Protein AF-0000000079811892 (afdb_homodimer)

Sequence (778 aa):
MNAIPILAWARTPVAPVGGVLAACQPHDLAAPLVARMLADAELPAEAVDAVVLGNALGAGGNPARMLALAAGLPEGIPAVTLDSQCCAGLDAVTHACGLLALGQADVVVAGGAEAWSRAPLRMHRPLQAEEAPEPYDRPPFTPWPERDPDMLLAALDGARRLGLTRHAQDAYAMASHARSVAARAAMAHEIVPLRGLAHDAYPRLLSAARVARMPAVASGQSVDGQDCSLSTVAVSPKADGAALLLLATPSACARWGVRPRAQWRGSVSVGGAPESPMLCAVDVARAAQQRCGWDWAALEALELHDAFAAQGLAFCNALGLPLGAINRGGGGLARGHPIGASGAIALVRVLAQMAQRQGADRTDRALRGMACIAGAGGLGAATWVEMPEMNAIPILAWARTPVAPVGGVLAACQPHDLAAPLVARMLADAELPAEAVDAVVLGNALGAGGNPARMLALAAGLPEGIPAVTLDSQCCAGLDAVTHACGLLALGQADVVVAGGAEAWSRAPLRMHRPLQAEEAPEPYDRPPFTPWPERDPDMLLAALDGARRLGLTRHAQDAYAMASHARSVAARAAMAHEIVPLRGLAHDAYPRLLSAARVARMPAVASGQSVDGQDCSLSTVAVSPKADGAALLLLATPSACARWGVRPRAQWRGSVSVGGAPESPMLCAVDVARAAQQRCGWDWAALEALELHDAFAAQGLAFCNALGLPLGAINRGGGGLARGHPIGASGAIALVRVLAQMAQRQGADRTDRALRGMACIAGAGGLGAATWVEMPE

Solvent-accessible surface area (backbone atoms only — not comparable to full-atom values): 36405 Å² total; per-residue (Å²): 119,82,66,33,34,25,42,32,58,30,25,40,36,27,25,46,51,72,38,87,59,31,84,36,48,41,34,64,51,39,19,62,42,54,56,52,28,29,60,73,42,69,47,62,58,80,61,51,41,35,33,26,23,4,38,38,58,63,72,44,48,19,55,19,40,24,20,43,56,62,48,64,35,62,54,55,36,25,37,34,17,26,19,30,32,29,22,7,2,44,49,17,40,49,46,43,52,8,34,41,68,62,65,72,34,45,21,35,41,20,10,10,24,18,26,55,43,46,30,44,47,39,21,45,54,48,93,45,91,88,47,71,66,43,74,52,93,68,53,64,38,42,79,43,75,94,44,44,63,54,70,68,57,30,46,40,52,48,16,50,77,70,67,42,36,32,67,57,24,46,51,51,25,42,50,22,9,44,28,26,56,74,32,48,75,72,48,45,80,41,35,48,66,52,90,88,34,64,54,56,64,56,42,49,88,68,50,72,72,58,59,71,68,48,61,64,76,45,81,59,78,56,55,94,81,37,53,27,33,34,38,61,61,24,35,29,42,58,8,25,26,16,11,41,36,34,35,33,35,69,67,44,28,61,75,69,72,44,72,62,64,30,26,41,62,50,62,44,64,22,23,28,58,42,51,47,20,61,56,18,30,46,55,20,48,52,52,40,33,67,73,71,66,60,56,77,88,65,40,74,26,37,22,49,53,22,60,29,28,51,39,49,53,51,38,25,61,74,70,71,44,63,77,74,65,36,31,71,50,25,32,16,44,19,39,28,40,13,44,4,6,36,31,18,40,30,38,44,49,24,53,45,54,49,51,54,46,53,72,72,42,86,45,94,49,64,41,30,29,31,21,31,19,34,11,71,39,5,21,13,26,27,42,34,35,39,28,75,99,119,83,66,34,34,26,42,31,58,27,23,41,35,27,25,46,51,71,40,85,58,31,85,35,48,41,33,64,52,39,19,62,43,52,55,52,27,30,59,74,41,68,48,62,57,80,61,51,42,34,32,26,23,4,38,38,59,63,72,44,48,18,55,20,39,26,20,43,54,63,47,63,36,60,52,54,36,26,37,32,18,26,19,30,32,29,21,7,2,44,49,16,42,49,46,43,52,8,35,42,68,61,65,72,34,44,20,35,41,19,10,10,23,16,26,56,43,47,30,44,47,39,20,45,50,49,92,45,91,88,47,71,65,43,76,52,95,66,54,65,38,41,80,43,75,93,46,43,63,54,69,68,56,31,47,39,51,50,15,49,76,70,66,41,36,29,67,58,24,46,51,52,26,43,50,22,9,45,27,27,56,71,32,47,75,73,48,45,81,39,35,48,64,52,90,90,34,64,52,56,65,56,44,49,88,66,50,71,72,60,59,70,67,47,61,63,75,44,79,57,77,56,55,94,79,37,53,26,33,35,38,58,61,24,35,28,43,59,7,24,28,16,10,41,35,34,36,33,35,70,67,44,28,62,74,67,71,44,71,63,66,30,27,41,62,48,62,45,66,24,23,26,56,43,50,48,21,62,55,17,31,46,55,19,49,52,52,41,33,67,70,71,65,60,55,77,88,64,41,75,28,38,23,50,55,22,58,30,27,50,38,47,53,50,37,25,62,74,71,72,45,62,77,74,64,38,31,71,50,25,32,16,43,20,40,28,41,13,44,3,6,37,30,17,39,29,40,44,49,24,52,45,54,49,51,52,47,52,73,73,42,86,44,93,49,63,42,30,27,32,20,32,19,34,11,71,38,4,21,12,24,26,41,33,36,38,28,77,100

Secondary structure (DSSP, 8-state):
---EEEEEEEEPPPEETTSTTTT--HHHHHHHHHHHHHHHHT--GGG--EEEEE-SSS-SS-HHHHHHHHTT--TTS-EEEEE-GGGHHHHHHHHHHHHHHHTS-SEEEEEEEEEGGGPPEEEEPPSSTTSPPEEESS--SSS-GGG---HHHHHHHHHHHHT--HHHHHHHHHHHHHHHHHTHHHHTTTB--BTTB-S-SS--PPPHHHHHHSPEEE----BTTB---EEGGGBPPBEEEEEEEEEE-HHHHHHHT---SEEEEEEEEEE--TT-GGGHHHHHHHHHHHHH---GGG-SEEEE--SBHHHHHHHHHHHT--GGGS-TT--HHHH-B-HHHHHHHHHHHHHHHHHHHHHHS--SS-EEEEEEEEETTTEEEEEEEEE--/---EEEEEEEEPPPEETTSTTTT--HHHHHHHHHHHHHHHHT--GGG--EEEEE-SSS-SS-HHHHHHHHTT--TTS-EEEEE-GGGHHHHHHHHHHHHHHHTS-SEEEEEEEEEGGGPPEEEEPPSSTTSPPEEESS--SSS-GGG---HHHHHHHHHHHHT--HHHHHHHHHHHHHHHHHTHHHHTTTB--BTTB-S-SS-----HHHHHHSPEEE----BTTB---EEGGGBPPBEEEEEEEEEE-HHHHHHHT---SEEEEEEEEEE--TT-GGGHHHHHHHHHHHHH---GGG-SEEEE--SBHHHHHHHHHHHT--GGGS-TT--HHHH-B-HHHHHHHHHHHHHHHHHHHHHHS--SS-EEEEEEEEETTTEEEEEEEEE--

pLDDT: mean 95.51, std 6.01, range [57.34, 99.0]

Foldseek 3Di:
DDWWFFQFKAKAAKEFAVDLCLVDDQLNFCLVGVVVSCVSQVHDLAQAAEEEEEEAQHPDPFVQLVNCVSNPHDNPHYYGYDYPWLCQFQVQVVVVVVCCVVVVHFKYKGGYWFNPSRRDWDWDDDPDPVDDTHTDPDDFLDPDPVLGDDPLVLLLVLLLVVVPFQLNLLVLLQVLLVLQVVCFVLCQVRHDYDSNRRHFDQRDHDDPVRQVPADFPAFDDADVNGGSTAGLLQAFGAIGMAMIIMIGHPVSCVVVVGDGQWIWPDKDKDFDRQSNQLCQLLVRVVVVCVVVVDDLVQALAEEEARRGSSSLVCNCVSNVHDSCSYSSNHHSSRRHRSTRRRQNVRVSVSSSSLSVVCVPDVDPAKHKYKTKYTGHSGMIMMTIMIGGD/DDWWFFQFKAKAAKEFAPDLCLVDDQLNFCLVGVVVSCVSQVHDLAQAAEEEEEEAQHPDPFVQLVNCVSNPHDNPHYYGYDYPWLCQFQVQVVVVVVCCVVVVHFKYKGGYWFNPSRRDWDWDDDPDPVDDTHTDPDDFLDPDPVLGDDPLVLLLVLLLVVVPFQLNLLVLLQVLLVLQVVCFVLCQVRHDYDSNRRHFDQRDHDDPVRQVPADFPAFDDDDVNGGSTAGPLQAFGAIGMAMIIMIGHPVSCVVSVGDGQWIWPDKDKDFDRQSNQLCQLLVRVVVVCVVVVDDLVQALAEEEARRGSSSLVCNCVSNVHDSCSYSSNHHSSRRHRSTRRRQNVRVSVSSSSLSVVCVPDVDPAKHKYKTKYTGHSGMIMMTMMIGGD

Radius of gyration: 25.59 Å; Cα contacts (8 Å, |Δi|>4): 2165; chains: 2; bounding box: 54×82×69 Å

InterPro domains:
  IPR002155 Thiolase [PIRSF000429] (1-386)
  IPR002155 Thiolase [TIGR01930] (6-386)
  IPR002155 Thiolase [cd00751] (5-359)
  IPR016039 Thiolase-like [G3DSA:3.40.47.10] (2-388)
  IPR016039 Thiolase-like [SSF53901] (4-385)
  IPR020613 Thiolase, conserved site [PS00737] (327-343)
  IPR020616 Thiolase, N-terminal [PF00108] (6-248)
  IPR020617 Thiolase, C-terminal [PF02803] (259-385)

Nearest PDB structures (foldseek):
  8jg3-assembly1_A-2  TM=8.983E-01  e=3.197E-34  Clostridium kluyveri
  6bja-assembly1_A  TM=8.931E-01  e=3.767E-30  Ascaris suum
  4c2j-assembly2_B  TM=8.736E-01  e=1.699E-30  Homo sapiens
  5lp7-assembly2_D  TM=8.731E-01  e=1.920E-30  Bacillus subtilis subsp. subtilis str. 168
  6bj9-assembly1_A  TM=8.872E-01  e=4.939E-29  Ascaris suum

Structure (mmCIF, N/CA/C/O backbone):
data_AF-0000000079811892-model_v1
#
loop_
_entity.id
_entity.type
_entity.pdbx_description
1 polymer 'Acetyl-CoA C-acetyltransferase'
#
loop_
_atom_site.group_PDB
_atom_site.id
_atom_site.type_symbol
_atom_site.label_atom_id
_atom_site.label_alt_id
_atom_site.label_comp_id
_atom_site.label_asym_id
_atom_site.label_entity_id
_atom_site.label_seq_id
_atom_site.pdbx_PDB_ins_code
_atom_site.Cartn_x
_atom_site.Cartn_y
_atom_site.Cartn_z
_atom_site.occupancy
_atom_site.B_iso_or_equiv
_atom_site.auth_seq_id
_atom_site.auth_comp_id
_atom_site.auth_asym_id
_atom_site.auth_atom_id
_atom_site.pdbx_PDB_model_num
ATOM 1 N N . MET A 1 1 ? 3.645 -17.266 16.688 1 57.34 1 MET A N 1
ATOM 2 C CA . MET A 1 1 ? 2.697 -16.234 16.266 1 57.34 1 MET A CA 1
ATOM 3 C C . MET A 1 1 ? 1.272 -16.781 16.25 1 57.34 1 MET A C 1
ATOM 5 O O . MET A 1 1 ? 1.06 -17.969 15.977 1 57.34 1 MET A O 1
ATOM 9 N N . ASN A 1 2 ? 0.333 -15.977 16.75 1 76.94 2 ASN A N 1
ATOM 10 C CA . ASN A 1 2 ? -1.021 -16.5 16.922 1 76.94 2 ASN A CA 1
ATOM 11 C C . ASN A 1 2 ? -1.724 -16.688 15.586 1 76.94 2 ASN A C 1
ATOM 13 O O . ASN A 1 2 ? -1.572 -15.867 14.68 1 76.94 2 ASN A O 1
ATOM 17 N N . ALA A 1 3 ? -2.23 -17.844 15.445 1 94.19 3 ALA A N 1
ATOM 18 C CA . ALA A 1 3 ? -3.033 -18.188 14.273 1 94.19 3 ALA A CA 1
ATOM 19 C C . ALA A 1 3 ? -4.156 -17.188 14.062 1 94.19 3 ALA A C 1
ATOM 21 O O . ALA A 1 3 ? -4.762 -16.703 15.023 1 94.19 3 ALA A O 1
ATOM 22 N N . ILE A 1 4 ? -4.324 -16.781 12.852 1 98.25 4 ILE A N 1
ATOM 23 C CA . ILE A 1 4 ? -5.402 -15.852 12.531 1 98.25 4 ILE A CA 1
ATOM 24 C C . ILE A 1 4 ? -6.469 -16.562 11.703 1 98.25 4 ILE A C 1
ATOM 26 O O . ILE A 1 4 ? -6.172 -17.109 10.641 1 98.25 4 ILE A O 1
ATOM 30 N N . PRO A 1 5 ? -7.719 -16.531 12.164 1 98.5 5 PRO A N 1
ATOM 31 C CA . PRO A 1 5 ? -8.812 -17.203 11.461 1 98.5 5 PRO A CA 1
ATOM 32 C C . PRO A 1 5 ? -9.039 -16.656 10.055 1 98.5 5 PRO A C 1
ATOM 34 O O . PRO A 1 5 ? -9 -15.438 9.852 1 98.5 5 PRO A O 1
ATOM 37 N N . ILE A 1 6 ? -9.18 -17.531 9.156 1 98.88 6 ILE A N 1
ATOM 38 C CA . ILE A 1 6 ? -9.695 -17.234 7.824 1 98.88 6 ILE A CA 1
ATOM 39 C C . ILE A 1 6 ? -11.133 -17.75 7.699 1 98.88 6 ILE A C 1
ATOM 41 O O . ILE A 1 6 ? -11.391 -18.938 7.828 1 98.88 6 ILE A O 1
ATOM 45 N N . LEU A 1 7 ? -12.039 -16.875 7.371 1 98.75 7 LEU A N 1
ATOM 46 C CA . LEU A 1 7 ? -13.453 -17.219 7.43 1 98.75 7 LEU A CA 1
ATOM 47 C C . LEU A 1 7 ? -13.977 -17.609 6.051 1 98.75 7 LEU A C 1
ATOM 49 O O . LEU A 1 7 ? -14.906 -18.406 5.938 1 98.75 7 LEU A O 1
ATOM 53 N N . ALA A 1 8 ? -13.461 -17 5.031 1 98.81 8 ALA A N 1
ATOM 54 C CA . ALA A 1 8 ? -13.898 -17.234 3.656 1 98.81 8 ALA A CA 1
ATOM 55 C C . ALA A 1 8 ? -12.852 -16.734 2.66 1 98.81 8 ALA A C 1
ATOM 57 O O . ALA A 1 8 ? -11.945 -15.984 3.023 1 98.81 8 ALA A O 1
ATOM 58 N N . TRP A 1 9 ? -12.945 -17.188 1.463 1 98.88 9 TRP A N 1
ATOM 59 C CA . TRP A 1 9 ? -12.086 -16.781 0.351 1 98.88 9 TRP A CA 1
ATOM 60 C C . TRP A 1 9 ? -12.812 -16.938 -0.98 1 98.88 9 TRP A C 1
ATOM 62 O O . TRP A 1 9 ? -13.75 -17.734 -1.097 1 98.88 9 TRP A O 1
ATOM 72 N N . ALA A 1 10 ? -12.383 -16.156 -1.963 1 98.88 10 ALA A N 1
ATOM 73 C CA . ALA A 1 10 ? -12.945 -16.25 -3.307 1 98.88 10 ALA A CA 1
ATOM 74 C C . ALA A 1 10 ? -12.047 -15.555 -4.328 1 98.88 10 ALA A C 1
ATOM 76 O O . ALA A 1 10 ? -11.25 -14.688 -3.967 1 98.88 10 ALA A O 1
ATOM 77 N N . ARG A 1 11 ? -12.211 -15.93 -5.512 1 98.88 11 ARG A N 1
ATOM 78 C CA . ARG A 1 11 ? -11.523 -15.25 -6.605 1 98.88 11 ARG A CA 1
ATOM 79 C C . ARG A 1 11 ? -12.422 -15.148 -7.836 1 98.88 11 ARG A C 1
ATOM 81 O O . ARG A 1 11 ? -13.438 -15.836 -7.926 1 98.88 11 ARG A O 1
ATOM 88 N N . THR A 1 12 ? -12.055 -14.312 -8.719 1 98.88 12 THR A N 1
ATOM 89 C CA . THR A 1 12 ? -12.688 -14.234 -10.023 1 98.88 12 THR A CA 1
ATOM 90 C C . THR A 1 12 ? -12.07 -15.25 -10.984 1 98.88 12 THR A C 1
ATOM 92 O O . THR A 1 12 ? -11.008 -15.805 -10.711 1 98.88 12 THR A O 1
ATOM 95 N N . PRO A 1 13 ? -12.859 -15.531 -12.141 1 98.44 13 PRO A N 1
ATOM 96 C CA . PRO A 1 13 ? -12.055 -16.047 -13.25 1 98.44 13 PRO A CA 1
ATOM 97 C C . PRO A 1 13 ? -10.969 -15.078 -13.695 1 98.44 13 PRO A C 1
ATOM 99 O O . PRO A 1 13 ? -11.078 -13.875 -13.461 1 98.44 13 PRO A O 1
ATOM 102 N N . VAL A 1 14 ? -9.922 -15.609 -14.211 1 98.62 14 VAL A N 1
ATOM 103 C CA . VAL A 1 14 ? -8.875 -14.797 -14.805 1 98.62 14 VAL A CA 1
ATOM 104 C C . VAL A 1 14 ? -9.031 -14.766 -16.328 1 98.62 14 VAL A C 1
ATOM 106 O O . VAL A 1 14 ? -9.289 -15.797 -16.953 1 98.62 14 VAL A O 1
ATOM 109 N N . ALA A 1 15 ? -8.984 -13.617 -16.891 1 98.38 15 ALA A N 1
ATOM 110 C CA . ALA A 1 15 ? -9.117 -13.453 -18.328 1 98.38 15 ALA A CA 1
ATOM 111 C C . ALA A 1 15 ? -7.973 -12.609 -18.891 1 98.38 15 ALA A C 1
ATOM 113 O O . ALA A 1 15 ? -7.516 -11.664 -18.25 1 98.38 15 ALA A O 1
ATOM 114 N N . PRO A 1 16 ? -7.57 -12.898 -20.094 1 96.75 16 PRO A N 1
ATOM 115 C CA . PRO A 1 16 ? -6.496 -12.117 -20.703 1 96.75 16 PRO A CA 1
ATOM 116 C C . PRO A 1 16 ? -6.879 -10.656 -20.922 1 96.75 16 PRO A C 1
ATOM 118 O O . PRO A 1 16 ? -8.062 -10.336 -21.047 1 96.75 16 PRO A O 1
ATOM 121 N N . VAL A 1 17 ? -5.867 -9.828 -20.969 1 96.12 17 VAL A N 1
ATOM 122 C CA . VAL A 1 17 ? -6.047 -8.414 -21.266 1 96.12 17 VAL A CA 1
ATOM 123 C C . VAL A 1 17 ? -6.867 -8.266 -22.547 1 96.12 17 VAL A C 1
ATOM 125 O O . VAL A 1 17 ? -6.676 -9.016 -23.516 1 96.12 17 VAL A O 1
ATOM 128 N N . GLY A 1 18 ? -7.805 -7.402 -22.516 1 95.25 18 GLY A N 1
ATOM 129 C CA . GLY A 1 18 ? -8.641 -7.18 -23.672 1 95.25 18 GLY A CA 1
ATOM 130 C C . GLY A 1 18 ? -9.758 -8.195 -23.812 1 95.25 18 GLY A C 1
ATOM 131 O O . GLY A 1 18 ? -10.547 -8.133 -24.766 1 95.25 18 GLY A O 1
ATOM 132 N N . GLY A 1 19 ? -9.852 -9.125 -22.906 1 95 19 GLY A N 1
ATOM 133 C CA . GLY A 1 19 ? -10.852 -10.18 -22.953 1 95 19 GLY A CA 1
ATOM 134 C C . GLY A 1 19 ? -12.172 -9.781 -22.328 1 95 19 GLY A C 1
ATOM 135 O O . GLY A 1 19 ? -12.547 -8.609 -22.359 1 95 19 GLY A O 1
ATOM 136 N N . VAL A 1 20 ? -12.867 -10.734 -21.797 1 96.06 20 VAL A N 1
ATOM 137 C CA . VAL A 1 20 ? -14.258 -10.617 -21.359 1 96.06 20 VAL A CA 1
ATOM 138 C C . VAL A 1 20 ? -14.336 -9.656 -20.172 1 96.06 20 VAL A C 1
ATOM 140 O O . VAL A 1 20 ? -15.359 -9 -19.969 1 96.06 20 VAL A O 1
ATOM 143 N N . LEU A 1 21 ? -13.258 -9.508 -19.438 1 97.88 21 LEU A N 1
ATOM 144 C CA . LEU A 1 21 ? -13.273 -8.672 -18.234 1 97.88 21 LEU A CA 1
ATOM 145 C C . LEU A 1 21 ? -12.68 -7.297 -18.531 1 97.88 21 LEU A C 1
ATOM 147 O O . LEU A 1 21 ? -12.461 -6.504 -17.609 1 97.88 21 LEU A O 1
ATOM 151 N N . ALA A 1 22 ? -12.484 -6.93 -19.766 1 96.81 22 ALA A N 1
ATOM 152 C CA . ALA A 1 22 ? -11.695 -5.777 -20.188 1 96.81 22 ALA A CA 1
ATOM 153 C C . ALA A 1 22 ? -12.344 -4.473 -19.734 1 96.81 22 ALA A C 1
ATOM 155 O O . ALA A 1 22 ? -11.672 -3.449 -19.594 1 96.81 22 ALA A O 1
ATOM 156 N N . ALA A 1 23 ? -13.602 -4.48 -19.469 1 96.44 23 ALA A N 1
ATOM 157 C CA . ALA A 1 23 ? -14.297 -3.254 -19.094 1 96.44 23 ALA A CA 1
ATOM 158 C C . ALA A 1 23 ? -14.305 -3.066 -17.578 1 96.44 23 ALA A C 1
ATOM 160 O O . ALA A 1 23 ? -14.648 -1.992 -17.078 1 96.44 23 ALA A O 1
ATOM 161 N N . CYS A 1 24 ? -13.883 -4.031 -16.859 1 97.5 24 CYS A N 1
ATOM 162 C CA . CYS A 1 24 ? -13.961 -4.008 -15.398 1 97.5 24 CYS A CA 1
ATOM 163 C C . CYS A 1 24 ? -12.781 -3.262 -14.797 1 97.5 24 CYS A C 1
ATOM 165 O O . CYS A 1 24 ? -11.633 -3.521 -15.156 1 97.5 24 CYS A O 1
ATOM 167 N N . GLN A 1 25 ? -13.109 -2.305 -13.922 1 97.31 25 GLN A N 1
ATOM 168 C CA . GLN A 1 25 ? -12.094 -1.741 -13.047 1 97.31 25 GLN A CA 1
ATOM 169 C C . GLN A 1 25 ? -11.758 -2.701 -11.906 1 97.31 25 GLN A C 1
ATOM 171 O O . GLN A 1 25 ? -12.508 -3.65 -11.648 1 97.31 25 GLN A O 1
ATOM 176 N N . PRO A 1 26 ? -10.664 -2.455 -11.203 1 98.31 26 PRO A N 1
ATOM 177 C CA . PRO A 1 26 ? -10.305 -3.373 -10.117 1 98.31 26 PRO A CA 1
ATOM 178 C C . PRO A 1 26 ? -11.43 -3.582 -9.117 1 98.31 26 PRO A C 1
ATOM 180 O O . PRO A 1 26 ? -11.68 -4.711 -8.68 1 98.31 26 PRO A O 1
ATOM 183 N N . HIS A 1 27 ? -12.172 -2.488 -8.758 1 98.25 27 HIS A N 1
ATOM 184 C CA . HIS A 1 27 ? -13.234 -2.629 -7.762 1 98.25 27 HIS A CA 1
ATOM 185 C C . HIS A 1 27 ? -14.438 -3.365 -8.344 1 98.25 27 HIS A C 1
ATOM 187 O O . HIS A 1 27 ? -15.18 -4.016 -7.609 1 98.25 27 HIS A O 1
ATOM 193 N N . ASP A 1 28 ? -14.617 -3.35 -9.719 1 98.12 28 ASP A N 1
ATOM 194 C CA . ASP A 1 28 ? -15.664 -4.137 -10.367 1 98.12 28 ASP A CA 1
ATOM 195 C C . ASP A 1 28 ? -15.367 -5.633 -10.266 1 98.12 28 ASP A C 1
ATOM 197 O O . ASP A 1 28 ? -16.281 -6.441 -10.133 1 98.12 28 ASP A O 1
ATOM 201 N N . LEU A 1 29 ? -14.133 -5.926 -10.367 1 98.81 29 LEU A N 1
ATOM 202 C CA . LEU A 1 29 ? -13.695 -7.316 -10.266 1 98.81 29 LEU A CA 1
ATOM 203 C C . LEU A 1 29 ? -13.875 -7.836 -8.844 1 98.81 29 LEU A C 1
ATOM 205 O O . LEU A 1 29 ? -14.359 -8.953 -8.641 1 98.81 29 LEU A O 1
ATOM 209 N N . ALA A 1 30 ? -13.508 -7.059 -7.848 1 98.88 30 ALA A N 1
ATOM 210 C CA . ALA A 1 30 ? -13.32 -7.551 -6.484 1 98.88 30 ALA A CA 1
ATOM 211 C C . ALA A 1 30 ? -14.617 -7.469 -5.688 1 98.88 30 ALA A C 1
ATOM 213 O O . ALA A 1 30 ? -14.836 -8.258 -4.762 1 98.88 30 ALA A O 1
ATOM 214 N N . ALA A 1 31 ? -15.547 -6.551 -5.988 1 98.81 31 ALA A N 1
ATOM 215 C CA . ALA A 1 31 ? -16.734 -6.27 -5.176 1 98.81 31 ALA A CA 1
ATOM 216 C C . ALA A 1 31 ? -17.609 -7.508 -5.047 1 98.81 31 ALA A C 1
ATOM 218 O O . ALA A 1 31 ? -18.078 -7.836 -3.951 1 98.81 31 ALA A O 1
ATOM 219 N N . PRO A 1 32 ? -17.844 -8.258 -6.125 1 98.81 32 PRO A N 1
ATOM 220 C CA . PRO A 1 32 ? -18.688 -9.445 -6.004 1 98.81 32 PRO A CA 1
ATOM 221 C C . PRO A 1 32 ? -18.094 -10.5 -5.066 1 98.81 32 PRO A C 1
ATOM 223 O O . PRO A 1 32 ? -18.828 -11.281 -4.469 1 98.81 32 PRO A O 1
ATOM 226 N N . LEU A 1 33 ? -16.781 -10.516 -4.953 1 98.94 33 LEU A N 1
ATOM 227 C CA . LEU A 1 33 ? -16.125 -11.469 -4.062 1 98.94 33 LEU A CA 1
ATOM 228 C C . LEU A 1 33 ? -16.484 -11.18 -2.607 1 98.94 33 LEU A C 1
ATOM 230 O O . LEU A 1 33 ? -16.641 -12.102 -1.806 1 98.94 33 LEU A O 1
ATOM 234 N N . VAL A 1 34 ? -16.547 -9.875 -2.242 1 98.94 34 VAL A N 1
ATOM 235 C CA . VAL A 1 34 ? -16.875 -9.477 -0.875 1 98.94 34 VAL A CA 1
ATOM 236 C C . VAL A 1 34 ? -18.266 -10.008 -0.503 1 98.94 34 VAL A C 1
ATOM 238 O O . VAL A 1 34 ? -18.453 -10.586 0.57 1 98.94 34 VAL A O 1
ATOM 241 N N . ALA A 1 35 ? -19.219 -9.836 -1.409 1 98.5 35 ALA A N 1
ATOM 242 C CA . ALA A 1 35 ? -20.562 -10.32 -1.169 1 98.5 35 ALA A CA 1
ATOM 243 C C . ALA A 1 35 ? -20.578 -11.828 -0.954 1 98.5 35 ALA A C 1
ATOM 245 O O . ALA A 1 35 ? -21.219 -12.32 -0.022 1 98.5 35 ALA A O 1
ATOM 246 N N . ARG A 1 36 ? -19.922 -12.523 -1.811 1 98.62 36 ARG A N 1
ATOM 247 C CA . ARG A 1 36 ? -19.844 -13.977 -1.717 1 98.62 36 ARG A CA 1
ATOM 248 C C . ARG A 1 36 ? -19.219 -14.414 -0.396 1 98.62 36 ARG A C 1
ATOM 250 O O . ARG A 1 36 ? -19.734 -15.312 0.275 1 98.62 36 ARG A O 1
ATOM 257 N N . MET A 1 37 ? -18.125 -13.789 0.025 1 98.81 37 MET A N 1
ATOM 258 C CA . MET A 1 37 ? -17.391 -14.172 1.229 1 98.81 37 MET A CA 1
ATOM 259 C C . MET A 1 37 ? -18.219 -13.906 2.479 1 98.81 37 MET A C 1
ATOM 261 O O . MET A 1 37 ? -18.219 -14.703 3.418 1 98.81 37 MET A O 1
ATOM 265 N N . LEU A 1 38 ? -18.922 -12.758 2.508 1 98.81 38 LEU A N 1
ATOM 266 C CA . LEU A 1 38 ? -19.766 -12.445 3.65 1 98.81 38 LEU A CA 1
ATOM 267 C C . LEU A 1 38 ? -20.906 -13.461 3.779 1 98.81 38 LEU A C 1
ATOM 269 O O . LEU A 1 38 ? -21.25 -13.883 4.887 1 98.81 38 LEU A O 1
ATOM 273 N N . ALA A 1 39 ? -21.469 -13.859 2.625 1 98.5 39 ALA A N 1
ATOM 274 C CA . ALA A 1 39 ? -22.5 -14.891 2.635 1 98.5 39 ALA A CA 1
ATOM 275 C C . ALA A 1 39 ? -21.953 -16.219 3.143 1 98.5 39 ALA A C 1
ATOM 277 O O . ALA A 1 39 ? -22.562 -16.875 3.984 1 98.5 39 ALA A O 1
ATOM 278 N N . ASP A 1 40 ? -20.812 -16.609 2.645 1 98.12 40 ASP A N 1
ATOM 279 C CA . ASP A 1 40 ? -20.188 -17.875 3.031 1 98.12 40 ASP A CA 1
ATOM 280 C C . ASP A 1 40 ? -19.859 -17.891 4.523 1 98.12 40 ASP A C 1
ATOM 282 O O . ASP A 1 40 ? -19.969 -18.938 5.172 1 98.12 40 ASP A O 1
ATOM 286 N N . ALA A 1 41 ? -19.453 -16.781 5.055 1 98.44 41 ALA A N 1
ATOM 287 C CA . ALA A 1 41 ? -19.047 -16.688 6.453 1 98.44 41 ALA A CA 1
ATOM 288 C C . ALA A 1 41 ? -20.25 -16.391 7.355 1 98.44 41 ALA A C 1
ATOM 290 O O . ALA A 1 41 ? -20.109 -16.375 8.578 1 98.44 41 ALA A O 1
ATOM 291 N N . GLU A 1 42 ? -21.391 -16.062 6.746 1 98.19 42 GLU A N 1
ATOM 292 C CA . GLU A 1 42 ? -22.609 -15.672 7.473 1 98.19 42 GLU A CA 1
ATOM 293 C C . GLU A 1 42 ? -22.359 -14.438 8.336 1 98.19 42 GLU A C 1
ATOM 295 O O . GLU A 1 42 ? -22.672 -14.438 9.531 1 98.19 42 GLU A O 1
ATOM 300 N N . LEU A 1 43 ? -21.766 -13.461 7.816 1 98.75 43 LEU A N 1
ATOM 301 C CA . LEU A 1 43 ? -21.5 -12.18 8.461 1 98.75 43 LEU A CA 1
ATOM 302 C C . LEU A 1 43 ? -22.188 -11.047 7.723 1 98.75 43 LEU A C 1
ATOM 304 O O . LEU A 1 43 ? -22.25 -11.047 6.488 1 98.75 43 LEU A O 1
ATOM 308 N N . PRO A 1 44 ? -22.734 -10.078 8.422 1 98.56 44 PRO A N 1
ATOM 309 C CA . PRO A 1 44 ? -23.219 -8.859 7.762 1 98.56 44 PRO A CA 1
ATOM 310 C C . PRO A 1 44 ? -22.094 -7.938 7.316 1 98.56 44 PRO A C 1
ATOM 312 O O . PRO A 1 44 ? -20.969 -8.055 7.805 1 98.56 44 PRO A O 1
ATOM 315 N N . ALA A 1 45 ? -22.359 -7.059 6.449 1 98.75 45 ALA A N 1
ATOM 316 C CA . ALA A 1 45 ? -21.359 -6.105 5.965 1 98.75 45 ALA A CA 1
ATOM 317 C C . ALA A 1 45 ? -20.781 -5.281 7.113 1 98.75 45 ALA A C 1
ATOM 319 O O . ALA A 1 45 ? -19.609 -4.906 7.09 1 98.75 45 ALA A O 1
ATOM 320 N N . GLU A 1 46 ? -21.547 -4.992 8.133 1 98.31 46 GLU A N 1
ATOM 321 C CA . GLU A 1 46 ? -21.188 -4.152 9.266 1 98.31 46 GLU A CA 1
ATOM 322 C C . GLU A 1 46 ? -20.094 -4.816 10.117 1 98.31 46 GLU A C 1
ATOM 324 O O . GLU A 1 46 ? -19.469 -4.16 10.953 1 98.31 46 GLU A O 1
ATOM 329 N N . ALA A 1 47 ? -19.875 -6.09 9.898 1 98.62 47 ALA A N 1
ATOM 330 C CA . ALA A 1 47 ? -18.844 -6.801 10.656 1 98.62 47 ALA A CA 1
ATOM 331 C C . ALA A 1 47 ? -17.453 -6.418 10.18 1 98.62 47 ALA A C 1
ATOM 333 O O . ALA A 1 47 ? -16.469 -6.582 10.914 1 98.62 47 ALA A O 1
ATOM 334 N N . VAL A 1 48 ? -17.359 -5.918 8.961 1 98.88 48 VAL A N 1
ATOM 335 C CA . VAL A 1 48 ? -16.062 -5.625 8.375 1 98.88 48 VAL A CA 1
ATOM 336 C C . VAL A 1 48 ? -15.531 -4.305 8.93 1 98.88 48 VAL A C 1
ATOM 338 O O . VAL A 1 48 ? -16.25 -3.305 8.961 1 98.88 48 VAL A O 1
ATOM 341 N N . ASP A 1 49 ? -14.219 -4.32 9.258 1 98.75 49 ASP A N 1
ATOM 342 C CA . ASP A 1 49 ? -13.625 -3.16 9.922 1 98.75 49 ASP A CA 1
ATOM 343 C C . ASP A 1 49 ? -12.648 -2.436 9 1 98.75 49 ASP A C 1
ATOM 345 O O . ASP A 1 49 ? -12.297 -1.281 9.242 1 98.75 49 ASP A O 1
ATOM 349 N N . ALA A 1 50 ? -12.141 -3.111 8.016 1 98.94 50 ALA A N 1
ATOM 350 C CA . ALA A 1 50 ? -11.133 -2.52 7.141 1 98.94 50 ALA A CA 1
ATOM 351 C C . ALA A 1 50 ? -10.953 -3.35 5.875 1 98.94 50 ALA A C 1
ATOM 353 O O . ALA A 1 50 ? -11.336 -4.52 5.828 1 98.94 50 ALA A O 1
ATOM 354 N N . VAL A 1 51 ? -10.383 -2.756 4.848 1 98.94 51 VAL A N 1
ATOM 355 C CA . VAL A 1 51 ? -10.016 -3.422 3.602 1 98.94 51 VAL A CA 1
ATOM 356 C C . VAL A 1 51 ? -8.555 -3.129 3.266 1 98.94 51 VAL A C 1
ATOM 358 O O . VAL A 1 51 ? -8.117 -1.981 3.348 1 98.94 51 VAL A O 1
ATOM 361 N N . VAL A 1 52 ? -7.77 -4.133 2.98 1 99 52 VAL A N 1
ATOM 362 C CA . VAL A 1 52 ? -6.398 -4.023 2.492 1 99 52 VAL A CA 1
ATOM 363 C C . VAL A 1 52 ? -6.27 -4.73 1.146 1 99 52 VAL A C 1
ATOM 365 O O . VAL A 1 52 ? -6.445 -5.949 1.061 1 99 52 VAL A O 1
ATOM 368 N N . LEU A 1 53 ? -5.91 -3.988 0.1 1 98.94 53 LEU A N 1
ATOM 369 C CA . LEU A 1 53 ? -5.969 -4.539 -1.25 1 98.94 53 LEU A CA 1
ATOM 370 C C . LEU A 1 53 ? -4.656 -4.305 -1.989 1 98.94 53 LEU A C 1
ATOM 372 O O . LEU A 1 53 ? -4.168 -3.174 -2.051 1 98.94 53 LEU A O 1
ATOM 376 N N . GLY A 1 54 ? -4.066 -5.375 -2.521 1 98.94 54 GLY A N 1
ATOM 377 C CA . GLY A 1 54 ? -2.947 -5.223 -3.438 1 98.94 54 GLY A CA 1
ATOM 378 C C . GLY A 1 54 ? -3.367 -4.785 -4.828 1 98.94 54 GLY A C 1
ATOM 379 O O . GLY A 1 54 ? -4.289 -5.359 -5.414 1 98.94 54 GLY A O 1
ATOM 380 N N . ASN A 1 55 ? -2.775 -3.822 -5.41 1 98.81 55 ASN A N 1
ATOM 381 C CA . ASN A 1 55 ? -2.977 -3.305 -6.762 1 98.81 55 ASN A CA 1
ATOM 382 C C . ASN A 1 55 ? -1.731 -2.592 -7.277 1 98.81 55 ASN A C 1
ATOM 384 O O . ASN A 1 55 ? -1.191 -1.71 -6.609 1 98.81 55 ASN A O 1
ATOM 388 N N . ALA A 1 56 ? -1.303 -2.957 -8.461 1 98 56 ALA A N 1
ATOM 389 C CA . ALA A 1 56 ? -0.012 -2.453 -8.922 1 98 56 ALA A CA 1
ATOM 390 C C . ALA A 1 56 ? -0.19 -1.458 -10.07 1 98 56 ALA A C 1
ATOM 392 O O . ALA A 1 56 ? 0.535 -0.463 -10.148 1 98 56 ALA A O 1
ATOM 393 N N . LEU A 1 57 ? -1.179 -1.667 -10.93 1 96.44 57 LEU A N 1
ATOM 394 C CA . LEU A 1 57 ? -1.217 -0.977 -12.211 1 96.44 57 LEU A CA 1
ATOM 395 C C . LEU A 1 57 ? -2.352 0.042 -12.25 1 96.44 57 LEU A C 1
ATOM 397 O O . LEU A 1 57 ? -2.512 0.762 -13.234 1 96.44 57 LEU A O 1
ATOM 401 N N . GLY A 1 58 ? -3.078 0.122 -11.242 1 92.81 58 GLY A N 1
ATOM 402 C CA . GLY A 1 58 ? -4.305 0.902 -11.25 1 92.81 58 GLY A CA 1
ATOM 403 C C . GLY A 1 58 ? -4.066 2.385 -11.461 1 92.81 58 GLY A C 1
ATOM 404 O O . GLY A 1 58 ? -2.924 2.822 -11.602 1 92.81 58 GLY A O 1
ATOM 405 N N . ALA A 1 59 ? -5.121 3.135 -11.5 1 90.94 59 ALA A N 1
ATOM 406 C CA . ALA A 1 59 ? -5.117 4.566 -11.797 1 90.94 59 ALA A CA 1
ATOM 407 C C . ALA A 1 59 ? -4.68 5.375 -10.578 1 90.94 59 ALA A C 1
ATOM 409 O O . ALA A 1 59 ? -4.473 6.586 -10.672 1 90.94 59 ALA A O 1
ATOM 410 N N . GLY A 1 60 ? -4.441 4.75 -9.461 1 94.06 60 GLY A N 1
ATOM 411 C CA . GLY A 1 60 ? -4.32 5.469 -8.203 1 94.06 60 GLY A CA 1
ATOM 412 C C . GLY A 1 60 ? -5.66 5.754 -7.547 1 94.06 60 GLY A C 1
ATOM 413 O O . GLY A 1 60 ? -6.645 5.062 -7.809 1 94.06 60 GLY A O 1
ATOM 414 N N . GLY A 1 61 ? -5.648 6.598 -6.57 1 96.44 61 GLY A N 1
ATOM 415 C CA . GLY A 1 61 ? -6.895 6.98 -5.922 1 96.44 61 GLY A CA 1
ATOM 416 C C . GLY A 1 61 ? -7.371 5.965 -4.898 1 96.44 61 GLY A C 1
ATOM 417 O O . GLY A 1 61 ? -8.562 5.898 -4.59 1 96.44 61 GLY A O 1
ATOM 418 N N . ASN A 1 62 ? -6.484 5.078 -4.504 1 98.38 62 ASN A N 1
ATOM 419 C CA . ASN A 1 62 ? -6.785 4.086 -3.479 1 98.38 62 ASN A CA 1
ATOM 420 C C . ASN A 1 62 ? -7.863 3.107 -3.945 1 98.38 62 ASN A C 1
ATOM 422 O O . ASN A 1 62 ? -8.969 3.09 -3.404 1 98.38 62 ASN A O 1
ATOM 426 N N . PRO A 1 63 ? -7.543 2.193 -4.785 1 98.44 63 PRO A N 1
ATOM 427 C CA . PRO A 1 63 ? -8.477 1.172 -5.277 1 98.44 63 PRO A CA 1
ATOM 428 C C . PRO A 1 63 ? -9.133 0.381 -4.148 1 98.44 63 PRO A C 1
ATOM 430 O O . PRO A 1 63 ? -10.266 -0.077 -4.293 1 98.44 63 PRO A O 1
ATOM 433 N N . ALA A 1 64 ? -8.469 0.212 -3.043 1 98.88 64 ALA A N 1
ATOM 434 C CA . ALA A 1 64 ? -9.055 -0.489 -1.902 1 98.88 64 ALA A CA 1
ATOM 435 C C . ALA A 1 64 ? -10.297 0.232 -1.395 1 98.88 64 ALA A C 1
ATOM 437 O O . ALA A 1 64 ? -11.297 -0.406 -1.063 1 98.88 64 ALA A O 1
ATOM 438 N N . ARG A 1 65 ? -10.188 1.576 -1.29 1 98.88 65 ARG A N 1
ATOM 439 C CA . ARG A 1 65 ? -11.344 2.354 -0.848 1 98.88 65 ARG A CA 1
ATOM 440 C C . ARG A 1 65 ? -12.484 2.271 -1.861 1 98.88 65 ARG A C 1
ATOM 442 O O . ARG A 1 65 ? -13.648 2.154 -1.484 1 98.88 65 ARG A O 1
ATOM 449 N N . MET A 1 66 ? -12.133 2.326 -3.172 1 98.5 66 MET A N 1
ATOM 450 C CA . MET A 1 66 ? -13.117 2.119 -4.227 1 98.5 66 MET A CA 1
ATOM 451 C C . MET A 1 66 ? -13.844 0.79 -4.039 1 98.5 66 MET A C 1
ATOM 453 O O . MET A 1 66 ? -15.062 0.72 -4.176 1 98.5 66 MET A O 1
ATOM 457 N N . LEU A 1 67 ? -13.086 -0.226 -3.723 1 98.81 67 LEU A N 1
ATOM 458 C CA . LEU A 1 67 ? -13.641 -1.556 -3.504 1 98.81 67 LEU A CA 1
ATOM 459 C C . LEU A 1 67 ? -14.602 -1.554 -2.318 1 98.81 67 LEU A C 1
ATOM 461 O O . LEU A 1 67 ? -15.711 -2.08 -2.412 1 98.81 67 LEU A O 1
ATOM 465 N N . ALA A 1 68 ? -14.141 -1.001 -1.174 1 98.88 68 ALA A N 1
ATOM 466 C CA . ALA A 1 68 ? -14.977 -0.983 0.027 1 98.88 68 ALA A CA 1
ATOM 467 C C . ALA A 1 68 ? -16.328 -0.339 -0.254 1 98.88 68 ALA A C 1
ATOM 469 O O . ALA A 1 68 ? -17.375 -0.89 0.107 1 98.88 68 ALA A O 1
ATOM 470 N N . LEU A 1 69 ? -16.281 0.787 -0.943 1 98.75 69 LEU A N 1
ATOM 471 C CA . LEU A 1 69 ? -17.5 1.53 -1.248 1 98.75 69 LEU A CA 1
ATOM 472 C C . LEU A 1 69 ? -18.359 0.782 -2.268 1 98.75 69 LEU A C 1
ATOM 474 O O . LEU A 1 69 ? -19.562 0.631 -2.082 1 98.75 69 LEU A O 1
ATOM 478 N N . ALA A 1 70 ? -17.734 0.255 -3.322 1 98.62 70 ALA A N 1
ATOM 479 C CA . ALA A 1 70 ? -18.438 -0.447 -4.391 1 98.62 70 ALA A CA 1
ATOM 480 C C . ALA A 1 70 ? -19.094 -1.722 -3.867 1 98.62 70 ALA A C 1
ATOM 482 O O . ALA A 1 70 ? -20.156 -2.133 -4.359 1 98.62 70 ALA A O 1
ATOM 483 N N . ALA A 1 71 ? -18.5 -2.336 -2.863 1 98.75 71 ALA A N 1
ATOM 484 C CA . ALA A 1 71 ? -18.984 -3.594 -2.309 1 98.75 71 ALA A CA 1
ATOM 485 C C . ALA A 1 71 ? -20.141 -3.348 -1.333 1 98.75 71 ALA A C 1
ATOM 487 O O . ALA A 1 71 ? -20.719 -4.297 -0.8 1 98.75 71 ALA A O 1
ATOM 488 N N . GLY A 1 72 ? -20.422 -2.109 -1.058 1 98.19 72 GLY A N 1
ATOM 489 C CA . GLY A 1 72 ? -21.516 -1.783 -0.159 1 98.19 72 GLY A CA 1
ATOM 490 C C . GLY A 1 72 ? -21.141 -1.906 1.306 1 98.19 72 GLY A C 1
ATOM 491 O O . GLY A 1 72 ? -22.016 -2.041 2.166 1 98.19 72 GLY A O 1
ATOM 492 N N . LEU A 1 73 ? -19.922 -1.93 1.645 1 98.81 73 LEU A N 1
ATOM 493 C CA . LEU A 1 73 ? -19.484 -1.911 3.039 1 98.81 73 LEU A CA 1
ATOM 494 C C . LEU A 1 73 ? -19.75 -0.551 3.674 1 98.81 73 LEU A C 1
ATOM 496 O O . LEU A 1 73 ? -19.938 0.443 2.967 1 98.81 73 LEU A O 1
ATOM 500 N N . PRO A 1 74 ? -19.812 -0.504 5 1 98.56 74 PRO A N 1
ATOM 501 C CA . PRO A 1 74 ? -20.047 0.787 5.652 1 98.56 74 PRO A CA 1
ATOM 502 C C . PRO A 1 74 ? -19.016 1.847 5.25 1 98.56 74 PRO A C 1
ATOM 504 O O . PRO A 1 74 ? -17.828 1.552 5.16 1 98.56 74 PRO A O 1
ATOM 507 N N . GLU A 1 75 ? -19.484 3.061 5.043 1 98.31 75 GLU A N 1
ATOM 508 C CA . GLU A 1 75 ? -18.594 4.141 4.605 1 98.31 75 GLU A CA 1
ATOM 509 C C . GLU A 1 75 ? -17.594 4.5 5.691 1 98.31 75 GLU A C 1
ATOM 511 O O . GLU A 1 75 ? -16.562 5.129 5.41 1 98.31 75 GLU A O 1
ATOM 516 N N . GLY A 1 76 ? -17.844 4.074 6.945 1 98.38 76 GLY A N 1
ATOM 517 C CA . GLY A 1 76 ? -17.031 4.461 8.078 1 98.38 76 GLY A CA 1
ATOM 518 C C . GLY A 1 76 ? -15.758 3.633 8.211 1 98.38 76 GLY A C 1
ATOM 519 O O . GLY A 1 76 ? -14.922 3.904 9.07 1 98.38 76 GLY A O 1
ATOM 520 N N . ILE A 1 77 ? -15.555 2.619 7.289 1 97.5 77 ILE A N 1
ATOM 521 C CA . ILE A 1 77 ? -14.375 1.784 7.48 1 97.5 77 ILE A CA 1
ATOM 522 C C . ILE A 1 77 ? -13.242 2.279 6.586 1 97.5 77 ILE A C 1
ATOM 524 O O . ILE A 1 77 ? -13.484 2.764 5.477 1 97.5 77 ILE A O 1
ATOM 528 N N . PRO A 1 78 ? -12.031 2.209 7.094 1 98.56 78 PRO A N 1
ATOM 529 C CA . PRO A 1 78 ? -10.859 2.588 6.301 1 98.56 78 PRO A CA 1
ATOM 530 C C . PRO A 1 78 ? -10.469 1.521 5.277 1 98.56 78 PRO A C 1
ATOM 532 O O . PRO A 1 78 ? -10.914 0.375 5.375 1 98.56 78 PRO A O 1
ATOM 535 N N . ALA A 1 79 ? -9.734 1.904 4.277 1 98.88 79 ALA A N 1
ATOM 536 C CA . ALA A 1 79 ? -9.188 1.015 3.256 1 98.88 79 ALA A CA 1
ATOM 537 C C . ALA A 1 79 ? -7.852 1.533 2.732 1 98.88 79 ALA A C 1
ATOM 539 O O . ALA A 1 79 ? -7.664 2.742 2.584 1 98.88 79 ALA A O 1
ATOM 540 N N . VAL A 1 80 ? -6.926 0.633 2.471 1 98.88 80 VAL A N 1
ATOM 541 C CA . VAL A 1 80 ? -5.602 1.024 2.002 1 98.88 80 VAL A CA 1
ATOM 542 C C . VAL A 1 80 ? -5.164 0.108 0.862 1 98.88 80 VAL A C 1
ATOM 544 O O . VAL A 1 80 ? -5.402 -1.102 0.902 1 98.88 80 VAL A O 1
ATOM 547 N N . THR A 1 81 ? -4.555 0.685 -0.139 1 98.88 81 THR A N 1
ATOM 548 C CA . THR A 1 81 ? -4.008 -0.065 -1.265 1 98.88 81 THR A CA 1
ATOM 549 C C . THR A 1 81 ? -2.506 -0.276 -1.097 1 98.88 81 THR A C 1
ATOM 551 O O . THR A 1 81 ? -1.791 0.631 -0.664 1 98.88 81 THR A O 1
ATOM 554 N N . LEU A 1 82 ? -2.066 -1.469 -1.422 1 98.75 82 LEU A N 1
ATOM 555 C CA . LEU A 1 82 ? -0.651 -1.813 -1.35 1 98.75 82 LEU A CA 1
ATOM 556 C C . LEU A 1 82 ? -0.094 -2.115 -2.736 1 98.75 82 LEU A C 1
ATOM 558 O O . LEU A 1 82 ? -0.755 -2.768 -3.549 1 98.75 82 LEU A O 1
ATOM 562 N N . ASP A 1 83 ? 1.122 -1.601 -2.959 1 98.69 83 ASP A N 1
ATOM 563 C CA . ASP A 1 83 ? 1.852 -1.917 -4.184 1 98.69 83 ASP A CA 1
ATOM 564 C C . ASP A 1 83 ? 3.238 -2.475 -3.867 1 98.69 83 ASP A C 1
ATOM 566 O O . ASP A 1 83 ? 4.125 -1.738 -3.428 1 98.69 83 ASP A O 1
ATOM 570 N N . SER A 1 84 ? 3.406 -3.711 -4.02 1 98.75 84 SER A N 1
ATOM 571 C CA . SER A 1 84 ? 4.672 -4.43 -4.086 1 98.75 84 SER A CA 1
ATOM 572 C C . SER A 1 84 ? 4.75 -5.297 -5.34 1 98.75 84 SER A C 1
ATOM 574 O O . SER A 1 84 ? 5.328 -6.387 -5.312 1 98.75 84 SER A O 1
ATOM 576 N N . GLN A 1 85 ? 4.031 -4.762 -6.344 1 98.31 85 GLN A N 1
ATOM 577 C CA . GLN A 1 85 ? 3.973 -5.438 -7.637 1 98.31 85 GLN A CA 1
ATOM 578 C C . GLN A 1 85 ? 3.373 -6.832 -7.5 1 98.31 85 GLN A C 1
ATOM 580 O O . GLN A 1 85 ? 2.32 -7.004 -6.883 1 98.31 85 GLN A O 1
ATOM 585 N N . CYS A 1 86 ? 3.971 -7.832 -8.086 1 98.62 86 CYS A N 1
ATOM 586 C CA . CYS A 1 86 ? 3.393 -9.172 -8.125 1 98.62 86 CYS A CA 1
ATOM 587 C C . CYS A 1 86 ? 3.121 -9.688 -6.719 1 98.62 86 CYS A C 1
ATOM 589 O O . CYS A 1 86 ? 2.213 -10.5 -6.516 1 98.62 86 CYS A O 1
ATOM 591 N N . CYS A 1 87 ? 3.852 -9.203 -5.699 1 98.88 87 CYS A N 1
ATOM 592 C CA . CYS A 1 87 ? 3.746 -9.695 -4.328 1 98.88 87 CYS A CA 1
ATOM 593 C C . CYS A 1 87 ? 2.584 -9.039 -3.6 1 98.88 87 CYS A C 1
ATOM 595 O O . CYS A 1 87 ? 2.217 -9.453 -2.5 1 98.88 87 CYS A O 1
ATOM 597 N N . ALA A 1 88 ? 1.937 -8.086 -4.203 1 98.88 88 ALA A N 1
ATOM 598 C CA . ALA A 1 88 ? 1.036 -7.164 -3.516 1 98.88 88 ALA A CA 1
ATOM 599 C C . ALA A 1 88 ? -0.118 -7.914 -2.855 1 98.88 88 ALA A C 1
ATOM 601 O O . ALA A 1 88 ? -0.511 -7.594 -1.73 1 98.88 88 ALA A O 1
ATOM 602 N N . GLY A 1 89 ? -0.683 -8.859 -3.531 1 98.94 89 GLY A N 1
ATOM 603 C CA . GLY A 1 89 ? -1.811 -9.594 -2.98 1 98.94 89 GLY A CA 1
ATOM 604 C C . GLY A 1 89 ? -1.472 -10.336 -1.702 1 98.94 89 GLY A C 1
ATOM 605 O O . GLY A 1 89 ? -2.244 -10.312 -0.742 1 98.94 89 GLY A O 1
ATOM 606 N N . LEU A 1 90 ? -0.343 -11.039 -1.626 1 98.94 90 LEU A N 1
ATOM 607 C CA . LEU A 1 90 ? 0.072 -11.75 -0.424 1 98.94 90 LEU A CA 1
ATOM 608 C C . LEU A 1 90 ? 0.488 -10.773 0.672 1 98.94 90 LEU A C 1
ATOM 610 O O . LEU A 1 90 ? 0.194 -10.992 1.849 1 98.94 90 LEU A O 1
ATOM 614 N N . ASP A 1 91 ? 1.188 -9.727 0.226 1 98.94 91 ASP A N 1
ATOM 615 C CA . ASP A 1 91 ? 1.572 -8.719 1.208 1 98.94 91 ASP A CA 1
ATOM 616 C C . ASP A 1 91 ? 0.342 -8.078 1.843 1 98.94 91 ASP A C 1
ATOM 618 O O . ASP A 1 91 ? 0.357 -7.727 3.025 1 98.94 91 ASP A O 1
ATOM 622 N N . ALA A 1 92 ? -0.702 -7.867 1.035 1 98.94 92 ALA A N 1
ATOM 623 C CA . ALA A 1 92 ? -1.941 -7.324 1.584 1 98.94 92 ALA A CA 1
ATOM 624 C C . ALA A 1 92 ? -2.484 -8.219 2.699 1 98.94 92 ALA A C 1
ATOM 626 O O . ALA A 1 92 ? -2.963 -7.719 3.721 1 98.94 92 ALA A O 1
ATOM 627 N N . VAL A 1 93 ? -2.43 -9.508 2.562 1 98.94 93 VAL A N 1
ATOM 628 C CA . VAL A 1 93 ? -2.871 -10.453 3.586 1 98.94 93 VAL A CA 1
ATOM 629 C C . VAL A 1 93 ? -2.002 -10.305 4.832 1 98.94 93 VAL A C 1
ATOM 631 O O . VAL A 1 93 ? -2.516 -10.25 5.953 1 98.94 93 VAL A O 1
ATOM 634 N N . THR A 1 94 ? -0.682 -10.234 4.641 1 98.75 94 THR A N 1
ATOM 635 C CA . THR A 1 94 ? 0.243 -10.078 5.758 1 98.75 94 THR A CA 1
ATOM 636 C C . THR A 1 94 ? -0.06 -8.797 6.531 1 98.75 94 THR A C 1
ATOM 638 O O . THR A 1 94 ? -0.137 -8.812 7.762 1 98.75 94 THR A O 1
ATOM 641 N N . HIS A 1 95 ? -0.229 -7.711 5.824 1 98.81 95 HIS A N 1
ATOM 642 C CA . HIS A 1 95 ? -0.463 -6.426 6.473 1 98.81 95 HIS A CA 1
ATOM 643 C C . HIS A 1 95 ? -1.837 -6.387 7.133 1 98.81 95 HIS A C 1
ATOM 645 O O . HIS A 1 95 ? -2.01 -5.75 8.172 1 98.81 95 HIS A O 1
ATOM 651 N N . ALA A 1 96 ? -2.824 -7.043 6.535 1 98.88 96 ALA A N 1
ATOM 652 C CA . ALA A 1 96 ? -4.117 -7.188 7.195 1 98.88 96 ALA A CA 1
ATOM 653 C C . ALA A 1 96 ? -3.977 -7.926 8.523 1 98.88 96 ALA A C 1
ATOM 655 O O . ALA A 1 96 ? -4.578 -7.535 9.523 1 98.88 96 ALA A O 1
ATOM 656 N N . CYS A 1 97 ? -3.197 -8.992 8.539 1 98.62 97 CYS A N 1
ATOM 657 C CA . CYS A 1 97 ? -2.938 -9.727 9.773 1 98.62 97 CYS A CA 1
ATOM 658 C C . CYS A 1 97 ? -2.26 -8.836 10.805 1 98.62 97 CYS A C 1
ATOM 660 O O . CYS A 1 97 ? -2.494 -8.977 12.008 1 98.62 97 CYS A O 1
ATOM 662 N N . GLY A 1 98 ? -1.41 -7.922 10.32 1 97.88 98 GLY A N 1
ATOM 663 C CA . GLY A 1 98 ? -0.809 -6.941 11.211 1 97.88 98 GLY A CA 1
ATOM 664 C C . GLY A 1 98 ? -1.83 -6.066 11.914 1 97.88 98 GLY A C 1
ATOM 665 O O . GLY A 1 98 ? -1.714 -5.805 13.109 1 97.88 98 GLY A O 1
ATOM 666 N N . LEU A 1 99 ? -2.826 -5.578 11.156 1 97.88 99 LEU A N 1
ATOM 667 C CA . LEU A 1 99 ? -3.879 -4.758 11.742 1 97.88 99 LEU A CA 1
ATOM 668 C C . LEU A 1 99 ? -4.633 -5.527 12.828 1 97.88 99 LEU A C 1
ATOM 670 O O . LEU A 1 99 ? -4.977 -4.969 13.867 1 97.88 99 LEU A O 1
ATOM 674 N N . LEU A 1 100 ? -4.887 -6.785 12.547 1 97.81 100 LEU A N 1
ATOM 675 C CA . LEU A 1 100 ? -5.566 -7.637 13.523 1 97.81 100 LEU A CA 1
ATOM 676 C C . LEU A 1 100 ? -4.711 -7.82 14.773 1 97.81 100 LEU A C 1
ATOM 678 O O . LEU A 1 100 ? -5.219 -7.723 15.891 1 97.81 100 LEU A O 1
ATOM 682 N N . ALA A 1 101 ? -3.455 -8.016 14.547 1 95.5 101 ALA A N 1
ATOM 683 C CA . ALA A 1 101 ? -2.527 -8.234 15.648 1 95.5 101 ALA A CA 1
ATOM 684 C C . ALA A 1 101 ? -2.406 -6.988 16.516 1 95.5 101 ALA A C 1
ATOM 686 O O . ALA A 1 101 ? -2.234 -7.09 17.734 1 95.5 101 ALA A O 1
ATOM 687 N N . LEU A 1 102 ? -2.566 -5.797 15.891 1 94.5 102 LEU A N 1
ATOM 688 C CA . LEU A 1 102 ? -2.434 -4.527 16.594 1 94.5 102 LEU A CA 1
ATOM 689 C C . LEU A 1 102 ? -3.729 -4.168 17.328 1 94.5 102 LEU A C 1
ATOM 691 O O . LEU A 1 102 ? -3.762 -3.221 18.109 1 94.5 102 LEU A O 1
ATOM 695 N N . GLY A 1 103 ? -4.777 -4.938 17.016 1 93.38 103 GLY A N 1
ATOM 696 C CA . GLY A 1 103 ? -6.078 -4.59 17.562 1 93.38 103 GLY A CA 1
ATOM 697 C C . GLY A 1 103 ? -6.73 -3.418 16.844 1 93.38 103 GLY A C 1
ATOM 698 O O . GLY A 1 103 ? -7.605 -2.758 17.406 1 93.38 103 GLY A O 1
ATOM 699 N N . GLN A 1 104 ? -6.293 -3.141 15.625 1 93.81 104 GLN A N 1
ATOM 700 C CA . GLN A 1 104 ? -6.824 -2.035 14.836 1 93.81 104 GLN A CA 1
ATOM 701 C C . GLN A 1 104 ? -8.117 -2.438 14.125 1 93.81 104 GLN A C 1
ATOM 703 O O . GLN A 1 104 ? -8.883 -1.579 13.688 1 93.81 104 GLN A O 1
ATOM 708 N N . ALA A 1 105 ? -8.312 -3.676 13.953 1 97.19 105 ALA A N 1
ATOM 709 C CA . ALA A 1 105 ? -9.484 -4.258 13.305 1 97.19 105 ALA A CA 1
ATOM 710 C C . ALA A 1 105 ? -9.758 -5.668 13.82 1 97.19 105 ALA A C 1
ATOM 712 O O . ALA A 1 105 ? -8.859 -6.32 14.359 1 97.19 105 ALA A O 1
ATOM 713 N N . ASP A 1 106 ? -10.969 -6.102 13.68 1 98.25 106 ASP A N 1
ATOM 714 C CA . ASP A 1 106 ? -11.32 -7.453 14.102 1 98.25 106 ASP A CA 1
ATOM 715 C C . ASP A 1 106 ? -11.688 -8.32 12.906 1 98.25 106 ASP A C 1
ATOM 717 O O . ASP A 1 106 ? -11.578 -9.547 12.961 1 98.25 106 ASP A O 1
ATOM 721 N N . VAL A 1 107 ? -12.227 -7.738 11.852 1 98.88 107 VAL A N 1
ATOM 722 C CA . VAL A 1 107 ? -12.555 -8.414 10.602 1 98.88 107 VAL A CA 1
ATOM 723 C C . VAL A 1 107 ? -12.039 -7.594 9.422 1 98.88 107 VAL A C 1
ATOM 725 O O . VAL A 1 107 ? -12.406 -6.426 9.266 1 98.88 107 VAL A O 1
ATOM 728 N N . VAL A 1 108 ? -11.211 -8.203 8.586 1 98.94 108 VAL A N 1
ATOM 729 C CA . VAL A 1 108 ? -10.562 -7.469 7.504 1 9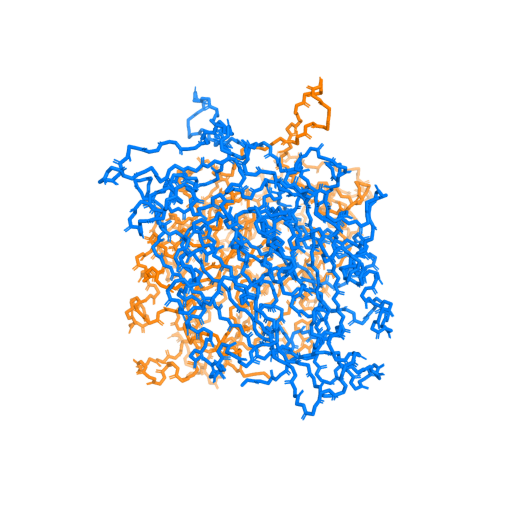8.94 108 VAL A CA 1
ATOM 730 C C . VAL A 1 108 ? -10.703 -8.234 6.195 1 98.94 108 VAL A C 1
ATOM 732 O O . VAL A 1 108 ? -10.508 -9.453 6.156 1 98.94 108 VAL A O 1
ATOM 735 N N . VAL A 1 109 ? -11.133 -7.551 5.121 1 99 109 VAL A N 1
ATOM 736 C CA . VAL A 1 109 ? -11.039 -8.07 3.76 1 99 109 VAL A CA 1
ATOM 737 C C . VAL A 1 109 ? -9.656 -7.781 3.189 1 99 109 VAL A C 1
ATOM 739 O O . VAL A 1 109 ? -9.195 -6.637 3.203 1 99 109 VAL A O 1
ATOM 742 N N . ALA A 1 110 ? -8.961 -8.82 2.713 1 98.94 110 ALA A N 1
ATOM 743 C CA . ALA A 1 110 ? -7.602 -8.625 2.209 1 98.94 110 ALA A CA 1
ATOM 744 C C . ALA A 1 110 ? -7.355 -9.469 0.965 1 98.94 110 ALA A C 1
ATOM 746 O O . ALA A 1 110 ? -7.969 -10.523 0.791 1 98.94 110 ALA A O 1
ATOM 747 N N . GLY A 1 111 ? -6.484 -9.062 0.098 1 98.94 111 GLY A N 1
ATOM 748 C CA . GLY A 1 111 ? -6.102 -9.758 -1.118 1 98.94 111 GLY A CA 1
ATOM 749 C C . GLY A 1 111 ? -5.602 -8.836 -2.209 1 98.94 111 GLY A C 1
ATOM 750 O O . GLY A 1 111 ? -4.781 -7.949 -1.952 1 98.94 111 GLY A O 1
ATOM 751 N N . GLY A 1 112 ? -6.016 -9.133 -3.482 1 98.94 112 GLY A N 1
ATOM 752 C CA . GLY A 1 112 ? -5.566 -8.305 -4.59 1 98.94 112 GLY A CA 1
ATOM 753 C C . GLY A 1 112 ? -6.559 -8.258 -5.738 1 98.94 112 GLY A C 1
ATOM 754 O O . GLY A 1 112 ? -7.406 -9.141 -5.871 1 98.94 112 GLY A O 1
ATOM 755 N N . ALA A 1 113 ? -6.48 -7.23 -6.504 1 98.94 113 ALA A N 1
ATOM 756 C CA . ALA A 1 113 ? -7.234 -7.043 -7.742 1 98.94 113 ALA A CA 1
ATOM 757 C C . ALA A 1 113 ? -6.398 -6.301 -8.781 1 98.94 113 ALA A C 1
ATOM 759 O O . ALA A 1 113 ? -5.676 -5.359 -8.453 1 98.94 113 ALA A O 1
ATOM 760 N N . GLU A 1 114 ? -6.449 -6.77 -9.977 1 98.88 114 GLU A N 1
ATOM 761 C CA . GLU A 1 114 ? -5.734 -6.117 -11.07 1 98.88 114 GLU A CA 1
ATOM 762 C C . GLU A 1 114 ? -6.559 -6.129 -12.352 1 98.88 114 GLU A C 1
ATOM 764 O O . GLU A 1 114 ? -7.07 -7.176 -12.758 1 98.88 114 GLU A O 1
ATOM 769 N N . ALA A 1 115 ? -6.699 -5.051 -12.938 1 98.5 115 ALA A N 1
ATOM 770 C CA . ALA A 1 115 ? -7.285 -4.879 -14.266 1 98.5 115 ALA A CA 1
ATOM 771 C C . ALA A 1 115 ? -6.258 -4.336 -15.25 1 98.5 115 ALA A C 1
ATOM 773 O O . ALA A 1 115 ? -6.23 -3.133 -15.523 1 98.5 115 ALA A O 1
ATOM 774 N N . TRP A 1 116 ? -5.492 -5.254 -15.797 1 97.38 116 TRP A N 1
ATOM 775 C CA . TRP A 1 116 ? -4.512 -4.852 -16.797 1 97.38 116 TRP A CA 1
ATOM 776 C C . TRP A 1 116 ? -5.184 -4.113 -17.953 1 97.38 116 TRP A C 1
ATOM 778 O O . TRP A 1 116 ? -4.609 -3.182 -18.531 1 97.38 116 TRP A O 1
ATOM 788 N N . SER A 1 117 ? -6.332 -4.547 -18.312 1 97.06 117 SER A N 1
ATOM 789 C CA . SER A 1 117 ? -7.094 -3.992 -19.438 1 97.06 117 SER A CA 1
ATOM 790 C C . SER A 1 117 ? -7.414 -2.518 -19.203 1 97.06 117 SER A C 1
ATOM 792 O O . SER A 1 117 ? -7.629 -1.77 -20.156 1 97.06 117 SER A O 1
ATOM 794 N N . ARG A 1 118 ? -7.387 -2.123 -17.922 1 96.69 118 ARG A N 1
ATOM 795 C CA . ARG A 1 118 ? -7.805 -0.76 -17.609 1 96.69 118 ARG A CA 1
ATOM 796 C C . ARG A 1 118 ? -6.637 0.065 -17.078 1 96.69 118 ARG A C 1
ATOM 798 O O . ARG A 1 118 ? -6.828 1.187 -16.609 1 96.69 118 ARG A O 1
ATOM 805 N N . ALA A 1 119 ? -5.457 -0.504 -17.047 1 96.69 119 ALA A N 1
ATOM 806 C CA . ALA A 1 119 ? -4.289 0.268 -16.625 1 96.69 119 ALA A CA 1
ATOM 807 C C . ALA A 1 119 ? -4.148 1.542 -17.453 1 96.69 119 ALA A C 1
ATOM 809 O O . ALA A 1 119 ? -4.164 1.494 -18.688 1 96.69 119 ALA A O 1
ATOM 810 N N . PRO A 1 120 ? -3.996 2.678 -16.812 1 96.75 120 PRO A N 1
ATOM 811 C CA . PRO A 1 120 ? -3.887 3.924 -17.578 1 96.75 120 PRO A CA 1
ATOM 812 C C . PRO A 1 120 ? -2.633 3.977 -18.438 1 96.75 120 PRO A C 1
ATOM 814 O O . PRO A 1 120 ? -1.642 3.305 -18.141 1 96.75 120 PRO A O 1
ATOM 817 N N . LEU A 1 121 ? -2.766 4.738 -19.5 1 96.44 121 LEU A N 1
ATOM 818 C CA . LEU A 1 121 ? -1.557 5.156 -20.203 1 96.44 121 LEU A CA 1
ATOM 819 C C . LEU A 1 121 ? -0.801 6.211 -19.406 1 96.44 121 LEU A C 1
ATOM 821 O O . LEU A 1 121 ? -1.415 7.074 -18.766 1 96.44 121 LEU A O 1
ATOM 825 N N . ARG A 1 122 ? 0.548 6.09 -19.344 1 96.56 122 ARG A N 1
ATOM 826 C CA . ARG A 1 122 ? 1.342 6.984 -18.516 1 96.56 122 ARG A CA 1
ATOM 827 C C . ARG A 1 122 ? 2.506 7.578 -19.297 1 96.56 122 ARG A C 1
ATOM 829 O O . ARG A 1 122 ? 3.035 6.941 -20.203 1 96.56 122 ARG A O 1
ATOM 836 N N . MET A 1 123 ? 2.836 8.781 -18.953 1 96.62 123 MET A N 1
ATOM 837 C CA . MET A 1 123 ? 3.992 9.469 -19.531 1 96.62 123 MET A CA 1
ATOM 838 C C . MET A 1 123 ? 4.789 10.188 -18.438 1 96.62 123 MET A C 1
ATOM 840 O O . MET A 1 123 ? 4.211 10.758 -17.516 1 96.62 123 MET A O 1
ATOM 844 N N . HIS A 1 124 ? 6.094 10.117 -18.547 1 94.38 124 HIS A N 1
ATOM 845 C CA . HIS A 1 124 ? 6.934 10.938 -17.688 1 94.38 124 HIS A CA 1
ATOM 846 C C . HIS A 1 124 ? 6.73 12.422 -17.953 1 94.38 124 HIS A C 1
ATOM 848 O O . HIS A 1 124 ? 6.703 12.844 -19.109 1 94.38 124 HIS A O 1
ATOM 854 N N . ARG A 1 125 ? 6.59 13.125 -16.891 1 92.12 125 ARG A N 1
ATOM 855 C CA . ARG A 1 125 ? 6.531 14.578 -17.031 1 92.12 125 ARG A CA 1
ATOM 856 C C . ARG A 1 125 ? 7.902 15.148 -17.391 1 92.12 125 ARG A C 1
ATOM 858 O O . ARG A 1 125 ? 8.906 14.797 -16.766 1 92.12 125 ARG A O 1
ATOM 865 N N . PRO A 1 126 ? 7.898 16.047 -18.344 1 91.19 126 PRO A N 1
ATOM 866 C CA . PRO A 1 126 ? 9.195 16.656 -18.656 1 91.19 126 PRO A CA 1
ATOM 867 C C . PRO A 1 126 ? 9.664 17.625 -17.562 1 91.19 126 PRO A C 1
ATOM 869 O O . PRO A 1 126 ? 8.844 18.25 -16.891 1 91.19 126 PRO A O 1
ATOM 872 N N . LEU A 1 127 ? 10.938 17.688 -17.375 1 85.75 127 LEU A N 1
ATOM 873 C CA . LEU A 1 127 ? 11.5 18.641 -16.422 1 85.75 127 LEU A CA 1
ATOM 874 C C . LEU A 1 127 ? 11.43 20.062 -16.953 1 85.75 127 LEU A C 1
ATOM 876 O O . LEU A 1 127 ? 11.219 21 -16.188 1 85.75 127 LEU A O 1
ATOM 880 N N . GLN A 1 128 ? 11.602 20.172 -18.219 1 84.81 128 GLN A N 1
ATOM 881 C CA . GLN A 1 128 ? 11.562 21.469 -18.891 1 84.81 128 GLN A CA 1
ATOM 882 C C . GLN A 1 128 ? 10.336 21.578 -19.797 1 84.81 128 GLN A C 1
ATOM 884 O O . GLN A 1 128 ? 9.945 20.609 -20.438 1 84.81 128 GLN A O 1
ATOM 889 N N . ALA A 1 129 ? 9.773 22.75 -19.797 1 81.19 129 ALA A N 1
ATOM 890 C CA . ALA A 1 129 ? 8.523 22.984 -20.531 1 81.19 129 ALA A CA 1
ATOM 891 C C . ALA A 1 129 ? 8.695 22.703 -22.016 1 81.19 129 ALA A C 1
ATOM 893 O O . ALA A 1 129 ? 7.734 22.312 -22.688 1 81.19 129 ALA A O 1
ATOM 894 N N . GLU A 1 130 ? 9.875 22.75 -22.516 1 86.69 130 GLU A N 1
ATOM 895 C CA . GLU A 1 130 ? 10.125 22.594 -23.953 1 86.69 130 GLU A CA 1
ATOM 896 C C . GLU A 1 130 ? 10.234 21.109 -24.328 1 86.69 130 GLU A C 1
ATOM 898 O O . GLU A 1 130 ? 10.164 20.766 -25.516 1 86.69 130 GLU A O 1
ATOM 903 N N . GLU A 1 131 ? 10.328 20.297 -23.344 1 88.88 131 GLU A N 1
ATOM 904 C CA . GLU A 1 131 ? 10.477 18.859 -23.594 1 88.88 131 GLU A CA 1
ATOM 905 C C . GLU A 1 131 ? 9.109 18.188 -23.688 1 88.88 131 GLU A C 1
ATOM 907 O O . GLU A 1 131 ? 8.164 18.594 -23.016 1 88.88 131 GLU A O 1
ATOM 912 N N . ALA A 1 132 ? 9.047 17.281 -24.562 1 92.56 132 ALA A N 1
ATOM 913 C CA . ALA A 1 132 ? 7.812 16.516 -24.703 1 92.56 132 ALA A CA 1
ATOM 914 C C . ALA A 1 132 ? 7.73 15.414 -23.656 1 92.56 132 ALA A C 1
ATOM 916 O O . ALA A 1 132 ? 8.742 14.805 -23.297 1 92.56 132 ALA A O 1
ATOM 917 N N . PRO A 1 133 ? 6.457 15.133 -23.156 1 92.81 133 PRO A N 1
ATOM 918 C CA . PRO A 1 133 ? 6.305 13.977 -22.281 1 92.81 133 PRO A CA 1
ATOM 919 C C . PRO A 1 133 ? 6.695 12.656 -22.938 1 92.81 133 PRO A C 1
ATOM 921 O O . PRO A 1 133 ? 6.5 12.5 -24.156 1 92.81 133 PRO A O 1
ATOM 924 N N . GLU A 1 134 ? 7.227 11.742 -22.188 1 93.5 134 GLU A N 1
ATOM 925 C CA . GLU A 1 134 ? 7.68 10.453 -22.703 1 93.5 134 GLU A CA 1
ATOM 926 C C . GLU A 1 134 ? 6.816 9.312 -22.172 1 93.5 134 GLU A C 1
ATOM 928 O O . GLU A 1 134 ? 6.758 9.078 -20.969 1 93.5 134 GLU A O 1
ATOM 933 N N . PRO A 1 135 ? 6.195 8.625 -23.125 1 94.69 135 PRO A N 1
ATOM 934 C CA . PRO A 1 135 ? 5.395 7.484 -22.672 1 94.69 135 PRO A CA 1
ATOM 935 C C . PRO A 1 135 ? 6.25 6.355 -22.094 1 94.69 135 PRO A C 1
ATOM 937 O O . PRO A 1 135 ? 7.406 6.184 -22.5 1 94.69 135 PRO A O 1
ATOM 940 N N . TYR A 1 136 ? 5.746 5.621 -21.109 1 92.88 136 TYR A N 1
ATOM 941 C CA . TYR A 1 136 ? 6.391 4.402 -20.641 1 92.88 136 TYR A CA 1
ATOM 942 C C . TYR A 1 136 ? 5.367 3.299 -20.406 1 92.88 136 TYR A C 1
ATOM 944 O O . TYR A 1 136 ? 4.234 3.568 -20 1 92.88 136 TYR A O 1
ATOM 952 N N . ASP A 1 137 ? 5.758 2.027 -20.656 1 90.06 137 ASP A N 1
ATOM 953 C CA . ASP A 1 137 ? 4.887 0.866 -20.5 1 90.06 137 ASP A CA 1
ATOM 954 C C . ASP A 1 137 ? 4.969 0.304 -19.078 1 90.06 137 ASP A C 1
ATOM 956 O O . ASP A 1 137 ? 4.047 -0.375 -18.609 1 90.06 137 ASP A O 1
ATOM 960 N N . ARG A 1 138 ? 6.141 0.488 -18.531 1 92.56 138 ARG A N 1
ATOM 961 C CA . ARG A 1 138 ? 6.34 0.069 -17.141 1 92.56 138 ARG A CA 1
ATOM 962 C C . ARG A 1 138 ? 7.16 1.096 -16.375 1 92.56 138 ARG A C 1
ATOM 964 O O . ARG A 1 138 ? 7.996 1.79 -16.953 1 92.56 138 ARG A O 1
ATOM 971 N N . PRO A 1 139 ? 6.895 1.18 -15.047 1 94.25 139 PRO A N 1
ATOM 972 C CA . PRO A 1 139 ? 7.762 2.025 -14.227 1 94.25 139 PRO A CA 1
ATOM 973 C C . PRO A 1 139 ? 9.117 1.375 -13.938 1 94.25 139 PRO A C 1
ATOM 975 O O . PRO A 1 139 ? 9.297 0.184 -14.203 1 94.25 139 PRO A O 1
ATOM 978 N N . PRO A 1 140 ? 10.062 2.225 -13.5 1 95 140 PRO A N 1
ATOM 979 C CA . PRO A 1 140 ? 11.305 1.607 -13.031 1 95 140 PRO A CA 1
ATOM 980 C C . PRO A 1 140 ? 11.109 0.779 -11.766 1 95 140 PRO A C 1
ATOM 982 O O . PRO A 1 140 ? 10.32 1.158 -10.891 1 95 140 PRO A O 1
ATOM 985 N N . PHE A 1 141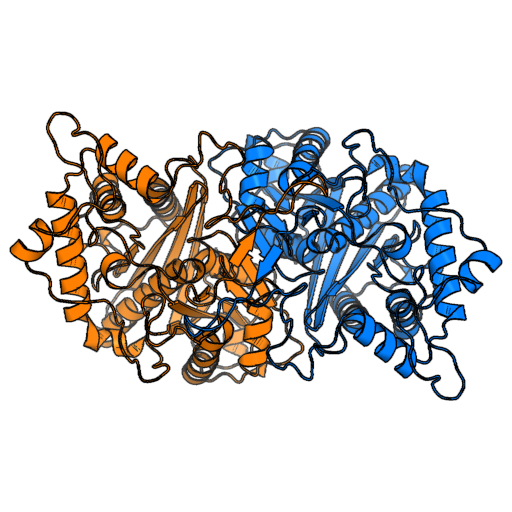 ? 11.867 -0.302 -11.688 1 96.94 141 PHE A N 1
ATOM 986 C CA . PHE A 1 141 ? 11.773 -1.171 -10.516 1 96.94 141 PHE A CA 1
ATOM 987 C C . PHE A 1 141 ? 13.031 -1.051 -9.656 1 96.94 141 PHE A C 1
ATOM 989 O O . PHE A 1 141 ? 13.078 -1.59 -8.547 1 96.94 141 PHE A O 1
ATOM 996 N N . THR A 1 142 ? 14.055 -0.397 -10.133 1 96.5 142 THR A N 1
ATOM 997 C CA . THR A 1 142 ? 15.273 -0.079 -9.398 1 96.5 142 THR A CA 1
ATOM 998 C C . THR A 1 142 ? 15.742 1.338 -9.711 1 96.5 142 THR A C 1
ATOM 1000 O O . THR A 1 142 ? 15.391 1.896 -10.75 1 96.5 142 THR A O 1
ATOM 1003 N N . PRO A 1 143 ? 16.516 1.915 -8.812 1 96 143 PRO A N 1
ATOM 1004 C CA . PRO A 1 143 ? 17.031 3.252 -9.102 1 96 143 PRO A CA 1
ATOM 1005 C C . PRO A 1 143 ? 18.188 3.227 -10.109 1 96 143 PRO A C 1
ATOM 1007 O O . PRO A 1 143 ? 18.656 4.281 -10.539 1 96 143 PRO A O 1
ATOM 1010 N N . TRP A 1 144 ? 18.609 2.02 -10.531 1 96.62 144 TRP A N 1
ATOM 1011 C CA . TRP A 1 144 ? 19.75 1.861 -11.43 1 96.62 144 TRP A CA 1
ATOM 1012 C C . TRP A 1 144 ? 19.297 1.321 -12.781 1 96.62 144 TRP A C 1
ATOM 1014 O O . TRP A 1 144 ? 19.156 0.108 -12.961 1 96.62 144 TRP A O 1
ATOM 1024 N N . PRO A 1 145 ? 19.234 2.154 -13.797 1 94.5 145 PRO A N 1
ATOM 1025 C CA . PRO A 1 145 ? 18.75 1.708 -15.102 1 94.5 145 PRO A CA 1
ATOM 1026 C C . PRO A 1 145 ? 19.5 0.483 -15.625 1 94.5 145 PRO A C 1
ATOM 1028 O O . PRO A 1 145 ? 18.891 -0.377 -16.281 1 94.5 145 PRO A O 1
ATOM 1031 N N . GLU A 1 146 ? 20.766 0.308 -15.352 1 95 146 GLU A N 1
ATOM 1032 C CA . GLU A 1 146 ? 21.578 -0.803 -15.852 1 95 146 GLU A CA 1
ATOM 1033 C C . GLU A 1 146 ? 21.203 -2.107 -15.141 1 95 146 GLU A C 1
ATOM 1035 O O . GLU A 1 146 ? 21.547 -3.191 -15.617 1 95 146 GLU A O 1
ATOM 1040 N N . ARG A 1 147 ? 20.516 -2.008 -14.055 1 96.19 147 ARG A N 1
ATOM 1041 C CA . ARG A 1 147 ? 20.078 -3.178 -13.289 1 96.19 147 ARG A CA 1
ATOM 1042 C C . ARG A 1 147 ? 18.562 -3.322 -13.32 1 96.19 147 ARG A C 1
ATOM 1044 O O . ARG A 1 147 ? 17.969 -3.859 -12.383 1 96.19 147 ARG A O 1
ATOM 1051 N N . ASP A 1 148 ? 17.984 -2.766 -14.328 1 96.44 148 ASP A N 1
ATOM 1052 C CA . ASP A 1 148 ? 16.531 -2.785 -14.445 1 96.44 148 ASP A CA 1
ATOM 1053 C C . ASP A 1 148 ? 16.094 -3.385 -15.781 1 96.44 148 ASP A C 1
ATOM 1055 O O . ASP A 1 148 ? 15.359 -2.754 -16.547 1 96.44 148 ASP A O 1
ATOM 1059 N N . PRO A 1 149 ? 16.453 -4.609 -16.031 1 93.12 149 PRO A N 1
ATOM 1060 C CA . PRO A 1 149 ? 16.031 -5.211 -17.297 1 93.12 149 PRO A CA 1
ATOM 1061 C C . PRO A 1 149 ? 14.516 -5.418 -17.375 1 93.12 149 PRO A C 1
ATOM 1063 O O . PRO A 1 149 ? 13.844 -5.516 -16.344 1 93.12 149 PRO A O 1
ATOM 1066 N N . ASP A 1 150 ? 14.094 -5.484 -18.641 1 93.25 150 ASP A N 1
ATOM 1067 C CA . ASP A 1 150 ? 12.734 -5.973 -18.859 1 93.25 150 ASP A CA 1
ATOM 1068 C C . ASP A 1 150 ? 12.547 -7.359 -18.234 1 93.25 150 ASP A C 1
ATOM 1070 O O . ASP A 1 150 ? 13.461 -8.188 -18.266 1 93.25 150 ASP A O 1
ATOM 1074 N N . MET A 1 151 ? 11.359 -7.582 -17.781 1 93.38 151 MET A N 1
ATOM 1075 C CA . MET A 1 151 ? 11.102 -8.82 -17.047 1 93.38 151 MET A CA 1
ATOM 1076 C C . MET A 1 151 ? 11.312 -10.031 -17.938 1 93.38 151 MET A C 1
ATOM 1078 O O . MET A 1 151 ? 11.742 -11.086 -17.469 1 93.38 151 MET A O 1
ATOM 1082 N N . LEU A 1 152 ? 10.977 -9.875 -19.203 1 93.25 152 LEU A N 1
ATOM 1083 C CA . LEU A 1 152 ? 11.188 -10.953 -20.156 1 93.25 152 LEU A CA 1
ATOM 1084 C C . LEU A 1 152 ? 12.672 -11.25 -20.328 1 93.25 152 LEU A C 1
ATOM 1086 O O . LEU A 1 152 ? 13.078 -12.414 -20.391 1 93.25 152 LEU A O 1
ATOM 1090 N N . LEU A 1 153 ? 13.422 -10.188 -20.406 1 93.5 153 LEU A N 1
ATOM 1091 C CA . LEU A 1 153 ? 14.859 -10.336 -20.578 1 93.5 153 LEU A CA 1
ATOM 1092 C C . LEU A 1 153 ? 15.508 -10.898 -19.328 1 93.5 153 LEU A C 1
ATOM 1094 O O . LEU A 1 153 ? 16.453 -11.68 -19.406 1 93.5 153 LEU A O 1
ATOM 1098 N N . ALA A 1 154 ? 15.016 -10.484 -18.219 1 94.88 154 ALA A N 1
ATOM 1099 C CA . ALA A 1 154 ? 15.508 -11.039 -16.953 1 94.88 154 ALA A CA 1
ATOM 1100 C C . ALA A 1 154 ? 15.242 -12.539 -16.875 1 94.88 154 ALA A C 1
ATOM 1102 O O . ALA A 1 154 ? 16.094 -13.305 -16.406 1 94.88 154 ALA A O 1
ATOM 1103 N N . ALA A 1 155 ? 14.07 -12.977 -17.266 1 95 155 ALA A N 1
ATOM 1104 C CA . ALA A 1 155 ? 13.727 -14.391 -17.266 1 95 155 ALA A CA 1
ATOM 1105 C C . ALA A 1 155 ? 14.617 -15.172 -18.234 1 95 155 ALA A C 1
ATOM 1107 O O . ALA A 1 155 ? 15.047 -16.281 -17.922 1 95 155 ALA A O 1
ATOM 1108 N N . LEU A 1 156 ? 14.836 -14.594 -19.406 1 94.38 156 LEU A N 1
ATOM 1109 C CA . LEU A 1 156 ? 15.719 -15.219 -20.391 1 94.38 156 LEU A CA 1
ATOM 1110 C C . LEU A 1 156 ? 17.125 -15.406 -19.812 1 94.38 156 LEU A C 1
ATOM 1112 O O . LEU A 1 156 ? 17.719 -16.469 -19.969 1 94.38 156 LEU A O 1
ATOM 1116 N N . ASP A 1 157 ? 17.594 -14.344 -19.203 1 93.44 157 ASP A N 1
ATOM 1117 C CA . ASP A 1 157 ? 18.922 -14.406 -18.594 1 93.44 157 ASP A CA 1
ATOM 1118 C C . ASP A 1 157 ? 18.984 -15.484 -17.516 1 93.44 157 ASP A C 1
ATOM 1120 O O . ASP A 1 157 ? 19.969 -16.219 -17.422 1 93.44 157 ASP A O 1
ATOM 1124 N N . GLY A 1 158 ? 17.984 -15.555 -16.719 1 94 158 GLY A N 1
ATOM 1125 C CA . GLY A 1 158 ? 17.906 -16.594 -15.703 1 94 158 GLY A CA 1
ATOM 1126 C C . GLY A 1 158 ? 17.875 -18 -16.281 1 94 158 GLY A C 1
ATOM 1127 O O . GLY A 1 158 ? 18.562 -18.891 -15.797 1 94 158 GLY A O 1
ATOM 1128 N N . ALA A 1 159 ? 17.094 -18.188 -17.328 1 95.06 159 ALA A N 1
ATOM 1129 C CA . ALA A 1 159 ? 17.016 -19.484 -18 1 95.06 159 ALA A CA 1
ATOM 1130 C C . ALA A 1 159 ? 18.391 -19.906 -18.531 1 95.06 159 ALA A C 1
ATOM 1132 O O . ALA A 1 159 ? 18.797 -21.062 -18.359 1 95.06 159 ALA A O 1
ATOM 1133 N N . ARG A 1 160 ? 19.047 -18.953 -19.094 1 93.56 160 ARG A N 1
ATOM 1134 C CA . ARG A 1 160 ? 20.375 -19.219 -19.641 1 93.56 160 ARG A CA 1
ATOM 1135 C C . ARG A 1 160 ? 21.359 -19.594 -18.531 1 93.56 160 ARG A C 1
ATOM 1137 O O . ARG A 1 160 ? 22.078 -20.594 -18.641 1 93.56 160 ARG A O 1
ATOM 1144 N N . ARG A 1 161 ? 21.391 -18.859 -17.531 1 92.5 161 ARG A N 1
ATOM 1145 C CA . ARG A 1 161 ? 22.328 -19.047 -16.438 1 92.5 161 ARG A CA 1
ATOM 1146 C C . ARG A 1 161 ? 22.109 -20.391 -15.75 1 92.5 161 ARG A C 1
ATOM 1148 O O . ARG A 1 161 ? 23.062 -21.016 -15.281 1 92.5 161 ARG A O 1
ATOM 1155 N N . LEU A 1 162 ? 20.844 -20.812 -15.75 1 94.19 162 LEU A N 1
ATOM 1156 C CA . LEU A 1 162 ? 20.5 -22.047 -15.039 1 94.19 162 LEU A CA 1
ATOM 1157 C C . LEU A 1 162 ? 20.422 -23.219 -15.992 1 94.19 162 LEU A C 1
ATOM 1159 O O . LEU A 1 162 ? 20.109 -24.344 -15.578 1 94.19 162 LEU A O 1
ATOM 1163 N N . GLY A 1 163 ? 20.594 -22.969 -17.266 1 93.06 163 GLY A N 1
ATOM 1164 C CA . GLY A 1 163 ? 20.594 -24.031 -18.266 1 93.06 163 GLY A CA 1
ATOM 1165 C C . GLY A 1 163 ? 19.203 -24.594 -18.531 1 93.06 163 GLY A C 1
ATOM 1166 O O . GLY A 1 163 ? 19.047 -25.781 -18.781 1 93.06 163 GLY A O 1
ATOM 1167 N N . LEU A 1 164 ? 18.219 -23.797 -18.484 1 95.56 164 LEU A N 1
ATOM 1168 C CA . LEU A 1 164 ? 16.859 -24.219 -18.766 1 95.56 164 LEU A CA 1
ATOM 1169 C C . LEU A 1 164 ? 16.516 -24.062 -20.234 1 95.56 164 LEU A C 1
ATOM 1171 O O . LEU A 1 164 ? 16.297 -22.953 -20.719 1 95.56 164 LEU A O 1
ATOM 1175 N N . THR A 1 165 ? 16.344 -25.188 -20.922 1 94.12 165 THR A N 1
ATOM 1176 C CA . THR A 1 165 ? 16.172 -25.172 -22.375 1 94.12 165 THR A CA 1
ATOM 1177 C C . THR A 1 165 ? 14.758 -24.766 -22.75 1 94.12 165 THR A C 1
ATOM 1179 O O . THR A 1 165 ? 13.836 -24.891 -21.938 1 94.12 165 THR A O 1
ATOM 1182 N N . ARG A 1 166 ? 14.648 -24.312 -23.953 1 94.62 166 ARG A N 1
ATOM 1183 C CA . ARG A 1 166 ? 13.328 -24.016 -24.5 1 94.62 166 ARG A CA 1
ATOM 1184 C C . ARG A 1 166 ? 12.406 -25.219 -24.406 1 94.62 166 ARG A C 1
ATOM 1186 O O . ARG A 1 166 ? 11.234 -25.094 -24.047 1 94.62 166 ARG A O 1
ATOM 1193 N N . HIS A 1 167 ? 12.953 -26.375 -24.734 1 93.81 167 HIS A N 1
ATOM 1194 C CA . HIS A 1 167 ? 12.172 -27.609 -24.703 1 93.81 167 HIS A CA 1
ATOM 1195 C C . HIS A 1 167 ? 11.617 -27.859 -23.312 1 93.81 167 HIS A C 1
ATOM 1197 O O . HIS A 1 167 ? 10.438 -28.188 -23.156 1 93.81 167 HIS A O 1
ATOM 1203 N N . ALA A 1 168 ? 12.445 -27.766 -22.328 1 95.69 168 ALA A N 1
ATOM 1204 C CA . ALA A 1 168 ? 12.016 -27.984 -20.953 1 95.69 168 ALA A CA 1
ATOM 1205 C C . ALA A 1 168 ? 10.961 -26.969 -20.531 1 95.69 168 ALA A C 1
ATOM 1207 O O . ALA A 1 168 ? 9.992 -27.312 -19.859 1 95.69 168 ALA A O 1
ATOM 1208 N N . GLN A 1 169 ? 11.156 -25.766 -20.938 1 96.88 169 GLN A N 1
ATOM 1209 C CA . GLN A 1 169 ? 10.219 -24.688 -20.609 1 96.88 169 GLN A CA 1
ATOM 1210 C C . GLN A 1 169 ? 8.859 -24.938 -21.266 1 96.88 169 GLN A C 1
ATOM 1212 O O . GLN A 1 169 ? 7.82 -24.797 -20.609 1 96.88 169 GLN A O 1
ATOM 1217 N N . ASP A 1 170 ? 8.906 -25.297 -22.516 1 96.81 170 ASP A N 1
ATOM 1218 C CA . ASP A 1 170 ? 7.676 -25.578 -23.234 1 96.81 170 ASP A CA 1
ATOM 1219 C C . ASP A 1 170 ? 6.934 -26.766 -22.625 1 96.81 170 ASP A C 1
ATOM 1221 O O . ASP A 1 170 ? 5.703 -26.75 -22.531 1 96.81 170 ASP A O 1
ATOM 1225 N N . ALA A 1 171 ? 7.672 -27.75 -22.266 1 97.12 171 ALA A N 1
ATOM 1226 C CA . ALA A 1 171 ? 7.066 -28.938 -21.641 1 97.12 171 ALA A CA 1
ATOM 1227 C C . ALA A 1 171 ? 6.391 -28.562 -20.328 1 97.12 171 ALA A C 1
ATOM 1229 O O . ALA A 1 171 ? 5.297 -29.047 -20.031 1 97.12 171 ALA A O 1
ATOM 1230 N N . TYR A 1 172 ? 7.051 -27.781 -19.547 1 97.62 172 TYR A N 1
ATOM 1231 C CA . TYR A 1 172 ? 6.48 -27.297 -18.297 1 97.62 172 TYR A CA 1
ATOM 1232 C C . TYR A 1 172 ? 5.18 -26.547 -18.547 1 97.62 172 TYR A C 1
ATOM 1234 O O . TYR A 1 172 ? 4.191 -26.75 -17.844 1 97.62 172 TYR A O 1
ATOM 1242 N N . ALA A 1 173 ? 5.176 -25.672 -19.531 1 97.5 173 ALA A N 1
ATOM 1243 C CA . ALA A 1 173 ? 3.996 -24.875 -19.875 1 97.5 173 ALA A CA 1
ATOM 1244 C C . ALA A 1 173 ? 2.848 -25.781 -20.328 1 97.5 173 ALA A C 1
ATOM 1246 O O . ALA A 1 173 ? 1.697 -25.562 -19.938 1 97.5 173 ALA A O 1
ATOM 1247 N N . MET A 1 174 ? 3.146 -26.75 -21.156 1 97.56 174 MET A N 1
ATOM 1248 C CA . MET A 1 174 ? 2.127 -27.672 -21.641 1 97.56 174 MET A CA 1
ATOM 1249 C C . MET A 1 174 ? 1.479 -28.438 -20.484 1 97.56 174 MET A C 1
ATOM 1251 O O . MET A 1 174 ? 0.259 -28.594 -20.453 1 97.56 174 MET A O 1
ATOM 1255 N N . ALA A 1 175 ? 2.283 -28.859 -19.578 1 97.69 175 ALA A N 1
ATOM 1256 C CA . ALA A 1 175 ? 1.771 -29.562 -18.406 1 97.69 175 ALA A CA 1
ATOM 1257 C C . ALA A 1 175 ? 0.881 -28.656 -17.562 1 97.69 175 ALA A C 1
ATOM 1259 O O . ALA A 1 175 ? -0.154 -29.094 -17.062 1 97.69 175 ALA A O 1
ATOM 1260 N N . SER A 1 176 ? 1.271 -27.422 -17.391 1 97.81 176 SER A N 1
ATOM 1261 C CA . SER A 1 176 ? 0.481 -26.453 -16.625 1 97.81 176 SER A CA 1
ATOM 1262 C C . SER A 1 176 ? -0.907 -26.281 -17.234 1 97.81 176 SER A C 1
ATOM 1264 O O . SER A 1 176 ? -1.908 -26.266 -16.516 1 97.81 176 SER A O 1
ATOM 1266 N N . HIS A 1 177 ? -0.96 -26.109 -18.516 1 97.75 177 HIS A N 1
ATOM 1267 C CA . HIS A 1 177 ? -2.232 -25.969 -19.219 1 97.75 177 HIS A CA 1
ATOM 1268 C C . HIS A 1 177 ? -3.094 -27.203 -19.078 1 97.75 177 HIS A C 1
ATOM 1270 O O . HIS A 1 177 ? -4.293 -27.109 -18.797 1 97.75 177 HIS A O 1
ATOM 1276 N N . ALA A 1 178 ? -2.482 -28.359 -19.266 1 97.69 178 ALA A N 1
ATOM 1277 C CA . ALA A 1 178 ? -3.215 -29.609 -19.156 1 97.69 178 ALA A CA 1
ATOM 1278 C C . ALA A 1 178 ? -3.812 -29.781 -17.75 1 97.69 178 ALA A C 1
ATOM 1280 O O . ALA A 1 178 ? -4.969 -30.188 -17.609 1 97.69 178 ALA A O 1
ATOM 1281 N N . ARG A 1 179 ? -3.059 -29.484 -16.766 1 97.44 179 ARG A N 1
ATOM 1282 C CA . ARG A 1 179 ? -3.52 -29.594 -15.391 1 97.44 179 ARG A CA 1
ATOM 1283 C C . ARG A 1 179 ? -4.664 -28.609 -15.117 1 97.44 179 ARG A C 1
ATOM 1285 O O . ARG A 1 179 ? -5.613 -28.953 -14.406 1 97.44 179 ARG A O 1
ATOM 1292 N N . SER A 1 180 ? -4.539 -27.422 -15.648 1 97.06 180 SER A N 1
ATOM 1293 C CA . SER A 1 180 ? -5.586 -26.422 -15.461 1 97.06 180 SER A CA 1
ATOM 1294 C C . SER A 1 180 ? -6.902 -26.875 -16.094 1 97.06 180 SER A C 1
ATOM 1296 O O . SER A 1 180 ? -7.965 -26.719 -15.492 1 97.06 180 SER A O 1
ATOM 1298 N N . VAL A 1 181 ? -6.812 -27.422 -17.234 1 96.88 181 VAL A N 1
ATOM 1299 C CA . VAL A 1 181 ? -8 -27.922 -17.922 1 96.88 181 VAL A CA 1
ATOM 1300 C C . VAL A 1 181 ? -8.617 -29.062 -17.125 1 96.88 181 VAL A C 1
ATOM 1302 O O . VAL A 1 181 ? -9.836 -29.109 -16.938 1 96.88 181 VAL A O 1
ATOM 1305 N N . ALA A 1 182 ? -7.797 -29.922 -16.641 1 96.19 182 ALA A N 1
ATOM 1306 C CA . ALA A 1 182 ? -8.258 -31.094 -15.883 1 96.19 182 ALA A CA 1
ATOM 1307 C C . ALA A 1 182 ? -8.914 -30.672 -14.57 1 96.19 182 ALA A C 1
ATOM 1309 O O . ALA A 1 182 ? -9.828 -31.328 -14.086 1 96.19 182 ALA A O 1
ATOM 1310 N N . ALA A 1 183 ? -8.508 -29.547 -14.016 1 95.31 183 ALA A N 1
ATOM 1311 C CA . ALA A 1 183 ? -8.953 -29.109 -12.695 1 95.31 183 ALA A CA 1
ATOM 1312 C C . ALA A 1 183 ? -10.156 -28.188 -12.797 1 95.31 183 ALA A C 1
ATOM 1314 O O . ALA A 1 183 ? -10.641 -27.672 -11.781 1 95.31 183 ALA A O 1
ATOM 1315 N N . ARG A 1 184 ? -10.672 -27.953 -13.906 1 95.25 184 ARG A N 1
ATOM 1316 C CA . ARG A 1 184 ? -11.695 -26.938 -14.148 1 95.25 184 ARG A CA 1
ATOM 1317 C C . ARG A 1 184 ? -12.914 -27.172 -13.25 1 95.25 184 ARG A C 1
ATOM 1319 O O . ARG A 1 184 ? -13.406 -26.234 -12.617 1 95.25 184 ARG A O 1
ATOM 1326 N N . ALA A 1 185 ? -13.391 -28.344 -13.141 1 94.06 185 ALA A N 1
ATOM 1327 C CA . ALA A 1 185 ? -14.578 -28.641 -12.336 1 94.06 185 ALA A CA 1
ATOM 1328 C C . ALA A 1 185 ? -14.312 -28.391 -10.852 1 94.06 185 ALA A C 1
ATOM 1330 O O . ALA A 1 185 ? -15.164 -27.844 -10.148 1 94.06 185 ALA A O 1
ATOM 1331 N N . ALA A 1 186 ? -13.195 -28.75 -10.43 1 91.88 186 ALA A N 1
ATOM 1332 C CA . ALA A 1 186 ? -12.828 -28.594 -9.023 1 91.88 186 ALA A CA 1
ATOM 1333 C C . ALA A 1 186 ? -12.688 -27.125 -8.656 1 91.88 186 ALA A C 1
ATOM 1335 O O . ALA A 1 186 ? -12.969 -26.734 -7.523 1 91.88 186 ALA A O 1
ATOM 1336 N N . MET A 1 187 ? -12.328 -26.297 -9.594 1 92.44 187 MET A N 1
ATOM 1337 C CA . MET A 1 187 ? -12.039 -24.891 -9.336 1 92.44 187 MET A CA 1
ATOM 1338 C C . MET A 1 187 ? -13.32 -24.078 -9.258 1 92.44 187 MET A C 1
ATOM 1340 O O . MET A 1 187 ? -13.305 -22.906 -8.836 1 92.44 187 MET A O 1
ATOM 1344 N N . ALA A 1 188 ? -14.391 -24.641 -9.578 1 92.25 188 ALA A N 1
ATOM 1345 C CA . ALA A 1 188 ? -15.672 -23.922 -9.586 1 92.25 188 ALA A CA 1
ATOM 1346 C C . ALA A 1 188 ? -16.031 -23.422 -8.188 1 92.25 188 ALA A C 1
ATOM 1348 O O . ALA A 1 188 ? -16.703 -22.406 -8.047 1 92.25 188 ALA A O 1
ATOM 1349 N N . HIS A 1 189 ? -15.492 -24.047 -7.148 1 91.31 189 HIS A N 1
ATOM 1350 C CA . HIS A 1 189 ? -15.859 -23.719 -5.777 1 91.31 189 HIS A CA 1
ATOM 1351 C C . HIS A 1 189 ? -15.188 -22.422 -5.32 1 91.31 189 HIS A C 1
ATOM 1353 O O . HIS A 1 189 ? -15.664 -21.766 -4.395 1 91.31 189 HIS A O 1
ATOM 1359 N N . GLU A 1 190 ? -14.109 -22.109 -5.941 1 95 190 GLU A N 1
ATOM 1360 C CA . GLU A 1 190 ? -13.367 -20.922 -5.52 1 95 190 GLU A CA 1
ATOM 1361 C C . GLU A 1 190 ? -13.672 -19.734 -6.43 1 95 190 GLU A C 1
ATOM 1363 O O . GLU A 1 190 ? -13.352 -18.594 -6.098 1 95 190 GLU A O 1
ATOM 1368 N N . ILE A 1 191 ? -14.359 -19.906 -7.555 1 98.31 191 ILE A N 1
ATOM 1369 C CA . ILE A 1 191 ? -14.547 -18.859 -8.562 1 98.31 191 ILE A CA 1
ATOM 1370 C C . ILE A 1 191 ? -15.945 -18.266 -8.445 1 98.31 191 ILE A C 1
ATOM 1372 O O . ILE A 1 191 ? -16.938 -19 -8.391 1 98.31 191 ILE A O 1
ATOM 1376 N N . VAL A 1 192 ? -15.992 -16.969 -8.297 1 98.69 192 VAL A N 1
ATOM 1377 C CA . VAL A 1 192 ? -17.234 -16.234 -8.469 1 98.69 192 VAL A CA 1
ATOM 1378 C C . VAL A 1 192 ? -17.406 -15.812 -9.93 1 98.69 192 VAL A C 1
ATOM 1380 O O . VAL A 1 192 ? -16.625 -15 -10.438 1 98.69 192 VAL A O 1
ATOM 1383 N N . PRO A 1 193 ? -18.375 -16.391 -10.602 1 98.12 193 PRO A N 1
ATOM 1384 C CA . PRO A 1 193 ? -18.547 -16.031 -12.008 1 98.12 193 PRO A CA 1
ATOM 1385 C C . PRO A 1 193 ? -18.766 -14.531 -12.211 1 98.12 193 PRO A C 1
ATOM 1387 O O . PRO A 1 193 ? -19.438 -13.883 -11.406 1 98.12 193 PRO A O 1
ATOM 1390 N N . LEU A 1 194 ? -18.188 -14.023 -13.242 1 97.94 194 LEU A N 1
ATOM 1391 C CA . LEU A 1 194 ? -18.266 -12.602 -13.578 1 97.94 194 LEU A CA 1
ATOM 1392 C C . LEU A 1 194 ? -18.453 -12.414 -15.086 1 97.94 194 LEU A C 1
ATOM 1394 O O . LEU A 1 194 ? -17.703 -12.992 -15.875 1 97.94 194 LEU A O 1
ATOM 1398 N N . ARG A 1 195 ? -19.391 -11.586 -15.516 1 97 195 ARG A N 1
ATOM 1399 C CA . ARG A 1 195 ? -19.641 -11.242 -16.906 1 97 195 ARG A CA 1
ATOM 1400 C C . ARG A 1 195 ? -19.812 -12.492 -17.766 1 97 195 ARG A C 1
ATOM 1402 O O . ARG A 1 195 ? -19.25 -12.578 -18.859 1 97 195 ARG A O 1
ATOM 1409 N N . GLY A 1 196 ? -20.406 -13.5 -17.188 1 95.94 196 GLY A N 1
ATOM 1410 C CA . GLY A 1 196 ? -20.719 -14.727 -17.906 1 95.94 196 GLY A CA 1
ATOM 1411 C C . GLY A 1 196 ? -19.562 -15.711 -17.938 1 95.94 196 GLY A C 1
ATOM 1412 O O . GLY A 1 196 ? -19.688 -16.812 -18.484 1 95.94 196 GLY A O 1
ATOM 1413 N N . LEU A 1 197 ? -18.422 -15.352 -17.359 1 96.75 197 LEU A N 1
ATOM 1414 C CA . LEU A 1 197 ? -17.266 -16.234 -17.297 1 96.75 197 LEU A CA 1
ATOM 1415 C C . LEU A 1 197 ? -17.234 -16.984 -15.977 1 96.75 197 LEU A C 1
ATOM 1417 O O . LEU A 1 197 ? -17.203 -16.375 -14.906 1 96.75 197 LEU A O 1
ATOM 1421 N N . ALA A 1 198 ? -17.109 -18.344 -16.062 1 96.69 198 ALA A N 1
ATOM 1422 C CA . ALA A 1 198 ? -17.203 -19.141 -14.852 1 96.69 198 ALA A CA 1
ATOM 1423 C C . ALA A 1 198 ? -15.922 -19.953 -14.648 1 96.69 198 ALA A C 1
ATOM 1425 O O . ALA A 1 198 ? -15.789 -20.672 -13.648 1 96.69 198 ALA A O 1
ATOM 1426 N N . HIS A 1 199 ? -15.047 -19.938 -15.555 1 96.44 199 HIS A N 1
ATOM 1427 C CA . HIS A 1 199 ? -13.742 -20.578 -15.477 1 96.44 199 HIS A CA 1
ATOM 1428 C C . HIS A 1 199 ? -12.648 -19.688 -16.062 1 96.44 199 HIS A C 1
ATOM 1430 O O . HIS A 1 199 ? -12.945 -18.75 -16.812 1 96.44 199 HIS A O 1
ATOM 1436 N N . ASP A 1 200 ? -11.43 -19.938 -15.695 1 97.31 200 ASP A N 1
ATOM 1437 C CA . ASP A 1 200 ? -10.328 -19.188 -16.297 1 97.31 200 ASP A CA 1
ATOM 1438 C C . ASP A 1 200 ? -10.344 -19.312 -17.812 1 97.31 200 ASP A C 1
ATOM 1440 O O . ASP A 1 200 ? -10.609 -20.391 -18.344 1 97.31 200 ASP A O 1
ATOM 1444 N N . ALA A 1 201 ? -10.031 -18.266 -18.516 1 94.69 201 ALA A N 1
ATOM 1445 C CA . ALA A 1 201 ? -10.281 -18.188 -19.953 1 94.69 201 ALA A CA 1
ATOM 1446 C C . ALA A 1 201 ? -9.07 -18.672 -20.75 1 94.69 201 ALA A C 1
ATOM 1448 O O . ALA A 1 201 ? -9.195 -19.016 -21.922 1 94.69 201 ALA A O 1
ATOM 1449 N N . TYR A 1 202 ? -7.949 -18.797 -20.188 1 91.31 202 TYR A N 1
ATOM 1450 C CA . TYR A 1 202 ? -6.715 -18.969 -20.953 1 91.31 202 TYR A CA 1
ATOM 1451 C C . TYR A 1 202 ? -6.375 -20.453 -21.094 1 91.31 202 TYR A C 1
ATOM 1453 O O . TYR A 1 202 ? -5.801 -20.859 -22.109 1 91.31 202 TYR A O 1
ATOM 1461 N N . PRO A 1 203 ? -6.668 -21.328 -20.156 1 93.75 203 PRO A N 1
ATOM 1462 C CA . PRO A 1 203 ? -6.254 -22.734 -20.266 1 93.75 203 PRO A CA 1
ATOM 1463 C C . PRO A 1 203 ? -6.762 -23.406 -21.531 1 93.75 203 PRO A C 1
ATOM 1465 O O . PRO A 1 203 ? -7.914 -23.203 -21.922 1 93.75 203 PRO A O 1
ATOM 1468 N N . ARG A 1 204 ? -5.836 -24.109 -22.188 1 93 204 ARG A N 1
ATOM 1469 C CA . ARG A 1 204 ? -6.156 -24.891 -23.375 1 93 204 ARG A CA 1
ATOM 1470 C C . ARG A 1 204 ? -5.227 -26.094 -23.516 1 93 204 ARG A C 1
ATOM 1472 O O . ARG A 1 204 ? -4.148 -26.125 -22.922 1 93 204 ARG A O 1
ATOM 1479 N N . LEU A 1 205 ? -5.688 -27.094 -24.281 1 93.69 205 LEU A N 1
ATOM 1480 C CA . LEU A 1 205 ? -4.824 -28.234 -24.562 1 93.69 205 LEU A CA 1
ATOM 1481 C C . LEU A 1 205 ? -3.854 -27.922 -25.688 1 93.69 205 LEU A C 1
ATOM 1483 O O . LEU A 1 205 ? -4.277 -27.609 -26.812 1 93.69 205 LEU A O 1
ATOM 1487 N N . LEU A 1 206 ? -2.594 -28 -25.328 1 93.94 206 LEU A N 1
ATOM 1488 C CA . LEU A 1 206 ? -1.543 -27.672 -26.281 1 93.94 206 LEU A CA 1
ATOM 1489 C C . LEU A 1 206 ? -0.878 -28.938 -26.828 1 93.94 206 LEU A C 1
ATOM 1491 O O . LEU A 1 206 ? -0.683 -29.891 -26.078 1 93.94 206 LEU A O 1
ATOM 1495 N N . SER A 1 207 ? -0.586 -28.938 -28.078 1 94.06 207 SER A N 1
ATOM 1496 C CA . SER A 1 207 ? 0.181 -30.031 -28.641 1 94.06 207 SER A CA 1
ATOM 1497 C C . SER A 1 207 ? 1.659 -29.688 -28.766 1 94.06 207 SER A C 1
ATOM 1499 O O . SER A 1 207 ? 2.008 -28.516 -28.969 1 94.06 207 SER A O 1
ATOM 1501 N N . ALA A 1 208 ? 2.443 -30.719 -28.609 1 93.06 208 ALA A N 1
ATOM 1502 C CA . ALA A 1 208 ? 3.887 -30.516 -28.734 1 93.06 208 ALA A CA 1
ATOM 1503 C C . ALA A 1 208 ? 4.25 -29.922 -30.094 1 93.06 208 ALA A C 1
ATOM 1505 O O . ALA A 1 208 ? 5.125 -29.047 -30.188 1 93.06 208 ALA A O 1
ATOM 1506 N N . ALA A 1 209 ? 3.648 -30.391 -31.078 1 93.56 209 ALA A N 1
ATOM 1507 C CA . ALA A 1 209 ? 3.93 -29.938 -32.438 1 93.56 209 ALA A CA 1
ATOM 1508 C C . ALA A 1 209 ? 3.607 -28.453 -32.594 1 93.56 209 ALA A C 1
ATOM 1510 O O . ALA A 1 209 ? 4.363 -27.703 -33.219 1 93.56 209 ALA A O 1
ATOM 1511 N N . ARG A 1 210 ? 2.518 -28.062 -32.062 1 92.94 210 ARG A N 1
ATOM 1512 C CA . ARG A 1 210 ? 2.111 -26.656 -32.156 1 92.94 210 ARG A CA 1
ATOM 1513 C C . ARG A 1 210 ? 3.059 -25.766 -31.375 1 92.94 210 ARG A C 1
ATOM 1515 O O . ARG A 1 210 ? 3.459 -24.703 -31.859 1 92.94 210 ARG A O 1
ATOM 1522 N N . VAL A 1 211 ? 3.381 -26.141 -30.172 1 93.75 211 VAL A N 1
ATOM 1523 C CA . VAL A 1 211 ? 4.223 -25.344 -29.281 1 93.75 211 VAL A CA 1
ATOM 1524 C C . VAL A 1 211 ? 5.621 -25.203 -29.891 1 93.75 211 VAL A C 1
ATOM 1526 O O . VAL A 1 211 ? 6.23 -24.125 -29.812 1 93.75 211 VAL A O 1
ATOM 1529 N N . ALA A 1 212 ? 6.082 -26.25 -30.5 1 88.94 212 ALA A N 1
ATOM 1530 C CA . ALA A 1 212 ? 7.41 -26.234 -31.109 1 88.94 212 ALA A CA 1
ATOM 1531 C C . ALA A 1 212 ? 7.488 -25.203 -32.25 1 88.94 212 ALA A C 1
ATOM 1533 O O . ALA A 1 212 ? 8.562 -24.672 -32.531 1 88.94 212 ALA A O 1
ATOM 1534 N N . ARG A 1 213 ? 6.402 -24.875 -32.844 1 90.88 213 ARG A N 1
ATOM 1535 C CA . ARG A 1 213 ? 6.371 -23.969 -34 1 90.88 213 ARG A CA 1
ATOM 1536 C C . ARG A 1 213 ? 6.129 -22.531 -33.531 1 90.88 213 ARG A C 1
ATOM 1538 O O . ARG A 1 213 ? 6.266 -21.594 -34.344 1 90.88 213 ARG A O 1
ATOM 1545 N N . MET A 1 214 ? 5.812 -22.391 -32.281 1 90.94 214 MET A N 1
ATOM 1546 C CA . MET A 1 214 ? 5.551 -21.047 -31.797 1 90.94 214 MET A CA 1
ATOM 1547 C C . MET A 1 214 ? 6.824 -20.219 -31.781 1 90.94 214 MET A C 1
ATOM 1549 O O . MET A 1 214 ? 7.895 -20.719 -31.422 1 90.94 214 MET A O 1
ATOM 1553 N N . PRO A 1 215 ? 6.668 -18.953 -32.219 1 88.19 215 PRO A N 1
ATOM 1554 C CA . PRO A 1 215 ? 7.852 -18.094 -32.219 1 88.19 215 PRO A CA 1
ATOM 1555 C C . PRO A 1 215 ? 8.32 -17.75 -30.812 1 88.19 215 PRO A C 1
ATOM 1557 O O . PRO A 1 215 ? 7.523 -17.766 -29.875 1 88.19 215 PRO A O 1
ATOM 1560 N N . ALA A 1 216 ? 9.664 -17.406 -30.797 1 90.25 216 ALA A N 1
ATOM 1561 C CA . ALA A 1 216 ? 10.219 -16.906 -29.547 1 90.25 216 ALA A CA 1
ATOM 1562 C C . ALA A 1 216 ? 9.805 -15.461 -29.297 1 90.25 216 ALA A C 1
ATOM 1564 O O . ALA A 1 216 ? 9.805 -14.648 -30.219 1 90.25 216 ALA A O 1
ATOM 1565 N N . VAL A 1 217 ? 9.352 -15.242 -28.094 1 90.25 217 VAL A N 1
ATOM 1566 C CA . VAL A 1 217 ? 9.055 -13.867 -27.703 1 90.25 217 VAL A CA 1
ATOM 1567 C C . VAL A 1 217 ? 10.328 -13.18 -27.219 1 90.25 217 VAL A C 1
ATOM 1569 O O . VAL A 1 217 ? 10.422 -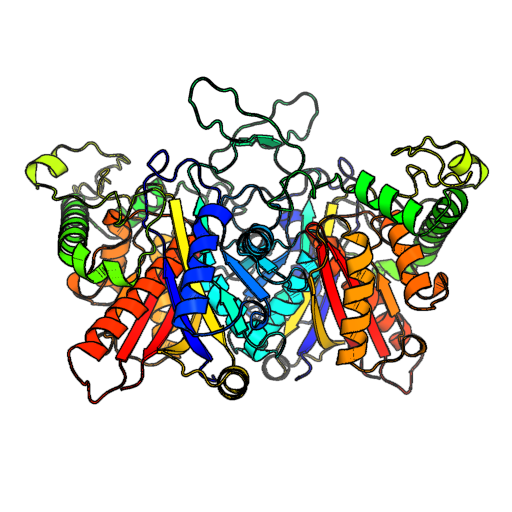11.953 -27.234 1 90.25 217 VAL A O 1
ATOM 1572 N N . ALA A 1 218 ? 11.25 -13.914 -26.766 1 87.06 218 ALA A N 1
ATOM 1573 C CA . ALA A 1 218 ? 12.586 -13.43 -26.406 1 87.06 218 ALA A CA 1
ATOM 1574 C C . ALA A 1 218 ? 13.656 -14.422 -26.828 1 87.06 218 ALA A C 1
ATOM 1576 O O . ALA A 1 218 ? 13.656 -15.578 -26.406 1 87.06 218 ALA A O 1
ATOM 1577 N N . SER A 1 219 ? 14.461 -13.922 -27.766 1 80.69 219 SER A N 1
ATOM 1578 C CA . SER A 1 219 ? 15.484 -14.812 -28.297 1 80.69 219 SER A CA 1
ATOM 1579 C C . SER A 1 219 ? 16.875 -14.43 -27.781 1 80.69 219 SER A C 1
ATOM 1581 O O . SER A 1 219 ? 17.156 -13.242 -27.594 1 80.69 219 SER A O 1
ATOM 1583 N N . GLY A 1 220 ? 17.453 -15.359 -27.047 1 66.38 220 GLY A N 1
ATOM 1584 C CA . GLY A 1 220 ? 18.844 -15.102 -26.703 1 66.38 220 GLY A CA 1
ATOM 1585 C C . GLY A 1 220 ? 19.828 -16 -27.438 1 66.38 220 GLY A C 1
ATOM 1586 O O . GLY A 1 220 ? 19.422 -17 -28.062 1 66.38 220 GLY A O 1
ATOM 1587 N N . GLN A 1 221 ? 20.984 -15.508 -27.594 1 62.25 221 GLN A N 1
ATOM 1588 C CA . GLN A 1 221 ? 22.062 -16.312 -28.172 1 62.25 221 GLN A CA 1
ATOM 1589 C C . GLN A 1 221 ? 22.172 -17.672 -27.469 1 62.25 221 GLN A C 1
ATOM 1591 O O . GLN A 1 221 ? 21.906 -17.766 -26.266 1 62.25 221 GLN A O 1
ATOM 1596 N N . SER A 1 222 ? 22.109 -18.672 -28.219 1 68 222 SER A N 1
ATOM 1597 C CA . SER A 1 222 ? 22.344 -20 -27.688 1 68 222 SER A CA 1
ATOM 1598 C C . SER A 1 222 ? 23.531 -20 -26.719 1 68 222 SER A C 1
ATOM 1600 O O . SER A 1 222 ? 24.5 -19.266 -26.922 1 68 222 SER A O 1
ATOM 1602 N N . VAL A 1 223 ? 23.219 -20.469 -25.5 1 66.81 223 VAL A N 1
ATOM 1603 C CA . VAL A 1 223 ? 24.312 -20.656 -24.547 1 66.81 223 VAL A CA 1
ATOM 1604 C C . VAL A 1 223 ? 24.812 -22.094 -24.609 1 66.81 223 VAL A C 1
ATOM 1606 O O . VAL A 1 223 ? 24.047 -23.031 -24.328 1 66.81 223 VAL A O 1
ATOM 1609 N N . ASP A 1 224 ? 26.094 -22.266 -24.906 1 70.31 224 ASP A N 1
ATOM 1610 C CA . ASP A 1 224 ? 26.734 -23.562 -25.031 1 70.31 224 ASP A CA 1
ATOM 1611 C C . ASP A 1 224 ? 25.922 -24.484 -25.953 1 70.31 224 ASP A C 1
ATOM 1613 O O . ASP A 1 224 ? 25.703 -25.656 -25.641 1 70.31 224 ASP A O 1
ATOM 1617 N N . GLY A 1 225 ? 25.422 -23.891 -26.844 1 76.56 225 GLY A N 1
ATOM 1618 C CA . GLY A 1 225 ? 24.719 -24.688 -27.859 1 76.56 225 GLY A CA 1
ATOM 1619 C C . GLY A 1 225 ? 23.281 -24.984 -27.484 1 76.56 225 GLY A C 1
ATOM 1620 O O . GLY A 1 225 ? 22.594 -25.719 -28.203 1 76.56 225 GLY A O 1
ATOM 1621 N N . GLN A 1 226 ? 22.938 -24.516 -26.422 1 83.06 226 GLN A N 1
ATOM 1622 C CA . GLN A 1 226 ? 21.562 -24.797 -26 1 83.06 226 GLN A CA 1
ATOM 1623 C C . GLN A 1 226 ? 20.672 -23.594 -26.203 1 83.06 226 GLN A C 1
ATOM 1625 O O . GLN A 1 226 ? 21.062 -22.453 -25.891 1 83.06 226 GLN A O 1
ATOM 1630 N N . ASP A 1 227 ? 19.5 -23.875 -26.797 1 89.69 227 ASP A N 1
ATOM 1631 C CA . ASP A 1 227 ? 18.484 -22.844 -26.969 1 89.69 227 ASP A CA 1
ATOM 1632 C C . ASP A 1 227 ? 17.703 -22.609 -25.672 1 89.69 227 ASP A C 1
ATOM 1634 O O . ASP A 1 227 ? 17.016 -23.516 -25.188 1 89.69 227 ASP A O 1
ATOM 1638 N N . CYS A 1 228 ? 17.812 -21.453 -25.125 1 91.62 228 CYS A N 1
ATOM 1639 C CA . CYS A 1 228 ? 17.125 -21.125 -23.875 1 91.62 228 CYS A CA 1
ATOM 1640 C C . CYS A 1 228 ? 16.078 -20.047 -24.109 1 91.62 228 CYS A C 1
ATOM 1642 O O . CYS A 1 228 ? 15.625 -19.391 -23.156 1 91.62 228 CYS A O 1
ATOM 1644 N N . SER A 1 229 ? 15.664 -19.953 -25.344 1 92.5 229 SER A N 1
ATOM 1645 C CA . SER A 1 229 ? 14.688 -18.938 -25.719 1 92.5 229 SER A CA 1
ATOM 1646 C C . SER A 1 229 ? 13.359 -19.172 -25.016 1 92.5 229 SER A C 1
ATOM 1648 O O . SER A 1 229 ? 13.102 -20.25 -24.5 1 92.5 229 SER A O 1
ATOM 1650 N N . LEU A 1 230 ? 12.609 -18.125 -24.984 1 93.81 230 LEU A N 1
ATOM 1651 C CA . LEU A 1 230 ? 11.266 -18.188 -24.406 1 93.81 230 LEU A CA 1
ATOM 1652 C C . LEU A 1 230 ? 10.203 -18.156 -25.484 1 93.81 230 LEU A C 1
ATOM 1654 O O . LEU A 1 230 ? 10.172 -17.234 -26.312 1 93.81 230 LEU A O 1
ATOM 1658 N N . SER A 1 231 ? 9.422 -19.156 -25.516 1 93.81 231 SER A N 1
ATOM 1659 C CA . SER A 1 231 ? 8.258 -19.109 -26.406 1 93.81 231 SER A CA 1
ATOM 1660 C C . SER A 1 231 ? 7.082 -18.406 -25.734 1 93.81 231 SER A C 1
ATOM 1662 O O . SER A 1 231 ? 7.121 -18.125 -24.531 1 93.81 231 SER A O 1
ATOM 1664 N N . THR A 1 232 ? 6.012 -18.188 -26.484 1 93.5 232 THR A N 1
ATOM 1665 C CA . THR A 1 232 ? 4.832 -17.484 -25.984 1 93.5 232 THR A CA 1
ATOM 1666 C C . THR A 1 232 ? 4.156 -18.281 -24.875 1 93.5 232 THR A C 1
ATOM 1668 O O . THR A 1 232 ? 3.586 -17.688 -23.953 1 93.5 232 THR A O 1
ATOM 1671 N N . VAL A 1 233 ? 4.227 -19.594 -24.906 1 94.75 233 VAL A N 1
ATOM 1672 C CA . VAL A 1 233 ? 3.504 -20.406 -23.922 1 94.75 233 VAL A CA 1
ATOM 1673 C C . VAL A 1 233 ? 4.297 -20.469 -22.625 1 94.75 233 VAL A C 1
ATOM 1675 O O . VAL A 1 233 ? 3.76 -20.859 -21.578 1 94.75 233 VAL A O 1
ATOM 1678 N N . ALA A 1 234 ? 5.562 -20.047 -22.703 1 96.06 234 ALA A N 1
ATOM 1679 C CA . ALA A 1 234 ? 6.426 -20.094 -21.516 1 96.06 234 ALA A CA 1
ATOM 1680 C C . ALA A 1 234 ? 6.344 -18.797 -20.719 1 96.06 234 ALA A C 1
ATOM 1682 O O . ALA A 1 234 ? 7.121 -18.578 -19.797 1 96.06 234 ALA A O 1
ATOM 1683 N N . VAL A 1 235 ? 5.406 -17.922 -21.094 1 96.44 235 VAL A N 1
ATOM 1684 C CA . VAL A 1 235 ? 5.188 -16.641 -20.438 1 96.44 235 VAL A CA 1
ATOM 1685 C C . VAL A 1 235 ? 3.713 -16.5 -20.078 1 96.44 235 VAL A C 1
ATOM 1687 O O . VAL A 1 235 ? 2.834 -16.719 -20.906 1 96.44 235 VAL A O 1
ATOM 1690 N N . SER A 1 236 ? 3.502 -16.172 -18.812 1 97.31 236 SER A N 1
ATOM 1691 C CA . SER A 1 236 ? 2.123 -15.938 -18.406 1 97.31 236 SER A CA 1
ATOM 1692 C C . SER A 1 236 ? 1.536 -14.719 -19.109 1 97.31 236 SER A C 1
ATOM 1694 O O . SER A 1 236 ? 2.174 -13.664 -19.172 1 97.31 236 SER A O 1
ATOM 1696 N N . PRO A 1 237 ? 0.365 -14.82 -19.625 1 96.12 237 PRO A N 1
ATOM 1697 C CA . PRO A 1 237 ? -0.239 -13.664 -20.281 1 96.12 237 PRO A CA 1
ATOM 1698 C C . PRO A 1 237 ? -0.668 -12.578 -19.297 1 96.12 237 PRO A C 1
ATOM 1700 O O . PRO A 1 237 ? -1.047 -12.875 -18.172 1 96.12 237 PRO A O 1
ATOM 1703 N N . LYS A 1 238 ? -0.609 -11.312 -19.797 1 97.31 238 LYS A N 1
ATOM 1704 C CA . LYS A 1 238 ? -1.246 -10.234 -19.047 1 97.31 238 LYS A CA 1
ATOM 1705 C C . LYS A 1 238 ? -2.736 -10.5 -18.859 1 97.31 238 LYS A C 1
ATOM 1707 O O . LYS A 1 238 ? -3.424 -10.914 -19.797 1 97.31 238 LYS A O 1
ATOM 1712 N N . ALA A 1 239 ? -3.215 -10.242 -17.609 1 98.62 239 ALA A N 1
ATOM 1713 C CA . ALA A 1 239 ? -4.578 -10.703 -17.359 1 98.62 239 ALA A CA 1
ATOM 1714 C C . ALA A 1 239 ? -5.281 -9.805 -16.359 1 98.62 239 ALA A C 1
ATOM 1716 O O . ALA A 1 239 ? -4.641 -8.984 -15.688 1 98.62 239 ALA A O 1
ATOM 1717 N N . ASP A 1 240 ? -6.594 -9.945 -16.297 1 98.75 240 ASP A N 1
ATOM 1718 C CA . ASP A 1 240 ? -7.473 -9.312 -15.32 1 98.75 240 ASP A CA 1
ATOM 1719 C C . ASP A 1 240 ? -8.008 -10.344 -14.328 1 98.75 240 ASP A C 1
ATOM 1721 O O . ASP A 1 240 ? -8.32 -11.477 -14.703 1 98.75 240 ASP A O 1
ATOM 1725 N N . GLY A 1 241 ? -8.031 -9.969 -13.047 1 98.88 241 GLY A N 1
ATOM 1726 C CA . GLY A 1 241 ? -8.562 -10.859 -12.031 1 98.88 241 GLY A CA 1
ATOM 1727 C C . GLY A 1 241 ? -8.422 -10.312 -10.625 1 98.88 241 GLY A C 1
ATOM 1728 O O . GLY A 1 241 ? -7.805 -9.266 -10.414 1 98.88 241 GLY A O 1
ATOM 1729 N N . ALA A 1 242 ? -9.078 -10.969 -9.695 1 98.94 242 ALA A N 1
ATOM 1730 C CA . ALA A 1 242 ? -9.039 -10.586 -8.281 1 98.94 242 ALA A CA 1
ATOM 1731 C C . ALA A 1 242 ? -9.188 -11.812 -7.383 1 98.94 242 ALA A C 1
ATOM 1733 O O . ALA A 1 242 ? -9.711 -12.844 -7.809 1 98.94 242 ALA A O 1
ATOM 1734 N N . ALA A 1 243 ? -8.695 -11.742 -6.23 1 98.94 243 ALA A N 1
ATOM 1735 C CA . ALA A 1 243 ? -8.844 -12.734 -5.172 1 98.94 243 ALA A CA 1
ATOM 1736 C C . ALA A 1 243 ? -8.812 -12.078 -3.795 1 98.94 243 ALA A C 1
ATOM 1738 O O . ALA A 1 243 ? -8.031 -11.156 -3.557 1 98.94 243 ALA A O 1
ATOM 1739 N N . LEU A 1 244 ? -9.703 -12.523 -2.918 1 98.94 244 LEU A N 1
ATOM 1740 C CA . LEU A 1 244 ? -9.836 -11.938 -1.587 1 98.94 244 LEU A CA 1
ATOM 1741 C C . LEU A 1 244 ? -10 -13.023 -0.529 1 98.94 244 LEU A C 1
ATOM 1743 O O . LEU A 1 244 ? -10.43 -14.133 -0.84 1 98.94 244 LEU A O 1
ATOM 1747 N N . LEU A 1 245 ? -9.633 -12.688 0.646 1 98.94 245 LEU A N 1
ATOM 1748 C CA . LEU A 1 245 ? -9.875 -13.461 1.857 1 98.94 245 LEU A CA 1
ATOM 1749 C C . LEU A 1 245 ? -10.562 -12.609 2.92 1 98.94 245 LEU A C 1
ATOM 1751 O O . LEU A 1 245 ? -10.406 -11.391 2.939 1 98.94 245 LEU A O 1
ATOM 1755 N N . LEU A 1 246 ? -11.289 -13.234 3.727 1 98.94 246 LEU A N 1
ATOM 1756 C CA . LEU A 1 246 ? -11.883 -12.641 4.918 1 98.94 246 LEU A CA 1
ATOM 1757 C C . LEU A 1 246 ? -11.188 -13.141 6.18 1 98.94 246 LEU A C 1
ATOM 1759 O O . LEU A 1 246 ? -11.305 -14.312 6.535 1 98.94 246 LEU A O 1
ATOM 1763 N N . LEU A 1 247 ? -10.484 -12.227 6.871 1 98.94 247 LEU A N 1
ATOM 1764 C CA . LEU A 1 247 ? -9.703 -12.547 8.062 1 98.94 247 LEU A CA 1
ATOM 1765 C C . LEU A 1 247 ? -10.359 -11.984 9.312 1 98.94 247 LEU A C 1
ATOM 1767 O O . LEU A 1 247 ? -11.023 -10.945 9.258 1 98.94 247 LEU A O 1
ATOM 1771 N N . ALA A 1 248 ? -10.148 -12.656 10.43 1 98.75 248 ALA A N 1
ATOM 1772 C CA . ALA A 1 248 ? -10.789 -12.188 11.656 1 98.75 248 ALA A CA 1
ATOM 1773 C C . ALA A 1 248 ? -9.938 -12.516 12.883 1 98.75 248 ALA A C 1
ATOM 1775 O O . ALA A 1 248 ? -9.031 -13.352 12.805 1 98.75 248 ALA A O 1
ATOM 1776 N N . THR A 1 249 ? -10.188 -11.844 13.938 1 98.12 249 THR A N 1
ATOM 1777 C CA . THR A 1 249 ? -9.633 -12.25 15.227 1 98.12 249 THR A CA 1
ATOM 1778 C C . THR A 1 249 ? -10.461 -13.375 15.844 1 98.12 249 THR A C 1
ATOM 1780 O O . THR A 1 249 ? -11.641 -13.531 15.516 1 98.12 249 THR A O 1
ATOM 1783 N N . PRO A 1 250 ? -9.812 -14.156 16.703 1 97.44 250 PRO A N 1
ATOM 1784 C CA . PRO A 1 250 ? -10.609 -15.156 17.438 1 97.44 250 PRO A CA 1
ATOM 1785 C C . PRO A 1 250 ? -11.766 -14.531 18.203 1 97.44 250 PRO A C 1
ATOM 1787 O O . PRO A 1 250 ? -12.852 -15.109 18.266 1 97.44 250 PRO A O 1
ATOM 1790 N N . SER A 1 251 ? -11.547 -13.375 18.781 1 97.56 251 SER A N 1
ATOM 1791 C CA . SER A 1 251 ? -12.594 -12.695 19.547 1 97.56 251 SER A CA 1
ATOM 1792 C C . SER A 1 251 ? -13.773 -12.32 18.641 1 97.56 251 SER A C 1
ATOM 1794 O O . SER A 1 251 ? -14.93 -12.406 19.062 1 97.56 251 SER A O 1
ATOM 1796 N N . ALA A 1 252 ? -13.508 -11.898 17.406 1 98 252 ALA A N 1
ATOM 1797 C CA . ALA A 1 252 ? -14.578 -11.586 16.469 1 98 252 ALA A CA 1
ATOM 1798 C C . ALA A 1 252 ? -15.359 -12.844 16.109 1 98 252 ALA A C 1
ATOM 1800 O O . ALA A 1 252 ? -16.578 -12.797 15.953 1 98 252 ALA A O 1
ATOM 1801 N N . CYS A 1 253 ? -14.656 -13.938 15.906 1 97.94 253 CYS A N 1
ATOM 1802 C CA . CYS A 1 253 ? -15.328 -15.195 15.617 1 97.94 253 CYS A CA 1
ATOM 1803 C C . CYS A 1 253 ? -16.328 -15.547 16.719 1 97.94 253 CYS A C 1
ATOM 1805 O O . CYS A 1 253 ? -17.453 -15.938 16.438 1 97.94 253 CYS A O 1
ATOM 1807 N N . ALA A 1 254 ? -15.867 -15.391 17.953 1 98.06 254 ALA A N 1
ATOM 1808 C CA . ALA A 1 254 ? -16.734 -15.672 19.094 1 98.06 254 ALA A CA 1
ATOM 1809 C C . ALA A 1 254 ? -17.922 -14.719 19.141 1 98.06 254 ALA A C 1
ATOM 1811 O O . ALA A 1 254 ? -19.062 -15.148 19.359 1 98.06 254 ALA A O 1
ATOM 1812 N N . ARG A 1 255 ? -17.688 -13.461 18.953 1 97.94 255 ARG A N 1
ATOM 1813 C CA . ARG A 1 255 ? -18.719 -12.43 19.016 1 97.94 255 ARG A CA 1
ATOM 1814 C C . ARG A 1 255 ? -19.812 -12.672 17.984 1 97.94 255 ARG A C 1
ATOM 1816 O O . ARG A 1 255 ? -20.984 -12.492 18.266 1 97.94 255 ARG A O 1
ATOM 1823 N N . TRP A 1 256 ? -19.391 -13.086 16.781 1 98.12 256 TRP A N 1
ATOM 1824 C CA . TRP A 1 256 ? -20.344 -13.227 15.68 1 98.12 256 TRP A CA 1
ATOM 1825 C C . TRP A 1 256 ? -20.844 -14.656 15.562 1 98.12 256 TRP A C 1
ATOM 1827 O O . TRP A 1 256 ? -21.719 -14.953 14.75 1 98.12 256 TRP A O 1
ATOM 1837 N N . GLY A 1 257 ? -20.297 -15.57 16.312 1 97.94 257 GLY A N 1
ATOM 1838 C CA . GLY A 1 257 ? -20.719 -16.969 16.328 1 97.94 257 GLY A CA 1
ATOM 1839 C C . GLY A 1 257 ? -20.359 -17.703 15.055 1 97.94 257 GLY A C 1
ATOM 1840 O O . GLY A 1 257 ? -21.141 -18.531 14.562 1 97.94 257 GLY A O 1
ATOM 1841 N N . VAL A 1 258 ? -19.188 -17.391 14.477 1 97.88 258 VAL A N 1
ATOM 1842 C CA . VAL A 1 258 ? -18.766 -18.031 13.242 1 97.88 258 VAL A CA 1
ATOM 1843 C C . VAL A 1 258 ? -17.516 -18.875 13.484 1 97.88 258 VAL A C 1
ATOM 1845 O O . VAL A 1 258 ? -16.766 -18.609 14.43 1 97.88 258 VAL A O 1
ATOM 1848 N N . ARG A 1 259 ? -17.328 -19.875 12.695 1 96 259 ARG A N 1
ATOM 1849 C CA . ARG A 1 259 ? -16.188 -20.766 12.812 1 96 259 ARG A CA 1
ATOM 1850 C C . ARG A 1 259 ? -15.188 -20.547 11.68 1 96 259 ARG A C 1
ATOM 1852 O O . ARG A 1 259 ? -15.586 -20.422 10.516 1 96 259 ARG A O 1
ATOM 1859 N N . PRO A 1 260 ? -13.906 -20.5 12.031 1 97.12 260 PRO A N 1
ATOM 1860 C CA . PRO A 1 260 ? -12.906 -20.375 10.969 1 97.12 260 PRO A CA 1
ATOM 1861 C C . PRO A 1 260 ? -12.859 -21.609 10.055 1 97.12 260 PRO A C 1
ATOM 1863 O O . PRO A 1 260 ? -12.984 -22.734 10.531 1 97.12 260 PRO A O 1
ATOM 1866 N N . ARG A 1 261 ? -12.68 -21.359 8.781 1 96.88 261 ARG A N 1
ATOM 1867 C CA . ARG A 1 261 ? -12.523 -22.453 7.82 1 96.88 261 ARG A CA 1
ATOM 1868 C C . ARG A 1 261 ? -11.062 -22.875 7.691 1 96.88 261 ARG A C 1
ATOM 1870 O O . ARG A 1 261 ? -10.766 -24.016 7.344 1 96.88 261 ARG A O 1
ATOM 1877 N N . ALA A 1 262 ? -10.195 -21.969 7.906 1 98.12 262 ALA A N 1
ATOM 1878 C CA . ALA A 1 262 ? -8.742 -22.156 7.891 1 98.12 262 ALA A CA 1
ATOM 1879 C C . ALA A 1 262 ? -8.047 -21.156 8.797 1 98.12 262 ALA A C 1
ATOM 1881 O O . ALA A 1 262 ? -8.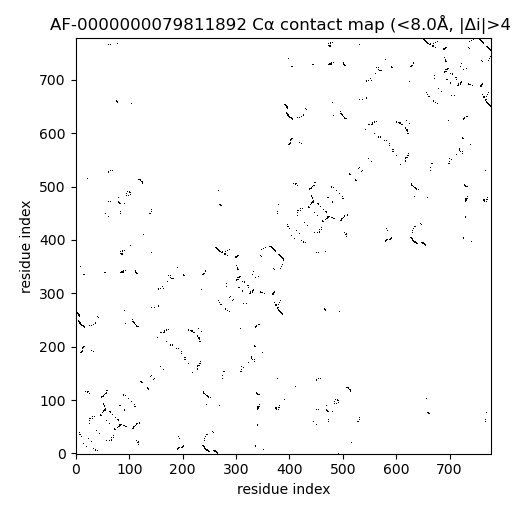703 -20.328 9.445 1 98.12 262 ALA A O 1
ATOM 1882 N N . GLN A 1 263 ? -6.758 -21.297 8.93 1 98.19 263 GLN A N 1
ATOM 1883 C CA . GLN A 1 263 ? -5.969 -20.391 9.75 1 98.19 263 GLN A CA 1
ATOM 1884 C C . GLN A 1 263 ? -4.73 -19.906 9.008 1 98.19 263 GLN A C 1
ATOM 1886 O O . GLN A 1 263 ? -4.016 -20.703 8.391 1 98.19 263 GLN A O 1
ATOM 1891 N N . TRP A 1 264 ? -4.555 -18.625 9 1 98.5 264 TRP A N 1
ATOM 1892 C CA . TRP A 1 264 ? -3.25 -18.062 8.656 1 98.5 264 TRP A CA 1
ATOM 1893 C C . TRP A 1 264 ? -2.219 -18.406 9.727 1 98.5 264 TRP A C 1
ATOM 1895 O O . TRP A 1 264 ? -2.412 -18.094 10.906 1 98.5 264 TRP A O 1
ATOM 1905 N N . ARG A 1 265 ? -1.12 -19.031 9.312 1 97.69 265 ARG A N 1
ATOM 1906 C CA . ARG A 1 265 ? -0.104 -19.438 10.281 1 97.69 265 ARG A CA 1
ATOM 1907 C C . ARG A 1 265 ? 1.138 -18.562 10.172 1 97.69 265 ARG A C 1
ATOM 1909 O O . ARG A 1 265 ? 1.958 -18.516 11.094 1 97.69 265 ARG A O 1
ATOM 1916 N N . GLY A 1 266 ? 1.209 -17.859 9.016 1 97.81 266 GLY A N 1
ATOM 1917 C CA . GLY A 1 266 ? 2.334 -16.953 8.891 1 97.81 266 GLY A CA 1
ATOM 1918 C C . GLY A 1 266 ? 2.586 -16.516 7.457 1 97.81 266 GLY A C 1
ATOM 1919 O O . GLY A 1 266 ? 1.952 -17 6.527 1 97.81 266 GLY A O 1
ATOM 1920 N N . SER A 1 267 ? 3.398 -15.531 7.297 1 98.38 267 SER A N 1
ATOM 1921 C CA . SER A 1 267 ? 3.904 -14.984 6.043 1 98.38 267 SER A CA 1
ATOM 1922 C C . SER A 1 267 ? 5.359 -14.547 6.18 1 98.38 267 SER A C 1
ATOM 1924 O O . SER A 1 267 ? 5.859 -14.383 7.293 1 98.38 267 SER A O 1
ATOM 1926 N N . VAL A 1 268 ? 5.961 -14.422 5.078 1 98.19 268 VAL A N 1
ATOM 1927 C CA . VAL A 1 268 ? 7.289 -13.828 5.023 1 98.19 268 VAL A CA 1
ATOM 1928 C C . VAL A 1 268 ? 7.484 -13.109 3.689 1 98.19 268 VAL A C 1
ATOM 1930 O O . VAL A 1 268 ? 6.973 -13.562 2.66 1 98.19 268 VAL A O 1
ATOM 1933 N N . SER A 1 269 ? 8.047 -11.977 3.705 1 98.62 269 SER A N 1
ATOM 1934 C CA . SER A 1 269 ? 8.469 -11.227 2.523 1 98.62 269 SER A CA 1
ATOM 1935 C C . SER A 1 269 ? 9.977 -11.016 2.512 1 98.62 269 SER A C 1
ATOM 1937 O O . SER A 1 269 ? 10.586 -10.789 3.559 1 98.62 269 SER A O 1
ATOM 1939 N N . VAL A 1 270 ? 10.57 -11.109 1.345 1 98.62 270 VAL A N 1
ATOM 1940 C CA . VAL A 1 270 ? 12.008 -10.938 1.222 1 98.62 270 VAL A CA 1
ATOM 1941 C C . VAL A 1 270 ? 12.32 -10.008 0.048 1 98.62 270 VAL A C 1
ATOM 1943 O O . VAL A 1 270 ? 11.445 -9.703 -0.759 1 98.62 270 VAL A O 1
ATOM 1946 N N . GLY A 1 271 ? 13.555 -9.469 0.061 1 98.5 271 GLY A N 1
ATOM 1947 C CA . GLY A 1 271 ? 14.172 -8.859 -1.105 1 98.5 271 GLY A CA 1
ATOM 1948 C C . GLY A 1 271 ? 15.289 -9.695 -1.692 1 98.5 271 GLY A C 1
ATOM 1949 O O . GLY A 1 271 ? 15.688 -10.711 -1.114 1 98.5 271 GLY A O 1
ATOM 1950 N N . GLY A 1 272 ? 15.703 -9.281 -2.789 1 98.25 272 GLY A N 1
ATOM 1951 C CA . GLY A 1 272 ? 16.812 -9.883 -3.506 1 98.25 272 GLY A CA 1
ATOM 1952 C C . GLY A 1 272 ? 17.359 -9 -4.617 1 98.25 272 GLY A C 1
ATOM 1953 O O . GLY A 1 272 ? 17.047 -7.805 -4.672 1 98.25 272 GLY A O 1
ATOM 1954 N N . ALA A 1 273 ? 18.156 -9.609 -5.473 1 97.31 273 ALA A N 1
ATOM 1955 C CA . ALA A 1 273 ? 18.719 -8.867 -6.598 1 97.31 273 ALA A CA 1
ATOM 1956 C C . ALA A 1 273 ? 17.625 -8.352 -7.52 1 97.31 273 ALA A C 1
ATOM 1958 O O . ALA A 1 273 ? 16.844 -9.141 -8.078 1 97.31 273 ALA A O 1
ATOM 1959 N N . PRO A 1 274 ? 17.578 -7.039 -7.715 1 96.88 274 PRO A N 1
ATOM 1960 C CA . PRO A 1 274 ? 16.469 -6.512 -8.508 1 96.88 274 PRO A CA 1
ATOM 1961 C C . PRO A 1 274 ? 16.547 -6.926 -9.977 1 96.88 274 PRO A C 1
ATOM 1963 O O . PRO A 1 274 ? 15.516 -6.957 -10.664 1 96.88 274 PRO A O 1
ATOM 1966 N N . GLU A 1 275 ? 17.688 -7.281 -10.469 1 96.19 275 GLU A N 1
ATOM 1967 C CA . GLU A 1 275 ? 17.844 -7.652 -11.875 1 96.19 275 GLU A CA 1
ATOM 1968 C C . GLU A 1 275 ? 17.516 -9.125 -12.094 1 96.19 275 GLU A C 1
ATOM 1970 O O . GLU A 1 275 ? 17.453 -9.594 -13.234 1 96.19 275 GLU A O 1
ATOM 1975 N N . SER A 1 276 ? 17.297 -9.922 -10.992 1 95.06 276 SER A N 1
ATOM 1976 C CA . SER A 1 276 ? 16.969 -11.344 -11.078 1 95.06 276 SER A CA 1
ATOM 1977 C C . SER A 1 276 ? 15.781 -11.688 -10.188 1 95.06 276 SER A C 1
ATOM 1979 O O . SER A 1 276 ? 15.883 -12.57 -9.328 1 95.06 276 SER A O 1
ATOM 1981 N N . PRO A 1 277 ? 14.672 -11.125 -10.469 1 95.5 277 PRO A N 1
ATOM 1982 C CA . PRO A 1 277 ? 13.531 -11.273 -9.562 1 95.5 277 PRO A CA 1
ATOM 1983 C C . PRO A 1 277 ? 13.008 -12.703 -9.5 1 95.5 277 PRO A C 1
ATOM 1985 O O . PRO A 1 277 ? 12.453 -13.125 -8.477 1 95.5 277 PRO A O 1
ATOM 1988 N N . MET A 1 278 ? 13.18 -13.508 -10.539 1 93.62 278 MET A N 1
ATOM 1989 C CA . MET A 1 278 ? 12.578 -14.836 -10.594 1 93.62 278 MET A CA 1
ATOM 1990 C C . MET A 1 278 ? 13.102 -15.727 -9.477 1 93.62 278 MET A C 1
ATOM 1992 O O . MET A 1 278 ? 12.383 -16.578 -8.953 1 93.62 278 MET A O 1
ATOM 1996 N N . LEU A 1 279 ? 14.312 -15.477 -8.984 1 95.62 279 LEU A N 1
ATOM 1997 C CA . LEU A 1 279 ? 14.945 -16.328 -7.977 1 95.62 279 LEU A CA 1
ATOM 1998 C C . LEU A 1 279 ? 14.445 -15.961 -6.582 1 95.62 279 LEU A C 1
ATOM 2000 O O . LEU A 1 279 ? 14.625 -16.734 -5.637 1 95.62 279 LEU A O 1
ATOM 2004 N N . CYS A 1 280 ? 13.789 -14.859 -6.473 1 98.12 280 CYS A N 1
ATOM 2005 C CA . CYS A 1 280 ? 13.266 -14.445 -5.176 1 98.12 280 CYS A CA 1
ATOM 2006 C C . CYS A 1 280 ? 12.164 -15.391 -4.703 1 98.12 280 CYS A C 1
ATOM 2008 O O . CYS A 1 280 ? 11.898 -15.492 -3.504 1 98.12 280 CYS A O 1
ATOM 2010 N N . ALA A 1 281 ? 11.562 -16.125 -5.629 1 98.12 281 ALA A N 1
ATOM 2011 C CA . ALA A 1 281 ? 10.578 -17.125 -5.246 1 98.12 281 ALA A CA 1
ATOM 2012 C C . ALA A 1 281 ? 11.234 -18.266 -4.465 1 98.12 281 ALA A C 1
ATOM 2014 O O . ALA A 1 281 ? 10.633 -18.812 -3.541 1 98.12 281 ALA A O 1
ATOM 2015 N N . VAL A 1 282 ? 12.453 -18.625 -4.867 1 98.38 282 VAL A N 1
ATOM 2016 C CA . VAL A 1 282 ? 13.211 -19.656 -4.16 1 98.38 282 VAL A CA 1
ATOM 2017 C C . VAL A 1 282 ? 13.602 -19.156 -2.773 1 98.38 282 VAL A C 1
ATOM 2019 O O . VAL A 1 282 ? 13.422 -19.859 -1.775 1 98.38 282 VAL A O 1
ATOM 2022 N N . ASP A 1 283 ? 14.102 -17.906 -2.732 1 98.56 283 ASP A N 1
ATOM 2023 C CA . ASP A 1 283 ? 14.555 -17.297 -1.482 1 98.56 283 ASP A CA 1
ATOM 2024 C C . ASP A 1 283 ? 13.414 -17.234 -0.466 1 98.56 283 ASP A C 1
ATOM 2026 O O . ASP A 1 283 ? 13.609 -17.547 0.71 1 98.56 283 ASP A O 1
ATOM 2030 N N . VAL A 1 284 ? 12.273 -16.859 -0.915 1 98.75 284 VAL A N 1
ATOM 2031 C CA . VAL A 1 284 ? 11.172 -16.656 0.024 1 98.75 284 VAL A CA 1
ATOM 2032 C C . VAL A 1 284 ? 10.617 -18 0.475 1 98.75 284 VAL A C 1
ATOM 2034 O O . VAL A 1 284 ? 10.188 -18.156 1.619 1 98.75 284 VAL A O 1
ATOM 2037 N N . ALA A 1 285 ? 10.586 -18.984 -0.409 1 98.75 285 ALA A N 1
ATOM 2038 C CA . ALA A 1 285 ? 10.164 -20.328 -0.013 1 98.75 285 ALA A CA 1
ATOM 2039 C C . ALA A 1 285 ? 11.078 -20.891 1.075 1 98.75 285 ALA A C 1
ATOM 2041 O O . ALA A 1 285 ? 10.602 -21.469 2.053 1 98.75 285 ALA A O 1
ATOM 2042 N N . ARG A 1 286 ? 12.352 -20.766 0.884 1 98.56 286 ARG A N 1
ATOM 2043 C CA . ARG A 1 286 ? 13.305 -21.219 1.886 1 98.56 286 ARG A CA 1
ATOM 2044 C C . ARG A 1 286 ? 13.117 -20.484 3.207 1 98.56 286 ARG A C 1
ATOM 2046 O O . ARG A 1 286 ? 13.156 -21.094 4.277 1 98.56 286 ARG A O 1
ATOM 2053 N N . ALA A 1 287 ? 12.922 -19.188 3.102 1 98.38 287 ALA A N 1
ATOM 2054 C CA . ALA A 1 287 ? 12.68 -18.406 4.305 1 98.38 287 ALA A CA 1
ATOM 2055 C C . ALA A 1 287 ? 11.406 -18.875 5.02 1 98.38 287 ALA A C 1
ATOM 2057 O O . ALA A 1 287 ? 11.375 -18.953 6.246 1 98.38 287 ALA A O 1
ATOM 2058 N N . ALA A 1 288 ? 10.359 -19.094 4.238 1 98.31 288 ALA A N 1
ATOM 2059 C CA . ALA A 1 288 ? 9.102 -19.594 4.801 1 98.31 288 ALA A CA 1
ATOM 2060 C C . ALA A 1 288 ? 9.297 -20.938 5.484 1 98.31 288 ALA A C 1
ATOM 2062 O O . ALA A 1 288 ? 8.797 -21.156 6.59 1 98.31 288 ALA A O 1
ATOM 2063 N N . GLN A 1 289 ? 9.969 -21.812 4.836 1 98.12 289 GLN A N 1
ATOM 2064 C CA . GLN A 1 289 ? 10.234 -23.141 5.41 1 98.12 289 GLN A CA 1
ATOM 2065 C C . GLN A 1 289 ? 11 -23.016 6.719 1 98.12 289 GLN A C 1
ATOM 2067 O O . GLN A 1 289 ? 10.703 -23.719 7.688 1 98.12 289 GLN A O 1
ATOM 2072 N N . GLN A 1 290 ? 11.969 -22.172 6.711 1 97.44 290 GLN A N 1
ATOM 2073 C CA . GLN A 1 290 ? 12.758 -21.969 7.926 1 97.44 290 GLN A CA 1
ATOM 2074 C C . GLN A 1 290 ? 11.875 -21.469 9.07 1 97.44 290 GLN A C 1
ATOM 2076 O O . GLN A 1 290 ? 12.062 -21.875 10.219 1 97.44 290 GLN A O 1
ATOM 2081 N N . ARG A 1 291 ? 10.961 -20.703 8.789 1 96.38 291 ARG A N 1
ATOM 2082 C CA . ARG A 1 291 ? 10.109 -20.094 9.812 1 96.38 291 ARG A CA 1
ATOM 2083 C C . ARG A 1 291 ? 9.055 -21.094 10.305 1 96.38 291 ARG A C 1
ATOM 2085 O O . ARG A 1 291 ? 8.766 -21.141 11.5 1 96.38 291 ARG A O 1
ATOM 2092 N N . CYS A 1 292 ? 8.453 -21.781 9.367 1 95.75 292 CYS A N 1
ATOM 2093 C CA . CYS A 1 292 ? 7.336 -22.625 9.773 1 95.75 292 CYS A CA 1
ATOM 2094 C C . CYS A 1 292 ? 7.812 -24.016 10.156 1 95.75 292 CYS A C 1
ATOM 2096 O O . CYS A 1 292 ? 7.121 -24.75 10.867 1 95.75 292 CYS A O 1
ATOM 2098 N N . GLY A 1 293 ? 8.945 -24.438 9.594 1 97.19 293 GLY A N 1
ATOM 2099 C CA . GLY A 1 293 ? 9.523 -25.734 9.898 1 97.19 293 GLY A CA 1
ATOM 2100 C C . GLY A 1 293 ? 8.828 -26.875 9.188 1 97.19 293 GLY A C 1
ATOM 2101 O O . GLY A 1 293 ? 8.984 -28.047 9.578 1 97.19 293 GLY A O 1
ATOM 2102 N N . TRP A 1 294 ? 8.023 -26.641 8.188 1 96.44 294 TRP A N 1
ATOM 2103 C CA . TRP A 1 294 ? 7.273 -27.688 7.5 1 96.44 294 TRP A CA 1
ATOM 2104 C C . TRP A 1 294 ? 8.102 -28.312 6.383 1 96.44 294 TRP A C 1
ATOM 2106 O O . TRP A 1 294 ? 8.836 -27.609 5.68 1 96.44 294 TRP A O 1
ATOM 2116 N N . ASP A 1 295 ? 7.977 -29.609 6.254 1 96.19 295 ASP A N 1
ATOM 2117 C CA . ASP A 1 295 ? 8.547 -30.297 5.105 1 96.19 295 ASP A CA 1
ATOM 2118 C C . ASP A 1 295 ? 7.684 -30.109 3.863 1 96.19 295 ASP A C 1
ATOM 2120 O O . ASP A 1 295 ? 6.453 -30.141 3.949 1 96.19 295 ASP A O 1
ATOM 2124 N N . TRP A 1 296 ? 8.375 -29.984 2.754 1 96.5 296 TRP A N 1
ATOM 2125 C CA . TRP A 1 296 ? 7.641 -29.812 1.503 1 96.5 296 TRP A CA 1
ATOM 2126 C C . TRP A 1 296 ? 6.664 -30.969 1.288 1 96.5 296 TRP A C 1
ATOM 2128 O O . TRP A 1 296 ? 5.555 -30.766 0.791 1 96.5 296 TRP A O 1
ATOM 2138 N N . ALA A 1 297 ? 7.082 -32.188 1.674 1 92.94 297 ALA A N 1
ATOM 2139 C CA . ALA A 1 297 ? 6.277 -33.406 1.469 1 92.94 297 ALA A CA 1
ATOM 2140 C C . ALA A 1 297 ? 5.023 -33.375 2.338 1 92.94 297 ALA A C 1
ATOM 2142 O O . ALA A 1 297 ? 4.059 -34.094 2.061 1 92.94 297 ALA A O 1
ATOM 2143 N N . ALA A 1 298 ? 5.047 -32.531 3.312 1 92.31 298 ALA A N 1
ATOM 2144 C CA . ALA A 1 298 ? 3.922 -32.469 4.242 1 92.31 298 ALA A CA 1
ATOM 2145 C C . ALA A 1 298 ? 2.852 -31.5 3.729 1 92.31 298 ALA A C 1
ATOM 2147 O O . ALA A 1 298 ? 1.729 -31.484 4.238 1 92.31 298 ALA A O 1
ATOM 2148 N N . LEU A 1 299 ? 3.104 -30.781 2.697 1 96.75 299 LEU A N 1
ATOM 2149 C CA . LEU A 1 299 ? 2.156 -29.781 2.195 1 96.75 299 LEU A CA 1
ATOM 2150 C C . LEU A 1 299 ? 1.099 -30.438 1.314 1 96.75 299 LEU A C 1
ATOM 2152 O O . LEU A 1 299 ? 1.431 -31.188 0.39 1 96.75 299 LEU A O 1
ATOM 2156 N N . GLU A 1 300 ? -0.124 -30.172 1.68 1 95.81 300 GLU A N 1
ATOM 2157 C CA . GLU A 1 300 ? -1.227 -30.625 0.831 1 95.81 300 GLU A CA 1
ATOM 2158 C C . GLU A 1 300 ? -1.258 -29.844 -0.481 1 95.81 300 GLU A C 1
ATOM 2160 O O . GLU A 1 300 ? -1.651 -30.375 -1.519 1 95.81 300 GLU A O 1
ATOM 2165 N N . ALA A 1 301 ? -0.926 -28.609 -0.341 1 97.62 301 ALA A N 1
ATOM 2166 C CA . ALA A 1 301 ? -0.924 -27.75 -1.521 1 97.62 301 ALA A CA 1
ATOM 2167 C C . ALA A 1 301 ? 0.222 -26.75 -1.465 1 97.62 301 ALA A C 1
ATOM 2169 O O . ALA A 1 301 ? 0.452 -26.109 -0.431 1 97.62 301 ALA A O 1
ATOM 2170 N N . LEU A 1 302 ? 0.964 -26.656 -2.518 1 98.62 302 LEU A N 1
ATOM 2171 C CA . LEU A 1 302 ? 2.012 -25.672 -2.73 1 98.62 302 LEU A CA 1
ATOM 2172 C C . LEU A 1 302 ? 1.82 -24.953 -4.062 1 98.62 302 LEU A C 1
ATOM 2174 O O . LEU A 1 302 ? 1.933 -25.562 -5.125 1 98.62 302 LEU A O 1
ATOM 2178 N N . GLU A 1 303 ? 1.521 -23.688 -4.004 1 98.75 303 GLU A N 1
ATOM 2179 C CA . GLU A 1 303 ? 1.315 -22.875 -5.207 1 98.75 303 GLU A CA 1
ATOM 2180 C C . GLU A 1 303 ? 2.434 -21.859 -5.387 1 98.75 303 GLU A C 1
ATOM 2182 O O . GLU A 1 303 ? 2.783 -21.141 -4.449 1 98.75 303 GLU A O 1
ATOM 2187 N N . LEU A 1 304 ? 3.006 -21.828 -6.508 1 98.69 304 LEU A N 1
ATOM 2188 C CA . LEU A 1 304 ? 3.91 -20.781 -6.996 1 98.69 304 LEU A CA 1
ATOM 2189 C C . LEU A 1 304 ? 3.285 -20.031 -8.164 1 98.69 304 LEU A C 1
ATOM 2191 O O . LEU A 1 304 ? 2.834 -20.641 -9.133 1 98.69 304 LEU A O 1
ATOM 2195 N N . HIS A 1 305 ? 3.207 -18.75 -8.016 1 98.56 305 HIS A N 1
ATOM 2196 C CA . HIS A 1 305 ? 2.863 -18.031 -9.234 1 98.56 305 HIS A CA 1
ATOM 2197 C C . HIS A 1 305 ? 4.031 -18.016 -10.211 1 98.56 305 HIS A C 1
ATOM 2199 O O . HIS A 1 305 ? 5.023 -17.312 -9.992 1 98.56 305 HIS A O 1
ATOM 2205 N N . ASP A 1 306 ? 3.867 -18.719 -11.242 1 98.12 306 ASP A N 1
ATOM 2206 C CA . ASP A 1 306 ? 4.906 -18.812 -12.266 1 98.12 306 ASP A CA 1
ATOM 2207 C C . ASP A 1 306 ? 4.602 -17.891 -13.445 1 98.12 306 ASP A C 1
ATOM 2209 O O . ASP A 1 306 ? 3.953 -18.297 -14.406 1 98.12 306 ASP A O 1
ATOM 2213 N N . ALA A 1 307 ? 5.227 -16.734 -13.398 1 97.81 307 ALA A N 1
ATOM 2214 C CA . ALA A 1 307 ? 5.086 -15.789 -14.508 1 97.81 307 ALA A CA 1
ATOM 2215 C C . ALA A 1 307 ? 5.809 -16.281 -15.75 1 97.81 307 ALA A C 1
ATOM 2217 O O . ALA A 1 307 ? 5.453 -15.922 -16.875 1 97.81 307 ALA A O 1
ATOM 2218 N N . PHE A 1 308 ? 6.832 -17.078 -15.562 1 97.88 308 PHE A N 1
ATOM 2219 C CA . PHE A 1 308 ? 7.637 -17.688 -16.609 1 97.88 308 PHE A CA 1
ATOM 2220 C C . PHE A 1 308 ? 7.883 -19.172 -16.312 1 97.88 308 PHE A C 1
ATOM 2222 O O . PHE A 1 308 ? 8.031 -19.547 -15.148 1 97.88 308 PHE A O 1
ATOM 2229 N N . ALA A 1 309 ? 7.941 -19.969 -17.375 1 97.88 309 ALA A N 1
ATOM 2230 C CA . ALA A 1 309 ? 8.25 -21.391 -17.203 1 97.88 309 ALA A CA 1
ATOM 2231 C C . ALA A 1 309 ? 9.594 -21.562 -16.484 1 97.88 309 ALA A C 1
ATOM 2233 O O . ALA A 1 309 ? 9.742 -22.453 -15.648 1 97.88 309 ALA A O 1
ATOM 2234 N N . ALA A 1 310 ? 10.547 -20.688 -16.812 1 97.25 310 ALA A N 1
ATOM 2235 C CA . ALA A 1 310 ? 11.867 -20.734 -16.203 1 97.25 310 ALA A CA 1
ATOM 2236 C C . ALA A 1 310 ? 11.781 -20.609 -14.688 1 97.25 310 ALA A C 1
ATOM 2238 O O . ALA A 1 310 ? 12.555 -21.219 -13.961 1 97.25 310 ALA A O 1
ATOM 2239 N N . GLN A 1 311 ? 10.906 -19.828 -14.227 1 98 311 GLN A N 1
ATOM 2240 C CA . GLN A 1 311 ? 10.734 -19.609 -12.797 1 98 311 GLN A CA 1
ATOM 2241 C C . GLN A 1 311 ? 10.258 -20.875 -12.086 1 98 311 GLN A C 1
ATOM 2243 O O . GLN A 1 311 ? 10.766 -21.219 -11.023 1 98 311 GLN A O 1
ATOM 2248 N N . GLY A 1 312 ? 9.234 -21.531 -12.625 1 98.25 312 GLY A N 1
ATOM 2249 C CA . GLY A 1 312 ? 8.766 -22.781 -12.055 1 98.25 312 GLY A CA 1
ATOM 2250 C C . GLY A 1 312 ? 9.828 -23.859 -12.023 1 98.25 312 GLY A C 1
ATOM 2251 O O . GLY A 1 312 ? 9.992 -24.547 -11.016 1 98.25 312 GLY A O 1
ATOM 2252 N N . LEU A 1 313 ? 10.555 -24 -13.141 1 98.38 313 LEU A N 1
ATOM 2253 C CA . LEU A 1 313 ? 11.625 -24.984 -13.234 1 98.38 313 LEU A CA 1
ATOM 2254 C C . LEU A 1 313 ? 12.719 -24.688 -12.219 1 98.38 313 LEU A C 1
ATOM 2256 O O . LEU A 1 313 ? 13.18 -25.594 -11.508 1 98.38 313 LEU A O 1
ATOM 2260 N N . ALA A 1 314 ? 13.133 -23.438 -12.156 1 98.06 314 ALA A N 1
ATOM 2261 C CA . ALA A 1 314 ? 14.18 -23.031 -11.219 1 98.06 314 ALA A CA 1
ATOM 2262 C C . ALA A 1 314 ? 13.758 -23.281 -9.773 1 98.06 314 ALA A C 1
ATOM 2264 O O . ALA A 1 314 ? 14.562 -23.734 -8.961 1 98.06 314 ALA A O 1
ATOM 2265 N N . PHE A 1 315 ? 12.547 -23.031 -9.477 1 98.56 315 PHE A N 1
ATOM 2266 C CA . PHE A 1 315 ? 11.984 -23.203 -8.148 1 98.56 315 PHE A CA 1
ATOM 2267 C C . PHE A 1 315 ? 12.039 -24.672 -7.723 1 98.56 315 PHE A C 1
ATOM 2269 O O . PHE A 1 315 ? 12.562 -25 -6.656 1 98.56 315 PHE A O 1
ATOM 2276 N N . CYS A 1 316 ? 11.5 -25.547 -8.547 1 98.31 316 CYS A N 1
ATOM 2277 C CA . CYS A 1 316 ? 11.469 -26.969 -8.25 1 98.31 316 CYS A CA 1
ATOM 2278 C C . CYS A 1 316 ? 12.883 -27.531 -8.164 1 98.31 316 CYS A C 1
ATOM 2280 O O . CYS A 1 316 ? 13.195 -28.297 -7.242 1 98.31 316 CYS A O 1
ATOM 2282 N N . ASN A 1 317 ? 13.734 -27.094 -9.133 1 98.19 317 ASN A N 1
ATOM 2283 C CA . ASN A 1 317 ? 15.109 -27.578 -9.117 1 98.19 317 ASN A CA 1
ATOM 2284 C C . ASN A 1 317 ? 15.836 -27.156 -7.836 1 98.19 317 ASN A C 1
ATOM 2286 O O . ASN A 1 317 ? 16.5 -27.984 -7.199 1 98.19 317 ASN A O 1
ATOM 2290 N N . ALA A 1 318 ? 15.688 -25.938 -7.473 1 98 318 ALA A N 1
ATOM 2291 C CA . ALA A 1 318 ? 16.406 -25.391 -6.32 1 98 318 ALA A CA 1
ATOM 2292 C C . ALA A 1 318 ? 15.938 -26.047 -5.027 1 98 318 ALA A C 1
ATOM 2294 O O . ALA A 1 318 ? 16.734 -26.25 -4.102 1 98 318 ALA A O 1
ATOM 2295 N N . LEU A 1 319 ? 14.656 -26.359 -4.945 1 97.94 319 LEU A N 1
ATOM 2296 C CA . LEU A 1 319 ? 14.094 -26.906 -3.709 1 97.94 319 LEU A CA 1
ATOM 2297 C C . LEU A 1 319 ? 14.094 -28.422 -3.725 1 97.94 319 LEU A C 1
ATOM 2299 O O . LEU A 1 319 ? 13.695 -29.062 -2.746 1 97.94 319 LEU A O 1
ATOM 2303 N N . GLY A 1 320 ? 14.492 -29.031 -4.816 1 97.62 320 GLY A N 1
ATOM 2304 C CA . GLY A 1 320 ? 14.508 -30.484 -4.941 1 97.62 320 GLY A CA 1
ATOM 2305 C C . GLY A 1 320 ? 13.125 -31.094 -5.023 1 97.62 320 GLY A C 1
ATOM 2306 O O . GLY A 1 320 ? 12.867 -32.156 -4.438 1 97.62 320 GLY A O 1
ATOM 2307 N N . LEU A 1 321 ? 12.211 -30.469 -5.715 1 97.88 321 LEU A N 1
ATOM 2308 C CA . LEU A 1 321 ? 10.828 -30.922 -5.824 1 97.88 321 LEU A CA 1
ATOM 2309 C C . LEU A 1 321 ? 10.539 -31.453 -7.227 1 97.88 321 LEU A C 1
ATOM 2311 O O . LEU A 1 321 ? 11.039 -30.906 -8.211 1 97.88 321 LEU A O 1
ATOM 2315 N N . PRO A 1 322 ? 9.734 -32.562 -7.297 1 96.75 322 PRO A N 1
ATOM 2316 C CA . PRO A 1 322 ? 9.219 -32.875 -8.625 1 96.75 322 PRO A CA 1
ATOM 2317 C C . PRO A 1 322 ? 8.297 -31.797 -9.188 1 96.75 322 PRO A C 1
ATOM 2319 O O . PRO A 1 322 ? 7.672 -31.062 -8.422 1 96.75 322 PRO A O 1
ATOM 2322 N N . LEU A 1 323 ? 8.18 -31.672 -10.461 1 95.5 323 LEU A N 1
ATOM 2323 C CA . LEU A 1 323 ? 7.422 -30.609 -11.102 1 95.5 323 LEU A CA 1
ATOM 2324 C C . LEU A 1 323 ? 5.945 -30.688 -10.719 1 95.5 323 LEU A C 1
ATOM 2326 O O . LEU A 1 323 ? 5.262 -29.656 -10.664 1 95.5 323 LEU A O 1
ATOM 2330 N N . GLY A 1 324 ? 5.465 -31.859 -10.391 1 93.81 324 GLY A N 1
ATOM 2331 C CA . GLY A 1 324 ? 4.066 -32.031 -10.047 1 93.81 324 GLY A CA 1
ATOM 2332 C C . GLY A 1 324 ? 3.74 -31.641 -8.625 1 93.81 324 GLY A C 1
ATOM 2333 O O . GLY A 1 324 ? 2.572 -31.625 -8.227 1 93.81 324 GLY A O 1
ATOM 2334 N N . ALA A 1 325 ? 4.723 -31.234 -7.863 1 96.44 325 ALA A N 1
ATOM 2335 C CA . ALA A 1 325 ? 4.527 -30.875 -6.461 1 96.44 325 ALA A CA 1
ATOM 2336 C C . ALA A 1 325 ? 3.891 -29.484 -6.34 1 96.44 325 ALA A C 1
ATOM 2338 O O . ALA A 1 325 ? 3.301 -29.172 -5.305 1 96.44 325 ALA A O 1
ATOM 2339 N N . ILE A 1 326 ? 4.047 -28.688 -7.359 1 98 326 ILE A N 1
ATOM 2340 C CA . ILE A 1 326 ? 3.488 -27.328 -7.297 1 98 326 ILE A CA 1
ATOM 2341 C C . ILE A 1 326 ? 2.383 -27.188 -8.336 1 98 326 ILE A C 1
ATOM 2343 O O . ILE A 1 326 ? 2.354 -27.922 -9.336 1 98 326 ILE A O 1
ATOM 2347 N N . ASN A 1 327 ? 1.487 -26.281 -8.086 1 97.94 327 ASN A N 1
ATOM 2348 C CA . ASN A 1 327 ? 0.482 -25.875 -9.062 1 97.94 327 ASN A CA 1
ATOM 2349 C C . ASN A 1 327 ? -0.249 -27.078 -9.648 1 97.94 327 ASN A C 1
ATOM 2351 O O . ASN A 1 327 ? -0.322 -27.234 -10.875 1 97.94 327 ASN A O 1
ATOM 2355 N N . ARG A 1 328 ? -0.822 -27.844 -8.781 1 95.81 328 ARG A N 1
ATOM 2356 C CA . ARG A 1 328 ? -1.457 -29.078 -9.203 1 95.81 328 ARG A CA 1
ATOM 2357 C C . ARG A 1 328 ? -2.639 -28.812 -10.125 1 95.81 328 ARG A C 1
ATOM 2359 O O . ARG A 1 328 ? -2.99 -29.641 -10.961 1 95.81 328 ARG A O 1
ATOM 2366 N N . GLY A 1 329 ? -3.23 -27.656 -10.07 1 95.81 329 GLY A N 1
ATOM 2367 C CA . GLY A 1 329 ? -4.297 -27.266 -10.969 1 95.81 329 GLY A CA 1
ATOM 2368 C C . GLY A 1 329 ? -3.836 -26.328 -12.062 1 95.81 329 GLY A C 1
ATOM 2369 O O . GLY A 1 329 ? -4.645 -25.609 -12.656 1 95.81 329 GLY A O 1
ATOM 2370 N N . GLY A 1 330 ? -2.549 -26.297 -12.32 1 97 330 GLY A N 1
ATOM 2371 C CA . GLY A 1 330 ? -1.99 -25.328 -13.25 1 97 330 GLY A CA 1
ATOM 2372 C C . GLY A 1 330 ? -1.659 -24 -12.594 1 97 330 GLY A C 1
ATOM 2373 O O . GLY A 1 330 ? -2.326 -23.594 -11.648 1 97 330 GLY A O 1
ATOM 2374 N N . GLY A 1 331 ? -0.701 -23.328 -13.164 1 96.94 331 GLY A N 1
ATOM 2375 C CA . GLY A 1 331 ? -0.232 -22.078 -12.57 1 96.94 331 GLY A CA 1
ATOM 2376 C C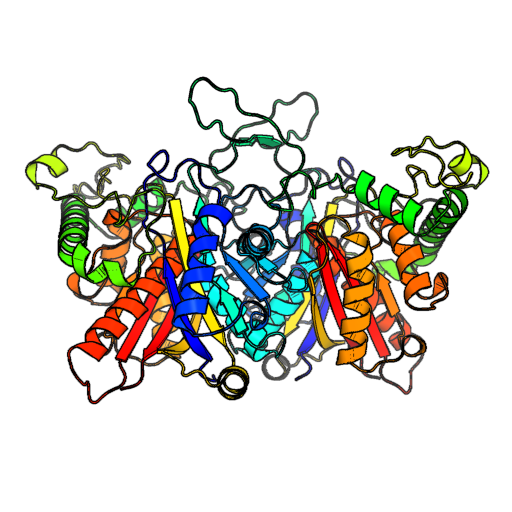 . GLY A 1 331 ? -0.482 -20.875 -13.445 1 96.94 331 GLY A C 1
ATOM 2377 O O . GLY A 1 331 ? -1.487 -20.812 -14.156 1 96.94 331 GLY A O 1
ATOM 2378 N N . GLY A 1 332 ? 0.37 -19.828 -13.258 1 97.31 332 GLY A N 1
ATOM 2379 C CA . GLY A 1 332 ? 0.233 -18.562 -13.961 1 97.31 332 GLY A CA 1
ATOM 2380 C C . GLY A 1 332 ? 0.349 -18.703 -15.469 1 97.31 332 GLY A C 1
ATOM 2381 O O . GLY A 1 332 ? -0.26 -17.938 -16.219 1 97.31 332 GLY A O 1
ATOM 2382 N N . LEU A 1 333 ? 1.101 -19.703 -15.914 1 97.5 333 LEU A N 1
ATOM 2383 C CA . LEU A 1 333 ? 1.276 -19.891 -17.359 1 97.5 333 LEU A CA 1
ATOM 2384 C C . LEU A 1 333 ? -0.05 -20.234 -18.016 1 97.5 333 LEU A C 1
ATOM 2386 O O . LEU A 1 333 ? -0.296 -19.828 -19.156 1 97.5 333 LEU A O 1
ATOM 2390 N N . ALA A 1 334 ? -0.828 -20.969 -17.297 1 96.94 334 ALA A N 1
ATOM 2391 C CA . ALA A 1 334 ? -2.119 -21.391 -17.844 1 96.94 334 ALA A CA 1
ATOM 2392 C C . ALA A 1 334 ? -3.219 -20.406 -17.453 1 96.94 334 ALA A C 1
ATOM 2394 O O . ALA A 1 334 ? -4.227 -20.281 -18.156 1 96.94 334 ALA A O 1
ATOM 2395 N N . ARG A 1 335 ? -3.098 -19.672 -16.438 1 96.06 335 ARG A N 1
ATOM 2396 C CA . ARG A 1 335 ? -4.188 -18.875 -15.898 1 96.06 335 ARG A CA 1
ATOM 2397 C C . ARG A 1 335 ? -4.031 -17.406 -16.281 1 96.06 335 ARG A C 1
ATOM 2399 O O . ARG A 1 335 ? -5.016 -16.719 -16.547 1 96.06 335 ARG A O 1
ATOM 2406 N N . GLY A 1 336 ? -2.871 -16.969 -16.25 1 97.75 336 GLY A N 1
ATOM 2407 C CA . GLY A 1 336 ? -2.602 -15.555 -16.453 1 97.75 336 GLY A CA 1
ATOM 2408 C C . GLY A 1 336 ? -2.033 -14.867 -15.227 1 97.75 336 GLY A C 1
ATOM 2409 O O . GLY A 1 336 ? -1.948 -15.469 -14.156 1 97.75 336 GLY A O 1
ATOM 2410 N N . HIS A 1 337 ? -1.652 -13.617 -15.484 1 98.38 337 HIS A N 1
ATOM 2411 C CA . HIS A 1 337 ? -0.938 -12.906 -14.438 1 98.38 337 HIS A CA 1
ATOM 2412 C C . HIS A 1 337 ? -1.587 -11.555 -14.148 1 98.38 337 HIS A C 1
ATOM 2414 O O . HIS A 1 337 ? -1.079 -10.516 -14.57 1 98.38 337 HIS A O 1
ATOM 2420 N N . PRO A 1 338 ? -2.674 -11.531 -13.43 1 98.75 338 PRO A N 1
ATOM 2421 C CA . PRO A 1 338 ? -3.109 -10.25 -12.859 1 98.75 338 PRO A CA 1
ATOM 2422 C C . PRO A 1 338 ? -2.176 -9.75 -11.766 1 98.75 338 PRO A C 1
ATOM 2424 O O . PRO A 1 338 ? -2.412 -10.008 -10.578 1 98.75 338 PRO A O 1
ATOM 2427 N N . ILE A 1 339 ? -1.271 -8.992 -11.984 1 98.19 339 ILE A N 1
ATOM 2428 C CA . ILE A 1 339 ? -0.079 -8.586 -11.25 1 98.19 339 ILE A CA 1
ATOM 2429 C C . ILE A 1 339 ? -0.376 -8.562 -9.758 1 98.19 339 ILE A C 1
ATOM 2431 O O . ILE A 1 339 ? -0.058 -9.516 -9.039 1 98.19 339 ILE A O 1
ATOM 2435 N N . GLY A 1 340 ? -1.102 -7.598 -9.289 1 98.38 340 GLY A N 1
ATOM 2436 C CA . GLY A 1 340 ? -1.327 -7.391 -7.867 1 98.38 340 GLY A CA 1
ATOM 2437 C C . GLY A 1 340 ? -2.227 -8.438 -7.242 1 98.38 340 GLY A C 1
ATOM 2438 O O . GLY A 1 340 ? -2.287 -8.57 -6.02 1 98.38 340 GLY A O 1
ATOM 2439 N N . ALA A 1 341 ? -2.889 -9.258 -8.047 1 98.88 341 ALA A N 1
ATOM 2440 C CA . ALA A 1 341 ? -3.848 -10.242 -7.547 1 98.88 341 ALA A CA 1
ATOM 2441 C C . ALA A 1 341 ? -3.254 -11.641 -7.566 1 98.88 341 ALA A C 1
ATOM 2443 O O . ALA A 1 341 ? -3.785 -12.555 -6.93 1 98.88 341 ALA A O 1
ATOM 2444 N N . SER A 1 342 ? -2.16 -11.836 -8.25 1 98.88 342 SER A N 1
ATOM 2445 C CA . SER A 1 342 ? -1.658 -13.172 -8.562 1 98.88 342 SER A CA 1
ATOM 2446 C C . SER A 1 342 ? -1.304 -13.938 -7.293 1 98.88 342 SER A C 1
ATOM 2448 O O . SER A 1 342 ? -1.626 -15.117 -7.168 1 98.88 342 SER A O 1
ATOM 2450 N N . GLY A 1 343 ? -0.634 -13.211 -6.359 1 98.81 343 GLY A N 1
ATOM 2451 C CA . GLY A 1 343 ? -0.304 -13.867 -5.105 1 98.81 343 GLY A CA 1
ATOM 2452 C C . GLY A 1 343 ? -1.526 -14.305 -4.32 1 98.81 343 GLY A C 1
ATOM 2453 O O . GLY A 1 343 ? -1.55 -15.406 -3.756 1 98.81 343 GLY A O 1
ATOM 2454 N N . ALA A 1 344 ? -2.5 -13.469 -4.258 1 98.94 344 ALA A N 1
ATOM 2455 C CA . ALA A 1 344 ? -3.73 -13.805 -3.545 1 98.94 344 ALA A CA 1
ATOM 2456 C C . ALA A 1 344 ? -4.477 -14.938 -4.238 1 98.94 344 ALA A C 1
ATOM 2458 O O . ALA A 1 344 ? -5.07 -15.797 -3.578 1 98.94 344 ALA A O 1
ATOM 2459 N N . ILE A 1 345 ? -4.48 -14.945 -5.57 1 98.88 345 ILE A N 1
ATOM 2460 C CA . ILE A 1 345 ? -5.102 -16.031 -6.32 1 98.88 345 ILE A CA 1
ATOM 2461 C C . ILE A 1 345 ? -4.422 -17.359 -5.977 1 98.88 345 ILE A C 1
ATOM 2463 O O . ILE A 1 345 ? -5.09 -18.359 -5.742 1 98.88 345 ILE A O 1
ATOM 2467 N N . ALA A 1 346 ? -3.102 -17.312 -5.922 1 98.81 346 ALA A N 1
ATOM 2468 C CA . ALA A 1 346 ? -2.369 -18.531 -5.539 1 98.81 346 ALA A CA 1
ATOM 2469 C C . ALA A 1 346 ? -2.789 -19 -4.152 1 98.81 346 ALA A C 1
ATOM 2471 O O . ALA A 1 346 ? -2.959 -20.203 -3.932 1 98.81 346 ALA A O 1
ATOM 2472 N N . LEU A 1 347 ? -2.965 -18.094 -3.213 1 98.94 347 LEU A N 1
ATOM 2473 C CA . LEU A 1 347 ? -3.346 -18.453 -1.851 1 98.94 347 LEU A CA 1
ATOM 2474 C C . LEU A 1 347 ? -4.762 -19.016 -1.813 1 98.94 347 LEU A C 1
ATOM 2476 O O . LEU A 1 347 ? -5.031 -20 -1.109 1 98.94 347 LEU A O 1
ATOM 2480 N N . VAL A 1 348 ? -5.672 -18.406 -2.529 1 98.88 348 VAL A N 1
ATOM 2481 C CA . VAL A 1 348 ? -7.043 -18.891 -2.598 1 98.88 348 VAL A CA 1
ATOM 2482 C C . VAL A 1 348 ? -7.062 -20.297 -3.188 1 98.88 348 VAL A C 1
ATOM 2484 O O . VAL A 1 348 ? -7.816 -21.172 -2.73 1 98.88 348 VAL A O 1
ATOM 2487 N N . ARG A 1 349 ? -6.234 -20.547 -4.176 1 98.38 349 ARG A N 1
ATOM 2488 C CA . ARG A 1 349 ? -6.133 -21.875 -4.766 1 98.38 349 ARG A CA 1
ATOM 2489 C C . ARG A 1 349 ? -5.641 -22.891 -3.742 1 98.38 349 ARG A C 1
ATOM 2491 O O . ARG A 1 349 ? -6.133 -24.016 -3.695 1 98.38 349 ARG A O 1
ATOM 2498 N N . VAL A 1 350 ? -4.645 -22.469 -2.945 1 98.44 350 VAL A N 1
ATOM 2499 C CA . VAL A 1 350 ? -4.156 -23.328 -1.874 1 98.44 350 VAL A CA 1
ATOM 2500 C C . VAL A 1 350 ? -5.305 -23.703 -0.936 1 98.44 350 VAL A C 1
ATOM 2502 O O . VAL A 1 350 ? -5.531 -24.875 -0.653 1 98.44 350 VAL A O 1
ATOM 2505 N N . LEU A 1 351 ? -6.023 -22.734 -0.507 1 98.5 351 LEU A N 1
ATOM 2506 C CA . LEU A 1 351 ? -7.117 -22.922 0.44 1 98.5 351 LEU A CA 1
ATOM 2507 C C . LEU A 1 351 ? -8.211 -23.797 -0.161 1 98.5 351 LEU A C 1
ATOM 2509 O O . LEU A 1 351 ? -8.75 -24.672 0.513 1 98.5 351 LEU A O 1
ATOM 2513 N N . ALA A 1 352 ? -8.516 -23.562 -1.407 1 97.25 352 ALA A N 1
ATOM 2514 C CA . ALA A 1 352 ? -9.562 -24.328 -2.08 1 97.25 352 ALA A CA 1
ATOM 2515 C C . ALA A 1 352 ? -9.18 -25.797 -2.215 1 97.25 352 ALA A C 1
ATOM 2517 O O . ALA A 1 352 ? -10.016 -26.688 -2.025 1 97.25 352 ALA A O 1
ATOM 2518 N N . GLN A 1 353 ? -7.941 -26.062 -2.609 1 96 353 GLN A N 1
ATOM 2519 C CA . GLN A 1 353 ? -7.465 -27.438 -2.725 1 96 353 GLN A CA 1
ATOM 2520 C C . GLN A 1 353 ? -7.535 -28.156 -1.382 1 96 353 GLN A C 1
ATOM 2522 O O . GLN A 1 353 ? -7.949 -29.328 -1.316 1 96 353 GLN A O 1
ATOM 2527 N N . MET A 1 354 ? -7.141 -27.453 -0.345 1 96.62 354 MET A N 1
ATOM 2528 C CA . MET A 1 354 ? -7.195 -28.031 0.994 1 96.62 354 MET A CA 1
ATOM 2529 C C . MET A 1 354 ? -8.633 -28.312 1.411 1 96.62 354 MET A C 1
ATOM 2531 O O . MET A 1 354 ? -8.93 -29.359 1.99 1 96.62 354 MET A O 1
ATOM 2535 N N . ALA A 1 355 ? -9.5 -27.375 1.094 1 95.06 355 ALA A N 1
ATOM 2536 C CA . ALA A 1 355 ? -10.914 -27.547 1.443 1 95.06 355 ALA A CA 1
ATOM 2537 C C . ALA A 1 355 ? -11.516 -28.75 0.731 1 95.06 355 ALA A C 1
ATOM 2539 O O . ALA A 1 355 ? -12.32 -29.484 1.312 1 95.06 355 ALA A O 1
ATOM 2540 N N . GLN A 1 356 ? -11.18 -28.938 -0.516 1 92.25 356 GLN A N 1
ATOM 2541 C CA . GLN A 1 356 ? -11.672 -30.078 -1.284 1 92.25 356 GLN A CA 1
ATOM 2542 C C . GLN A 1 356 ? -11.18 -31.391 -0.688 1 92.25 356 GLN A C 1
ATOM 2544 O O . GLN A 1 356 ? -11.938 -32.375 -0.613 1 92.25 356 GLN A O 1
ATOM 2549 N N . ARG A 1 357 ? -9.945 -31.391 -0.296 1 89.88 357 ARG A N 1
ATOM 2550 C CA . ARG A 1 357 ? -9.383 -32.594 0.314 1 89.88 357 ARG A CA 1
ATOM 2551 C C . ARG A 1 357 ? -10.055 -32.906 1.648 1 89.88 357 ARG A C 1
ATOM 2553 O O . ARG A 1 357 ? -10.281 -34.062 1.979 1 89.88 357 ARG A O 1
ATOM 2560 N N . GLN A 1 358 ? -10.188 -31.891 2.443 1 85.38 358 GLN A N 1
ATOM 2561 C CA . GLN A 1 358 ? -10.836 -32.062 3.74 1 85.38 358 GLN A CA 1
ATOM 2562 C C . GLN A 1 358 ? -12.242 -32.625 3.586 1 85.38 358 GLN A C 1
ATOM 2564 O O . GLN A 1 358 ? -12.68 -33.438 4.398 1 85.38 358 GLN A O 1
ATOM 2569 N N . GLY A 1 359 ? -12.953 -32.25 2.623 1 78.38 359 GLY A N 1
ATOM 2570 C CA . GLY A 1 359 ? -14.297 -32.75 2.379 1 78.38 359 GLY A CA 1
ATOM 2571 C C . GLY A 1 359 ? -14.312 -34.188 1.871 1 78.38 359 GLY A C 1
ATOM 2572 O O . GLY A 1 359 ? -15.25 -34.938 2.143 1 78.38 359 GLY A O 1
ATOM 2573 N N . ALA A 1 360 ? -13.328 -34.594 1.17 1 76.75 360 ALA A N 1
ATOM 2574 C CA . ALA A 1 360 ? -13.305 -35.906 0.542 1 76.75 360 ALA A CA 1
ATOM 2575 C C . ALA A 1 360 ? -12.844 -37 1.528 1 76.75 360 ALA A C 1
ATOM 2577 O O . ALA A 1 360 ? -13.375 -38.094 1.537 1 76.75 360 ALA A O 1
ATOM 2578 N N . ASP A 1 361 ? -11.766 -36.656 2.279 1 72.5 361 ASP A N 1
ATOM 2579 C CA . ASP A 1 361 ? -11.172 -37.656 3.145 1 72.5 361 ASP A CA 1
ATOM 2580 C C . ASP A 1 361 ? -10.977 -37.125 4.562 1 72.5 361 ASP A C 1
ATOM 2582 O O . ASP A 1 361 ? -10.367 -36.062 4.754 1 72.5 361 ASP A O 1
ATOM 2586 N N . ARG A 1 362 ? -11.781 -37.562 5.496 1 64.12 362 ARG A N 1
ATOM 2587 C CA . ARG A 1 362 ? -11.508 -37.188 6.875 1 64.12 362 ARG A CA 1
ATOM 2588 C C . ARG A 1 362 ? -10.062 -37.469 7.258 1 64.12 362 ARG A C 1
ATOM 2590 O O . ARG A 1 362 ? -9.672 -38.625 7.375 1 64.12 362 ARG A O 1
ATOM 2597 N N . THR A 1 363 ? -9.281 -36.375 6.922 1 66.88 363 THR A N 1
ATOM 2598 C CA . THR A 1 363 ? -7.879 -36.562 7.27 1 66.88 363 THR A CA 1
ATOM 2599 C C . THR A 1 363 ? -7.68 -36.469 8.781 1 66.88 363 THR A C 1
ATOM 2601 O O . THR A 1 363 ? -8.414 -35.75 9.461 1 66.88 363 THR A O 1
ATOM 2604 N N . ASP A 1 364 ? -6.902 -37.375 9.297 1 69.81 364 ASP A N 1
ATOM 2605 C CA . ASP A 1 364 ? -6.617 -37.375 10.727 1 69.81 364 ASP A CA 1
ATOM 2606 C C . ASP A 1 364 ? -5.574 -36.344 11.094 1 69.81 364 ASP A C 1
ATOM 2608 O O . ASP A 1 364 ? -5.043 -36.344 12.203 1 69.81 364 ASP A O 1
ATOM 2612 N N . ARG A 1 365 ? -5.238 -35.531 10.094 1 84.38 365 ARG A N 1
ATOM 2613 C CA . ARG A 1 365 ? -4.25 -34.5 10.438 1 84.38 365 ARG A CA 1
ATOM 2614 C C . ARG A 1 365 ? -4.602 -33.156 9.805 1 84.38 365 ARG A C 1
ATOM 2616 O O . ARG A 1 365 ? -5.348 -33.125 8.82 1 84.38 365 ARG A O 1
ATOM 2623 N N . ALA A 1 366 ? -4.148 -32.156 10.352 1 91.44 366 ALA A N 1
ATOM 2624 C CA . ALA A 1 366 ? -4.316 -30.828 9.805 1 91.44 366 ALA A CA 1
ATOM 2625 C C . ALA A 1 366 ? -3.678 -30.719 8.422 1 91.44 366 ALA A C 1
ATOM 2627 O O . ALA A 1 366 ? -2.6 -31.266 8.18 1 91.44 366 ALA A O 1
ATOM 2628 N N . LEU A 1 367 ? -4.41 -30.172 7.566 1 96.25 367 LEU A N 1
ATOM 2629 C CA . LEU A 1 367 ? -3.871 -29.922 6.234 1 96.25 367 LEU A CA 1
ATOM 2630 C C . LEU A 1 367 ? -3.066 -28.625 6.203 1 96.25 367 LEU A C 1
ATOM 2632 O O . LEU A 1 367 ? -3.453 -27.641 6.832 1 96.25 367 LEU A O 1
ATOM 2636 N N . ARG A 1 368 ? -1.912 -28.719 5.52 1 97.56 368 ARG A N 1
ATOM 2637 C CA . ARG A 1 368 ? -1.016 -27.578 5.43 1 97.56 368 ARG A CA 1
ATOM 2638 C C . ARG A 1 368 ? -0.802 -27.156 3.977 1 97.56 368 ARG A C 1
ATOM 2640 O O . ARG A 1 368 ? -0.742 -28.016 3.086 1 97.56 368 ARG A O 1
ATOM 2647 N N . GLY A 1 369 ? -0.746 -25.859 3.748 1 98.44 369 GLY A N 1
ATOM 2648 C CA . GLY A 1 369 ? -0.513 -25.328 2.412 1 98.44 369 GLY A CA 1
ATOM 2649 C C . GLY A 1 369 ? 0.296 -24.047 2.41 1 98.44 369 GLY A C 1
ATOM 2650 O O . GLY A 1 369 ? 0.448 -23.406 3.449 1 98.44 369 GLY A O 1
ATOM 2651 N N . MET A 1 370 ? 0.84 -23.734 1.234 1 98.81 370 MET A N 1
ATOM 2652 C CA . MET A 1 370 ? 1.683 -22.547 1.107 1 98.81 370 MET A CA 1
ATOM 2653 C C . MET A 1 370 ? 1.569 -21.938 -0.29 1 98.81 370 MET A C 1
ATOM 2655 O O . MET A 1 370 ? 1.473 -22.672 -1.278 1 98.81 370 MET A O 1
ATOM 2659 N N . ALA A 1 371 ? 1.533 -20.656 -0.367 1 98.94 371 ALA A N 1
ATOM 2660 C CA . ALA A 1 371 ? 1.624 -19.906 -1.617 1 98.94 371 ALA A CA 1
ATOM 2661 C C . ALA A 1 371 ? 2.895 -19.062 -1.659 1 98.94 371 ALA A C 1
ATOM 2663 O O . ALA A 1 371 ? 3.26 -18.422 -0.665 1 98.94 371 ALA A O 1
ATOM 2664 N N . CYS A 1 372 ? 3.609 -19.031 -2.779 1 98.88 372 CYS A N 1
ATOM 2665 C CA . CYS A 1 372 ? 4.832 -18.266 -2.99 1 98.88 372 CYS A CA 1
ATOM 2666 C C . CYS A 1 372 ? 4.746 -17.453 -4.277 1 98.88 372 CYS A C 1
ATOM 2668 O O . CYS A 1 372 ? 4.074 -17.844 -5.227 1 98.88 372 CYS A O 1
ATOM 2670 N N . ILE A 1 373 ? 5.457 -16.375 -4.293 1 98.88 373 ILE A N 1
ATOM 2671 C CA . ILE A 1 373 ? 5.508 -15.555 -5.5 1 98.88 373 ILE A CA 1
ATOM 2672 C C . ILE A 1 373 ? 6.746 -14.664 -5.469 1 98.88 373 ILE A C 1
ATOM 2674 O O . ILE A 1 373 ? 7.207 -14.266 -4.395 1 98.88 373 ILE A O 1
ATOM 2678 N N . ALA A 1 374 ? 7.293 -14.398 -6.629 1 98.62 374 ALA A N 1
ATOM 2679 C CA . ALA A 1 374 ? 8.336 -13.383 -6.809 1 98.62 374 ALA A CA 1
ATOM 2680 C C . ALA A 1 374 ? 7.758 -12.102 -7.406 1 98.62 374 ALA A C 1
ATOM 2682 O O . ALA A 1 374 ? 6.645 -12.102 -7.934 1 98.62 374 ALA A O 1
ATOM 2683 N N . GLY A 1 375 ? 8.477 -11.047 -7.246 1 98 375 GLY A N 1
ATOM 2684 C CA . GLY A 1 375 ? 7.988 -9.773 -7.75 1 98 375 GLY A CA 1
ATOM 2685 C C . GLY A 1 375 ? 9.086 -8.898 -8.32 1 98 375 GLY A C 1
ATOM 2686 O O . GLY A 1 375 ? 10.258 -9.078 -7.992 1 98 375 GLY A O 1
ATOM 2687 N N . ALA A 1 376 ? 8.664 -7.969 -9.203 1 97.81 376 ALA A N 1
ATOM 2688 C CA . ALA A 1 376 ? 9.57 -6.969 -9.781 1 97.81 376 ALA A CA 1
ATOM 2689 C C . ALA A 1 376 ? 10.312 -6.207 -8.688 1 97.81 376 ALA A C 1
ATOM 2691 O O . ALA A 1 376 ? 9.773 -5.992 -7.598 1 97.81 376 ALA A O 1
ATOM 2692 N N . GLY A 1 377 ? 11.477 -5.762 -8.992 1 97.56 377 GLY A N 1
ATOM 2693 C CA . GLY A 1 377 ? 12.305 -5.066 -8.016 1 97.56 377 GLY A CA 1
ATOM 2694 C C . GLY A 1 377 ? 13.086 -6.008 -7.121 1 97.56 377 GLY A C 1
ATOM 2695 O O . GLY A 1 377 ? 13.852 -5.562 -6.266 1 97.56 377 GLY A O 1
ATOM 2696 N N . GLY A 1 378 ? 13.023 -7.305 -7.402 1 98.31 378 GLY A N 1
ATOM 2697 C CA . GLY A 1 378 ? 13.703 -8.289 -6.578 1 98.31 378 GLY A CA 1
ATOM 2698 C C . GLY A 1 378 ? 13.008 -8.539 -5.25 1 98.31 378 GLY A C 1
ATOM 2699 O O . GLY A 1 378 ? 13.617 -8.375 -4.191 1 98.31 378 GLY A O 1
ATOM 2700 N N . LEU A 1 379 ? 11.75 -8.992 -5.328 1 98.75 379 LEU A N 1
ATOM 2701 C CA . LEU A 1 379 ? 10.953 -9.219 -4.129 1 98.75 379 LEU A CA 1
ATOM 2702 C C . LEU A 1 379 ? 10.383 -10.633 -4.121 1 98.75 379 LEU A C 1
ATOM 2704 O O . LEU A 1 379 ? 10.336 -11.297 -5.16 1 98.75 379 LEU A O 1
ATOM 2708 N N . GLY A 1 380 ? 10.039 -11.109 -3.012 1 98.81 380 GLY A N 1
ATOM 2709 C CA . GLY A 1 380 ? 9.352 -12.375 -2.816 1 98.81 380 GLY A CA 1
ATOM 2710 C C . GLY A 1 380 ? 8.406 -12.359 -1.63 1 98.81 380 GLY A C 1
ATOM 2711 O O . GLY A 1 380 ? 8.672 -11.695 -0.625 1 98.81 380 GLY A O 1
ATOM 2712 N N . ALA A 1 381 ? 7.297 -13.047 -1.736 1 98.88 381 ALA A N 1
ATOM 2713 C CA . ALA A 1 381 ? 6.336 -13.18 -0.643 1 98.88 381 ALA A CA 1
ATOM 2714 C C . ALA A 1 381 ? 5.809 -14.609 -0.55 1 98.88 381 ALA A C 1
ATOM 2716 O O . ALA A 1 381 ? 5.605 -15.273 -1.57 1 98.88 381 ALA A O 1
ATOM 2717 N N . ALA A 1 382 ? 5.621 -15.078 0.639 1 98.88 382 ALA A N 1
ATOM 2718 C CA . ALA A 1 382 ? 5.023 -16.391 0.894 1 98.88 382 ALA A CA 1
ATOM 2719 C C . ALA A 1 382 ? 4.062 -16.328 2.076 1 98.88 382 ALA A C 1
ATOM 2721 O O . ALA A 1 382 ? 4.277 -15.562 3.023 1 98.88 382 ALA A O 1
ATOM 2722 N N . THR A 1 383 ? 3.025 -17.031 2.008 1 98.88 383 THR A N 1
ATOM 2723 C CA . THR A 1 383 ? 2.043 -17.203 3.072 1 98.88 383 THR A CA 1
ATOM 2724 C C . THR A 1 383 ? 1.709 -18.688 3.26 1 98.88 383 THR A C 1
ATOM 2726 O O . THR A 1 383 ? 1.544 -19.406 2.283 1 98.88 383 THR A O 1
ATOM 2729 N N . TRP A 1 384 ? 1.663 -19.156 4.488 1 98.56 384 TRP A N 1
ATOM 2730 C CA . TRP A 1 384 ? 1.296 -20.547 4.742 1 98.56 384 TRP A CA 1
ATOM 2731 C C . TRP A 1 384 ? 0.115 -20.641 5.703 1 98.56 384 TRP A C 1
ATOM 2733 O O . TRP A 1 384 ? -0.035 -19.797 6.586 1 98.56 384 TRP A O 1
ATOM 2743 N N . VAL A 1 385 ? -0.7 -21.609 5.449 1 98.62 385 VAL A N 1
ATOM 2744 C CA . VAL A 1 385 ? -1.993 -21.734 6.113 1 98.62 385 VAL A CA 1
ATOM 2745 C C . VAL A 1 385 ? -2.209 -23.188 6.559 1 98.62 385 VAL A C 1
ATOM 2747 O O . VAL A 1 385 ? -1.55 -24.094 6.059 1 98.62 385 VAL A O 1
ATOM 2750 N N . GLU A 1 386 ? -3.133 -23.297 7.504 1 97.38 386 GLU A N 1
ATOM 2751 C CA . GLU A 1 386 ? -3.516 -24.609 8.023 1 97.38 386 GLU A CA 1
ATOM 2752 C C . GLU A 1 386 ? -5.035 -24.75 8.086 1 97.38 386 GLU A C 1
ATOM 2754 O O . GLU A 1 386 ? -5.746 -23.781 8.344 1 97.38 386 GLU A O 1
ATOM 2759 N N . MET A 1 387 ? -5.512 -25.891 7.781 1 95.75 387 MET A N 1
ATOM 2760 C CA . MET A 1 387 ? -6.922 -26.234 7.906 1 95.75 387 MET A CA 1
ATOM 2761 C C . MET A 1 387 ? -7.102 -27.422 8.859 1 95.75 387 MET A C 1
ATOM 2763 O O . MET A 1 387 ? -6.523 -28.484 8.648 1 95.75 387 MET A O 1
ATOM 2767 N N . PRO A 1 388 ? -7.797 -27.141 9.93 1 85.62 388 PRO A N 1
ATOM 2768 C CA . PRO A 1 388 ? -7.957 -28.203 10.922 1 85.62 388 PRO A CA 1
ATOM 2769 C C . PRO A 1 388 ? -8.664 -29.422 10.367 1 85.62 388 PRO A C 1
ATOM 2771 O O . PRO A 1 388 ? -9.305 -29.359 9.312 1 85.62 388 PRO A O 1
ATOM 2774 N N . GLU A 1 389 ? -8.57 -30.547 11.094 1 76 389 GLU A N 1
ATOM 2775 C CA . GLU A 1 389 ? -9.141 -31.828 10.703 1 76 389 GLU A CA 1
ATOM 2776 C C . GLU A 1 389 ? -10.672 -31.766 10.703 1 76 389 GLU A C 1
ATOM 2778 O O . GLU A 1 389 ? -11.266 -31.047 11.5 1 76 389 GLU A O 1
ATOM 2783 N N . MET B 1 1 ? -2.303 -1.972 24.125 1 57.59 1 MET B N 1
ATOM 2784 C CA . MET B 1 1 ? -1.41 -2.266 23 1 57.59 1 MET B CA 1
ATOM 2785 C C . MET B 1 1 ? 0.027 -1.881 23.344 1 57.59 1 MET B C 1
ATOM 2787 O O . MET B 1 1 ? 0.262 -0.925 24.078 1 57.59 1 MET B O 1
ATOM 2791 N N . ASN B 1 2 ? 0.979 -2.775 22.969 1 76.75 2 ASN B N 1
ATOM 2792 C CA . ASN B 1 2 ? 2.357 -2.568 23.391 1 76.75 2 ASN B CA 1
ATOM 2793 C C . ASN B 1 2 ? 3.004 -1.397 22.656 1 76.75 2 ASN B C 1
ATOM 2795 O O . ASN B 1 2 ? 2.783 -1.21 21.469 1 76.75 2 ASN B O 1
ATOM 2799 N N . ALA B 1 3 ? 3.531 -0.539 23.438 1 94.25 3 ALA B N 1
ATOM 2800 C CA . ALA B 1 3 ? 4.293 0.598 22.922 1 94.25 3 ALA B CA 1
ATOM 2801 C C . ALA B 1 3 ? 5.383 0.139 21.969 1 94.25 3 ALA B C 1
ATOM 2803 O O . ALA B 1 3 ? 6.023 -0.892 22.188 1 94.25 3 ALA B O 1
ATOM 2804 N N . ILE B 1 4 ? 5.484 0.815 20.875 1 98.25 4 ILE B N 1
ATOM 2805 C CA . ILE B 1 4 ? 6.523 0.494 19.906 1 98.25 4 ILE B CA 1
ATOM 2806 C C . ILE B 1 4 ? 7.562 1.609 19.875 1 98.25 4 ILE B C 1
ATOM 2808 O O . ILE B 1 4 ? 7.23 2.773 19.625 1 98.25 4 ILE B O 1
ATOM 2812 N N . PRO B 1 5 ? 8.836 1.261 20.078 1 98.5 5 PRO B N 1
ATOM 2813 C CA . PRO B 1 5 ? 9.914 2.254 20.109 1 98.5 5 PRO B CA 1
ATOM 2814 C C . PRO B 1 5 ? 10.062 2.99 18.781 1 98.5 5 PRO B C 1
ATOM 2816 O O . PRO B 1 5 ? 9.984 2.371 17.719 1 98.5 5 PRO B O 1
ATOM 2819 N N . ILE B 1 6 ? 10.18 4.25 18.891 1 98.88 6 ILE B N 1
ATOM 2820 C CA . ILE B 1 6 ? 10.625 5.098 17.781 1 98.88 6 ILE B CA 1
ATOM 2821 C C . ILE B 1 6 ? 12.07 5.547 18.031 1 98.88 6 ILE B C 1
ATOM 2823 O O . ILE B 1 6 ? 12.352 6.215 19.031 1 98.88 6 ILE B O 1
ATOM 2827 N N . LEU B 1 7 ? 12.93 5.27 17.109 1 98.75 7 LEU B N 1
ATOM 2828 C CA . LEU B 1 7 ? 14.359 5.473 17.344 1 98.75 7 LEU B CA 1
ATOM 2829 C C . LEU B 1 7 ? 14.828 6.793 16.75 1 98.75 7 LEU B C 1
ATOM 2831 O O . LEU B 1 7 ? 15.766 7.414 17.25 1 98.75 7 LEU B O 1
ATOM 2835 N N . ALA B 1 8 ? 14.25 7.188 15.656 1 98.81 8 ALA B N 1
ATOM 2836 C CA . ALA B 1 8 ? 14.633 8.398 14.938 1 98.81 8 ALA B CA 1
ATOM 2837 C C . ALA B 1 8 ? 13.531 8.828 13.969 1 98.81 8 ALA B C 1
ATOM 2839 O O . ALA B 1 8 ? 12.633 8.047 13.656 1 98.81 8 ALA B O 1
ATOM 2840 N N . TRP B 1 9 ? 13.578 10.039 13.555 1 98.88 9 TRP B N 1
ATOM 2841 C CA . TRP B 1 9 ? 12.664 10.625 12.578 1 98.88 9 TRP B CA 1
ATOM 2842 C C . TRP B 1 9 ? 13.336 11.766 11.812 1 98.88 9 TRP B C 1
ATOM 2844 O O . TRP B 1 9 ? 14.281 12.383 12.312 1 98.88 9 TRP B O 1
ATOM 2854 N N . ALA B 1 10 ? 12.836 12.008 10.609 1 98.88 10 ALA B N 1
ATOM 2855 C CA . ALA B 1 10 ? 13.336 13.125 9.805 1 98.88 10 ALA B CA 1
ATOM 2856 C C . ALA B 1 10 ? 12.383 13.445 8.656 1 98.88 10 ALA B C 1
ATOM 2858 O O . ALA B 1 10 ? 11.578 12.594 8.25 1 98.88 10 ALA B O 1
ATOM 2859 N N . ARG B 1 11 ? 12.492 14.602 8.18 1 98.88 11 ARG B N 1
ATOM 2860 C CA . ARG B 1 11 ? 11.742 15 6.992 1 98.88 11 ARG B CA 1
ATOM 2861 C C . ARG B 1 11 ? 12.578 15.898 6.09 1 98.88 11 ARG B C 1
ATOM 2863 O O . ARG B 1 11 ? 13.609 16.422 6.516 1 98.88 11 ARG B O 1
ATOM 2870 N N . THR B 1 12 ? 12.156 16.047 4.91 1 98.88 12 THR B N 1
ATOM 2871 C CA . THR B 1 12 ? 12.734 17.016 3.988 1 98.88 12 THR B CA 1
ATOM 2872 C C . THR B 1 12 ? 12.086 18.391 4.188 1 98.88 12 THR B C 1
ATOM 2874 O O . THR B 1 12 ? 11.055 18.516 4.844 1 98.88 12 THR B O 1
ATOM 2877 N N . PRO B 1 13 ? 12.828 19.469 3.633 1 98.44 13 PRO B N 1
ATOM 2878 C CA . PRO B 1 13 ? 11.992 20.641 3.361 1 98.44 13 PRO B CA 1
ATOM 2879 C C . PRO B 1 13 ? 10.859 20.344 2.379 1 98.44 13 PRO B C 1
ATOM 2881 O O . PRO B 1 13 ? 10.961 19.406 1.593 1 98.44 13 PRO B O 1
ATOM 2884 N N . VAL B 1 14 ? 9.805 21.062 2.512 1 98.62 14 VAL B N 1
ATOM 2885 C CA . VAL B 1 14 ? 8.711 20.969 1.553 1 98.62 14 VAL B CA 1
ATOM 2886 C C . VAL B 1 14 ? 8.797 22.125 0.559 1 98.62 14 VAL B C 1
ATOM 2888 O O . VAL B 1 14 ? 9.055 23.266 0.947 1 98.62 14 VAL B O 1
ATOM 2891 N N . ALA B 1 15 ? 8.695 21.828 -0.688 1 98.44 15 ALA B N 1
ATOM 2892 C CA . ALA B 1 15 ? 8.742 22.844 -1.736 1 98.44 15 ALA B CA 1
ATOM 2893 C C . ALA B 1 15 ? 7.562 22.719 -2.691 1 98.44 15 ALA B C 1
ATOM 2895 O O . ALA B 1 15 ? 7.145 21.594 -3.016 1 98.44 15 ALA B O 1
ATOM 2896 N N . PRO B 1 16 ? 7.074 23.812 -3.191 1 96.88 16 PRO B N 1
ATOM 2897 C CA . PRO B 1 16 ? 5.961 23.75 -4.141 1 96.88 16 PRO B CA 1
ATOM 2898 C C . PRO B 1 16 ? 6.32 23.016 -5.426 1 96.88 16 PRO B C 1
ATOM 2900 O O . PRO B 1 16 ? 7.496 22.953 -5.797 1 96.88 16 PRO B O 1
ATOM 2903 N N . VAL B 1 17 ? 5.301 22.5 -6.047 1 96.25 17 VAL B N 1
ATOM 2904 C CA . VAL B 1 17 ? 5.449 21.844 -7.344 1 96.25 17 VAL B CA 1
ATOM 2905 C C . VAL B 1 17 ? 6.207 22.766 -8.305 1 96.25 17 VAL B C 1
ATOM 2907 O O . VAL B 1 17 ? 5.98 23.969 -8.32 1 96.25 17 VAL B O 1
ATOM 2910 N N . GLY B 1 18 ? 7.133 22.203 -9 1 95.31 18 GLY B N 1
ATOM 2911 C CA . GLY B 1 18 ? 7.906 22.984 -9.945 1 95.31 18 GLY B CA 1
ATOM 2912 C C . GLY B 1 18 ? 9.039 23.766 -9.297 1 95.31 18 GLY B C 1
ATOM 2913 O O . GLY B 1 18 ? 9.781 24.469 -9.984 1 95.31 18 GLY B O 1
ATOM 2914 N N . GLY B 1 19 ? 9.18 23.641 -8.008 1 95.06 19 GLY B N 1
ATOM 2915 C CA . GLY B 1 19 ? 10.203 24.375 -7.281 1 95.06 19 GLY B CA 1
ATOM 2916 C C . GLY B 1 19 ? 11.539 23.672 -7.242 1 95.06 19 GLY B C 1
ATOM 2917 O O . GLY B 1 19 ? 11.891 22.953 -8.18 1 95.06 19 GLY B O 1
ATOM 2918 N N . VAL B 1 20 ? 12.281 23.875 -6.191 1 96.19 20 VAL B N 1
ATOM 2919 C CA . VAL B 1 20 ? 13.68 23.5 -6.066 1 96.19 20 VAL B CA 1
ATOM 2920 C C . VAL B 1 20 ? 13.797 21.969 -6.059 1 96.19 20 VAL B C 1
ATOM 2922 O O . VAL B 1 20 ? 14.812 21.422 -6.484 1 96.19 20 VAL B O 1
ATOM 2925 N N . LEU B 1 21 ? 12.75 21.266 -5.668 1 97.88 21 LEU B N 1
ATOM 2926 C CA . LEU B 1 21 ? 12.805 19.812 -5.547 1 97.88 21 LEU B CA 1
ATOM 2927 C C . LEU B 1 21 ? 12.172 19.156 -6.766 1 97.88 21 LEU B C 1
ATOM 2929 O O . LEU B 1 21 ? 11.969 17.938 -6.777 1 97.88 21 LEU B O 1
ATOM 2933 N N . ALA B 1 22 ? 11.914 19.875 -7.828 1 96.88 22 ALA B N 1
ATOM 2934 C CA . ALA B 1 22 ? 11.078 19.438 -8.945 1 96.88 22 ALA B CA 1
ATOM 2935 C C . ALA B 1 22 ? 11.727 18.281 -9.688 1 96.88 22 ALA B C 1
ATOM 2937 O O . ALA B 1 22 ? 11.031 17.5 -10.359 1 96.88 22 ALA B O 1
ATOM 2938 N N . ALA B 1 23 ? 12.992 18.109 -9.57 1 96.5 23 ALA B N 1
ATOM 2939 C CA . ALA B 1 23 ? 13.68 17.047 -10.305 1 96.5 23 ALA B CA 1
ATOM 2940 C C . ALA B 1 23 ? 13.75 15.766 -9.492 1 96.5 23 ALA B C 1
ATOM 2942 O O . ALA B 1 23 ? 14.086 14.703 -10.023 1 96.5 23 ALA B O 1
ATOM 2943 N N . CYS B 1 24 ? 13.383 15.812 -8.273 1 97.5 24 CYS B N 1
ATOM 2944 C CA . CYS B 1 24 ? 13.531 14.672 -7.371 1 97.5 24 CYS B CA 1
ATOM 2945 C C . CYS B 1 24 ? 12.359 13.711 -7.508 1 97.5 24 CYS B C 1
ATOM 2947 O O . CYS B 1 24 ? 11.203 14.125 -7.48 1 97.5 24 CYS B O 1
ATOM 2949 N N . GLN B 1 25 ? 12.703 12.438 -7.707 1 97.31 25 GLN B N 1
ATOM 2950 C CA . GLN B 1 25 ? 11.719 11.375 -7.535 1 97.31 25 GLN B CA 1
ATOM 2951 C C . GLN B 1 25 ? 11.461 11.102 -6.059 1 97.31 25 GLN B C 1
ATOM 2953 O O . GLN B 1 25 ? 12.234 11.523 -5.195 1 97.31 25 GLN B O 1
ATOM 2958 N N . PRO B 1 26 ? 10.398 10.375 -5.75 1 98.31 26 PRO B N 1
ATOM 2959 C CA . PRO B 1 26 ? 10.102 10.117 -4.34 1 98.31 26 PRO B CA 1
ATOM 2960 C C . PRO B 1 26 ? 11.289 9.508 -3.592 1 98.31 26 PRO B C 1
ATOM 2962 O O . PRO B 1 26 ? 11.57 9.891 -2.455 1 98.31 26 PRO B O 1
ATOM 2965 N N . HIS B 1 27 ? 12.023 8.547 -4.238 1 98.25 27 HIS B N 1
ATOM 2966 C CA . HIS B 1 27 ? 13.125 7.898 -3.547 1 98.25 27 HIS B CA 1
ATOM 2967 C C . HIS B 1 27 ? 14.312 8.844 -3.4 1 98.25 27 HIS B C 1
ATOM 2969 O O . HIS B 1 27 ? 15.109 8.703 -2.465 1 98.25 27 HIS B O 1
ATOM 2975 N N . ASP B 1 28 ? 14.438 9.891 -4.297 1 98.12 28 ASP B N 1
ATOM 2976 C CA . ASP B 1 28 ? 15.469 10.914 -4.152 1 98.12 28 ASP B CA 1
ATOM 2977 C C . ASP B 1 28 ? 15.203 11.781 -2.918 1 98.12 28 ASP B C 1
ATOM 2979 O O . ASP B 1 28 ? 16.141 12.219 -2.25 1 98.12 28 ASP B O 1
ATOM 2983 N N . LEU B 1 29 ? 13.969 12.023 -2.701 1 98.81 29 LEU B N 1
ATOM 2984 C CA . LEU B 1 29 ? 13.57 12.82 -1.547 1 98.81 29 LEU B CA 1
ATOM 2985 C C . LEU B 1 29 ? 13.82 12.055 -0.249 1 98.81 29 LEU B C 1
ATOM 2987 O O . LEU B 1 29 ? 14.344 12.617 0.715 1 98.81 29 LEU B O 1
ATOM 2991 N N . ALA B 1 30 ? 13.492 10.781 -0.201 1 98.88 30 ALA B N 1
ATOM 2992 C CA . ALA B 1 30 ? 13.383 10.039 1.053 1 98.88 30 ALA B CA 1
ATOM 2993 C C . ALA B 1 30 ? 14.711 9.398 1.437 1 98.88 30 ALA B C 1
ATOM 2995 O O . ALA B 1 30 ? 14.992 9.195 2.619 1 98.88 30 ALA B O 1
ATOM 2996 N N . ALA B 1 31 ? 15.602 9.07 0.5 1 98.81 31 ALA B N 1
ATOM 2997 C CA . ALA B 1 31 ? 16.812 8.297 0.745 1 98.81 31 ALA B CA 1
ATOM 2998 C C . ALA B 1 31 ? 17.734 9 1.739 1 98.81 31 ALA B C 1
ATOM 3000 O O . ALA B 1 31 ? 18.25 8.375 2.668 1 98.81 31 ALA B O 1
ATOM 3001 N N . PRO B 1 32 ? 17.922 10.32 1.625 1 98.81 32 PRO B N 1
ATOM 3002 C CA . PRO B 1 32 ? 18.797 11 2.582 1 98.81 32 PRO B CA 1
ATOM 3003 C C . PRO B 1 32 ? 18.281 10.938 4.016 1 98.81 32 PRO B C 1
ATOM 3005 O O . PRO B 1 32 ? 19.062 10.992 4.965 1 98.81 32 PRO B O 1
ATOM 3008 N N . LEU B 1 33 ? 16.969 10.82 4.156 1 98.94 33 LEU B N 1
ATOM 3009 C CA . LEU B 1 33 ? 16.375 10.727 5.484 1 98.94 33 LEU B CA 1
ATOM 3010 C C . LEU B 1 33 ? 16.781 9.43 6.172 1 98.94 33 LEU B C 1
ATOM 3012 O O . LEU B 1 33 ? 17 9.398 7.387 1 98.94 33 LEU B O 1
ATOM 3016 N N . VAL B 1 34 ? 16.859 8.32 5.391 1 98.94 34 VAL B N 1
ATOM 3017 C CA . VAL B 1 34 ? 17.234 7.027 5.941 1 98.94 34 VAL B CA 1
ATOM 3018 C C . VAL B 1 34 ? 18.641 7.102 6.52 1 98.94 34 VAL B C 1
ATOM 3020 O O . VAL B 1 34 ? 18.891 6.648 7.641 1 98.94 34 VAL B O 1
ATOM 3023 N N . ALA B 1 35 ? 19.547 7.715 5.773 1 98.5 35 ALA B N 1
ATOM 3024 C CA . ALA B 1 35 ? 20.922 7.863 6.238 1 98.5 35 ALA B CA 1
ATOM 3025 C C . ALA B 1 35 ? 20.984 8.664 7.539 1 98.5 35 ALA B C 1
ATOM 3027 O O . ALA B 1 35 ? 21.672 8.273 8.484 1 98.5 35 ALA B O 1
ATOM 3028 N N . ARG B 1 36 ? 20.297 9.75 7.562 1 98.62 36 ARG B N 1
ATOM 3029 C CA . ARG B 1 36 ? 20.266 10.609 8.742 1 98.62 36 ARG B CA 1
ATOM 3030 C C . ARG B 1 36 ? 19.703 9.852 9.945 1 98.62 36 ARG B C 1
ATOM 3032 O O . ARG B 1 36 ? 20.266 9.914 11.047 1 98.62 36 ARG B O 1
ATOM 3039 N N . MET B 1 37 ? 18.609 9.094 9.781 1 98.81 37 MET B N 1
ATOM 3040 C CA . MET B 1 37 ? 17.938 8.398 10.875 1 98.81 37 MET B CA 1
ATOM 3041 C C . MET B 1 37 ? 18.828 7.281 11.43 1 98.81 37 MET B C 1
ATOM 3043 O O . MET B 1 37 ? 18.875 7.066 12.641 1 98.81 37 MET B O 1
ATOM 3047 N N . LEU B 1 38 ? 19.5 6.555 10.531 1 98.81 38 LEU B N 1
ATOM 3048 C CA . LEU B 1 38 ? 20.391 5.492 10.977 1 98.81 38 LEU B CA 1
ATOM 3049 C C . LEU B 1 38 ? 21.562 6.062 11.789 1 98.81 38 LEU B C 1
ATOM 3051 O O . LEU B 1 38 ? 21.953 5.484 12.805 1 98.81 38 LEU B O 1
ATOM 3055 N N . ALA B 1 39 ? 22.078 7.219 11.344 1 98.5 39 ALA B N 1
ATOM 3056 C CA . ALA B 1 39 ? 23.125 7.891 12.094 1 98.5 39 ALA B CA 1
ATOM 3057 C C . ALA B 1 39 ? 22.625 8.328 13.469 1 98.5 39 ALA B C 1
ATOM 3059 O O . ALA B 1 39 ? 23.297 8.109 14.484 1 98.5 39 ALA B O 1
ATOM 3060 N N . ASP B 1 40 ? 21.484 8.938 13.508 1 98.12 40 ASP B N 1
ATOM 3061 C CA . ASP B 1 40 ? 20.906 9.43 14.758 1 98.12 40 ASP B CA 1
ATOM 3062 C C . ASP B 1 40 ? 20.641 8.289 15.734 1 98.12 40 ASP B C 1
ATOM 3064 O O . ASP B 1 40 ? 20.797 8.453 16.938 1 98.12 40 ASP B O 1
ATOM 3068 N N . ALA B 1 41 ? 20.234 7.156 15.219 1 98.5 41 ALA B N 1
ATOM 3069 C CA . ALA B 1 41 ? 19.891 6.012 16.062 1 98.5 41 ALA B CA 1
ATOM 3070 C C . ALA B 1 41 ? 21.109 5.152 16.344 1 98.5 41 ALA B C 1
ATOM 3072 O O . ALA B 1 41 ? 21.047 4.199 17.125 1 98.5 41 ALA B O 1
ATOM 3073 N N . GLU B 1 42 ? 22.234 5.438 15.648 1 98.19 42 GLU B N 1
ATOM 3074 C CA . GLU B 1 42 ? 23.469 4.656 15.766 1 98.19 42 GLU B CA 1
ATOM 3075 C C . GLU B 1 42 ? 23.219 3.197 15.375 1 98.19 42 GLU B C 1
ATOM 3077 O O . GLU B 1 42 ? 23.594 2.285 16.109 1 98.19 42 GLU B O 1
ATOM 3082 N N . LEU B 1 43 ? 22.594 2.969 14.312 1 98.75 43 LEU B N 1
ATOM 3083 C CA . LEU B 1 43 ? 22.328 1.647 13.75 1 98.75 43 LEU B CA 1
ATOM 3084 C C . LEU B 1 43 ? 22.953 1.511 12.367 1 98.75 43 LEU B C 1
ATOM 3086 O O . LEU B 1 43 ? 22.969 2.465 11.586 1 98.75 43 LEU B O 1
ATOM 3090 N N . PRO B 1 44 ? 23.516 0.366 12.047 1 98.56 44 PRO B N 1
ATOM 3091 C CA . PRO B 1 44 ? 23.938 0.112 10.672 1 98.56 44 PRO B CA 1
ATOM 3092 C C . PRO B 1 44 ? 22.781 -0.161 9.727 1 98.56 44 PRO B C 1
ATOM 3094 O O . PRO B 1 44 ? 21.672 -0.49 10.18 1 98.56 44 PRO B O 1
ATOM 3097 N N . ALA B 1 45 ? 22.984 -0.042 8.484 1 98.75 45 ALA B N 1
ATOM 3098 C CA . ALA B 1 45 ? 21.953 -0.297 7.488 1 98.75 45 ALA B CA 1
ATOM 3099 C C . ALA B 1 45 ? 21.406 -1.721 7.605 1 98.75 45 ALA B C 1
ATOM 3101 O O . ALA B 1 45 ? 20.234 -1.967 7.355 1 98.75 45 ALA B O 1
ATOM 3102 N N . GLU B 1 46 ? 22.203 -2.67 8.008 1 98.31 46 GLU B N 1
ATOM 3103 C CA . GLU B 1 46 ? 21.875 -4.09 8.094 1 98.31 46 GLU B CA 1
ATOM 3104 C C . GLU B 1 46 ? 20.844 -4.348 9.195 1 98.31 46 GLU B C 1
ATOM 3106 O O . GLU B 1 46 ? 20.25 -5.422 9.25 1 98.31 46 GLU B O 1
ATOM 3111 N N . ALA B 1 47 ? 20.641 -3.371 10.039 1 98.62 47 ALA B N 1
ATOM 3112 C CA . ALA B 1 47 ? 19.672 -3.527 11.117 1 98.62 47 ALA B CA 1
ATOM 3113 C C . ALA B 1 47 ? 18.25 -3.434 10.586 1 98.62 47 ALA B C 1
ATOM 3115 O O . ALA B 1 47 ? 17.297 -3.912 11.227 1 98.62 47 ALA B O 1
ATOM 3116 N N . VAL B 1 48 ? 18.094 -2.822 9.43 1 98.88 48 VAL B N 1
ATOM 3117 C CA . VAL B 1 48 ? 16.75 -2.582 8.891 1 98.88 48 VAL B CA 1
ATOM 3118 C C . VAL B 1 48 ? 16.219 -3.859 8.25 1 98.88 48 VAL B C 1
ATOM 3120 O O . VAL B 1 48 ? 16.906 -4.508 7.465 1 98.88 48 VAL B O 1
ATOM 3123 N N . ASP B 1 49 ? 14.93 -4.133 8.531 1 98.75 49 ASP B N 1
ATOM 3124 C CA . ASP B 1 49 ? 14.344 -5.395 8.086 1 98.75 49 ASP B CA 1
ATOM 3125 C C . ASP B 1 49 ? 13.312 -5.164 6.988 1 98.75 49 ASP B C 1
ATOM 3127 O O . ASP B 1 49 ? 12.945 -6.094 6.27 1 98.75 49 ASP B O 1
ATOM 3131 N N . ALA B 1 50 ? 12.773 -3.992 6.906 1 98.94 50 ALA B N 1
ATOM 3132 C CA . ALA B 1 50 ? 11.711 -3.719 5.941 1 98.94 50 ALA B CA 1
ATOM 3133 C C . ALA B 1 50 ? 11.492 -2.217 5.781 1 98.94 50 ALA B C 1
ATOM 3135 O O . ALA B 1 50 ? 11.898 -1.429 6.637 1 98.94 50 ALA B O 1
ATOM 3136 N N . VAL B 1 51 ? 10.859 -1.815 4.699 1 98.94 51 VAL B N 1
ATOM 3137 C CA . VAL B 1 51 ? 10.453 -0.439 4.434 1 98.94 51 VAL B CA 1
ATOM 3138 C C . VAL B 1 51 ? 8.969 -0.399 4.062 1 98.94 51 VAL B C 1
ATOM 3140 O O . VAL B 1 51 ? 8.5 -1.203 3.252 1 98.94 51 VAL B O 1
ATOM 3143 N N . VAL B 1 52 ? 8.195 0.447 4.691 1 99 52 VAL B N 1
ATOM 3144 C CA . VAL B 1 52 ? 6.797 0.721 4.359 1 99 52 VAL B CA 1
ATOM 3145 C C . VAL B 1 52 ? 6.621 2.207 4.055 1 99 52 VAL B C 1
ATOM 3147 O O . VAL B 1 52 ? 6.82 3.055 4.926 1 99 52 VAL B O 1
ATOM 3150 N N . LEU B 1 53 ? 6.203 2.535 2.838 1 98.94 53 LEU B N 1
ATOM 3151 C CA . LEU B 1 53 ? 6.211 3.926 2.4 1 98.94 53 LEU B CA 1
ATOM 3152 C C . LEU B 1 53 ? 4.863 4.316 1.81 1 98.94 53 LEU B C 1
ATOM 3154 O O . LEU B 1 53 ? 4.344 3.631 0.926 1 98.94 53 LEU B O 1
ATOM 3158 N N . GLY B 1 54 ? 4.273 5.395 2.312 1 98.94 54 GLY B N 1
ATOM 3159 C CA . GLY B 1 54 ? 3.107 5.977 1.671 1 98.94 54 GLY B CA 1
ATOM 3160 C C . GLY B 1 54 ? 3.449 6.781 0.432 1 98.94 54 GLY B C 1
ATOM 3161 O O . GLY B 1 54 ? 4.348 7.625 0.461 1 98.94 54 GLY B O 1
ATOM 3162 N N . ASN B 1 55 ? 2.814 6.609 -0.647 1 98.81 55 ASN B N 1
ATOM 3163 C CA . ASN B 1 55 ? 2.939 7.324 -1.913 1 98.81 55 ASN B CA 1
ATOM 3164 C C . ASN B 1 55 ? 1.657 7.238 -2.734 1 98.81 55 ASN B C 1
ATOM 3166 O O . ASN B 1 55 ? 1.13 6.148 -2.959 1 98.81 55 ASN B O 1
ATOM 3170 N N . ALA B 1 56 ? 1.187 8.375 -3.189 1 98 56 ALA B N 1
ATOM 3171 C CA . ALA B 1 56 ? -0.135 8.375 -3.812 1 98 56 ALA B CA 1
ATOM 3172 C C . ALA B 1 56 ? -0.031 8.625 -5.312 1 98 56 ALA B C 1
ATOM 3174 O O . ALA B 1 56 ? -0.785 8.039 -6.098 1 98 56 ALA B O 1
ATOM 3175 N N . LEU B 1 57 ? 0.924 9.438 -5.746 1 96.5 57 LEU B N 1
ATOM 3176 C CA . LEU B 1 57 ? 0.888 9.992 -7.098 1 96.5 57 LEU B CA 1
ATOM 3177 C C . LEU B 1 57 ? 2 9.398 -7.957 1 96.5 57 LEU B C 1
ATOM 3179 O O . LEU B 1 57 ? 2.107 9.711 -9.141 1 96.5 57 LEU B O 1
ATOM 3183 N N . GLY B 1 58 ? 2.775 8.586 -7.41 1 92.94 58 GLY B N 1
ATOM 3184 C CA . GLY B 1 58 ? 3.984 8.125 -8.078 1 92.94 58 GLY B CA 1
ATOM 3185 C C . GLY B 1 58 ? 3.705 7.336 -9.344 1 92.94 58 GLY B C 1
ATOM 3186 O O . GLY B 1 58 ? 2.547 7.137 -9.711 1 92.94 58 GLY B O 1
ATOM 3187 N N . ALA B 1 59 ? 4.742 6.918 -9.992 1 91.06 59 ALA B N 1
ATOM 3188 C CA . ALA B 1 59 ? 4.695 6.234 -11.281 1 91.06 59 ALA B CA 1
ATOM 3189 C C . ALA B 1 59 ? 4.293 4.773 -11.117 1 91.06 59 ALA B C 1
ATOM 3191 O O . ALA B 1 59 ? 4.059 4.07 -12.102 1 91.06 59 ALA B O 1
ATOM 3192 N N . GLY B 1 60 ? 4.117 4.301 -9.914 1 94.12 60 GLY B N 1
ATOM 3193 C CA . GLY B 1 60 ? 4.035 2.869 -9.664 1 94.12 60 GLY B CA 1
ATOM 3194 C C . GLY B 1 60 ? 5.395 2.207 -9.531 1 94.12 60 GLY B C 1
ATOM 3195 O O . GLY B 1 60 ? 6.387 2.873 -9.227 1 94.12 60 GLY B O 1
ATOM 3196 N N . GLY B 1 61 ? 5.414 0.923 -9.539 1 96.5 61 GLY B N 1
ATOM 3197 C CA . GLY B 1 61 ? 6.676 0.203 -9.477 1 96.5 61 GLY B CA 1
ATOM 3198 C C . GLY B 1 61 ? 7.215 0.071 -8.07 1 96.5 61 GLY B C 1
ATOM 3199 O O . GLY B 1 61 ? 8.422 -0.087 -7.875 1 96.5 61 GLY B O 1
ATOM 3200 N N . ASN B 1 62 ? 6.375 0.312 -7.102 1 98.38 62 ASN B N 1
ATOM 3201 C CA . ASN B 1 62 ? 6.742 0.165 -5.695 1 98.38 62 ASN B CA 1
ATOM 3202 C C . ASN B 1 62 ? 7.816 1.17 -5.289 1 98.38 62 ASN B C 1
ATOM 3204 O O . ASN B 1 62 ? 8.945 0.787 -4.984 1 98.38 62 ASN B O 1
ATOM 3208 N N . PRO B 1 63 ? 7.48 2.393 -5.105 1 98.38 63 PRO B N 1
ATOM 3209 C CA . PRO B 1 63 ? 8.406 3.443 -4.676 1 98.38 63 PRO B CA 1
ATOM 3210 C C . PRO B 1 63 ? 9.133 3.094 -3.381 1 98.38 63 PRO B C 1
ATOM 3212 O O . PRO B 1 63 ? 10.273 3.521 -3.172 1 98.38 63 PRO B O 1
ATOM 3215 N N . ALA B 1 64 ? 8.523 2.334 -2.516 1 98.88 64 ALA B N 1
ATOM 3216 C CA . ALA B 1 64 ? 9.172 1.914 -1.277 1 98.88 64 ALA B CA 1
ATOM 3217 C C . ALA B 1 64 ? 10.422 1.092 -1.566 1 98.88 64 ALA B C 1
ATOM 3219 O O . ALA B 1 64 ? 11.453 1.266 -0.911 1 98.88 64 ALA B O 1
ATOM 3220 N N . ARG B 1 65 ? 10.297 0.156 -2.529 1 98.88 65 ARG B N 1
ATOM 3221 C CA . ARG B 1 65 ? 11.453 -0.654 -2.898 1 98.88 65 ARG B CA 1
ATOM 3222 C C . ARG B 1 65 ? 12.547 0.204 -3.531 1 98.88 65 ARG B C 1
ATOM 3224 O O . ARG B 1 65 ? 13.734 0.015 -3.256 1 98.88 65 ARG B O 1
ATOM 3231 N N . MET B 1 66 ? 12.133 1.168 -4.391 1 98.5 66 MET B N 1
ATOM 3232 C CA . MET B 1 66 ? 13.07 2.133 -4.949 1 98.5 66 MET B CA 1
ATOM 3233 C C . MET B 1 66 ? 13.836 2.855 -3.84 1 98.5 66 MET B C 1
ATOM 3235 O O . MET B 1 66 ? 15.047 3.031 -3.928 1 98.5 66 MET B O 1
ATOM 3239 N N . LEU B 1 67 ? 13.109 3.244 -2.822 1 98.81 67 LEU B N 1
ATOM 3240 C CA . LEU B 1 67 ? 13.711 3.936 -1.686 1 98.81 67 LEU B CA 1
ATOM 3241 C C . LEU B 1 67 ? 14.719 3.045 -0.977 1 98.81 67 LEU B C 1
ATOM 3243 O O . LEU B 1 67 ? 15.836 3.477 -0.685 1 98.81 67 LEU B O 1
ATOM 3247 N N . ALA B 1 68 ? 14.312 1.803 -0.656 1 98.88 68 ALA B N 1
ATOM 3248 C CA . ALA B 1 68 ? 15.195 0.886 0.055 1 98.88 68 ALA B CA 1
ATOM 3249 C C . ALA B 1 68 ? 16.516 0.721 -0.682 1 98.88 68 ALA B C 1
ATOM 3251 O O . ALA B 1 68 ? 17.594 0.817 -0.077 1 98.88 68 ALA B O 1
ATOM 3252 N N . LEU B 1 69 ? 16.422 0.53 -1.98 1 98.75 69 LEU B N 1
ATOM 3253 C CA . LEU B 1 69 ? 17.609 0.318 -2.805 1 98.75 69 LEU B CA 1
ATOM 3254 C C . LEU B 1 69 ? 18.422 1.598 -2.916 1 98.75 69 LEU B C 1
ATOM 3256 O O . LEU B 1 69 ? 19.641 1.574 -2.736 1 98.75 69 LEU B O 1
ATOM 3260 N N . ALA B 1 70 ? 17.766 2.729 -3.152 1 98.56 70 ALA B N 1
ATOM 3261 C CA . ALA B 1 70 ? 18.438 4.016 -3.322 1 98.56 70 ALA B CA 1
ATOM 3262 C C . ALA B 1 70 ? 19.156 4.434 -2.037 1 98.56 70 ALA B C 1
ATOM 3264 O O . ALA B 1 70 ? 20.188 5.102 -2.084 1 98.56 70 ALA B O 1
ATOM 3265 N N . ALA B 1 71 ? 18.609 4.039 -0.898 1 98.75 71 ALA B N 1
ATOM 3266 C CA . ALA B 1 71 ? 19.156 4.422 0.402 1 98.75 71 ALA B CA 1
ATOM 3267 C C . ALA B 1 71 ? 20.344 3.537 0.781 1 98.75 71 ALA B C 1
ATOM 3269 O O . ALA B 1 71 ? 20.969 3.742 1.823 1 98.75 71 ALA B O 1
ATOM 3270 N N . GLY B 1 72 ? 20.609 2.547 -0.017 1 98.19 72 GLY B N 1
ATOM 3271 C CA . GLY B 1 72 ? 21.75 1.673 0.255 1 98.19 72 GLY B CA 1
ATOM 3272 C C . GLY B 1 72 ? 21.438 0.615 1.299 1 98.19 72 GLY B C 1
ATOM 3273 O O . GLY B 1 72 ? 22.359 0.056 1.908 1 98.19 72 GLY B O 1
ATOM 3274 N N . LEU B 1 73 ? 20.219 0.342 1.589 1 98.81 73 LEU B N 1
ATOM 3275 C CA . LEU B 1 73 ? 19.859 -0.753 2.48 1 98.81 73 LEU B CA 1
ATOM 3276 C C . LEU B 1 73 ? 20.125 -2.102 1.823 1 98.81 73 LEU B C 1
ATOM 3278 O O . LEU B 1 73 ? 20.25 -2.188 0.599 1 98.81 73 LEU B O 1
ATOM 3282 N N . PRO B 1 74 ? 20.234 -3.152 2.633 1 98.56 74 PRO B N 1
ATOM 3283 C CA . PRO B 1 74 ? 20.469 -4.473 2.041 1 98.56 74 PRO B CA 1
ATOM 3284 C C . PRO B 1 74 ? 19.406 -4.859 1.019 1 98.56 74 PRO B C 1
ATOM 3286 O O . PRO B 1 74 ? 18.219 -4.621 1.242 1 98.56 74 PRO B O 1
ATOM 3289 N N . GLU B 1 75 ? 19.828 -5.473 -0.072 1 98.31 75 GLU B N 1
ATOM 3290 C CA . GLU B 1 75 ? 18.906 -5.84 -1.139 1 98.31 75 GLU B CA 1
ATOM 3291 C C . GLU B 1 75 ? 17.938 -6.926 -0.68 1 98.31 75 GLU B C 1
ATOM 3293 O O . GLU B 1 75 ? 16.891 -7.133 -1.294 1 98.31 75 GLU B O 1
ATOM 3298 N N . GLY B 1 76 ? 18.266 -7.621 0.431 1 98.31 76 GLY B N 1
ATOM 3299 C CA . GLY B 1 76 ? 17.484 -8.758 0.894 1 98.31 76 GLY B CA 1
ATOM 3300 C C . GLY B 1 76 ? 16.234 -8.352 1.671 1 98.31 76 GLY B C 1
ATOM 3301 O O . GLY B 1 76 ? 15.438 -9.203 2.047 1 98.31 76 GLY B O 1
ATOM 3302 N N . ILE B 1 77 ? 16.016 -7.012 1.876 1 97.5 77 ILE B N 1
ATOM 3303 C CA . ILE B 1 77 ? 14.867 -6.648 2.695 1 97.5 77 ILE B CA 1
ATOM 3304 C C . ILE B 1 77 ? 13.688 -6.301 1.797 1 97.5 77 ILE B C 1
ATOM 3306 O O . ILE B 1 77 ? 13.867 -5.754 0.707 1 97.5 77 ILE B O 1
ATOM 3310 N N . PRO B 1 78 ? 12.5 -6.672 2.232 1 98.56 78 PRO B N 1
ATOM 3311 C CA . PRO B 1 78 ? 11.281 -6.328 1.489 1 98.56 78 PRO B CA 1
ATOM 3312 C C . PRO B 1 78 ? 10.867 -4.875 1.682 1 98.56 78 PRO B C 1
ATOM 3314 O O . PRO B 1 78 ? 11.344 -4.207 2.607 1 98.56 78 PRO B O 1
ATOM 3317 N N . ALA B 1 79 ? 10.078 -4.363 0.781 1 98.88 79 ALA B N 1
ATOM 3318 C CA . ALA B 1 79 ? 9.508 -3.02 0.843 1 98.88 79 ALA B CA 1
ATOM 3319 C C . ALA B 1 79 ? 8.141 -2.977 0.172 1 98.88 79 ALA B C 1
ATOM 3321 O O . ALA B 1 79 ? 7.918 -3.635 -0.848 1 98.88 79 ALA B O 1
ATOM 3322 N N . VAL B 1 80 ? 7.219 -2.225 0.741 1 98.88 80 VAL B N 1
ATOM 3323 C CA . VAL B 1 80 ? 5.863 -2.139 0.202 1 98.88 80 VAL B CA 1
ATOM 3324 C C . VAL B 1 80 ? 5.398 -0.685 0.201 1 98.88 80 VAL B C 1
ATOM 3326 O O . VAL B 1 80 ? 5.668 0.06 1.146 1 98.88 80 VAL B O 1
ATOM 3329 N N . THR B 1 81 ? 4.73 -0.291 -0.847 1 98.88 81 THR B N 1
ATOM 3330 C CA . THR B 1 81 ? 4.152 1.043 -0.958 1 98.88 81 THR B CA 1
ATOM 3331 C C . THR B 1 81 ? 2.664 1.018 -0.621 1 98.88 81 THR B C 1
ATOM 3333 O O . THR B 1 81 ? 1.949 0.093 -1.015 1 98.88 81 THR B O 1
ATOM 3336 N N . LEU B 1 82 ? 2.238 2.012 0.117 1 98.75 82 LEU B N 1
ATOM 3337 C CA . LEU B 1 82 ? 0.835 2.146 0.491 1 98.75 82 LEU B CA 1
ATOM 3338 C C . LEU B 1 82 ? 0.224 3.396 -0.132 1 98.75 82 LEU B C 1
ATOM 3340 O O . LEU B 1 82 ? 0.864 4.449 -0.175 1 98.75 82 LEU B O 1
ATOM 3344 N N . ASP B 1 83 ? -1.015 3.219 -0.62 1 98.69 83 ASP B N 1
ATOM 3345 C CA . ASP B 1 83 ? -1.789 4.352 -1.121 1 98.69 83 ASP B CA 1
ATOM 3346 C C . ASP B 1 83 ? -3.146 4.438 -0.428 1 98.69 83 ASP B C 1
ATOM 3348 O O . ASP B 1 83 ? -4.027 3.609 -0.673 1 98.69 83 ASP B O 1
ATOM 3352 N N . SER B 1 84 ? -3.295 5.336 0.428 1 98.81 84 SER B N 1
ATOM 3353 C CA . SER B 1 84 ? -4.547 5.824 0.997 1 98.81 84 SER B CA 1
ATOM 3354 C C . SER B 1 84 ? -4.664 7.34 0.868 1 98.81 84 SER B C 1
ATOM 3356 O O . SER B 1 84 ? -5.215 8 1.748 1 98.81 84 SER B O 1
ATOM 3358 N N . GLN B 1 85 ? -3.996 7.789 -0.216 1 98.31 85 GLN B N 1
ATOM 3359 C CA . GLN B 1 85 ? -3.98 9.219 -0.521 1 98.31 85 GLN B CA 1
ATOM 3360 C C . GLN B 1 85 ? -3.346 10.016 0.614 1 98.31 85 GLN B C 1
ATOM 3362 O O . GLN B 1 85 ? -2.264 9.672 1.093 1 98.31 85 GLN B O 1
ATOM 3367 N N . CYS B 1 86 ? -3.953 11.086 1.04 1 98.62 86 CYS B N 1
ATOM 3368 C CA . CYS B 1 86 ? -3.354 11.984 2.02 1 98.62 86 CYS B CA 1
ATOM 3369 C C . CYS B 1 86 ? -3.002 11.242 3.301 1 98.62 86 CYS B C 1
ATOM 3371 O O . CYS B 1 86 ? -2.066 11.617 4.008 1 98.62 86 CYS B O 1
ATOM 3373 N N . CYS B 1 87 ? -3.693 10.125 3.613 1 98.88 87 CYS B N 1
ATOM 3374 C CA . CYS B 1 87 ? -3.512 9.383 4.859 1 98.88 87 CYS B CA 1
ATOM 3375 C C . CYS B 1 87 ? -2.334 8.43 4.758 1 98.88 87 CYS B C 1
ATOM 3377 O O . CYS B 1 87 ? -1.902 7.859 5.766 1 98.88 87 CYS B O 1
ATOM 3379 N N . ALA B 1 88 ? -1.735 8.297 3.617 1 98.88 88 ALA B N 1
ATOM 3380 C CA . ALA B 1 88 ? -0.828 7.199 3.301 1 98.88 88 ALA B CA 1
ATOM 3381 C C . ALA B 1 88 ? 0.371 7.188 4.246 1 98.88 88 ALA B C 1
ATOM 3383 O O . ALA B 1 88 ? 0.803 6.125 4.695 1 98.88 88 ALA B O 1
ATOM 3384 N N . GLY B 1 89 ? 0.927 8.328 4.523 1 98.94 89 GLY B N 1
ATOM 3385 C CA . GLY B 1 89 ? 2.096 8.391 5.387 1 98.94 89 GLY B CA 1
ATOM 3386 C C . GLY B 1 89 ? 1.829 7.871 6.789 1 98.94 89 GLY B C 1
ATOM 3387 O O . GLY B 1 89 ? 2.643 7.129 7.348 1 98.94 89 GLY B O 1
ATOM 3388 N N . LEU B 1 90 ? 0.72 8.242 7.422 1 98.94 90 LEU B N 1
ATOM 3389 C CA . LEU B 1 90 ? 0.373 7.762 8.758 1 98.94 90 LEU B CA 1
ATOM 3390 C C . LEU B 1 90 ? -0.016 6.285 8.719 1 98.94 90 LEU B C 1
ATOM 3392 O O . LEU B 1 90 ? 0.332 5.523 9.625 1 98.94 90 LEU B O 1
ATOM 3396 N N . ASP B 1 91 ? -0.757 5.941 7.66 1 98.94 91 ASP B N 1
ATOM 3397 C CA . ASP B 1 91 ? -1.116 4.535 7.523 1 98.94 91 ASP B CA 1
ATOM 3398 C C . ASP B 1 91 ? 0.128 3.662 7.375 1 98.94 91 ASP B C 1
ATOM 3400 O O . ASP B 1 91 ? 0.16 2.529 7.863 1 98.94 91 ASP B O 1
ATOM 3404 N N . ALA B 1 92 ? 1.131 4.172 6.656 1 98.94 92 ALA B N 1
ATOM 3405 C CA . ALA B 1 92 ? 2.383 3.43 6.527 1 98.94 92 ALA B CA 1
ATOM 3406 C C . ALA B 1 92 ? 2.994 3.15 7.898 1 98.94 92 ALA B C 1
ATOM 3408 O O . ALA B 1 92 ? 3.506 2.055 8.141 1 98.94 92 ALA B O 1
ATOM 3409 N N . VAL B 1 93 ? 2.965 4.082 8.812 1 98.94 93 VAL B N 1
ATOM 3410 C CA . VAL B 1 93 ? 3.475 3.9 10.164 1 98.94 93 VAL B CA 1
ATOM 3411 C C . VAL B 1 93 ? 2.658 2.828 10.883 1 98.94 93 VAL B C 1
ATOM 3413 O O . VAL B 1 93 ? 3.221 1.94 11.531 1 98.94 93 VAL B O 1
ATOM 3416 N N . THR B 1 94 ? 1.326 2.902 10.773 1 98.75 94 THR B N 1
ATOM 3417 C CA . THR B 1 94 ? 0.45 1.921 11.398 1 98.75 94 THR B CA 1
ATOM 3418 C C . THR B 1 94 ? 0.759 0.516 10.891 1 98.75 94 THR B C 1
ATOM 3420 O O . THR B 1 94 ? 0.892 -0.42 11.688 1 98.75 94 THR B O 1
ATOM 3423 N N . HIS B 1 95 ? 0.866 0.375 9.594 1 98.81 95 HIS B N 1
ATOM 3424 C CA . HIS B 1 95 ? 1.101 -0.94 9.008 1 98.81 95 HIS B CA 1
ATOM 3425 C C . HIS B 1 95 ? 2.502 -1.446 9.336 1 98.81 95 HIS B C 1
ATOM 3427 O O . HIS B 1 95 ? 2.709 -2.65 9.5 1 98.81 95 HIS B O 1
ATOM 3433 N N . ALA B 1 96 ? 3.48 -0.551 9.422 1 98.88 96 ALA B N 1
ATOM 3434 C CA . ALA B 1 96 ? 4.809 -0.941 9.891 1 98.88 96 ALA B CA 1
ATOM 3435 C C . ALA B 1 96 ? 4.742 -1.495 11.312 1 98.88 96 ALA B C 1
ATOM 3437 O O . ALA B 1 96 ? 5.379 -2.504 11.617 1 98.88 96 ALA B O 1
ATOM 3438 N N . CYS B 1 97 ? 3.99 -0.839 12.18 1 98.62 97 CYS B N 1
ATOM 3439 C CA . CYS B 1 97 ? 3.805 -1.328 13.539 1 98.62 97 CYS B CA 1
ATOM 3440 C C . CYS B 1 97 ? 3.154 -2.707 13.539 1 98.62 97 CYS B C 1
ATOM 3442 O O . CYS B 1 97 ? 3.447 -3.535 14.406 1 98.62 97 CYS B O 1
ATOM 3444 N N . GLY B 1 98 ? 2.26 -2.936 12.562 1 97.88 98 GLY B N 1
ATOM 3445 C CA . GLY B 1 98 ? 1.679 -4.258 12.406 1 97.88 98 GLY B CA 1
ATOM 3446 C C . GLY B 1 98 ? 2.713 -5.336 12.125 1 97.88 98 GLY B C 1
ATOM 3447 O O . GLY B 1 98 ? 2.646 -6.426 12.695 1 97.88 98 GLY B O 1
ATOM 3448 N N . LEU B 1 99 ? 3.67 -5.039 11.227 1 97.88 99 LEU B N 1
ATOM 3449 C CA . LEU B 1 99 ? 4.73 -5.992 10.922 1 97.88 99 LEU B CA 1
ATOM 3450 C C . LEU B 1 99 ? 5.547 -6.32 12.172 1 97.88 99 LEU B C 1
ATOM 3452 O O . LEU B 1 99 ? 5.922 -7.473 12.383 1 97.88 99 LEU B O 1
ATOM 3456 N N . LEU B 1 100 ? 5.82 -5.301 12.945 1 97.81 100 LEU B N 1
ATOM 3457 C CA . LEU B 1 100 ? 6.562 -5.492 14.188 1 97.81 100 LEU B CA 1
ATOM 3458 C C . LEU B 1 100 ? 5.77 -6.355 15.164 1 97.81 100 LEU B C 1
ATOM 3460 O O . LEU B 1 100 ? 6.324 -7.27 15.781 1 97.81 100 LEU B O 1
ATOM 3464 N N . ALA B 1 101 ? 4.5 -6.086 15.234 1 95.56 101 ALA B N 1
ATOM 3465 C CA . ALA B 1 101 ? 3.631 -6.82 16.141 1 95.56 101 ALA B CA 1
ATOM 3466 C C . ALA B 1 101 ? 3.521 -8.289 15.742 1 95.56 101 ALA B C 1
ATOM 3468 O O . ALA B 1 101 ? 3.408 -9.164 16.594 1 95.56 101 ALA B O 1
ATOM 3469 N N . LEU B 1 102 ? 3.623 -8.555 14.414 1 94.56 102 LEU B N 1
ATOM 3470 C CA . LEU B 1 102 ? 3.494 -9.914 13.891 1 94.56 102 LEU B CA 1
ATOM 3471 C C . LEU B 1 102 ? 4.809 -10.672 14.016 1 94.56 102 LEU B C 1
ATOM 3473 O O . LEU B 1 102 ? 4.855 -11.883 13.789 1 94.56 102 LEU B O 1
ATOM 3477 N N . GLY B 1 103 ? 5.855 -9.93 14.367 1 93.5 103 GLY B N 1
ATOM 3478 C CA . GLY B 1 103 ? 7.172 -10.539 14.391 1 93.5 103 GLY B CA 1
ATOM 3479 C C . GLY B 1 103 ? 7.766 -10.727 13.008 1 93.5 103 GLY B C 1
ATOM 3480 O O . GLY B 1 103 ? 8.648 -11.57 12.812 1 93.5 103 GLY B O 1
ATOM 3481 N N . GLN B 1 104 ? 7.277 -9.961 12.031 1 93.88 104 GLN B N 1
ATOM 3482 C CA . GLN B 1 104 ? 7.75 -10.047 10.656 1 93.88 104 GLN B CA 1
ATOM 3483 C C . GLN B 1 104 ? 9.008 -9.211 10.453 1 93.88 104 GLN B C 1
ATOM 3485 O O . GLN B 1 104 ? 9.734 -9.398 9.477 1 93.88 104 GLN B O 1
ATOM 3490 N N . ALA B 1 105 ? 9.234 -8.289 11.297 1 97.25 105 ALA B N 1
ATOM 3491 C CA . ALA B 1 105 ? 10.383 -7.391 11.273 1 97.25 105 ALA B CA 1
ATOM 3492 C C . ALA B 1 105 ? 10.719 -6.887 12.672 1 97.25 105 ALA B C 1
ATOM 3494 O O . ALA B 1 105 ? 9.859 -6.91 13.57 1 97.25 105 ALA B O 1
ATOM 3495 N N . ASP B 1 106 ? 11.922 -6.473 12.859 1 98.25 106 ASP B N 1
ATOM 3496 C CA . ASP B 1 106 ? 12.32 -5.934 14.156 1 98.25 106 ASP B CA 1
ATOM 3497 C C . ASP B 1 106 ? 12.656 -4.449 14.055 1 98.25 106 ASP B C 1
ATOM 3499 O O . ASP B 1 106 ? 12.578 -3.717 15.039 1 98.25 106 ASP B O 1
ATOM 3503 N N . VAL B 1 107 ? 13.133 -4.004 12.906 1 98.88 107 VAL B N 1
ATOM 3504 C CA . VAL B 1 107 ? 13.422 -2.604 12.617 1 98.88 107 VAL B CA 1
ATOM 3505 C C . VAL B 1 107 ? 12.828 -2.229 11.258 1 98.88 107 VAL B C 1
ATOM 3507 O O . VAL B 1 107 ? 13.164 -2.842 10.242 1 98.88 107 VAL B O 1
ATOM 3510 N N . VAL B 1 108 ? 11.969 -1.212 11.234 1 98.94 108 VAL B N 1
ATOM 3511 C CA . VAL B 1 108 ? 11.258 -0.861 10.008 1 98.94 108 VAL B CA 1
ATOM 3512 C C . VAL B 1 108 ? 11.359 0.643 9.766 1 98.94 108 VAL B C 1
ATOM 3514 O O . VAL B 1 108 ? 11.188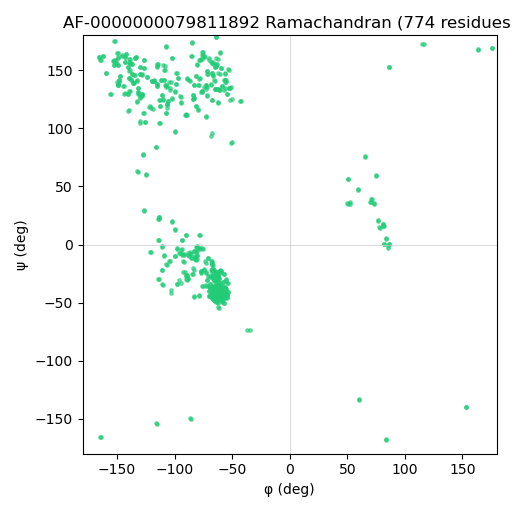 1.442 10.688 1 98.94 108 VAL B O 1
ATOM 3517 N N . VAL B 1 109 ? 11.727 1.038 8.531 1 99 109 VAL B N 1
ATOM 3518 C CA . VAL B 1 109 ? 11.586 2.416 8.07 1 99 109 VAL B CA 1
ATOM 3519 C C . VAL B 1 109 ? 10.172 2.645 7.547 1 99 109 VAL B C 1
ATOM 3521 O O . VAL B 1 109 ? 9.688 1.895 6.691 1 99 109 VAL B O 1
ATOM 3524 N N . ALA B 1 110 ? 9.477 3.652 8.07 1 98.94 110 ALA B N 1
ATOM 3525 C CA . ALA B 1 110 ? 8.094 3.889 7.668 1 98.94 110 ALA B CA 1
ATOM 3526 C C . ALA B 1 110 ? 7.809 5.383 7.539 1 98.94 110 ALA B C 1
ATOM 3528 O O . ALA B 1 110 ? 8.438 6.203 8.211 1 98.94 110 ALA B O 1
ATOM 3529 N N . GLY B 1 111 ? 6.891 5.773 6.719 1 98.94 111 GLY B N 1
ATOM 3530 C CA . GLY B 1 111 ? 6.469 7.145 6.504 1 98.94 111 GLY B CA 1
ATOM 3531 C C . GLY B 1 111 ? 5.902 7.387 5.117 1 98.94 111 GLY B C 1
ATOM 3532 O O . GLY B 1 111 ? 5.078 6.602 4.633 1 98.94 111 GLY B O 1
ATOM 3533 N N . GLY B 1 112 ? 6.254 8.57 4.516 1 98.94 112 GLY B N 1
ATOM 3534 C CA . GLY B 1 112 ? 5.738 8.891 3.193 1 98.94 112 GLY B CA 1
ATOM 3535 C C . GLY B 1 112 ? 6.668 9.766 2.383 1 98.94 112 GLY B C 1
ATOM 3536 O O . GLY B 1 112 ? 7.523 10.461 2.943 1 98.94 112 GLY B O 1
ATOM 3537 N N . ALA B 1 113 ? 6.539 9.703 1.112 1 98.94 113 ALA B N 1
ATOM 3538 C CA . ALA B 1 113 ? 7.227 10.555 0.146 1 98.94 113 ALA B CA 1
ATOM 3539 C C . ALA B 1 113 ? 6.328 10.875 -1.047 1 98.94 113 ALA B C 1
ATOM 3541 O O . ALA B 1 113 ? 5.598 10 -1.526 1 98.94 113 ALA B O 1
ATOM 3542 N N . GLU B 1 114 ? 6.328 12.086 -1.453 1 98.88 114 GLU B N 1
ATOM 3543 C CA . GLU B 1 114 ? 5.551 12.492 -2.621 1 98.88 114 GLU B CA 1
ATOM 3544 C C . GLU B 1 114 ? 6.32 13.508 -3.465 1 98.88 114 GLU B C 1
ATOM 3546 O O . GLU B 1 114 ? 6.828 14.5 -2.941 1 98.88 114 GLU B O 1
ATOM 3551 N N . ALA B 1 115 ? 6.414 13.281 -4.668 1 98.5 115 ALA B N 1
ATOM 3552 C CA . ALA B 1 115 ? 6.938 14.203 -5.672 1 98.5 115 ALA B CA 1
ATOM 3553 C C . ALA B 1 115 ? 5.855 14.594 -6.672 1 98.5 115 ALA B C 1
ATOM 3555 O O . ALA B 1 115 ? 5.793 14.047 -7.773 1 98.5 115 ALA B O 1
ATOM 3556 N N . TRP B 1 116 ? 5.086 15.578 -6.281 1 97.38 116 TRP B N 1
ATOM 3557 C CA . TRP B 1 116 ? 4.055 16.078 -7.184 1 97.38 116 TRP B CA 1
ATOM 3558 C C . TRP B 1 116 ? 4.656 16.516 -8.516 1 97.38 116 TRP B C 1
ATOM 3560 O O . TRP B 1 116 ? 4.035 16.344 -9.57 1 97.38 116 TRP B O 1
ATOM 3570 N N . SER B 1 117 ? 5.793 17.094 -8.461 1 97.12 117 SER B N 1
ATOM 3571 C CA . SER B 1 117 ? 6.484 17.609 -9.633 1 97.12 117 SER B CA 1
ATOM 3572 C C . SER B 1 117 ? 6.781 16.5 -10.641 1 97.12 117 SER B C 1
ATOM 3574 O O . SER B 1 117 ? 6.938 16.766 -11.836 1 97.12 117 SER B O 1
ATOM 3576 N N . ARG B 1 118 ? 6.812 15.266 -10.125 1 96.69 118 ARG B N 1
ATOM 3577 C CA . ARG B 1 118 ? 7.219 14.164 -11 1 96.69 118 ARG B CA 1
ATOM 3578 C C . ARG B 1 118 ? 6.059 13.203 -11.242 1 96.69 118 ARG B C 1
ATOM 3580 O O . ARG B 1 118 ? 6.246 12.125 -11.812 1 96.69 118 ARG B O 1
ATOM 3587 N N . ALA B 1 119 ? 4.891 13.508 -10.727 1 96.69 119 ALA B N 1
ATOM 3588 C CA . ALA B 1 119 ? 3.73 12.672 -10.992 1 96.69 119 ALA B CA 1
ATOM 3589 C C . ALA B 1 119 ? 3.518 12.492 -12.492 1 96.69 119 ALA B C 1
ATOM 3591 O O . ALA B 1 119 ? 3.48 13.477 -13.242 1 96.69 119 ALA B O 1
ATOM 3592 N N . PRO B 1 120 ? 3.369 11.281 -12.961 1 96.75 120 PRO B N 1
ATOM 3593 C CA . PRO B 1 120 ? 3.199 11.07 -14.398 1 96.75 120 PRO B CA 1
ATOM 3594 C C . PRO B 1 120 ? 1.904 11.672 -14.93 1 96.75 120 PRO B C 1
ATOM 3596 O O . PRO B 1 120 ? 0.942 11.852 -14.18 1 96.75 120 PRO B O 1
ATOM 3599 N N . LEU B 1 121 ? 1.967 12.016 -16.203 1 96.44 121 LEU B N 1
ATOM 3600 C CA . LEU B 1 121 ? 0.717 12.258 -16.922 1 96.44 121 LEU B CA 1
ATOM 3601 C C . LEU B 1 121 ? -0.02 10.945 -17.188 1 96.44 121 LEU B C 1
ATOM 3603 O O . LEU B 1 121 ? 0.606 9.93 -17.484 1 96.44 121 LEU B O 1
ATOM 3607 N N . ARG B 1 122 ? -1.362 10.961 -16.984 1 96.62 122 ARG B N 1
ATOM 3608 C CA . ARG B 1 122 ? -2.133 9.727 -17.125 1 96.62 122 ARG B CA 1
ATOM 3609 C C . ARG B 1 122 ? -3.346 9.93 -18.016 1 96.62 122 ARG B C 1
ATOM 3611 O O . ARG B 1 122 ? -3.902 11.031 -18.078 1 96.62 122 ARG B O 1
ATOM 3618 N N . MET B 1 123 ? -3.68 8.898 -18.719 1 96.69 123 MET B N 1
ATOM 3619 C CA . MET B 1 123 ? -4.875 8.875 -19.562 1 96.69 123 MET B CA 1
ATOM 3620 C C . MET B 1 123 ? -5.637 7.562 -19.391 1 96.69 123 MET B C 1
ATOM 3622 O O . MET B 1 123 ? -5.027 6.496 -19.266 1 96.69 123 MET B O 1
ATOM 3626 N N . HIS B 1 124 ? -6.949 7.66 -19.344 1 94.44 124 HIS B N 1
ATOM 3627 C CA . HIS B 1 124 ? -7.766 6.453 -19.391 1 94.44 124 HIS B CA 1
ATOM 3628 C C . HIS B 1 124 ? -7.602 5.719 -20.703 1 94.44 124 HIS B C 1
ATOM 3630 O O . HIS B 1 124 ? -7.629 6.34 -21.781 1 94.44 124 HIS B O 1
ATOM 3636 N N . ARG B 1 125 ? -7.43 4.457 -20.578 1 92.19 125 ARG B N 1
ATOM 3637 C CA . ARG B 1 125 ? -7.398 3.643 -21.781 1 92.19 125 ARG B CA 1
ATOM 3638 C C . ARG B 1 125 ? -8.789 3.508 -22.391 1 92.19 125 ARG B C 1
ATOM 3640 O O . ARG B 1 125 ? -9.758 3.215 -21.688 1 92.19 125 ARG B O 1
ATOM 3647 N N . PRO B 1 126 ? -8.852 3.689 -23.703 1 91.25 126 PRO B N 1
ATOM 3648 C CA . PRO B 1 126 ? -10.172 3.504 -24.312 1 91.25 126 PRO B CA 1
ATOM 3649 C C . PRO B 1 126 ? -10.602 2.041 -24.344 1 91.25 126 PRO B C 1
ATOM 3651 O O . PRO B 1 126 ? -9.766 1.145 -24.438 1 91.25 126 PRO B O 1
ATOM 3654 N N . LEU B 1 127 ? -11.867 1.804 -24.219 1 85.94 127 LEU B N 1
ATOM 3655 C CA . LEU B 1 127 ? -12.398 0.448 -24.312 1 85.94 127 LEU B CA 1
ATOM 3656 C C . LEU B 1 127 ? -12.375 -0.046 -25.75 1 85.94 127 LEU B C 1
ATOM 3658 O O . LEU B 1 127 ? -12.141 -1.229 -26 1 85.94 127 LEU B O 1
ATOM 3662 N N . GLN B 1 128 ? -12.609 0.858 -26.641 1 84.94 128 GLN B N 1
ATOM 3663 C CA . GLN B 1 128 ? -12.617 0.55 -28.062 1 84.94 128 GLN B CA 1
ATOM 3664 C C . GLN B 1 128 ? -11.438 1.205 -28.781 1 84.94 128 GLN B C 1
ATOM 3666 O O . GLN B 1 128 ? -11.062 2.336 -28.453 1 84.94 128 GLN B O 1
ATOM 3671 N N . ALA B 1 129 ? -10.883 0.49 -29.703 1 81.31 129 ALA B N 1
ATOM 3672 C CA . ALA B 1 129 ? -9.672 0.925 -30.406 1 81.31 129 ALA B CA 1
ATOM 3673 C C . ALA B 1 129 ? -9.906 2.248 -31.125 1 81.31 129 ALA B C 1
ATOM 3675 O O . ALA B 1 129 ? -8.977 3.039 -31.297 1 81.31 129 ALA B O 1
ATOM 3676 N N . GLU B 1 130 ? -11.125 2.568 -31.422 1 86.88 130 GLU B N 1
ATOM 3677 C CA . GLU B 1 130 ? -11.43 3.758 -32.219 1 86.88 130 GLU B CA 1
ATOM 3678 C C . GLU B 1 130 ? -11.531 4.996 -31.328 1 86.88 130 GLU B C 1
ATOM 3680 O O . GLU B 1 130 ? -11.508 6.125 -31.812 1 86.88 130 GLU B O 1
ATOM 3685 N N . GLU B 1 131 ? -11.578 4.758 -30.062 1 89.19 131 GLU B N 1
ATOM 3686 C CA . GLU B 1 131 ? -11.711 5.863 -29.125 1 89.19 131 GLU B CA 1
ATOM 3687 C C . GLU B 1 131 ? -10.344 6.406 -28.703 1 89.19 131 GLU B C 1
ATOM 3689 O O . GLU B 1 131 ? -9.375 5.652 -28.625 1 89.19 131 GLU B O 1
ATOM 3694 N N . ALA B 1 132 ? -10.305 7.641 -28.547 1 92.75 132 ALA B N 1
ATOM 3695 C CA . ALA B 1 132 ? -9.07 8.273 -28.094 1 92.75 132 ALA B CA 1
ATOM 3696 C C . ALA B 1 132 ? -8.922 8.172 -26.578 1 92.75 132 ALA B C 1
ATOM 3698 O O . ALA B 1 132 ? -9.906 8.266 -25.844 1 92.75 132 ALA B O 1
ATOM 3699 N N . PRO B 1 133 ? -7.629 8.016 -26.141 1 92.81 133 PRO B N 1
ATOM 3700 C CA . PRO B 1 133 ? -7.414 8.07 -24.688 1 92.81 133 PRO B CA 1
ATOM 3701 C C . PRO B 1 133 ? -7.805 9.414 -24.094 1 92.81 133 PRO B C 1
ATOM 3703 O O . PRO B 1 133 ? -7.664 10.453 -24.734 1 92.81 133 PRO B O 1
ATOM 3706 N N . GLU B 1 134 ? -8.281 9.414 -22.875 1 93.5 134 GLU B N 1
ATOM 3707 C CA . GLU B 1 134 ? -8.727 10.617 -22.188 1 93.5 134 GLU B CA 1
ATOM 3708 C C . GLU B 1 134 ? -7.82 10.953 -21.016 1 93.5 134 GLU B C 1
ATOM 3710 O O . GLU B 1 134 ? -7.707 10.172 -20.062 1 93.5 134 GLU B O 1
ATOM 3715 N N . PRO B 1 135 ? -7.227 12.141 -21.109 1 94.69 135 PRO B N 1
ATOM 3716 C CA . PRO B 1 135 ? -6.387 12.531 -19.969 1 94.69 135 PRO B CA 1
ATOM 3717 C C . PRO B 1 135 ? -7.195 12.789 -18.703 1 94.69 135 PRO B C 1
ATOM 3719 O O . PRO B 1 135 ? -8.359 13.18 -18.781 1 94.69 135 PRO B O 1
ATOM 3722 N N . TYR B 1 136 ? -6.637 12.508 -17.531 1 92.88 136 TYR B N 1
ATOM 3723 C CA . TYR B 1 136 ? -7.23 12.906 -16.266 1 92.88 136 TYR B CA 1
ATOM 3724 C C . TYR B 1 136 ? -6.176 13.453 -15.32 1 92.88 136 TYR B C 1
ATOM 3726 O O . TYR B 1 136 ? -5.031 12.992 -15.312 1 92.88 136 TYR B O 1
ATOM 3734 N N . ASP B 1 137 ? -6.543 14.445 -14.469 1 90.25 137 ASP B N 1
ATOM 3735 C CA . ASP B 1 137 ? -5.637 15.094 -13.523 1 90.25 137 ASP B CA 1
ATOM 3736 C C . ASP B 1 137 ? -5.637 14.359 -12.18 1 90.25 137 ASP B C 1
ATOM 3738 O O . ASP B 1 137 ? -4.68 14.461 -11.414 1 90.25 137 ASP B O 1
ATOM 3742 N N . ARG B 1 138 ? -6.781 13.781 -11.922 1 92.75 138 ARG B N 1
ATOM 3743 C CA . ARG B 1 138 ? -6.898 12.984 -10.703 1 92.75 138 ARG B CA 1
ATOM 3744 C C . ARG B 1 138 ? -7.707 11.719 -10.953 1 92.75 138 ARG B C 1
ATOM 3746 O O . ARG B 1 138 ? -8.594 11.703 -11.812 1 92.75 138 ARG B O 1
ATOM 3753 N N . PRO B 1 139 ? -7.379 10.656 -10.203 1 94.44 139 PRO B N 1
ATOM 3754 C CA . PRO B 1 139 ? -8.227 9.461 -10.281 1 94.44 139 PRO B CA 1
ATOM 3755 C C . PRO B 1 139 ? -9.547 9.625 -9.523 1 94.44 139 PRO B C 1
ATOM 3757 O O . PRO B 1 139 ? -9.711 10.578 -8.758 1 94.44 139 PRO B O 1
ATOM 3760 N N . PRO B 1 140 ? -10.5 8.719 -9.859 1 95.06 140 PRO B N 1
ATOM 3761 C CA . PRO B 1 140 ? -11.703 8.727 -9.023 1 95.06 140 PRO B CA 1
ATOM 3762 C C . PRO B 1 140 ? -11.43 8.281 -7.59 1 95.06 140 PRO B C 1
ATOM 3764 O O . PRO B 1 140 ? -10.617 7.379 -7.359 1 95.06 140 PRO B O 1
ATOM 3767 N N . PHE B 1 141 ? -12.164 8.891 -6.676 1 97 141 PHE B N 1
ATOM 3768 C CA . PHE B 1 141 ? -12 8.547 -5.27 1 97 141 PHE B CA 1
ATOM 3769 C C . PHE B 1 141 ? -13.219 7.785 -4.754 1 97 141 PHE B C 1
ATOM 3771 O O . PHE B 1 141 ? -13.211 7.281 -3.627 1 97 141 PHE B O 1
ATOM 3778 N N . THR B 1 142 ? -14.273 7.703 -5.504 1 96.56 142 THR B N 1
ATOM 3779 C CA . THR B 1 142 ? -15.469 6.906 -5.227 1 96.56 142 THR B CA 1
ATOM 3780 C C . THR B 1 142 ? -15.977 6.242 -6.5 1 96.56 142 THR B C 1
ATOM 3782 O O . THR B 1 142 ? -15.695 6.699 -7.605 1 96.56 142 THR B O 1
ATOM 3785 N N . PRO B 1 143 ? -16.719 5.152 -6.34 1 96.12 143 PRO B N 1
ATOM 3786 C CA . PRO B 1 143 ? -17.281 4.52 -7.531 1 96.12 143 PRO B CA 1
ATOM 3787 C C . PRO B 1 143 ? -18.469 5.289 -8.102 1 96.12 143 PRO B C 1
ATOM 3789 O O . PRO B 1 143 ? -18.984 4.945 -9.172 1 96.12 143 PRO B O 1
ATOM 3792 N N . TRP B 1 144 ? -18.891 6.363 -7.41 1 96.69 144 TRP B N 1
ATOM 3793 C CA . TRP B 1 144 ? -20.062 7.141 -7.809 1 96.69 144 TRP B CA 1
ATOM 3794 C C . TRP B 1 144 ? -19.656 8.539 -8.273 1 96.69 144 TRP B C 1
ATOM 3796 O O . TRP B 1 144 ? -19.5 9.445 -7.453 1 96.69 144 TRP B O 1
ATOM 3806 N N . PRO B 1 145 ? -19.672 8.781 -9.562 1 94.62 145 PRO B N 1
ATOM 3807 C CA . PRO B 1 145 ? -19.234 10.086 -10.078 1 94.62 145 PRO B CA 1
ATOM 3808 C C . PRO B 1 145 ? -19.984 11.258 -9.43 1 94.62 145 PRO B C 1
ATOM 3810 O O . PRO B 1 145 ? -19.391 12.312 -9.211 1 94.62 145 PRO B O 1
ATOM 3813 N N . GLU B 1 146 ? -21.234 11.133 -9.055 1 95.19 146 GLU B N 1
ATOM 3814 C CA . GLU B 1 146 ? -22.031 12.211 -8.484 1 95.19 146 GLU B CA 1
ATOM 3815 C C . GLU B 1 146 ? -21.609 12.508 -7.047 1 95.19 146 GLU B C 1
ATOM 3817 O O . GLU B 1 146 ? -21.953 13.555 -6.496 1 95.19 146 GLU B O 1
ATOM 3822 N N . ARG B 1 147 ? -20.859 11.617 -6.457 1 96.38 147 ARG B N 1
ATOM 3823 C CA . ARG B 1 147 ? -20.375 11.781 -5.094 1 96.38 147 ARG B CA 1
ATOM 3824 C C . ARG B 1 147 ? -18.859 11.938 -5.07 1 96.38 147 ARG B C 1
ATOM 3826 O O . ARG B 1 147 ? -18.203 11.57 -4.094 1 96.38 147 ARG B O 1
ATOM 3833 N N . ASP B 1 148 ? -18.328 12.375 -6.176 1 96.5 148 ASP B N 1
ATOM 3834 C CA . ASP B 1 148 ? -16.891 12.508 -6.301 1 96.5 148 ASP B CA 1
ATOM 3835 C C . ASP B 1 148 ? -16.5 13.93 -6.711 1 96.5 148 ASP B C 1
ATOM 3837 O O . ASP B 1 148 ? -15.812 14.125 -7.711 1 96.5 148 ASP B O 1
ATOM 3841 N N . PRO B 1 149 ? -16.828 14.898 -5.922 1 93.31 149 PRO B N 1
ATOM 3842 C CA . PRO B 1 149 ? -16.453 16.266 -6.285 1 93.31 149 PRO B CA 1
ATOM 3843 C C . PRO B 1 149 ? -14.945 16.5 -6.242 1 93.31 149 PRO B C 1
ATOM 3845 O O . PRO B 1 149 ? -14.227 15.781 -5.535 1 93.31 149 PRO B O 1
ATOM 3848 N N . ASP B 1 150 ? -14.578 17.516 -7.02 1 93.38 150 ASP B N 1
ATOM 3849 C CA . ASP B 1 150 ? -13.219 18.016 -6.836 1 93.38 150 ASP B CA 1
ATOM 3850 C C . ASP B 1 150 ? -12.977 18.422 -5.387 1 93.38 150 ASP B C 1
ATOM 3852 O O . ASP B 1 150 ? -13.875 18.953 -4.727 1 93.38 150 ASP B O 1
ATOM 3856 N N . MET B 1 151 ? -11.758 18.234 -4.973 1 93.5 151 MET B N 1
ATOM 3857 C CA . MET B 1 151 ? -11.438 18.469 -3.564 1 93.5 151 MET B CA 1
ATOM 3858 C C . MET B 1 151 ? -11.672 19.922 -3.189 1 93.5 151 MET B C 1
ATOM 3860 O O . MET B 1 151 ? -12.062 20.234 -2.061 1 93.5 151 MET B O 1
ATOM 3864 N N . LEU B 1 152 ? -11.398 20.797 -4.125 1 93.38 152 LEU B N 1
ATOM 3865 C CA . LEU B 1 152 ? -11.625 22.219 -3.896 1 93.38 152 LEU B CA 1
ATOM 3866 C C . LEU B 1 152 ? -13.109 22.516 -3.717 1 93.38 152 LEU B C 1
ATOM 3868 O O . LEU B 1 152 ? -13.492 23.297 -2.838 1 93.38 152 LEU B O 1
ATOM 3872 N N . LEU B 1 153 ? -13.891 21.875 -4.547 1 93.69 153 LEU B N 1
ATOM 3873 C CA . LEU B 1 153 ? -15.336 22.078 -4.477 1 93.69 153 LEU B CA 1
ATOM 3874 C C . LEU B 1 153 ? -15.914 21.453 -3.215 1 93.69 153 LEU B C 1
ATOM 3876 O O . LEU B 1 153 ? -16.844 21.984 -2.621 1 93.69 153 LEU B O 1
ATOM 3880 N N . ALA B 1 154 ? -15.375 20.344 -2.85 1 95.06 154 ALA B N 1
ATOM 3881 C CA . ALA B 1 154 ? -15.805 19.719 -1.602 1 95.06 154 ALA B CA 1
ATOM 3882 C C . ALA B 1 154 ? -15.508 20.625 -0.406 1 95.06 154 ALA B C 1
ATOM 3884 O O . ALA B 1 154 ? -16.312 20.734 0.514 1 95.06 154 ALA B O 1
ATOM 3885 N N . ALA B 1 155 ? -14.336 21.219 -0.376 1 95.06 155 ALA B N 1
ATOM 3886 C CA . ALA B 1 155 ? -13.961 22.141 0.699 1 95.06 155 ALA B CA 1
ATOM 3887 C C . ALA B 1 155 ? -14.875 23.344 0.732 1 95.06 155 ALA B C 1
ATOM 3889 O O . ALA B 1 155 ? -15.266 23.812 1.807 1 95.06 155 ALA B O 1
ATOM 3890 N N . LEU B 1 156 ? -15.164 23.891 -0.456 1 94.62 156 LEU B N 1
ATOM 3891 C CA . LEU B 1 156 ? -16.078 25.031 -0.554 1 94.62 156 LEU B CA 1
ATOM 3892 C C . LEU B 1 156 ? -17.453 24.672 0.014 1 94.62 156 LEU B C 1
ATOM 3894 O O . LEU B 1 156 ? -18.031 25.453 0.765 1 94.62 156 LEU B O 1
ATOM 3898 N N . ASP B 1 157 ? -17.922 23.516 -0.389 1 93.56 157 ASP B N 1
ATOM 3899 C CA . ASP B 1 157 ? -19.219 23.062 0.104 1 93.56 157 ASP B CA 1
ATOM 3900 C C . ASP B 1 157 ? -19.203 22.906 1.624 1 93.56 157 ASP B C 1
ATOM 3902 O O . ASP B 1 157 ? -20.156 23.281 2.299 1 93.56 157 ASP B O 1
ATOM 3906 N N . GLY B 1 158 ? -18.172 22.344 2.145 1 94.19 158 GLY B N 1
ATOM 3907 C CA . GLY B 1 158 ? -18.016 22.234 3.588 1 94.19 158 GLY B CA 1
ATOM 3908 C C . GLY B 1 158 ? -18 23.578 4.289 1 94.19 158 GLY B C 1
ATOM 3909 O O . GLY B 1 158 ? -18.641 23.766 5.328 1 94.19 158 GLY B O 1
ATOM 3910 N N . ALA B 1 159 ? -17.234 24.531 3.744 1 95.12 159 ALA B N 1
ATOM 3911 C CA . ALA B 1 159 ? -17.172 25.875 4.312 1 95.12 159 ALA B CA 1
ATOM 3912 C C . ALA B 1 159 ? -18.562 26.516 4.367 1 95.12 159 ALA B C 1
ATOM 3914 O O . ALA B 1 159 ? -18.938 27.109 5.379 1 95.12 159 ALA B O 1
ATOM 3915 N N . ARG B 1 160 ? -19.281 26.328 3.303 1 93.75 160 ARG B N 1
ATOM 3916 C CA . ARG B 1 160 ? -20.625 26.875 3.219 1 93.75 160 ARG B CA 1
ATOM 3917 C C . ARG B 1 160 ? -21.547 26.25 4.25 1 93.75 160 ARG B C 1
ATOM 3919 O O . ARG B 1 160 ? -22.25 26.938 4.977 1 93.75 160 ARG B O 1
ATOM 3926 N N . ARG B 1 161 ? -21.547 25 4.316 1 92.62 161 ARG B N 1
ATOM 3927 C CA . ARG B 1 161 ? -22.422 24.25 5.207 1 92.62 161 ARG B CA 1
ATOM 3928 C C . ARG B 1 161 ? -22.141 24.594 6.668 1 92.62 161 ARG B C 1
ATOM 3930 O O . ARG B 1 161 ? -23.062 24.609 7.496 1 92.62 161 ARG B O 1
ATOM 3937 N N . LEU B 1 162 ? -20.875 24.891 6.945 1 94.25 162 LEU B N 1
ATOM 3938 C CA . LEU B 1 162 ? -20.469 25.125 8.328 1 94.25 162 LEU B CA 1
ATOM 3939 C C . LEU B 1 162 ? -20.422 26.625 8.625 1 94.25 162 LEU B C 1
ATOM 3941 O O . LEU B 1 162 ? -20.062 27.016 9.742 1 94.25 162 LEU B O 1
ATOM 3945 N N . GLY B 1 163 ? -20.656 27.438 7.633 1 93.06 163 GLY B N 1
ATOM 3946 C CA . GLY B 1 163 ? -20.672 28.891 7.812 1 93.06 163 GLY B CA 1
ATOM 3947 C C . GLY B 1 163 ? -19.281 29.469 8.008 1 93.06 163 GLY B C 1
ATOM 3948 O O . GLY B 1 163 ? -19.109 30.438 8.766 1 93.06 163 GLY B O 1
ATOM 3949 N N . LEU B 1 164 ? -18.312 28.969 7.379 1 95.62 164 LEU B N 1
ATOM 3950 C CA . LEU B 1 164 ? -16.953 29.469 7.473 1 95.62 164 LEU B CA 1
ATOM 3951 C C . LEU B 1 164 ? -16.688 30.516 6.398 1 95.62 164 LEU B C 1
ATOM 3953 O O . LEU B 1 164 ? -16.531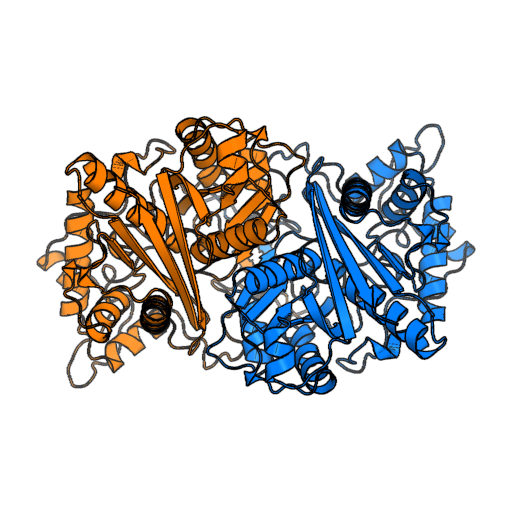 30.188 5.223 1 95.62 164 LEU B O 1
ATOM 3957 N N . THR B 1 165 ? -16.516 31.766 6.824 1 94.12 165 THR B N 1
ATOM 3958 C CA . THR B 1 165 ? -16.422 32.875 5.891 1 94.12 165 THR B CA 1
ATOM 3959 C C . THR B 1 165 ? -15.023 32.938 5.266 1 94.12 165 THR B C 1
ATOM 3961 O O . THR B 1 165 ? -14.062 32.438 5.832 1 94.12 165 THR B O 1
ATOM 3964 N N . ARG B 1 166 ? -14.984 33.594 4.137 1 94.69 166 ARG B N 1
ATOM 3965 C CA . ARG B 1 166 ? -13.695 33.844 3.502 1 94.69 166 ARG B CA 1
ATOM 3966 C C . ARG B 1 166 ? -12.75 34.562 4.457 1 94.69 166 ARG B C 1
ATOM 3968 O O . ARG B 1 166 ? -11.562 34.219 4.531 1 94.69 166 ARG B O 1
ATOM 3975 N N . HIS B 1 167 ? -13.266 35.531 5.16 1 93.88 167 HIS B N 1
ATOM 3976 C CA . HIS B 1 167 ? -12.461 36.312 6.094 1 93.88 167 HIS B CA 1
ATOM 3977 C C . HIS B 1 167 ? -11.836 35.406 7.156 1 93.88 167 HIS B C 1
ATOM 3979 O O . HIS B 1 167 ? -10.641 35.531 7.449 1 93.88 167 HIS B O 1
ATOM 3985 N N . ALA B 1 168 ? -12.617 34.594 7.754 1 95.75 168 ALA B N 1
ATOM 3986 C CA . ALA B 1 168 ? -12.125 33.656 8.773 1 95.75 168 ALA B CA 1
ATOM 3987 C C . ALA B 1 168 ? -11.078 32.719 8.203 1 95.75 168 ALA B C 1
ATOM 3989 O O . ALA B 1 168 ? -10.07 32.438 8.852 1 95.75 168 ALA B O 1
ATOM 3990 N N . GLN B 1 169 ? -11.328 32.25 7.027 1 96.94 169 GLN B N 1
ATOM 3991 C CA . GLN B 1 169 ? -10.398 31.344 6.359 1 96.94 169 GLN B CA 1
ATOM 3992 C C . GLN B 1 169 ? -9.07 32.031 6.066 1 96.94 169 GLN B C 1
ATOM 3994 O O . GLN B 1 169 ? -8 31.469 6.324 1 96.94 169 GLN B O 1
ATOM 3999 N N . ASP B 1 170 ? -9.156 33.219 5.555 1 96.81 170 ASP B N 1
ATOM 4000 C CA . ASP B 1 170 ? -7.957 34 5.246 1 96.81 170 ASP B CA 1
ATOM 4001 C C . ASP B 1 170 ? -7.156 34.281 6.512 1 96.81 170 ASP B C 1
ATOM 4003 O O . ASP B 1 170 ? -5.926 34.219 6.504 1 96.81 170 ASP B O 1
ATOM 4007 N N . ALA B 1 171 ? -7.852 34.625 7.547 1 97.12 171 ALA B N 1
ATOM 4008 C CA . ALA B 1 171 ? -7.191 34.906 8.82 1 97.12 171 ALA B CA 1
ATOM 4009 C C . ALA B 1 171 ? -6.465 33.688 9.344 1 97.12 171 ALA B C 1
ATOM 4011 O O . ALA B 1 171 ? -5.344 33.781 9.852 1 97.12 171 ALA B O 1
ATOM 4012 N N . TYR B 1 172 ? -7.113 32.562 9.273 1 97.62 172 TYR B N 1
ATOM 4013 C CA . TYR B 1 172 ? -6.5 31.312 9.664 1 97.62 172 TYR B CA 1
ATOM 4014 C C . TYR B 1 172 ? -5.23 31.047 8.867 1 97.62 172 TYR B C 1
ATOM 4016 O O . TYR B 1 172 ? -4.203 30.656 9.422 1 97.62 172 TYR B O 1
ATOM 4024 N N . ALA B 1 173 ? -5.285 31.25 7.559 1 97.5 173 ALA B N 1
ATOM 4025 C CA . ALA B 1 173 ? -4.141 31.031 6.676 1 97.5 173 ALA B CA 1
ATOM 4026 C C . ALA B 1 173 ? -2.994 31.969 7.023 1 97.5 173 ALA B C 1
ATOM 4028 O O . ALA B 1 173 ? -1.833 31.562 7.059 1 97.5 173 ALA B O 1
ATOM 4029 N N . MET B 1 174 ? -3.305 33.219 7.262 1 97.62 174 MET B N 1
ATOM 4030 C CA . MET B 1 174 ? -2.287 34.219 7.617 1 97.62 174 MET B CA 1
ATOM 4031 C C . MET B 1 174 ? -1.572 33.812 8.906 1 97.62 174 MET B C 1
ATOM 4033 O O . MET B 1 174 ? -0.348 33.906 8.992 1 97.62 174 MET B O 1
ATOM 4037 N N . ALA B 1 175 ? -2.328 33.375 9.852 1 97.75 175 ALA B N 1
ATOM 4038 C CA . ALA B 1 175 ? -1.746 32.938 11.117 1 97.75 175 ALA B CA 1
ATOM 4039 C C . ALA B 1 175 ? -0.837 31.719 10.914 1 97.75 175 ALA B C 1
ATOM 4041 O O . ALA B 1 175 ? 0.229 31.625 11.523 1 97.75 175 ALA B O 1
ATOM 4042 N N . SER B 1 176 ? -1.252 30.781 10.086 1 97.88 176 SER B N 1
ATOM 4043 C CA . SER B 1 176 ? -0.449 29.609 9.789 1 97.88 176 SER B CA 1
ATOM 4044 C C . SER B 1 176 ? 0.905 29.984 9.203 1 97.88 176 SER B C 1
ATOM 4046 O O . SER B 1 176 ? 1.938 29.453 9.609 1 97.88 176 SER B O 1
ATOM 4048 N N . HIS B 1 177 ? 0.892 30.875 8.258 1 97.81 177 HIS B N 1
ATOM 4049 C CA . HIS B 1 177 ? 2.125 31.344 7.641 1 97.81 177 HIS B CA 1
ATOM 4050 C C . HIS B 1 177 ? 3.021 32.062 8.656 1 97.81 177 HIS B C 1
ATOM 4052 O O . HIS B 1 177 ? 4.23 31.812 8.703 1 97.81 177 HIS B O 1
ATOM 4058 N N . ALA B 1 178 ? 2.432 32.906 9.445 1 97.75 178 ALA B N 1
ATOM 4059 C CA . ALA B 1 178 ? 3.197 33.656 10.453 1 97.75 178 ALA B CA 1
ATOM 4060 C C . ALA B 1 178 ? 3.859 32.688 11.445 1 97.75 178 ALA B C 1
ATOM 4062 O O . ALA B 1 178 ? 5.027 32.875 11.797 1 97.75 178 ALA B O 1
ATOM 4063 N N . ARG B 1 179 ? 3.145 31.719 11.875 1 97.5 179 ARG B N 1
ATOM 4064 C CA . ARG B 1 179 ? 3.67 30.734 12.812 1 97.5 179 ARG B CA 1
ATOM 4065 C C . ARG B 1 179 ? 4.805 29.922 12.188 1 97.5 179 ARG B C 1
ATOM 4067 O O . ARG B 1 179 ? 5.793 29.609 12.852 1 97.5 179 ARG B O 1
ATOM 4074 N N . SER B 1 180 ? 4.625 29.578 10.938 1 97.12 180 SER B N 1
ATOM 4075 C CA . SER B 1 180 ? 5.656 28.828 10.234 1 97.12 180 SER B CA 1
ATOM 4076 C C . SER B 1 180 ? 6.953 29.625 10.125 1 97.12 180 SER B C 1
ATOM 4078 O O . SER B 1 180 ? 8.039 29.078 10.328 1 97.12 180 SER B O 1
ATOM 4080 N N . VAL B 1 181 ? 6.824 30.859 9.812 1 96.94 181 VAL B N 1
ATOM 4081 C CA . VAL B 1 181 ? 7.992 31.719 9.703 1 96.94 181 VAL B CA 1
ATOM 4082 C C . VAL B 1 181 ? 8.672 31.844 11.07 1 96.94 181 VAL B C 1
ATOM 4084 O O . VAL B 1 181 ? 9.898 31.766 11.172 1 96.94 181 VAL B O 1
ATOM 4087 N N . ALA B 1 182 ? 7.891 32 12.086 1 96.25 182 ALA B N 1
ATOM 4088 C CA . ALA B 1 182 ? 8.414 32.156 13.438 1 96.25 182 ALA B CA 1
ATOM 4089 C C . ALA B 1 182 ? 9.117 30.906 13.914 1 96.25 182 ALA B C 1
ATOM 4091 O O . ALA B 1 182 ? 10.07 30.969 14.695 1 96.25 182 ALA B O 1
ATOM 4092 N N . ALA B 1 183 ? 8.703 29.75 13.422 1 95.38 183 ALA B N 1
ATOM 4093 C CA . ALA B 1 183 ? 9.195 28.469 13.914 1 95.38 183 ALA B CA 1
ATOM 4094 C C . ALA B 1 183 ? 10.375 27.969 13.078 1 95.38 183 ALA B C 1
ATOM 4096 O O . ALA B 1 183 ? 10.898 26.875 13.32 1 95.38 183 ALA B O 1
ATOM 4097 N N . ARG B 1 184 ? 10.828 28.703 12.164 1 95.38 184 ARG B N 1
ATOM 4098 C CA . ARG B 1 184 ? 11.82 28.266 11.188 1 95.38 184 ARG B CA 1
ATOM 4099 C C . ARG B 1 184 ? 13.078 27.75 11.875 1 95.38 184 ARG B C 1
ATOM 4101 O O . ARG B 1 184 ? 13.578 26.672 11.539 1 95.38 184 ARG B O 1
ATOM 4108 N N . ALA B 1 185 ? 13.594 28.406 12.828 1 94.19 185 ALA B N 1
ATOM 4109 C CA . ALA B 1 185 ? 14.82 28.016 13.516 1 94.19 185 ALA B CA 1
ATOM 4110 C C . ALA B 1 185 ? 14.617 26.703 14.289 1 94.19 185 ALA B C 1
ATOM 4112 O O . ALA B 1 185 ? 15.484 25.828 14.281 1 94.19 185 ALA B O 1
ATOM 4113 N N . ALA B 1 186 ? 13.523 26.578 14.891 1 92 186 ALA B N 1
ATOM 4114 C CA . ALA B 1 186 ? 13.227 25.391 15.688 1 92 186 ALA B CA 1
ATOM 4115 C C . ALA B 1 186 ? 13.062 24.172 14.797 1 92 186 ALA B C 1
ATOM 4117 O O . ALA B 1 186 ? 13.375 23.047 15.203 1 92 186 ALA B O 1
ATOM 4118 N N . MET B 1 187 ? 12.641 24.344 13.578 1 92.69 187 MET B N 1
ATOM 4119 C CA . MET B 1 187 ? 12.336 23.25 12.672 1 92.69 187 MET B CA 1
ATOM 4120 C C . MET B 1 187 ? 13.602 22.688 12.039 1 92.69 187 MET B C 1
ATOM 4122 O O . MET B 1 187 ? 13.578 21.625 11.422 1 92.69 187 MET B O 1
ATOM 4126 N N . ALA B 1 188 ? 14.672 23.328 12.211 1 92.38 188 ALA B N 1
ATOM 4127 C CA . ALA B 1 188 ? 15.93 22.906 11.602 1 92.38 188 ALA B CA 1
ATOM 4128 C C . ALA B 1 188 ? 16.344 21.516 12.078 1 92.38 188 ALA B C 1
ATOM 4130 O O . ALA B 1 188 ? 16.984 20.766 11.336 1 92.38 188 ALA B O 1
ATOM 4131 N N . HIS B 1 189 ? 15.883 21.094 13.242 1 91.44 189 HIS B N 1
ATOM 4132 C CA . HIS B 1 189 ? 16.312 19.828 13.836 1 91.44 189 HIS B CA 1
ATOM 4133 C C . HIS B 1 189 ? 15.625 18.641 13.164 1 91.44 189 HIS B C 1
ATOM 4135 O O . HIS B 1 189 ? 16.125 17.516 13.219 1 91.44 189 HIS B O 1
ATOM 4141 N N . GLU B 1 190 ? 14.508 18.906 12.586 1 95.06 190 GLU B N 1
ATOM 4142 C CA . GLU B 1 190 ? 13.758 17.812 11.977 1 95.06 190 GLU B CA 1
ATOM 4143 C C . GLU B 1 190 ? 13.992 17.766 10.469 1 95.06 190 GLU B C 1
ATOM 4145 O O . GLU B 1 190 ? 13.664 16.766 9.812 1 95.06 190 GLU B O 1
ATOM 4150 N N . ILE B 1 191 ? 14.633 18.75 9.844 1 98.31 191 ILE B N 1
ATOM 4151 C CA . ILE B 1 191 ? 14.75 18.875 8.398 1 98.31 191 ILE B CA 1
ATOM 4152 C C . ILE B 1 191 ? 16.141 18.422 7.953 1 98.31 191 ILE B C 1
ATOM 4154 O O . ILE B 1 191 ? 17.156 18.875 8.508 1 98.31 191 ILE B O 1
ATOM 4158 N N . VAL B 1 192 ? 16.172 17.5 7.031 1 98.69 192 VAL B N 1
ATOM 4159 C CA . VAL B 1 192 ? 17.391 17.188 6.301 1 98.69 192 VAL B CA 1
ATOM 4160 C C . VAL B 1 192 ? 17.484 18.047 5.043 1 98.69 192 VAL B C 1
ATOM 4162 O O . VAL B 1 192 ? 16.656 17.906 4.129 1 98.69 192 VAL B O 1
ATOM 4165 N N . PRO B 1 193 ? 18.438 18.953 5.023 1 98.12 193 PRO B N 1
ATOM 4166 C CA . PRO B 1 193 ? 18.547 19.812 3.84 1 98.12 193 PRO B CA 1
ATOM 4167 C C . PRO B 1 193 ? 18.703 19.016 2.547 1 98.12 193 PRO B C 1
ATOM 4169 O O . PRO B 1 193 ? 19.391 18 2.527 1 98.12 193 PRO B O 1
ATOM 4172 N N . LEU B 1 194 ? 18.078 19.469 1.525 1 98 194 LEU B N 1
ATOM 4173 C CA . LEU B 1 194 ? 18.109 18.828 0.216 1 98 194 LEU B CA 1
ATOM 4174 C C . LEU B 1 194 ? 18.203 19.859 -0.897 1 98 194 LEU B C 1
ATOM 4176 O O . LEU B 1 194 ? 17.438 20.828 -0.923 1 98 194 LEU B O 1
ATOM 4180 N N . ARG B 1 195 ? 19.094 19.688 -1.851 1 97.06 195 ARG B N 1
ATOM 4181 C CA . ARG B 1 195 ? 19.281 20.547 -3.016 1 97.06 195 ARG B CA 1
ATOM 4182 C C . ARG B 1 195 ? 19.438 22.016 -2.602 1 97.06 195 ARG B C 1
ATOM 4184 O O . ARG B 1 195 ? 18.828 22.891 -3.199 1 97.06 195 ARG B O 1
ATOM 4191 N N . GLY B 1 196 ? 20.094 22.219 -1.485 1 96 196 GLY B N 1
ATOM 4192 C CA . GLY B 1 196 ? 20.391 23.562 -1.017 1 96 196 GLY B CA 1
ATOM 4193 C C . GLY B 1 196 ? 19.266 24.188 -0.22 1 96 196 GLY B C 1
ATOM 4194 O O . GLY B 1 196 ? 19.391 25.312 0.266 1 96 196 GLY B O 1
ATOM 4195 N N . LEU B 1 197 ? 18.141 23.5 -0.08 1 96.75 197 LEU B N 1
ATOM 4196 C CA . LEU B 1 197 ? 17 23.984 0.692 1 96.75 197 LEU B CA 1
ATOM 4197 C C . LEU B 1 197 ? 17.047 23.453 2.117 1 96.75 197 LEU B C 1
ATOM 4199 O O . LEU B 1 197 ? 17.047 22.234 2.326 1 96.75 197 LEU B O 1
ATOM 4203 N N . ALA B 1 198 ? 16.953 24.375 3.104 1 96.75 198 ALA B N 1
ATOM 4204 C CA . ALA B 1 198 ? 17.109 23.953 4.492 1 96.75 198 ALA B CA 1
ATOM 4205 C C . ALA B 1 198 ? 15.859 24.281 5.309 1 96.75 198 ALA B C 1
ATOM 4207 O O . ALA B 1 198 ? 15.789 23.969 6.496 1 96.75 198 ALA B O 1
ATOM 4208 N N . HIS B 1 199 ? 14.938 24.953 4.746 1 96.56 199 HIS B N 1
ATOM 4209 C CA . HIS B 1 199 ? 13.656 25.266 5.352 1 96.56 199 HIS B CA 1
ATOM 4210 C C . HIS B 1 199 ? 12.516 25.141 4.34 1 96.56 199 HIS B C 1
ATOM 4212 O O . HIS B 1 199 ? 12.758 25.125 3.133 1 96.56 199 HIS B O 1
ATOM 4218 N N . ASP B 1 200 ? 11.32 24.984 4.824 1 97.38 200 ASP B N 1
ATOM 4219 C CA . ASP B 1 200 ? 10.18 24.953 3.918 1 97.38 200 ASP B CA 1
ATOM 4220 C C . ASP B 1 200 ? 10.125 26.203 3.043 1 97.38 200 ASP B C 1
ATOM 4222 O O . ASP B 1 200 ? 10.398 27.312 3.514 1 97.38 200 ASP B O 1
ATOM 4226 N N . ALA B 1 201 ? 9.758 26.078 1.799 1 95.12 201 ALA B N 1
ATOM 4227 C CA . ALA B 1 201 ? 9.953 27.141 0.808 1 95.12 201 ALA B CA 1
ATOM 4228 C C . ALA B 1 201 ? 8.719 28.031 0.72 1 95.12 201 ALA B C 1
ATOM 4230 O O . ALA B 1 201 ? 8.797 29.156 0.213 1 95.12 201 ALA B O 1
ATOM 4231 N N . TYR B 1 202 ? 7.625 27.656 1.242 1 91.69 202 TYR B N 1
ATOM 4232 C CA . TYR B 1 202 ? 6.371 28.344 0.943 1 91.69 202 TYR B CA 1
ATOM 4233 C C . TYR B 1 202 ? 6.039 29.375 2.018 1 91.69 202 TYR B C 1
ATOM 4235 O O . TYR B 1 202 ? 5.387 30.375 1.74 1 91.69 202 TYR B O 1
ATOM 4243 N N . PRO B 1 203 ? 6.406 29.203 3.271 1 93.81 203 PRO B N 1
ATOM 4244 C CA . PRO B 1 203 ? 6.027 30.172 4.312 1 93.81 203 PRO B CA 1
ATOM 4245 C C . PRO B 1 203 ? 6.488 31.594 3.998 1 93.81 203 PRO B C 1
ATOM 4247 O O . PRO B 1 203 ? 7.609 31.797 3.527 1 93.81 203 PRO B O 1
ATOM 4250 N N . ARG B 1 204 ? 5.539 32.531 4.203 1 92.88 204 ARG B N 1
ATOM 4251 C CA . ARG B 1 204 ? 5.816 33.938 4.023 1 92.88 204 ARG B CA 1
ATOM 4252 C C . ARG B 1 204 ? 4.91 34.812 4.91 1 92.88 204 ARG B C 1
ATOM 4254 O O . ARG B 1 204 ? 3.869 34.344 5.371 1 92.88 204 ARG B O 1
ATOM 4261 N N . LEU B 1 205 ? 5.359 36.031 5.152 1 93.62 205 LEU B N 1
ATOM 4262 C CA . LEU B 1 205 ? 4.512 36.969 5.895 1 93.62 205 LEU B CA 1
ATOM 4263 C C . LEU B 1 205 ? 3.484 37.625 4.977 1 93.62 205 LEU B C 1
ATOM 4265 O O . LEU B 1 205 ? 3.848 38.281 3.998 1 93.62 205 LEU B O 1
ATOM 4269 N N . LEU B 1 206 ? 2.238 37.375 5.328 1 93.88 206 LEU B N 1
ATOM 4270 C CA . LEU B 1 206 ? 1.138 37.875 4.512 1 93.88 206 LEU B CA 1
ATOM 4271 C C . LEU B 1 206 ? 0.474 39.062 5.172 1 93.88 206 LEU B C 1
ATOM 4273 O O . LEU B 1 206 ? 0.335 39.125 6.398 1 93.88 206 LEU B O 1
ATOM 4277 N N . SER B 1 207 ? 0.117 40.031 4.395 1 94.19 207 SER B N 1
ATOM 4278 C CA . SER B 1 207 ? -0.65 41.156 4.922 1 94.19 207 SER B CA 1
ATOM 4279 C C . SER B 1 207 ? -2.139 41 4.637 1 94.19 207 SER B C 1
ATOM 4281 O O . SER B 1 207 ? -2.521 40.406 3.611 1 94.19 207 SER B O 1
ATOM 4283 N N . ALA B 1 208 ? -2.895 41.5 5.555 1 93.19 208 ALA B N 1
ATOM 4284 C CA . ALA B 1 208 ? -4.344 41.438 5.391 1 93.19 208 ALA B CA 1
ATOM 4285 C C . ALA B 1 208 ? -4.781 42.094 4.09 1 93.19 208 ALA B C 1
ATOM 4287 O O . ALA B 1 208 ? -5.676 41.594 3.4 1 93.19 208 ALA B O 1
ATOM 4288 N N . ALA B 1 209 ? -4.215 43.188 3.814 1 93.56 209 ALA B N 1
ATOM 4289 C CA . ALA B 1 209 ? -4.57 43.938 2.615 1 93.56 209 ALA B CA 1
ATOM 4290 C C . ALA B 1 209 ? -4.285 43.125 1.354 1 93.56 209 ALA B C 1
ATOM 4292 O O . ALA B 1 209 ? -5.086 43.125 0.416 1 93.56 209 ALA B O 1
ATOM 4293 N N . ARG B 1 210 ? -3.176 42.5 1.327 1 93.06 210 ARG B N 1
ATOM 4294 C CA . ARG B 1 210 ? -2.803 41.688 0.167 1 93.06 210 ARG B CA 1
ATOM 4295 C C . ARG B 1 210 ? -3.729 40.469 0.017 1 93.06 210 ARG B C 1
ATOM 4297 O O . ARG B 1 210 ? -4.172 40.156 -1.089 1 93.06 210 ARG B O 1
ATOM 4304 N N . VAL B 1 211 ? -3.979 39.781 1.085 1 93.94 211 VAL B N 1
ATOM 4305 C CA . VAL B 1 211 ? -4.793 38.562 1.075 1 93.94 211 VAL B CA 1
ATOM 4306 C C . VAL B 1 211 ? -6.219 38.906 0.646 1 93.94 211 VAL B C 1
ATOM 4308 O O . VAL B 1 211 ? -6.848 38.156 -0.096 1 93.94 211 VAL B O 1
ATOM 4311 N N . ALA B 1 212 ? -6.691 40.062 1.081 1 88.94 212 ALA B N 1
ATOM 4312 C CA . ALA B 1 212 ? -8.047 40.469 0.742 1 88.94 212 ALA B CA 1
ATOM 4313 C C . ALA B 1 212 ? -8.195 40.688 -0.762 1 88.94 212 ALA B C 1
ATOM 4315 O O . ALA B 1 212 ? -9.297 40.562 -1.308 1 88.94 212 ALA B O 1
ATOM 4316 N N . ARG B 1 213 ? -7.156 40.969 -1.458 1 90.81 213 ARG B N 1
ATOM 4317 C CA . ARG B 1 213 ? -7.199 41.281 -2.885 1 90.81 213 ARG B CA 1
ATOM 4318 C C . ARG B 1 213 ? -6.957 40.031 -3.721 1 90.81 213 ARG B C 1
ATOM 4320 O O . ARG B 1 213 ? -7.152 40.031 -4.938 1 90.81 213 ARG B O 1
ATOM 4327 N N . MET B 1 214 ? -6.586 38.969 -3.045 1 91 214 MET B N 1
ATOM 4328 C CA . MET B 1 214 ? -6.328 37.75 -3.779 1 91 214 MET B CA 1
ATOM 4329 C C . MET B 1 214 ? -7.621 37.188 -4.355 1 91 214 MET B C 1
ATOM 4331 O O . MET B 1 214 ? -8.664 37.188 -3.697 1 91 214 MET B O 1
ATOM 4335 N N . PRO B 1 215 ? -7.512 36.75 -5.621 1 88.19 215 PRO B N 1
ATOM 4336 C CA . PRO B 1 215 ? -8.711 36.156 -6.234 1 88.19 215 PRO B CA 1
ATOM 4337 C C . PRO B 1 215 ? -9.125 34.844 -5.586 1 88.19 215 PRO B C 1
ATOM 4339 O O . PRO B 1 215 ? -8.281 34.125 -5.023 1 88.19 215 PRO B O 1
ATOM 4342 N N . ALA B 1 216 ? -10.477 34.594 -5.758 1 90.31 216 ALA B N 1
ATOM 4343 C CA . ALA B 1 216 ? -10.984 33.281 -5.309 1 90.31 216 ALA B CA 1
ATOM 4344 C C . ALA B 1 216 ? -10.602 32.188 -6.289 1 90.31 216 ALA B C 1
ATOM 4346 O O . ALA B 1 216 ? -10.672 32.375 -7.508 1 90.31 216 ALA B O 1
ATOM 4347 N N . VAL B 1 217 ? -10.094 31.125 -5.727 1 90.56 217 VAL B N 1
ATOM 4348 C CA . VAL B 1 217 ? -9.805 29.953 -6.555 1 90.56 217 VAL B CA 1
ATOM 4349 C C . VAL B 1 217 ? -11.07 29.109 -6.707 1 90.56 217 VAL B C 1
ATOM 4351 O O . VAL B 1 217 ? -11.203 28.344 -7.66 1 90.56 217 VAL B O 1
ATOM 4354 N N . ALA B 1 218 ? -11.945 29.203 -5.809 1 87.75 218 ALA B N 1
ATOM 4355 C CA . ALA B 1 218 ? -13.273 28.594 -5.891 1 87.75 218 ALA B CA 1
ATOM 4356 C C . ALA B 1 218 ? -14.344 29.531 -5.336 1 87.75 218 ALA B C 1
ATOM 4358 O O . ALA B 1 218 ? -14.289 29.922 -4.168 1 87.75 218 ALA B O 1
ATOM 4359 N N . SER B 1 219 ? -15.211 29.906 -6.262 1 81.5 219 SER B N 1
ATOM 4360 C CA . SER B 1 219 ? -16.234 30.859 -5.852 1 81.5 219 SER B CA 1
ATOM 4361 C C . SER B 1 219 ? -17.594 30.172 -5.719 1 81.5 219 SER B C 1
ATOM 4363 O O . SER B 1 219 ? -17.922 29.266 -6.48 1 81.5 219 SER B O 1
ATOM 4365 N N . GLY B 1 220 ? -18.141 30.234 -4.492 1 67.38 220 GLY B N 1
ATOM 4366 C CA . GLY B 1 220 ? -19.5 29.75 -4.363 1 67.38 220 GLY B CA 1
ATOM 4367 C C . GLY B 1 220 ? -20.5 30.875 -4.113 1 67.38 220 GLY B C 1
ATOM 4368 O O . GLY B 1 220 ? -20.125 32 -3.814 1 67.38 220 GLY B O 1
ATOM 4369 N N . GLN B 1 221 ? -21.688 30.594 -4.508 1 62.94 221 GLN B N 1
ATOM 4370 C CA . GLN B 1 221 ? -22.781 31.5 -4.211 1 62.94 221 GLN B CA 1
ATOM 4371 C C . GLN B 1 221 ? -22.828 31.844 -2.723 1 62.94 221 GLN B C 1
ATOM 4373 O O . GLN B 1 221 ? -22.5 31.016 -1.88 1 62.94 221 GLN B O 1
ATOM 4378 N N . SER B 1 222 ? -22.797 33.062 -2.461 1 68.94 222 SER B N 1
ATOM 4379 C CA . SER B 1 222 ? -22.969 33.5 -1.082 1 68.94 222 SER B CA 1
ATOM 4380 C C . SER B 1 222 ? -24.094 32.75 -0.394 1 68.94 222 SER B C 1
ATOM 4382 O O . SER B 1 222 ? -25.094 32.406 -1.028 1 68.94 222 SER B O 1
ATOM 4384 N N . VAL B 1 223 ? -23.703 32.125 0.719 1 67.56 223 VAL B N 1
ATOM 4385 C CA . VAL B 1 223 ? -24.75 31.516 1.53 1 67.56 223 VAL B CA 1
ATOM 4386 C C . VAL B 1 223 ? -25.203 32.469 2.623 1 67.56 223 VAL B C 1
ATOM 4388 O O . VAL B 1 223 ? -24.391 32.875 3.467 1 67.56 223 VAL B O 1
ATOM 4391 N N . ASP B 1 224 ? -26.5 32.781 2.629 1 70.75 224 ASP B N 1
ATOM 4392 C CA . ASP B 1 224 ? -27.109 33.688 3.584 1 70.75 224 ASP B CA 1
ATOM 4393 C C . ASP B 1 224 ? -26.328 35 3.646 1 70.75 224 ASP B C 1
ATOM 4395 O O . ASP B 1 224 ? -26.062 35.531 4.73 1 70.75 224 ASP B O 1
ATOM 4399 N N . GLY B 1 225 ? -25.891 35.312 2.58 1 77.19 225 GLY B N 1
ATOM 4400 C CA . GLY B 1 225 ? -25.234 36.625 2.496 1 77.19 225 GLY B CA 1
ATOM 4401 C C . GLY B 1 225 ? -23.766 36.562 2.883 1 77.19 225 GLY B C 1
ATOM 4402 O O . GLY B 1 225 ? -23.094 37.594 2.941 1 77.19 225 GLY B O 1
ATOM 4403 N N . GLN B 1 226 ? -23.375 35.438 3.184 1 83.44 226 GLN B N 1
ATOM 4404 C CA . GLN B 1 226 ? -21.969 35.344 3.59 1 83.44 226 GLN B CA 1
ATOM 4405 C C . GLN B 1 226 ? -21.125 34.75 2.479 1 83.44 226 GLN B C 1
ATOM 4407 O O . GLN B 1 226 ? -21.531 33.75 1.843 1 83.44 226 GLN B O 1
ATOM 4412 N N . ASP B 1 227 ? -19.969 35.406 2.248 1 89.62 227 ASP B N 1
ATOM 4413 C CA . ASP B 1 227 ? -19 34.875 1.288 1 89.62 227 ASP B CA 1
ATOM 4414 C C . ASP B 1 227 ? -18.156 33.75 1.896 1 89.62 227 ASP B C 1
ATOM 4416 O O . ASP B 1 227 ? -17.438 33.969 2.867 1 89.62 227 ASP B O 1
ATOM 4420 N N . CYS B 1 228 ? -18.281 32.594 1.352 1 91.94 228 CYS B N 1
ATOM 4421 C CA . CYS B 1 228 ? -17.531 31.438 1.86 1 91.94 228 CYS B CA 1
ATOM 4422 C C . CYS B 1 228 ? -16.516 30.953 0.839 1 91.94 228 CYS B C 1
ATOM 4424 O O . CYS B 1 228 ? -16.031 29.812 0.93 1 91.94 228 CYS B O 1
ATOM 4426 N N . SER B 1 229 ? -16.172 31.844 -0.037 1 92.69 229 SER B N 1
ATOM 4427 C CA . SER B 1 229 ? -15.227 31.516 -1.104 1 92.69 229 SER B CA 1
ATOM 4428 C C . SER B 1 229 ? -13.859 31.141 -0.541 1 92.69 229 SER B C 1
ATOM 4430 O O . SER B 1 229 ? -13.555 31.469 0.611 1 92.69 229 SER B O 1
ATOM 4432 N N . LEU B 1 230 ? -13.133 30.469 -1.358 1 93.94 230 LEU B N 1
ATOM 4433 C CA . LEU B 1 230 ? -11.766 30.094 -1.004 1 93.94 230 LEU B CA 1
ATOM 4434 C C . LEU B 1 230 ? -10.758 30.922 -1.776 1 93.94 230 LEU B C 1
ATOM 4436 O O . LEU B 1 230 ? -10.789 30.969 -3.008 1 93.94 230 LEU B O 1
ATOM 4440 N N . SER B 1 231 ? -9.945 31.609 -1.055 1 93.88 231 SER B N 1
ATOM 4441 C CA . SER B 1 231 ? -8.828 32.281 -1.708 1 93.88 231 SER B CA 1
ATOM 4442 C C . SER B 1 231 ? -7.645 31.344 -1.885 1 93.88 231 SER B C 1
ATOM 4444 O O . SER B 1 231 ? -7.637 30.234 -1.342 1 93.88 231 SER B O 1
ATOM 4446 N N . THR B 1 232 ? -6.617 31.797 -2.568 1 93.44 232 THR B N 1
ATOM 4447 C CA . THR B 1 232 ? -5.43 31.016 -2.857 1 93.44 232 THR B CA 1
ATOM 4448 C C . THR B 1 232 ? -4.688 30.656 -1.569 1 93.44 232 THR B C 1
ATOM 4450 O O . THR B 1 232 ? -4.094 29.578 -1.462 1 93.44 232 THR B O 1
ATOM 4453 N N . VAL B 1 233 ? -4.719 31.531 -0.571 1 94.69 233 VAL B N 1
ATOM 4454 C CA . VAL B 1 233 ? -3.932 31.297 0.637 1 94.69 233 VAL B CA 1
ATOM 4455 C C . VAL B 1 233 ? -4.664 30.328 1.554 1 94.69 233 VAL B C 1
ATOM 4457 O O . VAL B 1 233 ? -4.07 29.766 2.482 1 94.69 233 VAL B O 1
ATOM 4460 N N . ALA B 1 234 ? -5.945 30.094 1.227 1 96.06 234 ALA B N 1
ATOM 4461 C CA . ALA B 1 234 ? -6.75 29.188 2.053 1 96.06 234 ALA B CA 1
ATOM 4462 C C . ALA B 1 234 ? -6.656 27.75 1.554 1 96.06 234 ALA B C 1
ATOM 4464 O O . ALA B 1 234 ? -7.391 26.875 2.02 1 96.06 234 ALA B O 1
ATOM 4465 N N . VAL B 1 235 ? -5.766 27.516 0.606 1 96.5 235 VAL B N 1
ATOM 4466 C CA . VAL B 1 235 ? -5.539 26.203 0.02 1 96.5 235 VAL B CA 1
ATOM 4467 C C . VAL B 1 235 ? -4.051 25.859 0.071 1 96.5 235 VAL B C 1
ATOM 4469 O O . VAL B 1 235 ? -3.209 26.672 -0.326 1 96.5 235 VAL B O 1
ATOM 4472 N N . SER B 1 236 ? -3.783 24.703 0.607 1 97.44 236 SER B N 1
ATOM 4473 C CA . SER B 1 236 ? -2.389 24.266 0.623 1 97.44 236 SER B CA 1
ATOM 4474 C C . SER B 1 236 ? -1.863 24.047 -0.791 1 97.44 236 SER B C 1
ATOM 4476 O O . SER B 1 236 ? -2.527 23.406 -1.615 1 97.44 236 SER B O 1
ATOM 4478 N N . PRO B 1 237 ? -0.715 24.531 -1.096 1 96.31 237 PRO B N 1
ATOM 4479 C CA . PRO B 1 237 ? -0.175 24.312 -2.439 1 96.31 237 PRO B CA 1
ATOM 4480 C C . PRO B 1 237 ? 0.266 22.875 -2.664 1 96.31 237 PRO B C 1
ATOM 4482 O O . PRO B 1 237 ? 0.7 22.203 -1.725 1 96.31 237 PRO B O 1
ATOM 4485 N N . LYS B 1 238 ? 0.15 22.438 -3.936 1 97.44 238 LYS B N 1
ATOM 4486 C CA . LYS B 1 238 ? 0.792 21.172 -4.32 1 97.44 238 LYS B CA 1
ATOM 4487 C C . LYS B 1 238 ? 2.295 21.234 -4.062 1 97.44 238 LYS B C 1
ATOM 4489 O O . LYS B 1 238 ? 2.949 22.234 -4.363 1 97.44 238 LYS B O 1
ATOM 4494 N N . ALA B 1 239 ? 2.83 20.109 -3.486 1 98.69 239 ALA B N 1
ATOM 4495 C CA . ALA B 1 239 ? 4.215 20.25 -3.037 1 98.69 239 ALA B CA 1
ATOM 4496 C C . ALA B 1 239 ? 4.945 18.906 -3.109 1 98.69 239 ALA B C 1
ATOM 4498 O O . ALA B 1 239 ? 4.316 17.859 -3.283 1 98.69 239 ALA B O 1
ATOM 4499 N N . ASP B 1 240 ? 6.262 18.984 -3.037 1 98.75 240 ASP B N 1
ATOM 4500 C CA . ASP B 1 240 ? 7.176 17.844 -2.938 1 98.75 240 ASP B CA 1
ATOM 4501 C C . ASP B 1 240 ? 7.777 17.75 -1.538 1 98.75 240 ASP B C 1
ATOM 4503 O O . ASP B 1 240 ? 8.086 18.766 -0.917 1 98.75 240 ASP B O 1
ATOM 4507 N N . GLY B 1 241 ? 7.852 16.531 -1.017 1 98.88 241 GLY B N 1
ATOM 4508 C CA . GLY B 1 241 ? 8.445 16.328 0.294 1 98.88 241 GLY B CA 1
ATOM 4509 C C . GLY B 1 241 ? 8.359 14.883 0.772 1 98.88 241 GLY B C 1
ATOM 4510 O O . GLY B 1 241 ? 7.734 14.047 0.123 1 98.88 241 GLY B O 1
ATOM 4511 N N . ALA B 1 242 ? 9.062 14.594 1.844 1 98.94 242 ALA B N 1
ATOM 4512 C CA . ALA B 1 242 ? 9.086 13.266 2.449 1 98.94 242 ALA B CA 1
ATOM 4513 C C . ALA B 1 242 ? 9.297 13.359 3.959 1 98.94 242 ALA B C 1
ATOM 4515 O O . ALA B 1 242 ? 9.828 14.352 4.461 1 98.94 242 ALA B O 1
ATOM 4516 N N . ALA B 1 243 ? 8.859 12.414 4.656 1 99 243 ALA B N 1
ATOM 4517 C CA . ALA B 1 243 ? 9.086 12.234 6.09 1 99 243 ALA B CA 1
ATOM 4518 C C . ALA B 1 243 ? 9.102 10.75 6.461 1 99 243 ALA B C 1
ATOM 4520 O O . ALA B 1 243 ? 8.312 9.961 5.934 1 99 243 ALA B O 1
ATOM 4521 N N . LEU B 1 244 ? 10.039 10.375 7.316 1 98.94 244 LEU B N 1
ATOM 4522 C CA . LEU B 1 244 ? 10.219 8.984 7.703 1 98.94 244 LEU B CA 1
ATOM 4523 C C . LEU B 1 244 ? 10.461 8.859 9.203 1 98.94 244 LEU B C 1
ATOM 4525 O O . LEU B 1 244 ? 10.906 9.82 9.844 1 98.94 244 LEU B O 1
ATOM 4529 N N . LEU B 1 245 ? 10.141 7.73 9.711 1 98.94 245 LEU B N 1
ATOM 4530 C CA . LEU B 1 245 ? 10.453 7.297 11.07 1 98.94 245 LEU B CA 1
ATOM 4531 C C . LEU B 1 245 ? 11.172 5.953 11.062 1 98.94 245 LEU B C 1
ATOM 4533 O O . LEU B 1 245 ? 10.992 5.152 10.141 1 98.94 245 LEU B O 1
ATOM 4537 N N . LEU B 1 246 ? 11.945 5.746 12.016 1 98.94 246 LEU B N 1
ATOM 4538 C CA . LEU B 1 246 ? 12.578 4.461 12.289 1 98.94 246 LEU B CA 1
ATOM 4539 C C . LEU B 1 246 ? 11.953 3.793 13.508 1 98.94 246 LEU B C 1
ATOM 4541 O O . LEU B 1 246 ? 12.117 4.27 14.633 1 98.94 246 LEU B O 1
ATOM 4545 N N . LEU B 1 247 ? 11.266 2.662 13.273 1 98.94 247 LEU B N 1
ATOM 4546 C CA . LEU B 1 247 ? 10.547 1.932 14.312 1 98.94 247 LEU B CA 1
ATOM 4547 C C . LEU B 1 247 ? 11.25 0.62 14.641 1 98.94 247 LEU B C 1
ATOM 4549 O O . LEU B 1 247 ? 11.875 0.014 13.773 1 98.94 247 LEU B O 1
ATOM 4553 N N . ALA B 1 248 ? 11.102 0.189 15.883 1 98.81 248 ALA B N 1
ATOM 4554 C CA . ALA B 1 248 ? 11.781 -1.043 16.266 1 98.81 248 ALA B CA 1
ATOM 4555 C C . ALA B 1 248 ? 10.992 -1.789 17.344 1 98.81 248 ALA B C 1
ATOM 4557 O O . ALA B 1 248 ? 10.109 -1.217 17.984 1 98.81 248 ALA B O 1
ATOM 4558 N N . THR B 1 249 ? 11.281 -3.041 17.484 1 98.12 249 THR B N 1
ATOM 4559 C CA . THR B 1 249 ? 10.797 -3.787 18.641 1 98.12 249 THR B CA 1
ATOM 4560 C C . THR B 1 249 ? 11.68 -3.531 19.859 1 98.12 249 THR B C 1
ATOM 4562 O O . THR B 1 249 ? 12.844 -3.152 19.719 1 98.12 249 THR B O 1
ATOM 4565 N N . PRO B 1 250 ? 11.078 -3.705 21.047 1 97.44 250 PRO B N 1
ATOM 4566 C CA . PRO B 1 250 ? 11.93 -3.617 22.234 1 97.44 250 PRO B CA 1
ATOM 4567 C C . PRO B 1 250 ? 13.102 -4.586 22.203 1 97.44 250 PRO B C 1
ATOM 4569 O O . PRO B 1 250 ? 14.203 -4.246 22.641 1 97.44 250 PRO B O 1
ATOM 4572 N N . SER B 1 251 ? 12.891 -5.773 21.672 1 97.56 251 SER B N 1
ATOM 4573 C CA . SER B 1 251 ? 13.961 -6.766 21.594 1 97.56 251 SER B CA 1
ATOM 4574 C C . SER B 1 251 ? 15.086 -6.289 20.672 1 97.56 251 SER B C 1
ATOM 4576 O O . SER B 1 251 ? 16.266 -6.535 20.953 1 97.56 251 SER B O 1
ATOM 4578 N N . ALA B 1 252 ? 14.75 -5.613 19.578 1 98 252 ALA B N 1
ATOM 4579 C CA . ALA B 1 252 ? 15.773 -5.059 18.688 1 98 252 ALA B CA 1
ATOM 4580 C C . ALA B 1 252 ? 16.562 -3.959 19.391 1 98 252 ALA B C 1
ATOM 4582 O O . ALA B 1 252 ? 17.781 -3.848 19.203 1 98 252 ALA B O 1
ATOM 4583 N N . CYS B 1 253 ? 15.875 -3.125 20.141 1 97.94 253 CYS B N 1
ATOM 4584 C CA . CYS B 1 253 ? 16.562 -2.084 20.906 1 97.94 253 CYS B CA 1
ATOM 4585 C C . CYS B 1 253 ? 17.609 -2.688 21.828 1 97.94 253 CYS B C 1
ATOM 4587 O O . CYS B 1 253 ? 18.734 -2.193 21.891 1 97.94 253 CYS B O 1
ATOM 4589 N N . ALA B 1 254 ? 17.219 -3.76 22.5 1 98 254 ALA B N 1
ATOM 4590 C CA . ALA B 1 254 ? 18.125 -4.449 23.406 1 98 254 ALA B CA 1
ATOM 4591 C C . ALA B 1 254 ? 19.297 -5.059 22.656 1 98 254 ALA B C 1
ATOM 4593 O O . ALA B 1 254 ? 20.453 -4.926 23.062 1 98 254 ALA B O 1
ATOM 4594 N N . ARG B 1 255 ? 19.047 -5.715 21.578 1 97.94 255 ARG B N 1
ATOM 4595 C CA . ARG B 1 255 ? 20.047 -6.402 20.766 1 97.94 255 ARG B CA 1
ATOM 4596 C C . ARG B 1 255 ? 21.094 -5.426 20.234 1 97.94 255 ARG B C 1
ATOM 4598 O O . ARG B 1 255 ? 22.281 -5.73 20.234 1 97.94 255 ARG B O 1
ATOM 4605 N N . TRP B 1 256 ? 20.625 -4.238 19.828 1 98.12 256 TRP B N 1
ATOM 4606 C CA . TRP B 1 256 ? 21.516 -3.279 19.188 1 98.12 256 TRP B CA 1
ATOM 4607 C C . TRP B 1 256 ? 22.047 -2.266 20.203 1 98.12 256 TRP B C 1
ATOM 4609 O O . TRP B 1 256 ? 22.891 -1.426 19.875 1 98.12 256 TRP B O 1
ATOM 4619 N N . GLY B 1 257 ? 21.562 -2.277 21.406 1 97.94 257 GLY B N 1
ATOM 4620 C CA . GLY B 1 257 ? 22 -1.387 22.469 1 97.94 257 GLY B CA 1
ATOM 4621 C C . GLY B 1 257 ? 21.594 0.058 22.25 1 97.94 257 GLY B C 1
ATOM 4622 O O . GLY B 1 257 ? 22.375 0.976 22.531 1 97.94 257 GLY B O 1
ATOM 4623 N N . VAL B 1 258 ? 20.391 0.265 21.688 1 97.81 258 VAL B N 1
ATOM 4624 C CA . VAL B 1 258 ? 19.938 1.626 21.422 1 97.81 258 VAL B CA 1
ATOM 4625 C C . VAL B 1 258 ? 18.719 1.942 22.266 1 97.81 258 VAL B C 1
ATOM 4627 O O . VAL B 1 258 ? 18 1.036 22.703 1 97.81 258 VAL B O 1
ATOM 4630 N N . ARG B 1 259 ? 18.531 3.191 22.562 1 95.94 259 ARG B N 1
ATOM 4631 C CA . ARG B 1 259 ? 17.406 3.641 23.375 1 95.94 259 ARG B CA 1
ATOM 4632 C C . ARG B 1 259 ? 16.359 4.348 22.531 1 95.94 259 ARG B C 1
ATOM 4634 O O . ARG B 1 259 ? 16.688 5.184 21.688 1 95.94 259 ARG B O 1
ATOM 4641 N N . PRO B 1 260 ? 15.094 4.023 22.781 1 97.12 260 PRO B N 1
ATOM 4642 C CA . PRO B 1 260 ? 14.039 4.742 22.062 1 97.12 260 PRO B CA 1
ATOM 4643 C C . PRO B 1 260 ? 13.977 6.223 22.422 1 97.12 260 PRO B C 1
ATOM 4645 O O . PRO B 1 260 ? 14.156 6.582 23.594 1 97.12 260 PRO B O 1
ATOM 4648 N N . ARG B 1 261 ? 13.734 7.062 21.438 1 96.88 261 ARG B N 1
ATOM 4649 C CA . ARG B 1 261 ? 13.562 8.492 21.672 1 96.88 261 ARG B CA 1
ATOM 4650 C C . ARG B 1 261 ? 12.102 8.82 21.984 1 96.88 261 ARG B C 1
ATOM 4652 O O . ARG B 1 261 ? 11.812 9.812 22.656 1 96.88 261 ARG B O 1
ATOM 4659 N N . ALA B 1 262 ? 11.227 8.062 21.453 1 98.12 262 ALA B N 1
ATOM 4660 C CA . ALA B 1 262 ? 9.781 8.164 21.656 1 98.12 262 ALA B CA 1
ATOM 4661 C C . ALA B 1 262 ? 9.109 6.801 21.484 1 98.12 262 ALA B C 1
ATOM 4663 O O . ALA B 1 262 ? 9.781 5.797 21.25 1 98.12 262 ALA B O 1
ATOM 4664 N N . GLN B 1 263 ? 7.832 6.766 21.75 1 98.25 263 GLN B N 1
ATOM 4665 C CA . GLN B 1 263 ? 7.059 5.535 21.594 1 98.25 263 GLN B CA 1
ATOM 4666 C C . GLN B 1 263 ? 5.781 5.777 20.812 1 98.25 263 GLN B C 1
ATOM 4668 O O . GLN B 1 263 ? 5.055 6.742 21.062 1 98.25 263 GLN B O 1
ATOM 4673 N N . TRP B 1 264 ? 5.578 4.961 19.828 1 98.56 264 TRP B N 1
ATOM 4674 C CA . TRP B 1 264 ? 4.246 4.844 19.234 1 98.56 264 TRP B CA 1
ATOM 4675 C C . TRP B 1 264 ? 3.271 4.211 20.219 1 98.56 264 TRP B C 1
ATOM 4677 O O . TRP B 1 264 ? 3.51 3.109 20.719 1 98.56 264 TRP B O 1
ATOM 4687 N N . ARG B 1 265 ? 2.168 4.906 20.5 1 97.75 265 ARG B N 1
ATOM 4688 C CA . ARG B 1 265 ? 1.206 4.406 21.469 1 97.75 265 ARG B CA 1
ATOM 4689 C C . ARG B 1 265 ? -0.058 3.902 20.781 1 97.75 265 ARG B C 1
ATOM 4691 O O . ARG B 1 265 ? -0.836 3.152 21.375 1 97.75 265 ARG B O 1
ATOM 4698 N N . GLY B 1 266 ? -0.197 4.352 19.516 1 97.81 266 GLY B N 1
ATOM 4699 C CA . GLY B 1 266 ? -1.348 3.842 18.781 1 97.81 266 GLY B CA 1
ATOM 4700 C C . GLY B 1 266 ? -1.674 4.652 17.547 1 97.81 266 GLY B C 1
ATOM 4701 O O . GLY B 1 266 ? -1.071 5.703 17.297 1 97.81 266 GLY B O 1
ATOM 4702 N N . SER B 1 267 ? -2.516 4.141 16.719 1 98.38 267 SER B N 1
ATOM 4703 C CA . SER B 1 267 ? -3.092 4.75 15.531 1 98.38 267 SER B CA 1
ATOM 4704 C C . SER B 1 267 ? -4.547 4.332 15.336 1 98.38 267 SER B C 1
ATOM 4706 O O . SER B 1 267 ? -5 3.355 15.938 1 98.38 267 SER B O 1
ATOM 4708 N N . VAL B 1 268 ? -5.203 5.09 14.57 1 98.19 268 VAL B N 1
ATOM 4709 C CA . VAL B 1 268 ? -6.547 4.723 14.141 1 98.19 268 VAL B CA 1
ATOM 4710 C C . VAL B 1 268 ? -6.816 5.293 12.75 1 98.19 268 VAL B C 1
ATOM 4712 O O . VAL B 1 268 ? -6.336 6.379 12.414 1 98.19 268 VAL B O 1
ATOM 4715 N N . SER B 1 269 ? -7.402 4.535 11.906 1 98.62 269 SER B N 1
ATOM 4716 C CA . SER B 1 269 ? -7.891 4.961 10.594 1 98.62 269 SER B CA 1
ATOM 4717 C C . SER B 1 269 ? -9.406 4.805 10.492 1 98.62 269 SER B C 1
ATOM 4719 O O . SER B 1 269 ? -9.969 3.838 11.008 1 98.62 269 SER B O 1
ATOM 4721 N N . VAL B 1 270 ? -10.039 5.762 9.852 1 98.62 270 VAL B N 1
ATOM 4722 C CA . VAL B 1 270 ? -11.492 5.715 9.711 1 98.62 270 VAL B CA 1
ATOM 4723 C C . VAL B 1 270 ? -11.875 6.023 8.266 1 98.62 270 VAL B C 1
ATOM 4725 O O . VAL B 1 270 ? -11.039 6.461 7.473 1 98.62 270 VAL B O 1
ATOM 4728 N N . GLY B 1 271 ? -13.117 5.641 7.914 1 98.5 271 GLY B N 1
ATOM 4729 C CA . GLY B 1 271 ? -13.805 6.137 6.73 1 98.5 271 GLY B CA 1
ATOM 4730 C C . GLY B 1 271 ? -14.93 7.102 7.051 1 98.5 271 GLY B C 1
ATOM 4731 O O . GLY B 1 271 ? -15.266 7.301 8.219 1 98.5 271 GLY B O 1
ATOM 4732 N N . GLY B 1 272 ? -15.398 7.684 6.062 1 98.25 272 GLY B N 1
ATOM 4733 C CA . GLY B 1 272 ? -16.531 8.594 6.117 1 98.25 272 GLY B CA 1
ATOM 4734 C C . GLY B 1 272 ? -17.141 8.875 4.754 1 98.25 272 GLY B C 1
ATOM 4735 O O . GLY B 1 272 ? -16.859 8.164 3.787 1 98.25 272 GLY B O 1
ATOM 4736 N N . ALA B 1 273 ? -17.969 9.906 4.719 1 97.38 273 ALA B N 1
ATOM 4737 C CA . ALA B 1 273 ? -18.594 10.281 3.453 1 97.38 273 ALA B CA 1
ATOM 4738 C C . ALA B 1 273 ? -17.547 10.688 2.424 1 97.38 273 ALA B C 1
ATOM 4740 O O . ALA B 1 273 ? -16.781 11.633 2.643 1 97.38 273 ALA B O 1
ATOM 4741 N N . PRO B 1 274 ? -17.547 10.008 1.28 1 97 274 PRO B N 1
ATOM 4742 C CA . PRO B 1 274 ? -16.484 10.305 0.323 1 97 274 PRO B CA 1
ATOM 4743 C C . PRO B 1 274 ? -16.609 11.695 -0.29 1 97 274 PRO B C 1
ATOM 4745 O O . PRO B 1 274 ? -15.625 12.273 -0.75 1 97 274 PRO B O 1
ATOM 4748 N N . GLU B 1 275 ? -17.766 12.281 -0.276 1 96.25 275 GLU B N 1
ATOM 4749 C CA . GLU B 1 275 ? -17.969 13.594 -0.877 1 96.25 275 GLU B CA 1
ATOM 4750 C C . GLU B 1 275 ? -17.641 14.711 0.104 1 96.25 275 GLU B C 1
ATOM 4752 O O . GLU B 1 275 ? -17.609 15.883 -0.268 1 96.25 275 GLU B O 1
ATOM 4757 N N . SER B 1 276 ? -17.344 14.375 1.417 1 95.19 276 SER B N 1
ATOM 4758 C CA . SER B 1 276 ? -16.984 15.352 2.434 1 95.19 276 SER B CA 1
ATOM 4759 C C . SER B 1 276 ? -15.758 14.906 3.219 1 95.19 276 SER B C 1
ATOM 4761 O O . SER B 1 276 ? -15.797 14.805 4.445 1 95.19 276 SER B O 1
ATOM 4763 N N . PRO B 1 277 ? -14.672 14.797 2.551 1 95.56 277 PRO B N 1
ATOM 4764 C CA . PRO B 1 277 ? -13.492 14.211 3.191 1 95.56 277 PRO B CA 1
ATOM 4765 C C . PRO B 1 277 ? -12.938 15.086 4.309 1 95.56 277 PRO B C 1
ATOM 4767 O O . PRO B 1 277 ? -12.336 14.57 5.258 1 95.56 277 PRO B O 1
ATOM 4770 N N . MET B 1 278 ? -13.133 16.406 4.277 1 93.75 278 MET B N 1
ATOM 4771 C CA . MET B 1 278 ? -12.5 17.312 5.234 1 93.75 278 MET B CA 1
ATOM 4772 C C . MET B 1 278 ? -12.961 17 6.656 1 93.75 278 MET B C 1
ATOM 4774 O O . MET B 1 278 ? -12.195 17.156 7.609 1 93.75 278 MET B O 1
ATOM 4778 N N . LEU B 1 279 ? -14.148 16.438 6.832 1 95.69 279 LEU B N 1
ATOM 4779 C CA . LEU B 1 279 ? -14.711 16.188 8.156 1 95.69 279 LEU B CA 1
ATOM 4780 C C . LEU B 1 279 ? -14.164 14.891 8.742 1 95.69 279 LEU B C 1
ATOM 4782 O O . LEU B 1 279 ? -14.281 14.648 9.945 1 95.69 279 LEU B O 1
ATOM 4786 N N . CYS B 1 280 ? -13.523 14.117 7.93 1 98.19 280 CYS B N 1
ATOM 4787 C CA . CYS B 1 280 ? -12.953 12.859 8.414 1 98.19 280 CYS B CA 1
ATOM 4788 C C . CYS B 1 280 ? -11.812 13.117 9.391 1 98.19 280 CYS B C 1
ATOM 4790 O O . CYS B 1 280 ? -11.492 12.266 10.211 1 98.19 280 CYS B O 1
ATOM 4792 N N . ALA B 1 281 ? -11.234 14.312 9.328 1 98.12 281 ALA B N 1
ATOM 4793 C CA . ALA B 1 281 ? -10.219 14.68 10.312 1 98.12 281 ALA B CA 1
ATOM 4794 C C . ALA B 1 281 ? -10.812 14.781 11.711 1 98.12 281 ALA B C 1
ATOM 4796 O O . ALA B 1 281 ? -10.156 14.438 12.695 1 98.12 281 ALA B O 1
ATOM 4797 N N . VAL B 1 282 ? -12.047 15.305 11.797 1 98.38 282 VAL B N 1
ATOM 4798 C CA . VAL B 1 282 ? -12.75 15.398 13.07 1 98.38 282 VAL B CA 1
ATOM 4799 C C . VAL B 1 282 ? -13.086 14 13.578 1 98.38 282 VAL B C 1
ATOM 4801 O O . VAL B 1 282 ? -12.844 13.68 14.742 1 98.38 282 VAL B O 1
ATOM 4804 N N . ASP B 1 283 ? -13.617 13.164 12.656 1 98.56 283 ASP B N 1
ATOM 4805 C CA . ASP B 1 283 ? -14.016 11.805 13.008 1 98.56 283 ASP B CA 1
ATOM 4806 C C . ASP B 1 283 ? -12.836 11 13.547 1 98.56 283 ASP B C 1
ATOM 4808 O O . ASP B 1 283 ? -12.969 10.289 14.547 1 98.56 283 ASP B O 1
ATOM 4812 N N . VAL B 1 284 ? -11.719 11.133 12.93 1 98.75 284 VAL B N 1
ATOM 4813 C CA . VAL B 1 284 ? -10.586 10.305 13.32 1 98.75 284 VAL B CA 1
ATOM 4814 C C . VAL B 1 284 ? -9.984 10.828 14.617 1 98.75 284 VAL B C 1
ATOM 4816 O O . VAL B 1 284 ? -9.492 10.047 15.438 1 98.75 284 VAL B O 1
ATOM 4819 N N . ALA B 1 285 ? -9.969 12.133 14.812 1 98.75 285 ALA B N 1
ATOM 4820 C CA . ALA B 1 285 ? -9.5 12.695 16.078 1 98.75 285 ALA B CA 1
ATOM 4821 C C . ALA B 1 285 ? -10.344 12.195 17.25 1 98.75 285 ALA B C 1
ATOM 4823 O O . ALA B 1 285 ? -9.812 11.812 18.297 1 98.75 285 ALA B O 1
ATOM 4824 N N . ARG B 1 286 ? -11.641 12.234 17.078 1 98.56 286 ARG B N 1
ATOM 4825 C CA . ARG B 1 286 ? -12.539 11.734 18.125 1 98.56 286 ARG B CA 1
ATOM 4826 C C . ARG B 1 286 ? -12.305 10.25 18.391 1 98.56 286 ARG B C 1
ATOM 4828 O O . ARG B 1 286 ? -12.281 9.812 19.531 1 98.56 286 ARG B O 1
ATOM 4835 N N . ALA B 1 287 ? -12.141 9.508 17.312 1 98.38 287 ALA B N 1
ATOM 4836 C CA . ALA B 1 287 ? -11.859 8.086 17.453 1 98.38 287 ALA B CA 1
ATOM 4837 C C . ALA B 1 287 ? -10.547 7.859 18.203 1 98.38 287 ALA B C 1
ATOM 4839 O O . ALA B 1 287 ? -10.461 6.969 19.062 1 98.38 287 ALA B O 1
ATOM 4840 N N . ALA B 1 288 ? -9.531 8.625 17.844 1 98.31 288 ALA B N 1
ATOM 4841 C CA . ALA B 1 288 ? -8.242 8.531 18.531 1 98.31 288 ALA B CA 1
ATOM 4842 C C . ALA B 1 288 ? -8.367 8.859 20.016 1 98.31 288 ALA B C 1
ATOM 4844 O O . ALA B 1 288 ? -7.816 8.156 20.859 1 98.31 288 ALA B O 1
ATOM 4845 N N . GLN B 1 289 ? -9.055 9.906 20.297 1 98.06 289 GLN B N 1
ATOM 4846 C CA . GLN B 1 289 ? -9.258 10.305 21.688 1 98.06 289 GLN B CA 1
ATOM 4847 C C . GLN B 1 289 ? -9.969 9.203 22.469 1 98.06 289 GLN B C 1
ATOM 4849 O O . GLN B 1 289 ? -9.609 8.914 23.625 1 98.06 289 GLN B O 1
ATOM 4854 N N . GLN B 1 290 ? -10.953 8.648 21.859 1 97.44 290 GLN B N 1
ATOM 4855 C CA . GLN B 1 290 ? -11.688 7.566 22.516 1 97.44 290 GLN B CA 1
ATOM 4856 C C . GLN B 1 290 ? -10.766 6.387 22.812 1 97.44 290 GLN B C 1
ATOM 4858 O O . GLN B 1 290 ? -10.898 5.746 23.859 1 97.44 290 GLN B O 1
ATOM 4863 N N . ARG B 1 291 ? -9.883 6.129 22.016 1 96.38 291 ARG B N 1
ATOM 4864 C CA . ARG B 1 291 ? -9 4.977 22.156 1 96.38 291 ARG B CA 1
ATOM 4865 C C . ARG B 1 291 ? -7.906 5.242 23.172 1 96.38 291 ARG B C 1
ATOM 4867 O O . ARG B 1 291 ? -7.562 4.363 23.969 1 96.38 291 ARG B O 1
ATOM 4874 N N . CYS B 1 292 ? -7.328 6.43 23.094 1 95.75 292 CYS B N 1
ATOM 4875 C CA . CYS B 1 292 ? -6.172 6.672 23.953 1 95.75 292 CYS B CA 1
ATOM 4876 C C . CYS B 1 292 ? -6.605 7.258 25.297 1 95.75 292 CYS B C 1
ATOM 4878 O O . CYS B 1 292 ? -5.859 7.188 26.266 1 95.75 292 CYS B O 1
ATOM 4880 N N . GLY B 1 293 ? -7.754 7.934 25.297 1 97.19 293 GLY B N 1
ATOM 4881 C CA . GLY B 1 293 ? -8.281 8.508 26.531 1 97.19 293 GLY B CA 1
ATOM 4882 C C . GLY B 1 293 ? -7.598 9.797 26.938 1 97.19 293 GLY B C 1
ATOM 4883 O O . GLY B 1 293 ? -7.707 10.234 28.078 1 97.19 293 GLY B O 1
ATOM 4884 N N . TRP B 1 294 ? -6.844 10.43 26.062 1 96.44 294 TRP B N 1
ATOM 4885 C CA . TRP B 1 294 ? -6.102 11.641 26.406 1 96.44 294 TRP B CA 1
ATOM 4886 C C . TRP B 1 294 ? -6.969 12.883 26.203 1 96.44 294 TRP B C 1
ATOM 4888 O O . TRP B 1 294 ? -7.75 12.961 25.25 1 96.44 294 TRP B O 1
ATOM 4898 N N . ASP B 1 295 ? -6.812 13.812 27.109 1 96.12 295 ASP B N 1
ATOM 4899 C CA . ASP B 1 295 ? -7.422 15.125 26.953 1 96.12 295 ASP B CA 1
ATOM 4900 C C . ASP B 1 295 ? -6.613 15.984 25.984 1 96.12 295 ASP B C 1
ATOM 4902 O O . ASP B 1 295 ? -5.383 15.953 25.984 1 96.12 295 ASP B O 1
ATOM 4906 N N . TRP B 1 296 ? -7.367 16.75 25.203 1 96.44 296 TRP B N 1
ATOM 4907 C CA . TRP B 1 296 ? -6.691 17.625 24.25 1 96.44 296 TRP B CA 1
ATOM 4908 C C . TRP B 1 296 ? -5.699 18.531 24.953 1 96.44 296 TRP B C 1
ATOM 4910 O O . TRP B 1 296 ? -4.617 18.812 24.438 1 96.44 296 TRP B O 1
ATOM 4920 N N . ALA B 1 297 ? -6.066 19.016 26.156 1 93 297 ALA B N 1
ATOM 4921 C CA . ALA B 1 297 ? -5.246 19.953 26.922 1 93 297 ALA B CA 1
ATOM 4922 C C . ALA B 1 297 ? -3.955 19.281 27.391 1 93 297 ALA B C 1
ATOM 4924 O O . ALA B 1 297 ? -2.986 19.969 27.719 1 93 297 ALA B O 1
ATOM 4925 N N . ALA B 1 298 ? -3.949 18 27.375 1 92.31 298 ALA B N 1
ATOM 4926 C CA . ALA B 1 298 ? -2.787 17.25 27.844 1 92.31 298 ALA B CA 1
ATOM 4927 C C . ALA B 1 298 ? -1.764 17.062 26.734 1 92.31 298 ALA B C 1
ATOM 4929 O O . ALA B 1 298 ? -0.619 16.688 26.984 1 92.31 298 ALA B O 1
ATOM 4930 N N . LEU B 1 299 ? -2.086 17.406 25.531 1 96.75 299 LEU B N 1
ATOM 4931 C CA . LEU B 1 299 ? -1.188 17.172 24.406 1 96.75 299 LEU B CA 1
ATOM 4932 C C . LEU B 1 299 ? -0.158 18.297 24.297 1 96.75 299 LEU B C 1
ATOM 4934 O O . LEU B 1 299 ? -0.517 19.484 24.297 1 96.75 299 LEU B O 1
ATOM 4938 N N . GLU B 1 300 ? 1.071 17.875 24.281 1 95.81 300 GLU B N 1
ATOM 4939 C CA . GLU B 1 300 ? 2.145 18.828 24.031 1 95.81 300 GLU B CA 1
ATOM 4940 C C . GLU B 1 300 ? 2.102 19.344 22.594 1 95.81 300 GLU B C 1
ATOM 4942 O O . GLU B 1 300 ? 2.465 20.5 22.328 1 95.81 300 GLU B O 1
ATOM 4947 N N . ALA B 1 301 ? 1.746 18.453 21.75 1 97.69 301 ALA B N 1
ATOM 4948 C CA . ALA B 1 301 ? 1.674 18.812 20.328 1 97.69 301 ALA B CA 1
ATOM 4949 C C . ALA B 1 301 ? 0.511 18.109 19.641 1 97.69 301 ALA B C 1
ATOM 4951 O O . ALA B 1 301 ? 0.315 16.906 19.828 1 97.69 301 ALA B O 1
ATOM 4952 N N . LEU B 1 302 ? -0.28 18.844 18.953 1 98.62 302 LEU B N 1
ATOM 4953 C CA . LEU B 1 302 ? -1.358 18.359 18.094 1 98.62 302 LEU B CA 1
ATOM 4954 C C . LEU B 1 302 ? -1.242 18.938 16.688 1 98.62 302 LEU B C 1
ATOM 4956 O O . LEU B 1 302 ? -1.389 20.141 16.5 1 98.62 302 LEU B O 1
ATOM 4960 N N . GLU B 1 303 ? -0.971 18.078 15.734 1 98.75 303 GLU B N 1
ATOM 4961 C CA . GLU B 1 303 ? -0.838 18.5 14.344 1 98.75 303 GLU B CA 1
ATOM 4962 C C . GLU B 1 303 ? -1.985 17.969 13.492 1 98.75 303 GLU B C 1
ATOM 4964 O O . GLU B 1 303 ? -2.309 16.781 13.555 1 98.75 303 GLU B O 1
ATOM 4969 N N . LEU B 1 304 ? -2.609 18.797 12.781 1 98.69 304 LEU B N 1
ATOM 4970 C CA . LEU B 1 304 ? -3.559 18.5 11.711 1 98.69 304 LEU B CA 1
ATOM 4971 C C . LEU B 1 304 ? -3.004 18.922 10.359 1 98.69 304 LEU B C 1
ATOM 4973 O O . LEU B 1 304 ? -2.582 20.078 10.188 1 98.69 304 LEU B O 1
ATOM 4977 N N . HIS B 1 305 ? -2.953 18 9.461 1 98.56 305 HIS B N 1
ATOM 4978 C CA . HIS B 1 305 ? -2.678 18.5 8.117 1 98.56 305 HIS B CA 1
ATOM 4979 C C . HIS B 1 305 ? -3.887 19.219 7.539 1 98.56 305 HIS B C 1
ATOM 4981 O O . HIS B 1 305 ? -4.883 18.578 7.18 1 98.56 305 HIS B O 1
ATOM 4987 N N . ASP B 1 306 ? -3.746 20.469 7.422 1 98.12 306 ASP B N 1
ATOM 4988 C CA . ASP B 1 306 ? -4.824 21.297 6.891 1 98.12 306 ASP B CA 1
ATOM 4989 C C . ASP B 1 306 ? -4.594 21.625 5.418 1 98.12 306 ASP B C 1
ATOM 4991 O O . ASP B 1 306 ? -3.98 22.641 5.094 1 98.12 306 ASP B O 1
ATOM 4995 N N . ALA B 1 307 ? -5.238 20.828 4.578 1 97.81 307 ALA B N 1
ATOM 4996 C CA . ALA B 1 307 ? -5.168 21.094 3.141 1 97.81 307 ALA B CA 1
ATOM 4997 C C . ALA B 1 307 ? -5.938 22.344 2.766 1 97.81 307 ALA B C 1
ATOM 4999 O O . ALA B 1 307 ? -5.641 22.984 1.757 1 97.81 307 ALA B O 1
ATOM 5000 N N . PHE B 1 308 ? -6.934 22.688 3.535 1 97.88 308 PHE B N 1
ATOM 5001 C CA . PHE B 1 308 ? -7.773 23.875 3.383 1 97.88 308 PHE B CA 1
ATOM 5002 C C . PHE B 1 308 ? -7.977 24.562 4.723 1 97.88 308 PHE B C 1
ATOM 5004 O O . PHE B 1 308 ? -8.062 23.906 5.762 1 97.88 308 PHE B O 1
ATOM 5011 N N . ALA B 1 309 ? -8.07 25.906 4.656 1 97.94 309 ALA B N 1
ATOM 5012 C CA . ALA B 1 309 ? -8.344 26.656 5.879 1 97.94 309 ALA B CA 1
ATOM 5013 C C . ALA B 1 309 ? -9.648 26.203 6.527 1 97.94 309 ALA B C 1
ATOM 5015 O O . ALA B 1 309 ? -9.742 26.109 7.754 1 97.94 309 ALA B O 1
ATOM 5016 N N . ALA B 1 310 ? -10.633 25.859 5.68 1 97.31 310 ALA B N 1
ATOM 5017 C CA . ALA B 1 310 ? -11.922 25.391 6.168 1 97.31 310 ALA B CA 1
ATOM 5018 C C . ALA B 1 310 ? -11.766 24.141 7.027 1 97.31 310 ALA B C 1
ATOM 5020 O O . ALA B 1 310 ? -12.492 23.953 8.008 1 97.31 310 ALA B O 1
ATOM 5021 N N . GLN B 1 311 ? -10.891 23.312 6.691 1 98 311 GLN B N 1
ATOM 5022 C CA . GLN B 1 311 ? -10.656 22.078 7.418 1 98 311 GLN B CA 1
ATOM 5023 C C . GLN B 1 311 ? -10.117 22.344 8.82 1 98 311 GLN B C 1
ATOM 5025 O O . GLN B 1 311 ? -10.57 21.734 9.789 1 98 311 GLN B O 1
ATOM 5030 N N . GLY B 1 312 ? -9.109 23.203 8.938 1 98.25 312 GLY B N 1
ATOM 5031 C CA . GLY B 1 312 ? -8.586 23.578 10.242 1 98.25 312 GLY B CA 1
ATOM 5032 C C . GLY B 1 312 ? -9.625 24.203 11.141 1 98.25 312 GLY B C 1
ATOM 5033 O O . GLY B 1 312 ? -9.734 23.859 12.32 1 98.25 312 GLY B O 1
ATOM 5034 N N . LEU B 1 313 ? -10.391 25.156 10.57 1 98.44 313 LEU B N 1
ATOM 5035 C CA . LEU B 1 313 ? -11.445 25.828 11.32 1 98.44 313 LEU B CA 1
ATOM 5036 C C . LEU B 1 313 ? -12.5 24.828 11.789 1 98.44 313 LEU B C 1
ATOM 5038 O O . LEU B 1 313 ? -12.906 24.844 12.953 1 98.44 313 LEU B O 1
ATOM 5042 N N . ALA B 1 314 ? -12.938 23.969 10.875 1 98.06 314 ALA B N 1
ATOM 5043 C CA . ALA B 1 314 ? -13.945 22.969 11.203 1 98.06 314 ALA B CA 1
ATOM 5044 C C . ALA B 1 314 ? -13.453 22.031 12.305 1 98.06 314 ALA B C 1
ATOM 5046 O O . ALA B 1 314 ? -14.219 21.672 13.211 1 98.06 314 ALA B O 1
ATOM 5047 N N . PHE B 1 315 ? -12.242 21.656 12.25 1 98.56 315 PHE B N 1
ATOM 5048 C CA . PHE B 1 315 ? -11.609 20.766 13.203 1 98.56 315 PHE B CA 1
ATOM 5049 C C . PHE B 1 315 ? -11.617 21.375 14.602 1 98.56 315 PHE B C 1
ATOM 5051 O O . PHE B 1 315 ? -12.086 20.75 15.555 1 98.56 315 PHE B O 1
ATOM 5058 N N . CYS B 1 316 ? -11.094 22.578 14.727 1 98.31 316 CYS B N 1
ATOM 5059 C CA . CYS B 1 316 ? -11.016 23.25 16.016 1 98.31 316 CYS B CA 1
ATOM 5060 C C . CYS B 1 316 ? -12.414 23.516 16.578 1 98.31 316 CYS B C 1
ATOM 5062 O O . CYS B 1 316 ? -12.664 23.281 17.75 1 98.31 316 CYS B O 1
ATOM 5064 N N . ASN B 1 317 ? -13.328 23.969 15.656 1 98.19 317 ASN B N 1
ATOM 5065 C CA . ASN B 1 317 ? -14.695 24.219 16.094 1 98.19 317 ASN B CA 1
ATOM 5066 C C . ASN B 1 317 ? -15.367 22.953 16.625 1 98.19 317 ASN B C 1
ATOM 5068 O O . ASN B 1 317 ? -15.984 22.969 17.688 1 98.19 317 ASN B O 1
ATOM 5072 N N . ALA B 1 318 ? -15.227 21.891 15.906 1 98 318 ALA B N 1
ATOM 5073 C CA . ALA B 1 318 ? -15.898 20.641 16.25 1 98 318 ALA B CA 1
ATOM 5074 C C . ALA B 1 318 ? -15.359 20.078 17.562 1 98 318 ALA B C 1
ATOM 5076 O O . ALA B 1 318 ? -16.109 19.469 18.344 1 98 318 ALA B O 1
ATOM 5077 N N . LEU B 1 319 ? -14.07 20.25 17.797 1 97.94 319 LEU B N 1
ATOM 5078 C CA . LEU B 1 319 ? -13.445 19.641 18.969 1 97.94 319 LEU B CA 1
ATOM 5079 C C . LEU B 1 319 ? -13.414 20.625 20.141 1 97.94 319 LEU B C 1
ATOM 5081 O O . LEU B 1 319 ? -12.961 20.281 21.234 1 97.94 319 LEU B O 1
ATOM 5085 N N . GLY B 1 320 ? -13.836 21.844 19.922 1 97.56 320 GLY B N 1
ATOM 5086 C CA . GLY B 1 320 ? -13.828 22.875 20.969 1 97.56 320 GLY B CA 1
ATOM 5087 C C . GLY B 1 320 ? -12.43 23.344 21.312 1 97.56 320 GLY B C 1
ATOM 5088 O O . GLY B 1 320 ? -12.125 23.578 22.484 1 97.56 320 GLY B O 1
ATOM 5089 N N . LEU B 1 321 ? -11.57 23.5 20.359 1 97.88 321 LEU B N 1
ATOM 5090 C CA . LEU B 1 321 ? -10.188 23.906 20.578 1 97.88 321 LEU B CA 1
ATOM 5091 C C . LEU B 1 321 ? -9.945 25.328 20.078 1 97.88 321 LEU B C 1
ATOM 5093 O O . LEU B 1 321 ? -10.508 25.734 19.062 1 97.88 321 LEU B O 1
ATOM 5097 N N . PRO B 1 322 ? -9.125 26.094 20.844 1 96.69 322 PRO B N 1
ATOM 5098 C CA . PRO B 1 322 ? -8.664 27.344 20.234 1 96.69 322 PRO B CA 1
ATOM 5099 C C . PRO B 1 322 ? -7.793 27.109 19 1 96.69 322 PRO B C 1
ATOM 5101 O O . PRO B 1 322 ? -7.145 26.062 18.891 1 96.69 322 PRO B O 1
ATOM 5104 N N . LEU B 1 323 ? -7.738 28.016 18.094 1 95.38 323 LEU B N 1
ATOM 5105 C CA . LEU B 1 323 ? -7.031 27.844 16.828 1 95.38 323 LEU B CA 1
ATOM 5106 C C . LEU B 1 323 ? -5.539 27.625 17.062 1 95.38 323 LEU B C 1
ATOM 5108 O O . LEU B 1 323 ? -4.875 26.953 16.266 1 95.38 323 LEU B O 1
ATOM 5112 N N . GLY B 1 324 ? -5.02 28.141 18.141 1 93.75 324 GLY B N 1
ATOM 5113 C CA . GLY B 1 324 ? -3.602 28.016 18.438 1 93.75 324 GLY B CA 1
ATOM 5114 C C . GLY B 1 324 ? -3.221 26.672 19.016 1 93.75 324 GLY B C 1
ATOM 5115 O O . GLY B 1 324 ? -2.035 26.375 19.188 1 93.75 324 GLY B O 1
ATOM 5116 N N . ALA B 1 325 ? -4.172 25.812 19.234 1 96.44 325 ALA B N 1
ATOM 5117 C CA . ALA B 1 325 ? -3.92 24.5 19.844 1 96.44 325 ALA B CA 1
ATOM 5118 C C . ALA B 1 325 ? -3.311 23.531 18.828 1 96.44 325 ALA B C 1
ATOM 5120 O O . ALA B 1 325 ? -2.682 22.547 19.219 1 96.44 325 ALA B O 1
ATOM 5121 N N . ILE B 1 326 ? -3.533 23.812 17.562 1 98 326 ILE B N 1
ATOM 5122 C CA . ILE B 1 326 ? -3.002 22.906 16.531 1 98 326 ILE B CA 1
ATOM 5123 C C . ILE B 1 326 ? -1.95 23.641 15.703 1 98 326 ILE B C 1
ATOM 5125 O O . ILE B 1 326 ? -1.95 24.875 15.633 1 98 326 ILE B O 1
ATOM 5129 N N . ASN B 1 327 ? -1.073 22.891 15.125 1 98 327 ASN B N 1
ATOM 5130 C CA . ASN B 1 327 ? -0.124 23.406 14.148 1 98 327 ASN B CA 1
ATOM 5131 C C . ASN B 1 327 ? 0.607 24.641 14.664 1 98 327 ASN B C 1
ATOM 5133 O O . ASN B 1 327 ? 0.628 25.672 14.008 1 98 327 ASN B O 1
ATOM 5137 N N . ARG B 1 328 ? 1.24 24.469 15.789 1 95.75 328 ARG B N 1
ATOM 5138 C CA . ARG B 1 328 ? 1.886 25.594 16.438 1 95.75 328 ARG B CA 1
ATOM 5139 C C . ARG B 1 328 ? 3.016 26.156 15.586 1 95.75 328 ARG B C 1
ATOM 5141 O O . ARG B 1 328 ? 3.348 27.344 15.688 1 95.75 328 ARG B O 1
ATOM 5148 N N . GLY B 1 329 ? 3.588 25.391 14.711 1 95.75 329 GLY B N 1
ATOM 5149 C CA . GLY B 1 329 ? 4.602 25.859 13.781 1 95.75 329 GLY B CA 1
ATOM 5150 C C . GLY B 1 329 ? 4.066 26.094 12.383 1 95.75 329 GLY B C 1
ATOM 5151 O O . GLY B 1 329 ? 4.828 26.125 11.414 1 95.75 329 GLY B O 1
ATOM 5152 N N . GLY B 1 330 ? 2.777 26.25 12.258 1 97.06 330 GLY B N 1
ATOM 5153 C CA . GLY B 1 330 ? 2.152 26.344 10.953 1 97.06 330 GLY B CA 1
ATOM 5154 C C . GLY B 1 330 ? 1.821 24.984 10.352 1 97.06 330 GLY B C 1
ATOM 5155 O O . GLY B 1 330 ? 2.529 24 10.594 1 97.06 330 GLY B O 1
ATOM 5156 N N . GLY B 1 331 ? 0.815 24.969 9.523 1 96.94 331 GLY B N 1
ATOM 5157 C CA . GLY B 1 331 ? 0.346 23.719 8.969 1 96.94 331 GLY B CA 1
ATOM 5158 C C . GLY B 1 331 ? 0.533 23.625 7.465 1 96.94 331 GLY B C 1
ATOM 5159 O O . GLY B 1 331 ? 1.503 24.141 6.918 1 96.94 331 GLY B O 1
ATOM 5160 N N . GLY B 1 332 ? -0.327 22.797 6.832 1 97.31 332 GLY B N 1
ATOM 5161 C CA . GLY B 1 332 ? -0.248 22.531 5.402 1 97.31 332 GLY B CA 1
ATOM 5162 C C . GLY B 1 332 ? -0.431 23.781 4.555 1 97.31 332 GLY B C 1
ATOM 5163 O O . GLY B 1 332 ? 0.128 23.875 3.461 1 97.31 332 GLY B O 1
ATOM 5164 N N . LEU B 1 333 ? -1.185 24.734 5.066 1 97.56 333 LEU B N 1
ATOM 5165 C CA . LEU B 1 333 ? -1.426 25.953 4.301 1 97.56 333 LEU B CA 1
ATOM 5166 C C . LEU B 1 333 ? -0.127 26.719 4.078 1 97.56 333 LEU B C 1
ATOM 5168 O O . LEU B 1 333 ? 0.054 27.359 3.033 1 97.56 333 LEU B O 1
ATOM 5172 N N . ALA B 1 334 ? 0.698 26.656 5.082 1 97 334 ALA B N 1
ATOM 5173 C CA . ALA B 1 334 ? 1.97 27.375 5.004 1 97 334 ALA B CA 1
ATOM 5174 C C . ALA B 1 334 ? 3.066 26.484 4.43 1 97 334 ALA B C 1
ATOM 5176 O O . ALA B 1 334 ? 4.035 26.969 3.846 1 97 334 ALA B O 1
ATOM 5177 N N . ARG B 1 335 ? 2.973 25.234 4.5 1 96.12 335 ARG B N 1
ATOM 5178 C CA . ARG B 1 335 ? 4.07 24.328 4.176 1 96.12 335 ARG B CA 1
ATOM 5179 C C . ARG B 1 335 ? 3.859 23.688 2.811 1 96.12 335 ARG B C 1
ATOM 5181 O O . ARG B 1 335 ? 4.812 23.5 2.053 1 96.12 335 ARG B O 1
ATOM 5188 N N . GLY B 1 336 ? 2.705 23.328 2.564 1 97.81 336 GLY B N 1
ATOM 5189 C CA . GLY B 1 336 ? 2.393 22.578 1.357 1 97.81 336 GLY B CA 1
ATOM 5190 C C . GLY B 1 336 ? 1.865 21.188 1.639 1 97.81 336 GLY B C 1
ATOM 5191 O O . GLY B 1 336 ? 1.847 20.75 2.789 1 97.81 336 GLY B O 1
ATOM 5192 N N . HIS B 1 337 ? 1.442 20.578 0.533 1 98.44 337 HIS B N 1
ATOM 5193 C CA . HIS B 1 337 ? 0.76 19.297 0.686 1 98.44 337 HIS B CA 1
ATOM 5194 C C . HIS B 1 337 ? 1.392 18.234 -0.197 1 98.44 337 HIS B C 1
ATOM 5196 O O . HIS B 1 337 ? 0.834 17.859 -1.234 1 98.44 337 HIS B O 1
ATOM 5202 N N . PRO B 1 338 ? 2.527 17.703 0.183 1 98.75 338 PRO B N 1
ATOM 5203 C CA . PRO B 1 338 ? 2.953 16.453 -0.455 1 98.75 338 PRO B CA 1
ATOM 5204 C C . PRO B 1 338 ? 2.059 15.273 -0.092 1 98.75 338 PRO B C 1
ATOM 5206 O O . PRO B 1 338 ? 2.33 14.562 0.88 1 98.75 338 PRO B O 1
ATOM 5209 N N . ILE B 1 339 ? 1.152 14.922 -0.812 1 98.25 339 ILE B N 1
ATOM 5210 C CA . ILE B 1 339 ? -0.02 14.078 -0.594 1 98.25 339 ILE B CA 1
ATOM 5211 C C . ILE B 1 339 ? 0.342 12.922 0.331 1 98.25 339 ILE B C 1
ATOM 5213 O O . ILE B 1 339 ? 0.067 12.969 1.532 1 98.25 339 ILE B O 1
ATOM 5217 N N . GLY B 1 340 ? 1.07 11.961 -0.138 1 98.44 340 GLY B N 1
ATOM 5218 C CA . GLY B 1 340 ? 1.356 10.742 0.598 1 98.44 340 GLY B CA 1
ATOM 5219 C C . GLY B 1 340 ? 2.303 10.953 1.764 1 98.44 340 GLY B C 1
ATOM 5220 O O . GLY B 1 340 ? 2.424 10.094 2.637 1 98.44 340 GLY B O 1
ATOM 5221 N N . ALA B 1 341 ? 2.939 12.117 1.856 1 98.88 341 ALA B N 1
ATOM 5222 C CA . ALA B 1 341 ? 3.941 12.375 2.887 1 98.88 341 ALA B CA 1
ATOM 5223 C C . ALA B 1 341 ? 3.379 13.273 3.986 1 98.88 341 ALA B C 1
ATOM 5225 O O . ALA B 1 341 ? 3.957 13.375 5.07 1 98.88 341 ALA B O 1
ATOM 5226 N N . SER B 1 342 ? 2.254 13.898 3.744 1 98.88 342 SER B N 1
ATOM 5227 C CA . SER B 1 342 ? 1.768 14.977 4.602 1 98.88 342 SER B CA 1
ATOM 5228 C C . SER B 1 342 ? 1.488 14.477 6.012 1 98.88 342 SER B C 1
ATOM 5230 O O . SER B 1 342 ? 1.84 15.141 6.992 1 98.88 342 SER B O 1
ATOM 5232 N N . GLY B 1 343 ? 0.848 13.281 6.074 1 98.88 343 GLY B N 1
ATOM 5233 C CA . GLY B 1 343 ? 0.588 12.727 7.395 1 98.88 343 GLY B CA 1
ATOM 5234 C C . GLY B 1 343 ? 1.854 12.422 8.172 1 98.88 343 GLY B C 1
ATOM 5235 O O . GLY B 1 343 ? 1.926 12.688 9.375 1 98.88 343 GLY B O 1
ATOM 5236 N N . ALA B 1 344 ? 2.807 11.859 7.527 1 98.94 344 ALA B N 1
ATOM 5237 C CA . ALA B 1 344 ? 4.074 11.547 8.18 1 98.94 344 ALA B CA 1
ATOM 5238 C C . ALA B 1 344 ? 4.812 12.82 8.586 1 98.94 344 ALA B C 1
ATOM 5240 O O . ALA B 1 344 ? 5.457 12.867 9.633 1 98.94 344 ALA B O 1
ATOM 5241 N N . ILE B 1 345 ? 4.762 13.859 7.738 1 98.88 345 ILE B N 1
ATOM 5242 C CA . ILE B 1 345 ? 5.371 15.141 8.07 1 98.88 345 ILE B CA 1
ATOM 5243 C C . ILE B 1 345 ? 4.734 15.695 9.344 1 98.88 345 ILE B C 1
ATOM 5245 O O . ILE B 1 345 ? 5.438 16.172 10.242 1 98.88 345 ILE B O 1
ATOM 5249 N N . ALA B 1 346 ? 3.42 15.602 9.414 1 98.81 346 ALA B N 1
ATOM 5250 C CA . ALA B 1 346 ? 2.734 16.062 10.625 1 98.81 346 ALA B CA 1
ATOM 5251 C C . ALA B 1 346 ? 3.227 15.305 11.852 1 98.81 346 ALA B C 1
ATOM 5253 O O . ALA B 1 346 ? 3.434 15.898 12.914 1 98.81 346 ALA B O 1
ATOM 5254 N N . LEU B 1 347 ? 3.422 14.008 11.742 1 98.94 347 LEU B N 1
ATOM 5255 C CA . LEU B 1 347 ? 3.871 13.195 12.867 1 98.94 347 LEU B CA 1
ATOM 5256 C C . LEU B 1 347 ? 5.301 13.555 13.25 1 98.94 347 LEU B C 1
ATOM 5258 O O . LEU B 1 347 ? 5.625 13.641 14.445 1 98.94 347 LEU B O 1
ATOM 5262 N N . VAL B 1 348 ? 6.164 13.734 12.289 1 98.88 348 VAL B N 1
ATOM 5263 C CA . VAL B 1 348 ? 7.543 14.125 12.555 1 98.88 348 VAL B CA 1
ATOM 5264 C C . VAL B 1 348 ? 7.566 15.477 13.266 1 98.88 348 VAL B C 1
ATOM 5266 O O . VAL B 1 348 ? 8.359 15.68 14.188 1 98.88 348 VAL B O 1
ATOM 5269 N N . ARG B 1 349 ? 6.707 16.375 12.859 1 98.38 349 ARG B N 1
ATOM 5270 C CA . ARG B 1 349 ? 6.613 17.672 13.516 1 98.38 349 ARG B CA 1
ATOM 5271 C C . ARG B 1 349 ? 6.188 17.516 14.969 1 98.38 349 ARG B C 1
ATOM 5273 O O . ARG B 1 349 ? 6.703 18.219 15.852 1 98.38 349 ARG B O 1
ATOM 5280 N N . VAL B 1 350 ? 5.215 16.625 15.203 1 98.44 350 VAL B N 1
ATOM 5281 C CA . VAL B 1 350 ? 4.789 16.344 16.562 1 98.44 350 VAL B CA 1
ATOM 5282 C C . VAL B 1 350 ? 5.988 15.875 17.391 1 98.44 350 VAL B C 1
ATOM 5284 O O . VAL B 1 350 ? 6.254 16.406 18.469 1 98.44 350 VAL B O 1
ATOM 5287 N N . LEU B 1 351 ? 6.703 14.945 16.891 1 98.5 351 LEU B N 1
ATOM 5288 C CA . LEU B 1 351 ? 7.84 14.352 17.578 1 98.5 351 LEU B CA 1
ATOM 5289 C C . LEU B 1 351 ? 8.93 15.391 17.828 1 98.5 351 LEU B C 1
ATOM 5291 O O . LEU B 1 351 ? 9.516 15.445 18.906 1 98.5 351 LEU B O 1
ATOM 5295 N N . ALA B 1 352 ? 9.164 16.219 16.844 1 97.31 352 ALA B N 1
ATOM 5296 C CA . ALA B 1 352 ? 10.203 17.234 16.953 1 97.31 352 ALA B CA 1
ATOM 5297 C C . ALA B 1 352 ? 9.852 18.266 18.016 1 97.31 352 ALA B C 1
ATOM 5299 O O . ALA B 1 352 ? 10.711 18.703 18.781 1 97.31 352 ALA B O 1
ATOM 5300 N N . GLN B 1 353 ? 8.602 18.719 18.031 1 96.06 353 GLN B N 1
ATOM 5301 C CA . GLN B 1 353 ? 8.148 19.672 19.031 1 96.06 353 GLN B CA 1
ATOM 5302 C C . GLN B 1 353 ? 8.297 19.109 20.438 1 96.06 353 GLN B C 1
ATOM 5304 O O . GLN B 1 353 ? 8.742 19.797 21.359 1 96.06 353 GLN B O 1
ATOM 5309 N N . MET B 1 354 ? 7.934 17.844 20.578 1 96.62 354 MET B N 1
ATOM 5310 C CA . MET B 1 354 ? 8.062 17.188 21.875 1 96.62 354 MET B CA 1
ATOM 5311 C C . MET B 1 354 ? 9.523 17.062 22.281 1 96.62 354 MET B C 1
ATOM 5313 O O . MET B 1 354 ? 9.867 17.297 23.438 1 96.62 354 MET B O 1
ATOM 5317 N N . ALA B 1 355 ? 10.352 16.75 21.328 1 95.12 355 ALA B N 1
ATOM 5318 C CA . ALA B 1 355 ? 11.781 16.609 21.625 1 95.12 355 ALA B CA 1
ATOM 5319 C C . ALA B 1 355 ? 12.375 17.938 22.062 1 95.12 355 ALA B C 1
ATOM 5321 O O . ALA B 1 355 ? 13.219 17.984 22.969 1 95.12 355 ALA B O 1
ATOM 5322 N N . GLN B 1 356 ? 11.992 19 21.422 1 92.31 356 GLN B N 1
ATOM 5323 C CA . GLN B 1 356 ? 12.469 20.328 21.797 1 92.31 356 GLN B CA 1
ATOM 5324 C C . GLN B 1 356 ? 12.039 20.703 23.203 1 92.31 356 GLN B C 1
ATOM 5326 O O . GLN B 1 356 ? 12.82 21.281 23.969 1 92.31 356 GLN B O 1
ATOM 5331 N N . ARG B 1 357 ? 10.836 20.375 23.5 1 90 357 ARG B N 1
ATOM 5332 C CA . ARG B 1 357 ? 10.32 20.656 24.844 1 90 357 ARG B CA 1
ATOM 5333 C C . ARG B 1 357 ? 11.055 19.828 25.891 1 90 357 ARG B C 1
ATOM 5335 O O . ARG B 1 357 ? 11.328 20.328 27 1 90 357 ARG B O 1
ATOM 5342 N N . GLN B 1 358 ? 11.203 18.594 25.625 1 85.44 358 GLN B N 1
ATOM 5343 C CA . GLN B 1 358 ? 11.914 17.703 26.547 1 85.44 358 GLN B CA 1
ATOM 5344 C C . GLN B 1 358 ? 13.32 18.219 26.828 1 85.44 358 GLN B C 1
ATOM 5346 O O . GLN B 1 358 ? 13.805 18.125 27.953 1 85.44 358 GLN B O 1
ATOM 5351 N N . GLY B 1 359 ? 13.977 18.734 25.875 1 78.56 359 GLY B N 1
ATOM 5352 C CA . GLY B 1 359 ? 15.32 19.266 26.047 1 78.56 359 GLY B CA 1
ATOM 5353 C C . GLY B 1 359 ? 15.344 20.578 26.828 1 78.56 359 GLY B C 1
ATOM 5354 O O . GLY B 1 359 ? 16.312 20.859 27.547 1 78.56 359 GLY B O 1
ATOM 5355 N N . ALA B 1 360 ? 14.336 21.375 26.75 1 76.88 360 ALA B N 1
ATOM 5356 C CA . ALA B 1 360 ? 14.312 22.703 27.375 1 76.88 360 ALA B CA 1
ATOM 5357 C C . ALA B 1 360 ? 13.914 22.609 28.844 1 76.88 360 ALA B C 1
ATOM 5359 O O . ALA B 1 360 ? 14.477 23.312 29.688 1 76.88 360 ALA B O 1
ATOM 5360 N N . ASP B 1 361 ? 12.852 21.797 29.094 1 72.62 361 ASP B N 1
ATOM 5361 C CA . ASP B 1 361 ? 12.312 21.766 30.453 1 72.62 361 ASP B CA 1
ATOM 5362 C C . ASP B 1 361 ? 12.164 20.344 30.953 1 72.62 361 ASP B C 1
ATOM 5364 O O . ASP B 1 361 ? 11.531 19.5 30.297 1 72.62 361 ASP B O 1
ATOM 5368 N N . ARG B 1 362 ? 13.031 19.906 31.812 1 64.19 362 ARG B N 1
ATOM 5369 C CA . ARG B 1 362 ? 12.828 18.578 32.406 1 64.19 362 ARG B CA 1
ATOM 5370 C C . ARG B 1 362 ? 11.414 18.438 32.938 1 64.19 362 ARG B C 1
ATOM 5372 O O . ARG B 1 362 ? 11.062 19.094 33.938 1 64.19 362 ARG B O 1
ATOM 5379 N N . THR B 1 363 ? 10.594 17.984 31.938 1 67 363 THR B N 1
ATOM 5380 C CA . THR B 1 363 ? 9.219 17.812 32.375 1 67 363 THR B CA 1
ATOM 5381 C C . THR B 1 363 ? 9.094 16.578 33.25 1 67 363 THR B C 1
ATOM 5383 O O . THR B 1 363 ? 9.836 15.602 33.094 1 67 363 THR B O 1
ATOM 5386 N N . ASP B 1 364 ? 8.375 16.734 34.344 1 69.88 364 ASP B N 1
ATOM 5387 C CA . ASP B 1 364 ? 8.156 15.633 35.25 1 69.88 364 ASP B CA 1
ATOM 5388 C C . ASP B 1 364 ? 7.105 14.664 34.75 1 69.88 364 ASP B C 1
ATOM 5390 O O . ASP B 1 364 ? 6.637 13.789 35.469 1 69.88 364 ASP B O 1
ATOM 5394 N N . ARG B 1 365 ? 6.707 14.914 33.5 1 84.38 365 ARG B N 1
ATOM 5395 C CA . ARG B 1 365 ? 5.707 13.992 32.969 1 84.38 365 ARG B CA 1
ATOM 5396 C C . ARG B 1 365 ? 5.996 13.625 31.531 1 84.38 365 ARG B C 1
ATOM 5398 O O . ARG B 1 365 ? 6.695 14.352 30.828 1 84.38 365 ARG B O 1
ATOM 5405 N N . ALA B 1 366 ? 5.531 12.555 31.141 1 91.44 366 ALA B N 1
ATOM 5406 C CA . ALA B 1 366 ? 5.641 12.125 29.75 1 91.44 366 ALA B CA 1
ATOM 5407 C C . ALA B 1 366 ? 4.938 13.102 28.812 1 91.44 366 ALA B C 1
ATOM 5409 O O . ALA B 1 366 ? 3.867 13.617 29.141 1 91.44 366 ALA B O 1
ATOM 5410 N N . LEU B 1 367 ? 5.613 13.422 27.812 1 96.25 367 LEU B N 1
ATOM 5411 C CA . LEU B 1 367 ? 5.008 14.281 26.797 1 96.25 367 LEU B CA 1
ATOM 5412 C C . LEU B 1 367 ? 4.176 13.461 25.828 1 96.25 367 LEU B C 1
ATOM 5414 O O . LEU B 1 367 ? 4.566 12.352 25.438 1 96.25 367 LEU B O 1
ATOM 5418 N N . ARG B 1 368 ? 2.994 14.016 25.516 1 97.56 368 ARG B N 1
ATOM 5419 C CA . ARG B 1 368 ? 2.068 13.344 24.609 1 97.56 368 ARG B CA 1
ATOM 5420 C C . ARG B 1 368 ? 1.778 14.195 23.375 1 97.56 368 ARG B C 1
ATOM 5422 O O . ARG B 1 368 ? 1.695 15.422 23.469 1 97.56 368 ARG B O 1
ATOM 5429 N N . GLY B 1 369 ? 1.687 13.547 22.234 1 98.44 369 GLY B N 1
ATOM 5430 C CA . GLY B 1 369 ? 1.382 14.234 21 1 98.44 369 GLY B CA 1
ATOM 5431 C C . GLY B 1 369 ? 0.544 13.398 20.047 1 98.44 369 GLY B C 1
ATOM 5432 O O . GLY B 1 369 ? 0.422 12.188 20.219 1 98.44 369 GLY B O 1
ATOM 5433 N N . MET B 1 370 ? -0.057 14.094 19.062 1 98.81 370 MET B N 1
ATOM 5434 C CA . MET B 1 370 ? -0.93 13.414 18.109 1 98.81 370 MET B CA 1
ATOM 5435 C C . MET B 1 370 ? -0.892 14.117 16.75 1 98.81 370 MET B C 1
ATOM 5437 O O . MET B 1 370 ? -0.826 15.344 16.688 1 98.81 370 MET B O 1
ATOM 5441 N N . ALA B 1 371 ? -0.886 13.344 15.711 1 98.94 371 ALA B N 1
ATOM 5442 C CA . ALA B 1 371 ? -1.049 13.828 14.344 1 98.94 371 ALA B CA 1
ATOM 5443 C C . ALA B 1 371 ? -2.338 13.297 13.727 1 98.94 371 ALA B C 1
ATOM 5445 O O . ALA B 1 371 ? -2.67 12.117 13.883 1 98.94 371 ALA B O 1
ATOM 5446 N N . CYS B 1 372 ? -3.104 14.133 13.023 1 98.88 372 CYS B N 1
ATOM 5447 C CA . CYS B 1 372 ? -4.352 13.781 12.352 1 98.88 372 CYS B CA 1
ATOM 5448 C C . CYS B 1 372 ? -4.344 14.258 10.906 1 98.88 372 CYS B C 1
ATOM 5450 O O . CYS B 1 372 ? -3.705 15.258 10.578 1 98.88 372 CYS B O 1
ATOM 5452 N N . ILE B 1 373 ? -5.078 13.57 10.102 1 98.88 373 ILE B N 1
ATOM 5453 C CA . ILE B 1 373 ? -5.199 13.984 8.703 1 98.88 373 ILE B CA 1
ATOM 5454 C C . ILE B 1 373 ? -6.457 13.367 8.094 1 98.88 373 ILE B C 1
ATOM 5456 O O . ILE B 1 373 ? -6.875 12.273 8.492 1 98.88 373 ILE B O 1
ATOM 5460 N N . ALA B 1 374 ? -7.059 14.086 7.18 1 98.69 374 ALA B N 1
ATOM 5461 C CA . ALA B 1 374 ? -8.125 13.562 6.336 1 98.69 374 ALA B CA 1
ATOM 5462 C C . ALA B 1 374 ? -7.609 13.219 4.941 1 98.69 374 ALA B C 1
ATOM 5464 O O . ALA B 1 374 ? -6.523 13.656 4.551 1 98.69 374 ALA B O 1
ATOM 5465 N N . GLY B 1 375 ? -8.344 12.406 4.258 1 98 375 GLY B N 1
ATOM 5466 C CA . GLY B 1 375 ? -7.902 12 2.934 1 98 375 GLY B CA 1
ATOM 5467 C C . GLY B 1 375 ? -9.047 11.852 1.946 1 98 375 GLY B C 1
ATOM 5468 O O . GLY B 1 375 ? -10.203 11.688 2.346 1 98 375 GLY B O 1
ATOM 5469 N N . ALA B 1 376 ? -8.688 11.961 0.645 1 97.88 376 ALA B N 1
ATOM 5470 C CA . ALA B 1 376 ? -9.633 11.742 -0.448 1 97.88 376 ALA B CA 1
ATOM 5471 C C . ALA B 1 376 ? -10.336 10.398 -0.304 1 97.88 376 ALA B C 1
ATOM 5473 O O . ALA B 1 376 ? -9.758 9.43 0.196 1 97.88 376 ALA B O 1
ATOM 5474 N N . GLY B 1 377 ? -11.531 10.32 -0.786 1 97.56 377 GLY B N 1
ATOM 5475 C CA . GLY B 1 377 ? -12.328 9.102 -0.663 1 97.56 377 GLY B CA 1
ATOM 5476 C C . GLY B 1 377 ? -13.055 9 0.666 1 97.56 377 GLY B C 1
ATOM 5477 O O . GLY B 1 377 ? -13.781 8.031 0.904 1 97.56 377 GLY B O 1
ATOM 5478 N N . GLY B 1 378 ? -12.969 10.047 1.485 1 98.31 378 GLY B N 1
ATOM 5479 C CA . GLY B 1 378 ? -13.586 10.023 2.799 1 98.31 378 GLY B CA 1
ATOM 5480 C C . GLY B 1 378 ? -12.836 9.172 3.803 1 98.31 378 GLY B C 1
ATOM 5481 O O . GLY B 1 378 ? -13.398 8.242 4.383 1 98.31 378 GLY B O 1
ATOM 5482 N N . LEU B 1 379 ? -11.57 9.531 4.039 1 98.81 379 LEU B N 1
ATOM 5483 C CA . LEU B 1 379 ? -10.719 8.773 4.941 1 98.81 379 LEU B CA 1
ATOM 5484 C C . LEU B 1 379 ? -10.117 9.68 6.012 1 98.81 379 LEU B C 1
ATOM 5486 O O . LEU B 1 379 ? -10.109 10.906 5.859 1 98.81 379 LEU B O 1
ATOM 5490 N N . GLY B 1 380 ? -9.711 9.133 7.07 1 98.81 380 GLY B N 1
ATOM 5491 C CA . GLY B 1 380 ? -8.984 9.805 8.141 1 98.81 380 GLY B CA 1
ATOM 5492 C C . GLY B 1 380 ? -7.984 8.898 8.836 1 98.81 380 GLY B C 1
ATOM 5493 O O . GLY B 1 380 ? -8.227 7.695 8.984 1 98.81 380 GLY B O 1
ATOM 5494 N N . ALA B 1 381 ? -6.863 9.438 9.25 1 98.88 381 ALA B N 1
ATOM 5495 C CA . ALA B 1 381 ? -5.855 8.703 10 1 98.88 381 ALA B CA 1
ATOM 5496 C C . ALA B 1 381 ? -5.297 9.555 11.141 1 98.88 381 ALA B C 1
ATOM 5498 O O . ALA B 1 381 ? -5.121 10.766 10.992 1 98.88 381 ALA B O 1
ATOM 5499 N N . ALA B 1 382 ? -5.043 8.938 12.242 1 98.88 382 ALA B N 1
ATOM 5500 C CA . ALA B 1 382 ? -4.41 9.586 13.383 1 98.88 382 ALA B CA 1
ATOM 5501 C C . ALA B 1 382 ? -3.395 8.664 14.047 1 98.88 382 ALA B C 1
ATOM 5503 O O . ALA B 1 382 ? -3.582 7.441 14.07 1 98.88 382 ALA B O 1
ATOM 5504 N N . THR B 1 383 ? -2.348 9.18 14.492 1 98.88 383 THR B N 1
ATOM 5505 C CA . THR B 1 383 ? -1.315 8.492 15.258 1 98.88 383 THR B CA 1
ATOM 5506 C C . THR B 1 383 ? -0.943 9.297 16.5 1 98.88 383 THR B C 1
ATOM 5508 O O . THR B 1 383 ? -0.799 10.516 16.438 1 98.88 383 THR B O 1
ATOM 5511 N N . TRP B 1 384 ? -0.829 8.664 17.656 1 98.56 384 TRP B N 1
ATOM 5512 C CA . TRP B 1 384 ? -0.423 9.359 18.875 1 98.56 384 TRP B CA 1
ATOM 5513 C C . TRP B 1 384 ? 0.803 8.695 19.5 1 98.56 384 TRP B C 1
ATOM 5515 O O . TRP B 1 384 ? 0.975 7.48 19.406 1 98.56 384 TRP B O 1
ATOM 5525 N N . VAL B 1 385 ? 1.62 9.531 20.047 1 98.62 385 VAL B N 1
ATOM 5526 C CA . VAL B 1 385 ? 2.945 9.125 20.516 1 98.62 385 VAL B CA 1
ATOM 5527 C C . VAL B 1 385 ? 3.213 9.703 21.891 1 98.62 385 VAL B C 1
ATOM 5529 O O . VAL B 1 385 ? 2.551 10.656 22.312 1 98.62 385 VAL B O 1
ATOM 5532 N N . GLU B 1 386 ? 4.184 9.07 22.547 1 97.44 386 GLU B N 1
ATOM 5533 C CA . GLU B 1 386 ? 4.617 9.508 23.875 1 97.44 386 GLU B CA 1
ATOM 5534 C C . GLU B 1 386 ? 6.141 9.586 23.953 1 97.44 386 GLU B C 1
ATOM 5536 O O . GLU B 1 386 ? 6.84 8.781 23.328 1 97.44 386 GLU B O 1
ATOM 5541 N N . MET B 1 387 ? 6.629 10.555 24.594 1 95.81 387 MET B N 1
ATOM 5542 C CA . MET B 1 387 ? 8.047 10.711 24.891 1 95.81 387 MET B CA 1
ATOM 5543 C C . MET B 1 387 ? 8.297 10.734 26.391 1 95.81 387 MET B C 1
ATOM 5545 O O . MET B 1 387 ? 7.738 11.57 27.109 1 95.81 387 MET B O 1
ATOM 5549 N N . PRO B 1 388 ? 9.031 9.734 26.828 1 85.94 388 PRO B N 1
ATOM 5550 C CA . PRO B 1 388 ? 9.258 9.641 28.281 1 85.94 388 PRO B CA 1
ATOM 5551 C C . PRO B 1 388 ? 9.977 10.867 28.844 1 85.94 388 PRO B C 1
ATOM 5553 O O . PRO B 1 388 ? 10.57 11.641 28.078 1 85.94 388 PRO B O 1
ATOM 5556 N N . GLU B 1 389 ? 9.961 11.016 30.156 1 76.56 389 GLU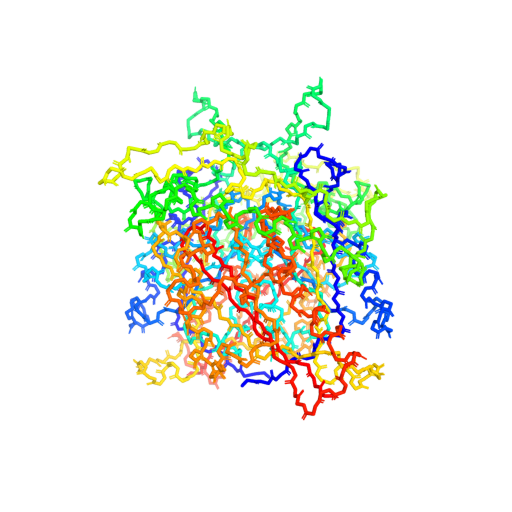 B N 1
ATOM 5557 C CA . GLU B 1 389 ? 10.555 12.141 30.875 1 76.56 389 GLU B CA 1
ATOM 5558 C C . GLU B 1 389 ? 12.078 12.102 30.781 1 76.56 389 GLU B C 1
ATOM 5560 O O . GLU B 1 389 ? 12.68 11.031 30.719 1 76.56 389 GLU B O 1
#

Organism: NCBI:txid164759